Protein 6HQF (pdb70)

Structure (mmCIF, N/CA/C/O backbone):
data_6HQF
#
_entry.id   6HQF
#
_cell.length_a   118.878
_cell.length_b   160.951
_cell.length_c   141.580
_cell.angle_alpha   90.000
_cell.angle_beta   90.000
_cell.angle_gamma   90.000
#
_symmetry.space_group_name_H-M   'C 2 2 21'
#
loop_
_entity.id
_entity.type
_entity.pdbx_description
1 polymer 'Phenylalanine ammonia-lyase 1'
2 non-polymer '[(1R)-1-amino-2-phenylethyl]phosphonic acid'
3 water water
#
loop_
_atom_site.group_PDB
_atom_site.id
_atom_site.type_symbol
_atom_site.label_atom_id
_atom_site.label_alt_id
_atom_site.label_comp_id
_atom_site.label_asym_id
_atom_site.label_entity_id
_atom_site.label_seq_id
_atom_site.pdbx_PDB_ins_code
_atom_site.Cartn_x
_atom_site.Cartn_y
_atom_site.Cartn_z
_atom_site.occupancy
_atom_site.B_iso_or_equiv
_atom_site.auth_seq_id
_atom_site.auth_comp_id
_atom_site.auth_asym_id
_atom_site.auth_atom_id
_atom_site.pdbx_PDB_model_num
ATOM 1 N N . GLU A 1 25 ? 21.04500 52.76700 52.49300 1.000 68.64507 25 GLU A N 1
ATOM 2 C CA . GLU A 1 25 ? 21.69000 54.04100 52.17000 1.000 72.72188 25 GLU A CA 1
ATOM 3 C C . GLU A 1 25 ? 23.13700 53.82800 51.69700 1.000 64.15243 25 GLU A C 1
ATOM 4 O O . GLU A 1 25 ? 23.92800 53.16400 52.37200 1.000 67.78444 25 GLU A O 1
ATOM 10 N N . ASP A 1 26 ? 23.48100 54.41400 50.54600 1.000 42.07873 26 ASP A N 1
ATOM 11 C CA . ASP A 1 26 ? 24.69800 54.05300 49.81300 1.000 35.98589 26 ASP A CA 1
ATOM 12 C C . ASP A 1 26 ? 25.36700 55.30000 49.24300 1.000 33.26188 26 ASP A C 1
ATOM 13 O O . ASP A 1 26 ? 25.51600 55.44400 48.02600 1.000 31.97752 26 ASP A O 1
ATOM 18 N N . PRO A 1 27 ? 25.82900 56.21100 50.10900 1.000 30.00886 27 PRO A N 1
ATOM 19 C CA . PRO A 1 27 ? 26.27500 57.52800 49.62400 1.000 34.66205 27 PRO A CA 1
ATOM 20 C C . PRO A 1 27 ? 27.55300 57.51300 48.79800 1.000 34.48835 27 PRO A C 1
ATOM 21 O O . PRO A 1 27 ? 27.77500 58.46800 48.04900 1.000 31.35113 27 PRO A O 1
ATOM 25 N N . LEU A 1 28 ? 28.41100 56.49800 48.90500 1.000 32.74866 28 LEU A N 1
ATOM 26 C CA . LEU A 1 28 ? 29.65100 56.48800 48.13400 1.000 32.16175 28 LEU A CA 1
ATOM 27 C C . LEU A 1 28 ? 29.62200 55.44800 47.02400 1.000 30.39838 28 LEU A C 1
ATOM 28 O O . LEU A 1 28 ? 30.62900 55.26200 46.32800 1.000 29.94043 28 LEU A O 1
ATOM 33 N N . TYR A 1 29 ? 28.47900 54.77800 46.84500 1.000 32.59865 29 TYR A N 1
ATOM 34 C CA . TYR A 1 29 ? 28.19500 53.82800 45.77600 1.000 33.63298 29 TYR A CA 1
ATOM 35 C C . TYR A 1 29 ? 28.94700 52.50800 45.92600 1.000 32.32756 29 TYR A C 1
ATOM 36 O O . TYR A 1 29 ? 29.03200 51.74000 44.96500 1.000 31.55378 29 TYR A O 1
ATOM 45 N N . TRP A 1 30 ? 29.48100 52.21200 47.11600 1.000 30.18520 30 TRP A N 1
ATOM 46 C CA . TRP A 1 30 ? 30.06800 50.89200 47.35000 1.000 30.86159 30 TRP A CA 1
ATOM 47 C C . TRP A 1 30 ? 29.00900 49.80500 47.25800 1.000 36.00168 30 TRP A C 1
ATOM 48 O O . TRP A 1 30 ? 29.27800 48.69700 46.76900 1.000 29.96938 30 TRP A O 1
ATOM 59 N N . GLY A 1 31 ? 27.80700 50.09900 47.75500 1.000 29.95359 31 GLY A N 1
ATOM 60 C CA . GLY A 1 31 ? 26.76600 49.09100 47.80900 1.000 33.89354 31 GLY A CA 1
ATOM 61 C C . GLY A 1 31 ? 26.28500 48.66700 46.43800 1.000 36.39384 31 GLY A C 1
ATOM 62 O O . GLY A 1 31 ? 26.08200 47.47900 46.18500 1.000 31.70380 31 GLY A O 1
ATOM 63 N N . ILE A 1 32 ? 26.09200 49.62800 45.53200 1.000 38.01772 32 ILE A N 1
ATOM 64 C CA . ILE A 1 32 ? 25.61600 49.25100 44.20800 1.000 37.11498 32 ILE A CA 1
ATOM 65 C C . ILE A 1 32 ? 26.69800 48.48800 43.45500 1.000 37.53608 32 ILE A C 1
ATOM 66 O O . ILE A 1 32 ? 26.39000 47.55800 42.70100 1.000 39.19417 32 ILE A O 1
ATOM 71 N N . ALA A 1 33 ? 27.98000 48.83000 43.67200 1.000 34.42518 33 ALA A N 1
ATOM 72 C CA . ALA A 1 33 ? 29.06600 48.06100 43.07000 1.000 38.72043 33 ALA A CA 1
ATOM 73 C C . ALA A 1 33 ? 29.10300 46.64200 43.61600 1.000 40.15745 33 ALA A C 1
ATOM 74 O O . ALA A 1 33 ? 29.31300 45.68900 42.85800 1.000 39.84951 33 ALA A O 1
ATOM 76 N N . ALA A 1 34 ? 28.91100 46.48200 44.92900 1.000 37.15445 34 ALA A N 1
ATOM 77 C CA . ALA A 1 34 ? 28.93400 45.14500 45.51700 1.000 38.60726 34 ALA A CA 1
ATOM 78 C C . ALA A 1 34 ? 27.78500 44.29800 44.99200 1.000 37.44923 34 ALA A C 1
ATOM 79 O O . ALA A 1 34 ? 27.94200 43.09000 44.76800 1.000 40.27588 34 ALA A O 1
ATOM 81 N N . GLU A 1 35 ? 26.62400 44.92200 44.77300 1.000 42.34192 35 GLU A N 1
ATOM 82 C CA . GLU A 1 35 ? 25.47200 44.20300 44.24100 1.000 46.50558 35 GLU A CA 1
ATOM 83 C C . GLU A 1 35 ? 25.76900 43.59000 42.87900 1.000 43.41836 35 GLU A C 1
ATOM 84 O O . GLU A 1 35 ? 25.25200 42.51500 42.55700 1.000 43.09464 35 GLU A O 1
ATOM 90 N N . ALA A 1 36 ? 26.61600 44.24100 42.07700 1.000 42.26033 36 ALA A N 1
ATOM 91 C CA . ALA A 1 36 ? 26.94100 43.74200 40.74400 1.000 42.10242 36 ALA A CA 1
ATOM 92 C C . ALA A 1 36 ? 27.79600 42.47900 40.77200 1.000 40.86543 36 ALA A C 1
ATOM 93 O O . ALA A 1 36 ? 27.96200 41.84300 39.72600 1.000 42.19716 36 ALA A O 1
ATOM 95 N N . MET A 1 37 ? 28.33000 42.10600 41.93400 1.000 31.83803 37 MET A N 1
ATOM 96 C CA . MET A 1 37 ? 29.20800 40.96000 42.09700 1.000 37.14919 37 MET A CA 1
ATOM 97 C C . MET A 1 37 ? 28.50500 39.77400 42.74600 1.000 37.26236 37 MET A C 1
ATOM 98 O O . MET A 1 37 ? 29.17400 38.84900 43.20900 1.000 36.85705 37 MET A O 1
ATOM 103 N N . THR A 1 38 ? 27.17900 39.79400 42.81700 1.000 38.51778 38 THR A N 1
ATOM 104 C CA . THR A 1 38 ? 26.41800 38.66100 43.31200 1.000 37.26236 38 THR A CA 1
ATOM 105 C C . THR A 1 38 ? 26.06400 37.74300 42.14600 1.000 35.20685 38 THR A C 1
ATOM 106 O O . THR A 1 38 ? 26.17200 38.11400 40.97300 1.000 40.12323 38 THR A O 1
ATOM 110 N N . GLY A 1 39 ? 25.64000 36.53200 42.47700 1.000 35.23844 39 GLY A N 1
ATOM 111 C CA . GLY A 1 39 ? 25.42300 35.51800 41.46800 1.000 38.56515 39 GLY A CA 1
ATOM 112 C C . GLY A 1 39 ? 26.73400 34.95500 40.94100 1.000 35.62006 39 GLY A C 1
ATOM 113 O O . GLY A 1 39 ? 27.82200 35.49000 41.16400 1.000 40.52328 39 GLY A O 1
ATOM 114 N N . SER A 1 40 ? 26.61700 33.85300 40.20600 1.000 34.14094 40 SER A N 1
ATOM 115 C CA . SER A 1 40 ? 27.78900 33.11300 39.76500 1.000 35.32266 40 SER A CA 1
ATOM 116 C C . SER A 1 40 ? 28.50000 33.82500 38.62200 1.000 36.00168 40 SER A C 1
ATOM 117 O O . SER A 1 40 ? 27.91500 34.62300 37.88300 1.000 35.45425 40 SER A O 1
ATOM 120 N N . HIS A 1 41 ? 29.79000 33.51500 38.47700 1.000 30.30363 41 HIS A N 1
ATOM 121 C CA . HIS A 1 41 ? 30.52200 33.99000 37.31000 1.000 29.85884 41 HIS A CA 1
ATOM 122 C C . HIS A 1 41 ? 29.94700 33.39900 36.03000 1.000 29.34036 41 HIS A C 1
ATOM 123 O O . HIS A 1 41 ? 29.83700 34.08700 35.00800 1.000 27.61647 41 HIS A O 1
ATOM 130 N N . LEU A 1 42 ? 29.57500 32.12300 36.06600 1.000 28.84820 42 LEU A N 1
ATOM 131 C CA . LEU A 1 42 ? 29.03900 31.48300 34.86800 1.000 24.96352 42 LEU A CA 1
ATOM 132 C C . LEU A 1 42 ? 27.76000 32.16300 34.38500 1.000 28.86136 42 LEU A C 1
ATOM 133 O O . LEU A 1 42 ? 27.55300 32.31400 33.17300 1.000 32.24071 42 LEU A O 1
ATOM 138 N N . ASP A 1 43 ? 26.87600 32.56200 35.31000 1.000 28.78240 43 ASP A N 1
ATOM 139 C CA . ASP A 1 43 ? 25.64700 33.23600 34.88700 1.000 33.12502 43 ASP A CA 1
ATOM 140 C C . ASP A 1 43 ? 25.95300 34.57400 34.23600 1.000 31.52220 43 ASP A C 1
ATOM 141 O O . ASP A 1 43 ? 25.28100 34.97400 33.27500 1.000 32.36441 43 ASP A O 1
ATOM 146 N N . GLU A 1 44 ? 26.96200 35.27900 34.74500 1.000 30.54840 44 GLU A N 1
ATOM 147 C CA . GLU A 1 44 ? 27.40700 36.51900 34.11900 1.000 31.68011 44 GLU A CA 1
ATOM 148 C C . GLU A 1 44 ? 27.89100 36.27100 32.69800 1.000 35.33582 44 GLU A C 1
ATOM 149 O O . GLU A 1 44 ? 27.57900 37.04500 31.78600 1.000 35.08579 44 GLU A O 1
ATOM 155 N N . VAL A 1 45 ? 28.65700 35.19500 32.49200 1.000 32.74603 45 VAL A N 1
ATOM 156 C CA . VAL A 1 45 ? 29.15700 34.88600 31.15500 1.000 27.85071 45 VAL A CA 1
ATOM 157 C C . VAL A 1 45 ? 28.00300 34.51100 30.22200 1.000 29.59565 45 VAL A C 1
ATOM 158 O O . VAL A 1 45 ? 27.97100 34.93500 29.06100 1.000 30.69579 45 VAL A O 1
ATOM 162 N N . LYS A 1 46 ? 27.03100 33.72400 30.71100 1.000 29.35352 46 LYS A N 1
ATOM 163 C CA . LYS A 1 46 ? 25.84700 33.42500 29.90400 1.000 30.83001 46 LYS A CA 1
ATOM 164 C C . LYS A 1 46 ? 25.10400 34.70100 29.50400 1.000 29.82726 46 LYS A C 1
ATOM 165 O O . LYS A 1 46 ? 24.60800 34.81600 28.37700 1.000 32.82762 46 LYS A O 1
ATOM 171 N N . LYS A 1 47 ? 25.01000 35.66700 30.41800 1.000 28.80609 47 LYS A N 1
ATOM 172 C CA . LYS A 1 47 ? 24.36300 36.93600 30.09800 1.000 32.76445 47 LYS A CA 1
ATOM 173 C C . LYS A 1 47 ? 25.16400 37.71500 29.06800 1.000 34.81207 47 LYS A C 1
ATOM 174 O O . LYS A 1 47 ? 24.58800 38.29700 28.13800 1.000 33.46980 47 LYS A O 1
ATOM 177 N N . MET A 1 48 ? 26.49300 37.74800 29.23200 1.000 28.09021 48 MET A N 1
ATOM 178 C CA . MET A 1 48 ? 27.36700 38.42400 28.27700 1.000 30.43260 48 MET A CA 1
ATOM 179 C C . MET A 1 48 ? 27.18900 37.86800 26.87900 1.000 33.35400 48 MET A C 1
ATOM 180 O O . MET A 1 48 ? 27.17000 38.62100 25.89800 1.000 30.82738 48 MET A O 1
ATOM 185 N N . VAL A 1 49 ? 27.12000 36.54100 26.76800 1.000 32.66181 49 VAL A N 1
ATOM 186 C CA . VAL A 1 49 ? 26.98100 35.90100 25.46700 1.000 34.98577 49 VAL A CA 1
ATOM 187 C C . VAL A 1 49 ? 25.63700 36.24700 24.83400 1.000 32.03542 49 VAL A C 1
ATOM 188 O O . VAL A 1 49 ? 25.55800 36.55600 23.63700 1.000 30.96161 49 VAL A O 1
ATOM 192 N N . ALA A 1 50 ? 24.55700 36.21300 25.61600 1.000 27.38749 50 ALA A N 1
ATOM 193 C CA . ALA A 1 50 ? 23.25800 36.60400 25.07600 1.000 29.53249 50 ALA A CA 1
ATOM 194 C C . ALA A 1 50 ? 23.26700 38.06500 24.62900 1.000 31.96699 50 ALA A C 1
ATOM 195 O O . ALA A 1 50 ? 22.77000 38.39800 23.54200 1.000 32.29071 50 ALA A O 1
ATOM 197 N N . GLU A 1 51 ? 23.82600 38.95100 25.46200 1.000 30.44839 51 GLU A N 1
ATOM 198 C CA . GLU A 1 51 ? 23.93300 40.36900 25.11100 1.000 33.66983 51 GLU A CA 1
ATOM 199 C C . GLU A 1 51 ? 24.71000 40.56300 23.81400 1.000 34.55414 51 GLU A C 1
ATOM 200 O O . GLU A 1 51 ? 24.30500 41.34300 22.94400 1.000 33.48296 51 GLU A O 1
ATOM 206 N N . TYR A 1 52 ? 25.84600 39.87200 23.68200 1.000 28.57185 52 TYR A N 1
ATOM 207 C CA . TYR A 1 52 ? 26.67700 40.00400 22.48600 1.000 30.99845 52 TYR A CA 1
ATOM 208 C C . TYR A 1 52 ? 25.87800 39.71800 21.21900 1.000 32.19860 52 TYR A C 1
ATOM 209 O O . TYR A 1 52 ? 26.04300 40.40200 20.20300 1.000 31.01161 52 TYR A O 1
ATOM 218 N N . ARG A 1 53 ? 24.99700 38.72400 21.26300 1.000 29.22982 53 ARG A N 1
ATOM 219 C CA . ARG A 1 53 ? 24.28100 38.27900 20.07200 1.000 32.60654 53 ARG A CA 1
ATOM 220 C C . ARG A 1 53 ? 23.02200 39.09000 19.74600 1.000 34.81733 53 ARG A C 1
ATOM 221 O O . ARG A 1 53 ? 22.35100 38.78100 18.75700 1.000 33.98302 53 ARG A O 1
ATOM 229 N N . LYS A 1 54 ? 22.69400 40.13000 20.50600 1.000 34.81996 54 LYS A N 1
ATOM 230 C CA . LYS A 1 54 ? 21.51600 40.92100 20.18500 1.000 34.30148 54 LYS A CA 1
ATOM 231 C C . LYS A 1 54 ? 21.75400 41.74600 18.91800 1.000 36.85705 54 LYS A C 1
ATOM 232 O O . LYS A 1 54 ? 22.87700 42.17700 18.64800 1.000 37.48081 54 LYS A O 1
ATOM 238 N N . PRO A 1 55 ? 20.70600 41.97200 18.11500 1.000 38.55462 55 PRO A N 1
ATOM 239 C CA . PRO A 1 55 ? 20.90700 42.64300 16.82000 1.000 35.27265 55 PRO A CA 1
ATOM 240 C C . PRO A 1 55 ? 21.11500 44.14300 16.92400 1.000 35.25949 55 PRO A C 1
ATOM 241 O O . PRO A 1 55 ? 21.60100 44.75100 15.95900 1.000 38.68359 55 PRO A O 1
ATOM 245 N N . VAL A 1 56 ? 20.75500 44.76200 18.04200 1.000 27.72174 56 VAL A N 1
ATOM 246 C CA . VAL A 1 56 ? 20.79200 46.21200 18.17800 1.000 33.12502 56 VAL A CA 1
ATOM 247 C C . VAL A 1 56 ? 21.43100 46.57500 19.50900 1.000 34.68837 56 VAL A C 1
ATOM 248 O O . VAL A 1 56 ? 21.02800 46.05600 20.55600 1.000 35.31476 56 VAL A O 1
ATOM 252 N N . VAL A 1 57 ? 22.41500 47.47300 19.46600 1.000 31.12742 57 VAL A N 1
ATOM 253 C CA . VAL A 1 57 ? 22.99700 48.08500 20.65200 1.000 30.70368 57 VAL A CA 1
ATOM 254 C C . VAL A 1 57 ? 22.35700 49.46100 20.77600 1.000 36.29383 57 VAL A C 1
ATOM 255 O O . VAL A 1 57 ? 22.61700 50.34400 19.95000 1.000 36.59386 57 VAL A O 1
ATOM 259 N N . LYS A 1 58 ? 21.49400 49.63600 21.78500 1.000 31.07741 58 LYS A N 1
ATOM 260 C CA . LYS A 1 58 ? 20.84700 50.91800 22.04700 1.000 36.32541 58 LYS A CA 1
ATOM 261 C C . LYS A 1 58 ? 21.67700 51.68500 23.07500 1.000 32.81446 58 LYS A C 1
ATOM 262 O O . LYS A 1 58 ? 21.84000 51.23300 24.21400 1.000 38.40197 58 LYS A O 1
ATOM 268 N N . LEU A 1 59 ? 22.20000 52.83900 22.67800 1.000 33.15661 59 LEU A N 1
ATOM 269 C CA . LEU A 1 59 ? 23.04900 53.65400 23.54200 1.000 31.53273 59 LEU A CA 1
ATOM 270 C C . LEU A 1 59 ? 22.24400 54.79300 24.14700 1.000 34.86207 59 LEU A C 1
ATOM 271 O O . LEU A 1 59 ? 21.60000 55.55400 23.41800 1.000 30.79317 59 LEU A O 1
ATOM 276 N N . GLY A 1 60 ? 22.32000 54.93600 25.46800 1.000 34.84628 60 GLY A N 1
ATOM 277 C CA . GLY A 1 60 ? 21.69000 56.05500 26.14100 1.000 36.68071 60 GLY A CA 1
ATOM 278 C C . GLY A 1 60 ? 22.66000 56.79400 27.04300 1.000 36.24119 60 GLY A C 1
ATOM 279 O O . GLY A 1 60 ? 22.29700 57.79500 27.67200 1.000 40.17324 60 GLY A O 1
ATOM 280 N N . GLY A 1 61 ? 23.90700 56.31800 27.10300 1.000 33.89880 61 GLY A N 1
ATOM 281 C CA . GLY A 1 61 ? 24.94100 56.94500 27.89900 1.000 31.01161 61 GLY A CA 1
ATOM 282 C C . GLY A 1 61 ? 25.29400 56.20300 29.17100 1.000 39.48631 61 GLY A C 1
ATOM 283 O O . GLY A 1 61 ? 26.30600 56.53300 29.80300 1.000 44.20530 61 GLY A O 1
ATOM 284 N N . GLU A 1 62 ? 24.50900 55.20500 29.55900 1.000 37.19920 62 GLU A N 1
ATOM 285 C CA . GLU A 1 62 ? 24.70700 54.63000 30.88400 1.000 44.00528 62 GLU A CA 1
ATOM 286 C C . GLU A 1 62 ? 24.39000 53.14200 31.00100 1.000 41.64183 62 GLU A C 1
ATOM 287 O O . GLU A 1 62 ? 24.43700 52.62300 32.12300 1.000 39.43631 62 GLU A O 1
ATOM 293 N N . THR A 1 63 ? 24.09300 52.42700 29.91400 1.000 32.56706 63 THR A N 1
ATOM 294 C CA . THR A 1 63 ? 23.81400 50.99700 30.00600 1.000 35.70691 63 THR A CA 1
ATOM 295 C C . THR A 1 63 ? 24.73000 50.15700 29.11500 1.000 33.40137 63 THR A C 1
ATOM 296 O O . THR A 1 63 ? 24.38100 49.02300 28.77100 1.000 33.81721 63 THR A O 1
ATOM 300 N N . LEU A 1 64 ? 25.88400 50.68900 28.72600 1.000 28.46131 64 LEU A N 1
ATOM 301 C CA . LEU A 1 64 ? 26.79300 49.96000 27.85200 1.000 27.41645 64 LEU A CA 1
ATOM 302 C C . LEU A 1 64 ? 27.46600 48.82500 28.62100 1.000 34.05671 64 LEU A C 1
ATOM 303 O O . LEU A 1 64 ? 27.92900 49.01500 29.74900 1.000 35.59637 64 LEU A O 1
ATOM 308 N N . THR A 1 65 ? 27.51300 47.64200 28.02300 1.000 29.56407 65 THR A N 1
ATOM 309 C CA . THR A 1 65 ? 28.23300 46.51900 28.61300 1.000 30.34048 65 THR A CA 1
ATOM 310 C C . THR A 1 65 ? 29.44300 46.15300 27.75600 1.000 27.71911 65 THR A C 1
ATOM 311 O O . THR A 1 65 ? 29.52000 46.51500 26.57600 1.000 31.41166 65 THR A O 1
ATOM 315 N N . ILE A 1 66 ? 30.38500 45.40400 28.34600 1.000 28.09021 66 ILE A N 1
ATOM 316 C CA . ILE A 1 66 ? 31.56000 45.01500 27.56100 1.000 26.95586 66 ILE A CA 1
ATOM 317 C C . ILE A 1 66 ? 31.14700 44.12400 26.40300 1.000 26.51371 66 ILE A C 1
ATOM 318 O O . ILE A 1 66 ? 31.80800 44.10900 25.35700 1.000 30.63788 66 ILE A O 1
ATOM 323 N N . SER A 1 67 ? 30.04600 43.38700 26.55000 1.000 26.12682 67 SER A N 1
ATOM 324 C CA . SER A 1 67 ? 29.62100 42.51200 25.46000 1.000 29.64040 67 SER A CA 1
ATOM 325 C C . SER A 1 67 ? 29.05000 43.31200 24.29500 1.000 29.52196 67 SER A C 1
ATOM 326 O O . SER A 1 67 ? 29.20500 42.90800 23.13400 1.000 30.09835 67 SER A O 1
ATOM 329 N N . GLN A 1 68 ? 28.41600 44.45500 24.57100 1.000 24.80034 68 GLN A N 1
ATOM 330 C CA . GLN A 1 68 ? 27.99700 45.33100 23.48100 1.000 26.86375 68 GLN A CA 1
ATOM 331 C C . GLN A 1 68 ? 29.19900 45.95200 22.77600 1.000 29.19034 68 GLN A C 1
ATOM 332 O O . GLN A 1 68 ? 29.20000 46.07100 21.54600 1.000 26.87691 68 GLN A O 1
ATOM 338 N N . VAL A 1 69 ? 30.22400 46.37200 23.53300 1.000 26.65846 69 VAL A N 1
ATOM 339 C CA . VAL A 1 69 ? 31.45900 46.85900 22.91000 1.000 26.94270 69 VAL A CA 1
ATOM 340 C C . VAL A 1 69 ? 32.07600 45.77400 22.03000 1.000 29.10875 69 VAL A C 1
ATOM 341 O O . VAL A 1 69 ? 32.43900 46.01800 20.87200 1.000 29.69567 69 VAL A O 1
ATOM 345 N N . ALA A 1 70 ? 32.19800 44.55600 22.56900 1.000 27.80070 70 ALA A N 1
ATOM 346 C CA . ALA A 1 70 ? 32.76200 43.45300 21.79900 1.000 32.08016 70 ALA A CA 1
ATOM 347 C C . ALA A 1 70 ? 31.96700 43.20100 20.52200 1.000 30.76948 70 ALA A C 1
ATOM 348 O O . ALA A 1 70 ? 32.55100 43.02500 19.44800 1.000 33.36189 70 ALA A O 1
ATOM 350 N N . ALA A 1 71 ? 30.63300 43.19600 20.61700 1.000 25.97417 71 ALA A N 1
ATOM 351 C CA . ALA A 1 71 ? 29.80300 42.95900 19.43400 1.000 29.32194 71 ALA A CA 1
ATOM 352 C C . ALA A 1 71 ? 30.00700 44.04400 18.38100 1.000 34.15410 71 ALA A C 1
ATOM 353 O O . ALA A 1 71 ? 30.14100 43.74400 17.18900 1.000 31.91172 71 ALA A O 1
ATOM 355 N N . ILE A 1 72 ? 30.03400 45.31200 18.80300 1.000 31.17742 72 ILE A N 1
ATOM 356 C CA . ILE A 1 72 ? 30.20100 46.40400 17.84900 1.000 35.14106 72 ILE A CA 1
ATOM 357 C C . ILE A 1 72 ? 31.61800 46.39400 17.27800 1.000 32.92500 72 ILE A C 1
ATOM 358 O O . ILE A 1 72 ? 31.82800 46.65000 16.08400 1.000 29.15350 72 ILE A O 1
ATOM 363 N N . SER A 1 73 ? 32.60700 46.03000 18.10000 1.000 31.80381 73 SER A N 1
ATOM 364 C CA . SER A 1 73 ? 33.99700 46.06200 17.63400 1.000 34.13304 73 SER A CA 1
ATOM 365 C C . SER A 1 73 ? 34.23400 45.09000 16.48700 1.000 35.46741 73 SER A C 1
ATOM 366 O O . SER A 1 73 ? 35.11300 45.32500 15.65200 1.000 36.34646 73 SER A O 1
ATOM 369 N N . ALA A 1 74 ? 33.44700 44.01600 16.41600 1.000 29.25877 74 ALA A N 1
ATOM 370 C CA . ALA A 1 74 ? 33.58300 43.02700 15.35200 1.000 32.27492 74 ALA A CA 1
ATOM 371 C C . ALA A 1 74 ? 33.42900 43.65200 13.96500 1.000 36.50438 74 ALA A C 1
ATOM 372 O O . ALA A 1 74 ? 32.61100 44.55300 13.74300 1.000 35.74639 74 ALA A O 1
ATOM 374 N N . ARG A 1 75 ? 34.23300 43.16400 13.02700 1.000 39.80740 75 ARG A N 1
ATOM 375 C CA . ARG A 1 75 ? 34.08900 43.53300 11.62400 1.000 37.72558 75 ARG A CA 1
ATOM 376 C C . ARG A 1 75 ? 33.93200 42.24900 10.82800 1.000 38.12299 75 ARG A C 1
ATOM 377 O O . ARG A 1 75 ? 34.72700 41.94900 9.93100 1.000 45.80549 75 ARG A O 1
ATOM 385 N N . ASP A 1 76 ? 32.90700 41.47600 11.17900 1.000 36.34383 76 ASP A N 1
ATOM 386 C CA . ASP A 1 76 ? 32.72100 40.13100 10.64700 1.000 40.28641 76 ASP A CA 1
ATOM 387 C C . ASP A 1 76 ? 31.33900 39.94300 10.02900 1.000 45.59757 76 ASP A C 1
ATOM 388 O O . ASP A 1 76 ? 30.90600 38.80300 9.81900 1.000 41.25495 76 ASP A O 1
ATOM 393 N N . GLY A 1 77 ? 30.63300 41.03800 9.75100 1.000 41.00228 77 GLY A N 1
ATOM 394 C CA . GLY A 1 77 ? 29.35500 40.94700 9.06900 1.000 44.16845 77 GLY A CA 1
ATOM 395 C C . GLY A 1 77 ? 28.21700 40.39400 9.90100 1.000 45.66074 77 GLY A C 1
ATOM 396 O O . GLY A 1 77 ? 27.28200 39.80000 9.34400 1.000 37.91507 77 GLY A O 1
ATOM 397 N N . SER A 1 78 ? 28.26700 40.56700 11.22500 1.000 40.73120 78 SER A N 1
ATOM 398 C CA . SER A 1 78 ? 27.17100 40.09700 12.06800 1.000 41.39970 78 SER A CA 1
ATOM 399 C C . SER A 1 78 ? 25.87700 40.88000 11.84900 1.000 39.56264 78 SER A C 1
ATOM 400 O O . SER A 1 78 ? 24.79800 40.35100 12.12500 1.000 41.56814 78 SER A O 1
ATOM 403 N N . GLY A 1 79 ? 25.95700 42.12300 11.37900 1.000 34.67258 79 GLY A N 1
ATOM 404 C CA . GLY A 1 79 ? 24.78200 42.93300 11.16400 1.000 39.82056 79 GLY A CA 1
ATOM 405 C C . GLY A 1 79 ? 24.34400 43.75300 12.36000 1.000 44.78432 79 GLY A C 1
ATOM 406 O O . GLY A 1 79 ? 23.33400 44.46700 12.26300 1.000 44.76326 79 GLY A O 1
ATOM 407 N N . VAL A 1 80 ? 25.06200 43.67600 13.48400 1.000 35.41477 80 VAL A N 1
ATOM 408 C CA . VAL A 1 80 ? 24.66400 44.44600 14.65500 1.000 36.34120 80 VAL A CA 1
ATOM 409 C C . VAL A 1 80 ? 24.74400 45.93000 14.33000 1.000 33.81984 80 VAL A C 1
ATOM 410 O O . VAL A 1 80 ? 25.67400 46.39300 13.65400 1.000 34.18041 80 VAL A O 1
ATOM 414 N N . THR A 1 81 ? 23.75700 46.68800 14.79500 1.000 30.83791 81 THR A N 1
ATOM 415 C CA A THR A 1 81 ? 23.68900 48.12000 14.55000 0.300 34.33043 81 THR A CA 1
ATOM 416 C CA B THR A 1 81 ? 23.71700 48.12000 14.55200 0.700 35.07526 81 THR A CA 1
ATOM 417 C C . THR A 1 81 ? 23.63400 48.86800 15.87500 1.000 31.59063 81 THR A C 1
ATOM 418 O O . THR A 1 81 ? 23.25500 48.31500 16.91200 1.000 35.67796 81 THR A O 1
ATOM 425 N N . VAL A 1 82 ? 24.02200 50.13200 15.82800 1.000 31.25901 82 VAL A N 1
ATOM 426 C CA . VAL A 1 82 ? 23.96100 51.02600 16.97600 1.000 28.58237 82 VAL A CA 1
ATOM 427 C C . VAL A 1 82 ? 22.81600 51.98900 16.72600 1.000 30.30363 82 VAL A C 1
ATOM 428 O O . VAL A 1 82 ? 22.60100 52.41500 15.58500 1.000 27.85334 82 VAL A O 1
ATOM 432 N N . GLU A 1 83 ? 22.06100 52.31600 17.77300 1.000 29.61934 83 GLU A N 1
ATOM 433 C CA . GLU A 1 83 ? 21.14000 53.43400 17.66000 1.000 31.99331 83 GLU A CA 1
ATOM 434 C C . GLU A 1 83 ? 21.17600 54.24000 18.94500 1.000 36.24645 83 GLU A C 1
ATOM 435 O O . GLU A 1 83 ? 21.40500 53.70900 20.03400 1.000 38.52567 83 GLU A O 1
ATOM 441 N N . LEU A 1 84 ? 20.96600 55.53700 18.79600 1.000 32.89605 84 LEU A N 1
ATOM 442 C CA . LEU A 1 84 ? 21.08800 56.47700 19.89500 1.000 29.20350 84 LEU A CA 1
ATOM 443 C C . LEU A 1 84 ? 19.71700 56.74700 20.48000 1.000 28.64817 84 LEU A C 1
ATOM 444 O O . LEU A 1 84 ? 18.73400 56.89000 19.74600 1.000 33.76721 84 LEU A O 1
ATOM 449 N N . SER A 1 85 ? 19.66400 56.81300 21.80400 1.000 35.33845 85 SER A N 1
ATOM 450 C CA . SER A 1 85 ? 18.42000 57.08000 22.50600 1.000 34.87260 85 SER A CA 1
ATOM 451 C C . SER A 1 85 ? 17.98000 58.52400 22.28900 1.000 32.13280 85 SER A C 1
ATOM 452 O O . SER A 1 85 ? 18.73600 59.46100 22.57000 1.000 37.53082 85 SER A O 1
ATOM 455 N N . GLU A 1 86 ? 16.75200 58.70600 21.79900 1.000 32.44336 86 GLU A N 1
ATOM 456 C CA . GLU A 1 86 ? 16.19800 60.05400 21.66300 1.000 34.55414 86 GLU A CA 1
ATOM 457 C C . GLU A 1 86 ? 16.03600 60.74800 23.01100 1.000 35.69375 86 GLU A C 1
ATOM 458 O O . GLU A 1 86 ? 16.05800 61.98600 23.07100 1.000 35.29107 86 GLU A O 1
ATOM 464 N N . ALA A 1 87 ? 15.88200 59.98200 24.09100 1.000 35.96221 87 ALA A N 1
ATOM 465 C CA . ALA A 1 87 ? 15.80300 60.57400 25.41900 1.000 40.82858 87 ALA A CA 1
ATOM 466 C C . ALA A 1 87 ? 17.06600 61.34700 25.79300 1.000 41.91029 87 ALA A C 1
ATOM 467 O O . ALA A 1 87 ? 17.00900 62.21900 26.66600 1.000 41.26021 87 ALA A O 1
ATOM 469 N N . ALA A 1 88 ? 18.20500 61.04800 25.15800 1.000 38.62568 88 ALA A N 1
ATOM 470 C CA . ALA A 1 88 ? 19.45100 61.74500 25.46300 1.000 34.38307 88 ALA A CA 1
ATOM 471 C C . ALA A 1 88 ? 19.57300 63.09800 24.77400 1.000 36.55965 88 ALA A C 1
ATOM 472 O O . ALA A 1 88 ? 20.39700 63.91500 25.19900 1.000 33.58297 88 ALA A O 1
ATOM 474 N N . ARG A 1 89 ? 18.77500 63.36100 23.73900 1.000 33.91722 89 ARG A N 1
ATOM 475 C CA . ARG A 1 89 ? 19.05700 64.49000 22.85700 1.000 36.63071 89 ARG A CA 1
ATOM 476 C C . ARG A 1 89 ? 18.93300 65.83400 23.57500 1.000 37.21499 89 ARG A C 1
ATOM 477 O O . ARG A 1 89 ? 19.75400 66.73600 23.35600 1.000 33.73826 89 ARG A O 1
ATOM 485 N N . ALA A 1 90 ? 17.93800 65.98400 24.45300 1.000 34.91471 90 ALA A N 1
ATOM 486 C CA . ALA A 1 90 ? 17.70200 67.28300 25.08100 1.000 38.24406 90 ALA A CA 1
ATOM 487 C C . ALA A 1 90 ? 18.88800 67.70400 25.95200 1.000 31.95120 90 ALA A C 1
ATOM 488 O O . ALA A 1 90 ? 19.33600 68.85500 25.89100 1.000 33.85932 90 ALA A O 1
ATOM 490 N N . GLY A 1 91 ? 19.40700 66.78600 26.77200 1.000 32.60654 91 GLY A N 1
ATOM 491 C CA . GLY A 1 91 ? 20.57700 67.10400 27.58000 1.000 29.90359 91 GLY A CA 1
ATOM 492 C C . GLY A 1 91 ? 21.80400 67.41000 26.74100 1.000 33.73562 91 GLY A C 1
ATOM 493 O O . GLY A 1 91 ? 22.60600 68.28400 27.08200 1.000 30.51155 91 GLY A O 1
ATOM 494 N N . VAL A 1 92 ? 21.96600 66.70100 25.62600 1.000 29.28509 92 VAL A N 1
ATOM 495 C CA . VAL A 1 92 ? 23.09500 66.97000 24.74200 1.000 30.91686 92 VAL A CA 1
ATOM 496 C C . VAL A 1 92 ? 22.96700 68.36800 24.14500 1.000 30.10624 92 VAL A C 1
ATOM 497 O O . VAL A 1 92 ? 23.92700 69.14700 24.12700 1.000 32.86973 92 VAL A O 1
ATOM 501 N N . LYS A 1 93 ? 21.76800 68.71100 23.66600 1.000 27.57436 93 LYS A N 1
ATOM 502 C CA . LYS A 1 93 ? 21.54600 70.03800 23.09500 1.000 33.45664 93 LYS A CA 1
ATOM 503 C C . LYS A 1 93 ? 21.72600 71.13400 24.13900 1.000 28.11127 93 LYS A C 1
ATOM 504 O O . LYS A 1 93 ? 22.26900 72.20400 23.83700 1.000 36.54122 93 LYS A O 1
ATOM 510 N N . ALA A 1 94 ? 21.27000 70.89200 25.37100 1.000 29.86148 94 ALA A N 1
ATOM 511 C CA . ALA A 1 94 ? 21.35900 71.91500 26.40900 1.000 36.02800 94 ALA A CA 1
ATOM 512 C C . ALA A 1 94 ? 22.80800 72.34200 26.65700 1.000 33.90670 94 ALA A C 1
ATOM 513 O O . ALA A 1 94 ? 23.10800 73.54200 26.72800 1.000 32.44863 94 ALA A O 1
ATOM 515 N N . SER A 1 95 ? 23.72300 71.37300 26.80800 1.000 29.86674 95 SER A N 1
ATOM 516 C CA . SER A 1 95 ? 25.10800 71.74100 27.10100 1.000 31.64853 95 SER A CA 1
ATOM 517 C C . SER A 1 95 ? 25.80800 72.28600 25.86400 1.000 34.57257 95 SER A C 1
ATOM 518 O O . SER A 1 95 ? 26.67300 73.16000 25.97800 1.000 33.77773 95 SER A O 1
ATOM 521 N N . SER A 1 96 ? 25.41700 71.82300 24.67700 1.000 29.97728 96 SER A N 1
ATOM 522 C CA . SER A 1 96 ? 25.92000 72.43700 23.45700 1.000 33.94354 96 SER A CA 1
ATOM 523 C C . SER A 1 96 ? 25.43300 73.87900 23.32000 1.000 38.25985 96 SER A C 1
ATOM 524 O O . SER A 1 96 ? 26.20800 74.77000 22.94800 1.000 37.19657 96 SER A O 1
ATOM 527 N N . ASP A 1 97 ? 24.15800 74.13600 23.63400 1.000 33.56192 97 ASP A N 1
ATOM 528 C CA . ASP A 1 97 ? 23.65400 75.51200 23.61600 1.000 32.70129 97 ASP A CA 1
ATOM 529 C C . ASP A 1 97 ? 24.32800 76.37000 24.68000 1.000 34.80680 97 ASP A C 1
ATOM 530 O O . ASP A 1 97 ? 24.57700 77.56100 24.46500 1.000 31.99068 97 ASP A O 1
ATOM 535 N N . TRP A 1 98 ? 24.59400 75.79500 25.85400 1.000 33.05133 98 TRP A N 1
ATOM 536 C CA . TRP A 1 98 ? 25.24100 76.55700 26.91600 1.000 34.28306 98 TRP A CA 1
ATOM 537 C C . TRP A 1 98 ? 26.61400 77.05600 26.47100 1.000 34.59889 98 TRP A C 1
ATOM 538 O O . TRP A 1 98 ? 26.96400 78.22400 26.67900 1.000 35.99379 98 TRP A O 1
ATOM 549 N N . VAL A 1 99 ? 27.40300 76.18200 25.84400 1.000 34.56730 99 VAL A N 1
ATOM 550 C CA . VAL A 1 99 ? 28.73600 76.57800 25.39900 1.000 33.01712 99 VAL A CA 1
ATOM 551 C C . VAL A 1 99 ? 28.64100 77.70400 24.37400 1.000 39.10995 99 VAL A C 1
ATOM 552 O O . VAL A 1 99 ? 29.33400 78.72100 24.47800 1.000 37.71505 99 VAL A O 1
ATOM 556 N N . MET A 1 100 ? 27.76500 77.54900 23.37900 1.000 35.25949 100 MET A N 1
ATOM 557 C CA . MET A 1 100 ? 27.59600 78.60600 22.38600 1.000 39.66791 100 MET A CA 1
ATOM 558 C C . MET A 1 100 ? 27.12300 79.90400 23.02800 1.000 39.89689 100 MET A C 1
ATOM 559 O O . MET A 1 100 ? 27.60500 80.98500 22.67300 1.000 44.71326 100 MET A O 1
ATOM 564 N N . ASP A 1 101 ? 26.19700 79.82200 23.99100 1.000 36.33594 101 ASP A N 1
ATOM 565 C CA . ASP A 1 101 ? 25.69900 81.03800 24.63600 1.000 41.70500 101 ASP A CA 1
ATOM 566 C C . ASP A 1 101 ? 26.78700 81.73800 25.44400 1.000 46.61875 101 ASP A C 1
ATOM 567 O O . ASP A 1 101 ? 26.83000 82.97200 25.48700 1.000 49.09010 101 ASP A O 1
ATOM 572 N N . SER A 1 102 ? 27.66800 80.97600 26.09700 1.000 48.39264 102 SER A N 1
ATOM 573 C CA . SER A 1 102 ? 28.73400 81.59300 26.87800 1.000 48.03207 102 SER A CA 1
ATOM 574 C C . SER A 1 102 ? 29.80700 82.21000 25.99100 1.000 59.97298 102 SER A C 1
ATOM 575 O O . SER A 1 102 ? 30.59200 83.03700 26.46800 1.000 65.30257 102 SER A O 1
ATOM 578 N N . MET A 1 103 ? 29.86900 81.81300 24.71900 1.000 61.28103 103 MET A N 1
ATOM 579 C CA . MET A 1 103 ? 30.70200 82.52500 23.75500 1.000 64.44194 103 MET A CA 1
ATOM 580 C C . MET A 1 103 ? 30.10300 83.88400 23.42100 1.000 73.10613 103 MET A C 1
ATOM 581 O O . MET A 1 103 ? 30.81300 84.89700 23.39400 1.000 74.09309 103 MET A O 1
ATOM 586 N N . ASN A 1 104 ? 28.79100 83.91800 23.15500 1.000 77.92776 104 ASN A N 1
ATOM 587 C CA . ASN A 1 104 ? 28.12900 85.16400 22.77700 1.000 81.23079 104 ASN A CA 1
ATOM 588 C C . ASN A 1 104 ? 28.30300 86.23100 23.85200 1.000 84.68121 104 ASN A C 1
ATOM 589 O O . ASN A 1 104 ? 28.50800 87.41000 23.53900 1.000 89.47652 104 ASN A O 1
ATOM 591 N N . LYS A 1 105 ? 28.23700 85.83800 25.12400 1.000 80.73600 105 LYS A N 1
ATOM 592 C CA . LYS A 1 105 ? 28.49600 86.78600 26.19900 1.000 82.69413 105 LYS A CA 1
ATOM 593 C C . LYS A 1 105 ? 29.98200 87.06500 26.37200 1.000 86.14980 105 LYS A C 1
ATOM 594 O O . LYS A 1 105 ? 30.34300 88.04800 27.02900 1.000 87.25520 105 LYS A O 1
ATOM 600 N N . GLY A 1 106 ? 30.84600 86.23200 25.79400 1.000 88.08161 106 GLY A N 1
ATOM 601 C CA . GLY A 1 106 ? 32.27100 86.50000 25.76500 1.000 92.62426 106 GLY A CA 1
ATOM 602 C C . GLY A 1 106 ? 32.96800 86.34200 27.09900 1.000 97.73277 106 GLY A C 1
ATOM 603 O O . GLY A 1 106 ? 33.57800 87.29300 27.59900 1.000 98.19072 106 GLY A O 1
ATOM 604 N N . THR A 1 107 ? 32.89900 85.14700 27.67900 1.000 99.08820 107 THR A N 1
ATOM 605 C CA . THR A 1 107 ? 33.52700 84.86900 28.95800 1.000 102.48334 107 THR A CA 1
ATOM 606 C C . THR A 1 107 ? 34.87200 84.17000 28.74300 1.000 102.52808 107 THR A C 1
ATOM 607 O O . THR A 1 107 ? 35.36300 84.03900 27.61700 1.000 103.08341 107 THR A O 1
ATOM 611 N N . ASP A 1 108 ? 35.47800 83.71700 29.83800 1.000 99.56983 108 ASP A N 1
ATOM 612 C CA . ASP A 1 108 ? 36.77100 83.04300 29.81800 1.000 95.07456 108 ASP A CA 1
ATOM 613 C C . ASP A 1 108 ? 36.56600 81.60700 30.28600 1.000 84.17588 108 ASP A C 1
ATOM 614 O O . ASP A 1 108 ? 36.15600 81.38000 31.42900 1.000 84.15746 108 ASP A O 1
ATOM 619 N N . SER A 1 109 ? 36.83600 80.64400 29.40000 1.000 69.92944 109 SER A N 1
ATOM 620 C CA . SER A 1 109 ? 36.54000 79.23500 29.65400 1.000 62.52329 109 SER A CA 1
ATOM 621 C C . SER A 1 109 ? 37.69500 78.36500 29.18300 1.000 55.38032 109 SER A C 1
ATOM 622 O O . SER A 1 109 ? 38.16200 78.51800 28.05000 1.000 48.08471 109 SER A O 1
ATOM 625 N N . TYR A 1 110 ? 38.13100 77.43700 30.03700 1.000 50.82978 110 TYR A N 1
ATOM 626 C CA . TYR A 1 110 ? 39.24300 76.57200 29.66800 1.000 48.01628 110 TYR A CA 1
ATOM 627 C C . TYR A 1 110 ? 38.86600 75.69000 28.48300 1.000 47.56623 110 TYR A C 1
ATOM 628 O O . TYR A 1 110 ? 37.74300 75.18000 28.39900 1.000 47.52938 110 TYR A O 1
ATOM 637 N N . GLY A 1 111 ? 39.82400 75.50500 27.56800 1.000 56.61468 111 GLY A N 1
ATOM 638 C CA . GLY A 1 111 ? 39.60800 74.71500 26.37100 1.000 55.50666 111 GLY A CA 1
ATOM 639 C C . GLY A 1 111 ? 38.59700 75.29500 25.41000 1.000 57.33319 111 GLY A C 1
ATOM 640 O O . GLY A 1 111 ? 38.26900 74.64400 24.40800 1.000 50.68502 111 GLY A O 1
ATOM 641 N N . VAL A 1 112 ? 38.08800 76.49300 25.69400 1.000 59.04919 112 VAL A N 1
ATOM 642 C CA . VAL A 1 112 ? 37.09300 77.17100 24.87400 1.000 54.77236 112 VAL A CA 1
ATOM 643 C C . VAL A 1 112 ? 37.61800 78.51600 24.38000 1.000 46.86351 112 VAL A C 1
ATOM 644 O O . VAL A 1 112 ? 37.53700 78.82800 23.18700 1.000 40.13902 112 VAL A O 1
ATOM 648 N N . THR A 1 113 ? 38.16300 79.33100 25.29300 1.000 38.17826 113 THR A N 1
ATOM 649 C CA . THR A 1 113 ? 38.87400 80.55300 24.93800 1.000 46.15027 113 THR A CA 1
ATOM 650 C C . THR A 1 113 ? 40.29700 80.58900 25.49600 1.000 53.81435 113 THR A C 1
ATOM 651 O O . THR A 1 113 ? 40.95400 81.63500 25.41000 1.000 49.60068 113 THR A O 1
ATOM 655 N N . THR A 1 114 ? 40.79100 79.49200 26.07600 1.000 53.31955 114 THR A N 1
ATOM 656 C CA . THR A 1 114 ? 42.13400 79.44300 26.64800 1.000 54.68024 114 THR A CA 1
ATOM 657 C C . THR A 1 114 ? 42.90500 78.25400 26.08800 1.000 51.62198 114 THR A C 1
ATOM 658 O O . THR A 1 114 ? 42.32000 77.29000 25.58500 1.000 50.45605 114 THR A O 1
ATOM 662 N N . GLY A 1 115 ? 44.23400 78.32700 26.22100 1.000 49.02693 115 GLY A N 1
ATOM 663 C CA . GLY A 1 115 ? 45.14500 77.27800 25.78900 1.000 43.99475 115 GLY A CA 1
ATOM 664 C C . GLY A 1 115 ? 44.92100 75.94100 26.46300 1.000 42.64195 115 GLY A C 1
ATOM 665 O O . GLY A 1 115 ? 43.96000 75.78200 27.22000 1.000 49.55068 115 GLY A O 1
ATOM 666 N N . PHE A 1 116 ? 45.79300 74.96500 26.20600 1.000 34.74101 116 PHE A N 1
ATOM 667 C CA . PHE A 1 116 ? 45.57100 73.60200 26.66500 1.000 33.43822 116 PHE A CA 1
ATOM 668 C C . PHE A 1 116 ? 46.70400 73.14800 27.57100 1.000 35.35687 116 PHE A C 1
ATOM 669 O O . PHE A 1 116 ? 47.87000 73.48900 27.34400 1.000 32.57496 116 PHE A O 1
ATOM 677 N N . GLY A 1 117 ? 46.34200 72.39400 28.60800 1.000 37.84401 117 GLY A N 1
ATOM 678 C CA . GLY A 1 117 ? 47.33400 71.76100 29.46000 1.000 32.01700 117 GLY A CA 1
ATOM 679 C C . GLY A 1 117 ? 48.23400 72.76700 30.14100 1.000 34.28306 117 GLY A C 1
ATOM 680 O O . GLY A 1 117 ? 47.77800 73.73000 30.76900 1.000 35.52005 117 GLY A O 1
ATOM 681 N N . ALA A 1 118 ? 49.54500 72.53700 30.01400 1.000 40.45222 118 ALA A N 1
ATOM 682 C CA . ALA A 1 118 ? 50.54400 73.41900 30.60600 1.000 40.07586 118 ALA A CA 1
ATOM 683 C C . ALA A 1 118 ? 50.58200 74.80300 29.96200 1.000 34.86734 118 ALA A C 1
ATOM 684 O O . ALA A 1 118 ? 51.16000 75.71800 30.54800 1.000 34.50151 118 ALA A O 1
ATOM 686 N N . THR A 1 119 ? 50.00200 74.97600 28.77300 1.000 32.07490 119 THR A N 1
ATOM 687 C CA . THR A 1 119 ? 50.01500 76.24900 28.05800 1.000 40.80489 119 THR A CA 1
ATOM 688 C C . THR A 1 119 ? 48.66100 76.96600 28.14200 1.000 46.95563 119 THR A C 1
ATOM 689 O O . THR A 1 119 ? 48.30100 77.74600 27.25400 1.000 51.90886 119 THR A O 1
ATOM 693 N N . SER A 1 120 ? 47.89800 76.72400 29.20200 1.000 50.87189 120 SER A N 1
ATOM 694 C CA . SER A 1 120 ? 46.54100 77.25500 29.26900 1.000 60.05983 120 SER A CA 1
ATOM 695 C C . SER A 1 120 ? 46.48800 78.74800 29.59000 1.000 67.01593 120 SER A C 1
ATOM 696 O O . SER A 1 120 ? 45.38500 79.29200 29.73200 1.000 67.44756 120 SER A O 1
ATOM 699 N N . HIS A 1 121 ? 47.63400 79.43000 29.69900 1.000 65.23151 121 HIS A N 1
ATOM 700 C CA . HIS A 1 121 ? 47.62000 80.87000 29.94700 1.000 66.34480 121 HIS A CA 1
ATOM 701 C C . HIS A 1 121 ? 47.34100 81.68400 28.68600 1.000 60.84940 121 HIS A C 1
ATOM 702 O O . HIS A 1 121 ? 46.98600 82.86500 28.79200 1.000 59.07550 121 HIS A O 1
ATOM 709 N N . ARG A 1 122 ? 47.49300 81.08900 27.50500 1.000 46.31345 122 ARG A N 1
ATOM 710 C CA . ARG A 1 122 ? 47.20000 81.79800 26.26600 1.000 52.83791 122 ARG A CA 1
ATOM 711 C C . ARG A 1 122 ? 45.69600 82.02400 26.12100 1.000 59.93877 122 ARG A C 1
ATOM 712 O O . ARG A 1 122 ? 44.88400 81.15700 26.46300 1.000 55.33032 122 ARG A O 1
ATOM 720 N N . ARG A 1 123 ? 45.32800 83.19300 25.59200 1.000 56.70680 123 ARG A N 1
ATOM 721 C CA . ARG A 1 123 ? 43.93800 83.60700 25.44300 1.000 59.33343 123 ARG A CA 1
ATOM 722 C C . ARG A 1 123 ? 43.60400 83.84900 23.97700 1.000 59.89929 123 ARG A C 1
ATOM 723 O O . ARG A 1 123 ? 44.45400 84.28600 23.20000 1.000 51.44301 123 ARG A O 1
ATOM 731 N N . THR A 1 124 ? 42.35000 83.57600 23.60700 1.000 61.41789 124 THR A N 1
ATOM 732 C CA . THR A 1 124 ? 41.87800 83.85400 22.25400 1.000 57.54637 124 THR A CA 1
ATOM 733 C C . THR A 1 124 ? 40.35900 83.94200 22.24900 1.000 57.63059 124 THR A C 1
ATOM 734 O O . THR A 1 124 ? 39.68400 83.33600 23.08600 1.000 54.64339 124 THR A O 1
ATOM 738 N N . LYS A 1 125 ? 39.83000 84.70000 21.28900 1.000 52.95635 125 LYS A N 1
ATOM 739 C CA . LYS A 1 125 ? 38.39500 84.76400 21.05000 1.000 55.50929 125 LYS A CA 1
ATOM 740 C C . LYS A 1 125 ? 37.97400 84.05700 19.76800 1.000 55.27242 125 LYS A C 1
ATOM 741 O O . LYS A 1 125 ? 36.78500 84.07300 19.42800 1.000 57.52532 125 LYS A O 1
ATOM 744 N N . GLN A 1 126 ? 38.91100 83.43000 19.05000 1.000 45.22911 126 GLN A N 1
ATOM 745 C CA . GLN A 1 126 ? 38.58000 82.64100 17.86200 1.000 46.29766 126 GLN A CA 1
ATOM 746 C C . GLN A 1 126 ? 38.27800 81.21200 18.30900 1.000 46.29766 126 GLN A C 1
ATOM 747 O O . GLN A 1 126 ? 39.12900 80.32100 18.27200 1.000 39.69950 126 GLN A O 1
ATOM 753 N N . GLY A 1 127 ? 37.03100 81.00200 18.74100 1.000 45.97920 127 GLY A N 1
ATOM 754 C CA . GLY A 1 127 ? 36.66500 79.72600 19.34500 1.000 39.53632 127 GLY A CA 1
ATOM 755 C C . GLY A 1 127 ? 36.74500 78.56300 18.37000 1.000 39.63107 127 GLY A C 1
ATOM 756 O O . GLY A 1 127 ? 37.27800 77.50000 18.69700 1.000 36.00958 127 GLY A O 1
ATOM 757 N N . GLY A 1 128 ? 36.20600 78.74000 17.16400 1.000 40.68909 128 GLY A N 1
ATOM 758 C CA . GLY A 1 128 ? 36.31200 77.68400 16.16900 1.000 36.42279 128 GLY A CA 1
ATOM 759 C C . GLY A 1 128 ? 37.75100 77.42400 15.75700 1.000 34.75417 128 GLY A C 1
ATOM 760 O O . GLY A 1 128 ? 38.15600 76.27300 15.57800 1.000 35.25160 128 GLY A O 1
ATOM 761 N N . ALA A 1 129 ? 38.54800 78.49600 15.62100 1.000 30.11677 129 ALA A N 1
ATOM 762 C CA . ALA A 1 129 ? 39.94600 78.34500 15.22000 1.000 29.13770 129 ALA A CA 1
ATOM 763 C C . ALA A 1 129 ? 40.74300 77.57400 16.26900 1.000 29.69040 129 ALA A C 1
ATOM 764 O O . ALA A 1 129 ? 41.62800 76.77600 15.92900 1.000 30.00623 129 ALA A O 1
ATOM 766 N N . LEU A 1 130 ? 40.44400 77.80700 17.54900 1.000 31.65380 130 LEU A N 1
ATOM 767 C CA . LEU A 1 130 ? 41.10900 77.05900 18.61000 1.000 30.09835 130 LEU A CA 1
ATOM 768 C C . LEU A 1 130 ? 40.82300 75.56700 18.49600 1.000 29.44564 130 LEU A C 1
ATOM 769 O O . LEU A 1 130 ? 41.73400 74.74000 18.64600 1.000 30.06939 130 LEU A O 1
ATOM 774 N N . GLN A 1 131 ? 39.57100 75.18900 18.21800 1.000 28.09547 131 GLN A N 1
ATOM 775 C CA . GLN A 1 131 ? 39.28500 73.75700 18.14000 1.000 29.44300 131 GLN A CA 1
ATOM 776 C C . GLN A 1 131 ? 39.92200 73.13800 16.90200 1.000 31.79592 131 GLN A C 1
ATOM 777 O O . GLN A 1 131 ? 40.36600 71.98500 16.94300 1.000 28.78766 131 GLN A O 1
ATOM 783 N N . LYS A 1 132 ? 40.00200 73.89900 15.81000 1.000 27.73227 132 LYS A N 1
ATOM 784 C CA . LYS A 1 132 ? 40.72700 73.43100 14.63600 1.000 27.04008 132 LYS A CA 1
ATOM 785 C C . LYS A 1 132 ? 42.20100 73.21600 14.95900 1.000 26.32158 132 LYS A C 1
ATOM 786 O O . LYS A 1 132 ? 42.79100 72.19500 14.57600 1.000 29.50091 132 LYS A O 1
ATOM 792 N N . GLU A 1 133 ? 42.81000 74.16900 15.67500 1.000 27.71385 133 GLU A N 1
ATOM 793 C CA . GLU A 1 133 ? 44.20200 74.02000 16.07600 1.000 26.61372 133 GLU A CA 1
ATOM 794 C C . GLU A 1 133 ? 44.39800 72.79800 16.96400 1.000 31.01951 133 GLU A C 1
ATOM 795 O O . GLU A 1 133 ? 45.37900 72.06400 16.81100 1.000 26.46107 133 GLU A O 1
ATOM 801 N N . LEU A 1 134 ? 43.48400 72.57800 17.90900 1.000 25.78467 134 LEU A N 1
ATOM 802 C CA . LEU A 1 134 ? 43.59700 71.44500 18.82900 1.000 24.66085 134 LEU A CA 1
ATOM 803 C C . LEU A 1 134 ? 43.74500 70.12800 18.07800 1.000 30.95634 134 LEU A C 1
ATOM 804 O O . LEU A 1 134 ? 44.61000 69.30100 18.40100 1.000 28.99032 134 LEU A O 1
ATOM 809 N N . ILE A 1 135 ? 42.91400 69.92400 17.05600 1.000 25.35567 135 ILE A N 1
ATOM 810 C CA . ILE A 1 135 ? 42.95500 68.66200 16.33500 1.000 23.64231 135 ILE A CA 1
ATOM 811 C C . ILE A 1 135 ? 44.22800 68.57000 15.50800 1.000 28.14811 135 ILE A C 1
ATOM 812 O O . ILE A 1 135 ? 44.82000 67.48800 15.38600 1.000 26.55318 135 ILE A O 1
ATOM 817 N N . ARG A 1 136 ? 44.68700 69.70100 14.96000 1.000 23.20015 136 ARG A N 1
ATOM 818 C CA . ARG A 1 136 ? 45.92600 69.72100 14.18500 1.000 25.55306 136 ARG A CA 1
ATOM 819 C C . ARG A 1 136 ? 47.11800 69.26800 15.01700 1.000 23.48176 136 ARG A C 1
ATOM 820 O O . ARG A 1 136 ? 47.87800 68.39200 14.59200 1.000 26.06102 136 ARG A O 1
ATOM 828 N N . PHE A 1 137 ? 47.32400 69.87300 16.19700 1.000 29.41142 137 PHE A N 1
ATOM 829 C CA . PHE A 1 137 ? 48.54300 69.54000 16.92700 1.000 29.81673 137 PHE A CA 1
ATOM 830 C C . PHE A 1 137 ? 48.44600 68.19400 17.62300 1.000 23.61862 137 PHE A C 1
ATOM 831 O O . PHE A 1 137 ? 49.48300 67.58300 17.89800 1.000 23.72653 137 PHE A O 1
ATOM 839 N N . LEU A 1 138 ? 47.24500 67.70600 17.88500 1.000 21.97369 138 LEU A N 1
ATOM 840 C CA . LEU A 1 138 ? 47.13900 66.34800 18.41400 1.000 20.02872 138 LEU A CA 1
ATOM 841 C C . LEU A 1 138 ? 47.33600 65.27600 17.35100 1.000 24.41609 138 LEU A C 1
ATOM 842 O O . LEU A 1 138 ? 47.59500 64.11500 17.70000 1.000 24.17132 138 LEU A O 1
ATOM 847 N N . ASN A 1 139 ? 47.18700 65.61300 16.07200 1.000 24.18185 139 ASN A N 1
ATOM 848 C CA . ASN A 1 139 ? 47.52900 64.68500 15.00300 1.000 25.73730 139 ASN A CA 1
ATOM 849 C C . ASN A 1 139 ? 49.04700 64.53400 14.95700 1.000 25.53727 139 ASN A C 1
ATOM 850 O O . ASN A 1 139 ? 49.70500 64.99100 14.00900 1.000 25.95574 139 ASN A O 1
ATOM 855 N N . ALA A 1 140 ? 49.61100 63.90500 15.99400 1.000 24.37661 140 ALA A N 1
ATOM 856 C CA . ALA A 1 140 ? 51.05700 63.78800 16.17100 1.000 21.35519 140 ALA A CA 1
ATOM 857 C C . ALA A 1 140 ? 51.50700 62.33300 16.14000 1.000 24.99773 140 ALA A C 1
ATOM 858 O O . ALA A 1 140 ? 52.64400 62.04400 16.51600 1.000 27.89282 140 ALA A O 1
ATOM 860 N N . GLY A 1 141 ? 50.63300 61.41200 15.70100 1.000 27.39802 141 GLY A N 1
ATOM 861 C CA . GLY A 1 141 ? 50.99200 60.01300 15.61900 1.000 30.56945 141 GLY A CA 1
ATOM 862 C C . GLY A 1 141 ? 51.73400 59.68500 14.34600 1.000 31.63537 141 GLY A C 1
ATOM 863 O O . GLY A 1 141 ? 51.80400 60.48000 13.41000 1.000 28.91136 141 GLY A O 1
ATOM 864 N N . ILE A 1 142 ? 52.30400 58.48000 14.31800 1.000 23.68179 142 ILE A N 1
ATOM 865 C CA . ILE A 1 142 ? 53.11400 58.01500 13.19400 1.000 22.73957 142 ILE A CA 1
ATOM 866 C C . ILE A 1 142 ? 52.53500 56.68700 12.72500 1.000 30.43523 142 ILE A C 1
ATOM 867 O O . ILE A 1 142 ? 52.40200 55.75700 13.52600 1.000 26.08207 142 ILE A O 1
ATOM 872 N N . PHE A 1 143 ? 52.16400 56.60800 11.44300 1.000 28.43499 143 PHE A N 1
ATOM 873 C CA . PHE A 1 143 ? 51.65200 55.37200 10.83400 1.000 29.25877 143 PHE A CA 1
ATOM 874 C C . PHE A 1 143 ? 52.71500 54.61400 10.05500 1.000 31.34586 143 PHE A C 1
ATOM 875 O O . PHE A 1 143 ? 52.75400 53.37900 10.10700 1.000 30.35890 143 PHE A O 1
ATOM 883 N N . GLY A 1 144 ? 53.57300 55.32300 9.32900 1.000 30.17204 144 GLY A N 1
ATOM 884 C CA . GLY A 1 144 ? 54.51000 54.65100 8.45300 1.000 32.37757 144 GLY A CA 1
ATOM 885 C C . GLY A 1 144 ? 53.75200 53.93300 7.34700 1.000 33.85143 144 GLY A C 1
ATOM 886 O O . GLY A 1 144 ? 52.59600 54.24300 7.03700 1.000 35.41740 144 GLY A O 1
ATOM 887 N N . ASN A 1 145 ? 54.42500 52.95300 6.75400 1.000 36.84915 145 ASN A N 1
ATOM 888 C CA . ASN A 1 145 ? 53.83600 52.08500 5.74400 1.000 40.60487 145 ASN A CA 1
ATOM 889 C C . ASN A 1 145 ? 53.30000 50.80800 6.38300 1.000 39.79688 145 ASN A C 1
ATOM 890 O O . ASN A 1 145 ? 53.80600 50.34700 7.40700 1.000 39.62317 145 ASN A O 1
ATOM 895 N N . GLY A 1 146 ? 52.27000 50.23400 5.76000 1.000 40.53381 146 GLY A N 1
ATOM 896 C CA . GLY A 1 146 ? 51.68600 49.01700 6.28900 1.000 40.15481 146 GLY A CA 1
ATOM 897 C C . GLY A 1 146 ? 50.82500 49.29400 7.51000 1.000 34.65679 146 GLY A C 1
ATOM 898 O O . GLY A 1 146 ? 50.39900 50.42600 7.76500 1.000 37.32553 146 GLY A O 1
ATOM 899 N N . SER A 1 147 ? 50.58000 48.23900 8.28800 1.000 34.43571 147 SER A N 1
ATOM 900 C CA . SER A 1 147 ? 49.64800 48.32700 9.40300 1.000 37.25183 147 SER A CA 1
ATOM 901 C C . SER A 1 147 ? 50.28800 48.13000 10.77100 1.000 35.98326 147 SER A C 1
ATOM 902 O O . SER A 1 147 ? 49.57200 48.18800 11.77700 1.000 34.39097 147 SER A O 1
ATOM 905 N N . ASP A 1 148 ? 51.61000 47.93200 10.84800 1.000 34.50677 148 ASP A N 1
ATOM 906 C CA . ASP A 1 148 ? 52.24200 47.60200 12.12500 1.000 32.65918 148 ASP A CA 1
ATOM 907 C C . ASP A 1 148 ? 52.13800 48.72200 13.16100 1.000 34.45939 148 ASP A C 1
ATOM 908 O O . ASP A 1 148 ? 52.22200 48.44300 14.36300 1.000 37.14919 148 ASP A O 1
ATOM 913 N N . ASN A 1 149 ? 51.98300 49.97900 12.73400 1.000 29.67461 149 ASN A N 1
ATOM 914 C CA . ASN A 1 149 ? 51.87100 51.10300 13.65700 1.000 31.18795 149 ASN A CA 1
ATOM 915 C C . ASN A 1 149 ? 50.47400 51.70500 13.66800 1.000 32.82762 149 ASN A C 1
ATOM 916 O O . ASN A 1 149 ? 50.29400 52.84900 14.10200 1.000 27.27695 149 ASN A O 1
ATOM 921 N N . THR A 1 150 ? 49.48500 50.93800 13.23300 1.000 29.15876 150 THR A N 1
ATOM 922 C CA . THR A 1 150 ? 48.08800 51.35500 13.17900 1.000 25.57412 150 THR A CA 1
ATOM 923 C C . THR A 1 150 ? 47.27400 50.58500 14.21800 1.000 24.74244 150 THR A C 1
ATOM 924 O O . THR A 1 150 ? 47.42200 49.36400 14.36400 1.000 24.58979 150 THR A O 1
ATOM 928 N N . LEU A 1 151 ? 46.40900 51.30100 14.93200 1.000 25.89258 151 LEU A N 1
ATOM 929 C CA . LEU A 1 151 ? 45.47300 50.65700 15.85100 1.000 23.03697 151 LEU A CA 1
ATOM 930 C C . LEU A 1 151 ? 44.54500 49.70000 15.09800 1.000 27.20589 151 LEU A C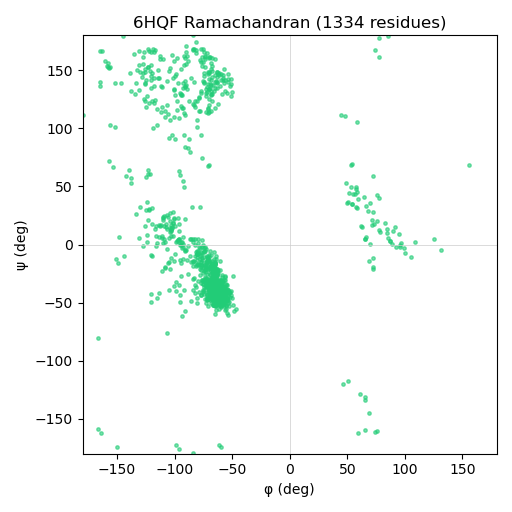 1
ATOM 931 O O . LEU A 1 151 ? 44.03600 50.04500 14.02200 1.000 26.00575 151 LEU A O 1
ATOM 936 N N . PRO A 1 152 ? 44.30000 48.49600 15.62300 1.000 29.29562 152 PRO A N 1
ATOM 937 C CA . PRO A 1 152 ? 43.41300 47.56300 14.91200 1.000 31.48009 152 PRO A CA 1
ATOM 938 C C . PRO A 1 152 ? 42.03300 48.17400 14.73300 1.000 28.49289 152 PRO A C 1
ATOM 939 O O . PRO A 1 152 ? 41.52200 48.87400 15.60700 1.000 27.71385 152 PRO A O 1
ATOM 943 N N . HIS A 1 153 ? 41.43400 47.92800 13.56800 1.000 28.72450 153 HIS A N 1
ATOM 944 C CA . HIS A 1 153 ? 40.18300 48.60800 13.26000 1.000 36.31225 153 HIS A CA 1
ATOM 945 C C . HIS A 1 153 ? 39.06800 48.23100 14.23400 1.000 30.41154 153 HIS A C 1
ATOM 946 O O . HIS A 1 153 ? 38.22300 49.07500 14.55800 1.000 30.96424 153 HIS A O 1
ATOM 953 N N . SER A 1 154 ? 39.06600 46.99800 14.74500 1.000 28.30866 154 SER A N 1
ATOM 954 C CA . SER A 1 154 ? 38.08500 46.64400 15.76500 1.000 29.23772 154 SER A CA 1
ATOM 955 C C . SER A 1 154 ? 38.23300 47.52000 17.00100 1.000 28.19812 154 SER A C 1
ATOM 956 O O . SER A 1 154 ? 37.23200 47.95600 17.58900 1.000 29.95096 154 SER A O 1
ATOM 959 N N . ALA A 1 155 ? 39.47600 47.79000 17.41400 1.000 28.28234 155 ALA A N 1
ATOM 960 C CA . ALA A 1 155 ? 39.67100 48.64600 18.58200 1.000 29.79041 155 ALA A CA 1
ATOM 961 C C . ALA A 1 155 ? 39.26300 50.09100 18.30200 1.000 25.86626 155 ALA A C 1
ATOM 962 O O . ALA A 1 155 ? 38.75600 50.77500 19.19800 1.000 27.38486 155 ALA A O 1
ATOM 964 N N . THR A 1 156 ? 39.45800 50.56900 17.07000 1.000 24.56610 156 THR A N 1
ATOM 965 C CA . THR A 1 156 ? 38.95600 51.89200 16.70700 1.000 24.57400 156 THR A CA 1
ATOM 966 C C . THR A 1 156 ? 37.43000 51.94600 16.79900 1.000 27.35065 156 THR A C 1
ATOM 967 O O . THR A 1 156 ? 36.86000 52.92800 17.30000 1.000 25.56622 156 THR A O 1
ATOM 971 N N . ARG A 1 157 ? 36.75300 50.88500 16.35300 1.000 29.51933 157 ARG A N 1
ATOM 972 C CA . ARG A 1 157 ? 35.29600 50.85200 16.45600 1.000 25.73466 157 ARG A CA 1
ATOM 973 C C . ARG A 1 157 ? 34.84600 50.83300 17.91000 1.000 29.72462 157 ARG A C 1
ATOM 974 O O . ARG A 1 157 ? 33.87700 51.50700 18.27300 1.000 27.47171 157 ARG A O 1
ATOM 982 N N . ALA A 1 158 ? 35.53900 50.06400 18.75500 1.000 29.50617 158 ALA A N 1
ATOM 983 C CA . ALA A 1 158 ? 35.25300 50.09200 20.18900 1.000 26.48475 158 ALA A CA 1
ATOM 984 C C . ALA A 1 158 ? 35.41000 51.49700 20.76100 1.000 32.65655 158 ALA A C 1
ATOM 985 O O . ALA A 1 158 ? 34.56500 51.96600 21.53300 1.000 28.79293 158 ALA A O 1
ATOM 987 N N . ALA A 1 159 ? 36.48800 52.18000 20.39400 1.000 26.78742 159 ALA A N 1
ATOM 988 C CA . ALA A 1 159 ? 36.72300 53.52700 20.89600 1.000 27.68753 159 ALA A CA 1
ATOM 989 C C . ALA A 1 159 ? 35.61000 54.47800 20.46700 1.000 31.41692 159 ALA A C 1
ATOM 990 O O . ALA A 1 159 ? 35.13800 55.29700 21.26400 1.000 27.08483 159 ALA A O 1
ATOM 992 N N . MET A 1 160 ? 35.18400 54.38300 19.20400 1.000 28.54290 160 MET A N 1
ATOM 993 C CA . MET A 1 160 ? 34.10600 55.23100 18.70700 1.000 28.92715 160 MET A CA 1
ATOM 994 C C . MET A 1 160 ? 32.81600 54.99700 19.47300 1.000 29.04822 160 MET A C 1
ATOM 995 O O . MET A 1 160 ? 32.10700 55.95300 19.80300 1.000 28.20865 160 MET A O 1
ATOM 1000 N N . LEU A 1 161 ? 32.48600 53.73100 19.75000 1.000 23.71074 161 LEU A N 1
ATOM 1001 C CA . LEU A 1 161 ? 31.26500 53.44800 20.49300 1.000 25.29777 161 LEU A CA 1
ATOM 1002 C C . LEU A 1 161 ? 31.34500 54.01300 21.90500 1.000 26.13998 161 LEU A C 1
ATOM 1003 O O . LEU A 1 161 ? 30.39900 54.64200 22.38700 1.000 27.02429 161 LEU A O 1
ATOM 1008 N N . VAL A 1 162 ? 32.46300 53.78100 22.59400 1.000 25.56886 162 VAL A N 1
ATOM 1009 C CA . VAL A 1 162 ? 32.57500 54.27000 23.96500 1.000 26.45580 162 VAL A CA 1
ATOM 1010 C C . VAL A 1 162 ? 32.52600 55.79900 23.99600 1.000 29.49301 162 VAL A C 1
ATOM 1011 O O . VAL A 1 162 ? 31.91200 56.38600 24.89200 1.000 27.86650 162 VAL A O 1
ATOM 1015 N N . ARG A 1 163 ? 33.10400 56.47000 22.99100 1.000 27.94019 163 ARG A N 1
ATOM 1016 C CA . ARG A 1 163 ? 33.10000 57.93400 23.04000 1.000 29.05875 163 ARG A CA 1
ATOM 1017 C C . ARG A 1 163 ? 31.69000 58.48500 22.88500 1.000 26.39264 163 ARG A C 1
ATOM 1018 O O . ARG A 1 163 ? 31.30300 59.41400 23.60100 1.000 28.53500 163 ARG A O 1
ATOM 1026 N N . ILE A 1 164 ? 30.90200 57.91500 21.96800 1.000 28.19549 164 ILE A N 1
ATOM 1027 C CA . ILE A 1 164 ? 29.48700 58.29200 21.85500 1.000 23.28437 164 ILE A CA 1
ATOM 1028 C C . ILE A 1 164 ? 28.78300 58.12700 23.19400 1.000 27.93756 164 ILE A C 1
ATOM 1029 O O . ILE A 1 164 ? 28.02300 58.99600 23.63900 1.000 25.76888 164 ILE A O 1
ATOM 1034 N N . ASN A 1 165 ? 29.00000 56.98700 23.84700 1.000 28.56921 165 ASN A N 1
ATOM 1035 C CA . ASN A 1 165 ? 28.27600 56.72100 25.08400 1.000 27.60594 165 ASN A CA 1
ATOM 1036 C C . ASN A 1 165 ? 28.59300 57.77300 26.14600 1.000 30.21152 165 ASN A C 1
ATOM 1037 O O . ASN A 1 165 ? 27.69700 58.22600 26.87100 1.000 35.79903 165 ASN A O 1
ATOM 1042 N N . THR A 1 166 ? 29.85200 58.19800 26.22700 1.000 26.75058 166 THR A N 1
ATOM 1043 C CA . THR A 1 166 ? 30.22100 59.28200 27.14100 1.000 30.85370 166 THR A CA 1
ATOM 1044 C C . THR A 1 166 ? 29.51100 60.58200 26.78400 1.000 33.74352 166 THR A C 1
ATOM 1045 O O . THR A 1 166 ? 28.87000 61.21500 27.63400 1.000 31.09320 166 THR A O 1
ATOM 1049 N N . LEU A 1 167 ? 29.60800 60.99100 25.52200 1.000 26.03207 167 LEU A N 1
ATOM 1050 C CA . LEU A 1 167 ? 29.05700 62.26700 25.09800 1.000 27.26906 167 LEU A CA 1
ATOM 1051 C C . LEU A 1 167 ? 27.53300 62.31800 25.16800 1.000 27.58752 167 LEU A C 1
ATOM 1052 O O . LEU A 1 167 ? 26.97100 63.41400 25.26500 1.000 30.88528 167 LEU A O 1
ATOM 1057 N N . LEU A 1 168 ? 26.85100 61.16800 25.13500 1.000 31.95120 168 LEU A N 1
ATOM 1058 C CA . LEU A 1 168 ? 25.39300 61.15200 25.22000 1.000 34.08830 168 LEU A CA 1
ATOM 1059 C C . LEU A 1 168 ? 24.86400 61.61400 26.56600 1.000 27.33749 168 LEU A C 1
ATOM 1060 O O . LEU A 1 168 ? 23.68500 61.97500 26.65800 1.000 31.76170 168 LEU A O 1
ATOM 1065 N N . GLN A 1 169 ? 25.68100 61.57400 27.62000 1.000 28.92978 169 GLN A N 1
ATOM 1066 C CA . GLN A 1 169 ? 25.16700 61.95800 28.92700 1.000 29.20613 169 GLN A CA 1
ATOM 1067 C C . GLN A 1 169 ? 24.90700 63.45700 29.04400 1.000 34.08830 169 GLN A C 1
ATOM 1068 O O . GLN A 1 169 ? 24.25000 63.88000 30.00300 1.000 30.88791 169 GLN A O 1
ATOM 1074 N N . GLY A 1 170 ? 25.38600 64.26100 28.09500 1.000 29.96412 170 GLY A N 1
ATOM 1075 C CA . GLY A 1 170 ? 24.99500 65.65200 28.00100 1.000 32.22755 170 GLY A CA 1
ATOM 1076 C C . GLY A 1 170 ? 25.84600 66.63100 28.77500 1.000 32.71708 170 GLY A C 1
ATOM 1077 O O . GLY A 1 170 ? 25.44200 67.78900 28.92100 1.000 31.49325 170 GLY A O 1
ATOM 1078 N N . TYR A 1 171 ? 27.00300 66.21300 29.27800 1.000 30.52998 171 TYR A N 1
ATOM 1079 C CA . TYR A 1 171 ? 27.86700 67.08400 30.06600 1.000 27.39802 171 TYR A CA 1
ATOM 1080 C C . TYR A 1 171 ? 29.04200 67.63200 29.27100 1.000 29.65092 171 TYR A C 1
ATOM 1081 O O . TYR A 1 171 ? 29.91400 68.29500 29.84500 1.000 33.31978 171 TYR A O 1
ATOM 1090 N N . SER A 1 172 ? 29.07700 67.39300 27.96000 1.000 28.53763 172 SER A N 1
ATOM 1091 C CA . SER A 1 172 ? 30.27600 67.64600 27.18600 1.000 26.03470 172 SER A CA 1
ATOM 1092 C C . SER A 1 172 ? 30.20600 68.83900 26.25300 1.000 30.60104 172 SER A C 1
ATOM 1093 O O . SER A 1 172 ? 31.25600 69.30900 25.81500 1.000 31.49588 172 SER A O 1
ATOM 1096 N N . GLY A 1 173 ? 29.02100 69.31700 25.91000 1.000 28.27181 173 GLY A N 1
ATOM 1097 C CA . GLY A 1 173 ? 28.91700 70.50100 25.07500 1.000 27.54804 173 GLY A CA 1
ATOM 1098 C C . GLY A 1 173 ? 29.22100 70.25800 23.61200 1.000 37.30710 173 GLY A C 1
ATOM 1099 O O . GLY A 1 173 ? 29.93400 71.05300 22.98900 1.000 39.91005 173 GLY A O 1
ATOM 1100 N N . ILE A 1 174 ? 28.71700 69.16100 23.04700 1.000 35.19896 174 ILE A N 1
ATOM 1101 C CA . ILE A 1 174 ? 28.94300 68.81000 21.64900 1.000 32.88815 174 ILE A CA 1
ATOM 1102 C C . ILE A 1 174 ? 27.58800 68.60700 20.97900 1.000 27.61384 174 ILE A C 1
ATOM 1103 O O . ILE A 1 174 ? 26.61200 68.21300 21.62600 1.000 32.46705 174 ILE A O 1
ATOM 1108 N N . ARG A 1 175 ? 27.53300 68.86800 19.67200 1.000 28.77450 175 ARG A N 1
ATOM 1109 C CA . ARG A 1 175 ? 26.28300 68.71900 18.93300 1.000 30.19836 175 ARG A CA 1
ATOM 1110 C C . ARG A 1 175 ? 25.90900 67.24800 18.76600 1.000 30.37469 175 ARG A C 1
ATOM 1111 O O . ARG A 1 175 ? 26.75500 66.41000 18.44500 1.000 30.04571 175 ARG A O 1
ATOM 1119 N N . PHE A 1 176 ? 24.61300 66.95600 18.93700 1.000 32.46968 176 PHE A N 1
ATOM 1120 C CA . PHE A 1 176 ? 24.09900 65.59500 18.76100 1.000 34.87787 176 PHE A CA 1
ATOM 1121 C C . PHE A 1 176 ? 24.36400 65.07200 17.35200 1.000 31.72749 176 PHE A C 1
ATOM 1122 O O . PHE A 1 176 ? 24.55300 63.86500 17.16200 1.000 28.90347 176 PHE A O 1
ATOM 1130 N N . GLU A 1 177 ? 24.36500 65.96600 16.35700 1.000 31.84066 177 GLU A N 1
ATOM 1131 C CA . GLU A 1 177 ? 24.63700 65.57400 14.97200 1.000 31.99857 177 GLU A CA 1
ATOM 1132 C C . GLU A 1 177 ? 26.01200 64.92600 14.80200 1.000 31.34586 177 GLU A C 1
ATOM 1133 O O . GLU A 1 177 ? 26.18300 64.05800 13.93300 1.000 32.37230 177 GLU A O 1
ATOM 1139 N N . ILE A 1 178 ? 27.00700 65.33500 15.59500 1.000 29.52986 178 ILE A N 1
ATOM 1140 C CA . ILE A 1 178 ? 28.32000 64.70500 15.50400 1.000 30.35364 178 ILE A CA 1
ATOM 1141 C C . ILE A 1 178 ? 28.24900 63.26700 16.00100 1.000 32.80393 178 ILE A C 1
ATOM 1142 O O . ILE A 1 178 ? 28.83200 62.36100 15.39400 1.000 29.16665 178 ILE A O 1
ATOM 1147 N N . LEU A 1 179 ? 27.50100 63.02600 17.08200 1.000 29.26667 179 LEU A N 1
ATOM 1148 C CA . LEU A 1 179 ? 27.30800 61.65400 17.55300 1.000 31.71433 179 LEU A CA 1
ATOM 1149 C C . LEU A 1 179 ? 26.57600 60.81600 16.51200 1.000 32.61180 179 LEU A C 1
ATOM 1150 O O . LEU A 1 179 ? 26.87700 59.63100 16.33800 1.000 28.84030 179 LEU A O 1
ATOM 1155 N N . GLU A 1 180 ? 25.60900 61.41700 15.81500 1.000 29.30615 180 GLU A N 1
ATOM 1156 C CA . GLU A 1 180 ? 24.90400 60.72000 14.74200 1.000 30.32732 180 GLU A CA 1
ATOM 1157 C C . GLU A 1 180 ? 25.86100 60.36100 13.61400 1.000 32.98553 180 GLU A C 1
ATOM 1158 O O . GLU A 1 180 ? 25.75800 59.28200 13.02400 1.000 33.81984 180 GLU A O 1
ATOM 1164 N N . ALA A 1 181 ? 26.81800 61.24300 13.31800 1.000 31.61695 181 ALA A N 1
ATOM 1165 C CA . ALA A 1 181 ? 27.80200 60.94000 12.28200 1.000 29.35089 181 ALA A CA 1
ATOM 1166 C C . ALA A 1 181 ? 28.70300 59.77800 12.68500 1.000 31.20901 181 ALA A C 1
ATOM 1167 O O . ALA A 1 181 ? 28.96000 58.87900 11.87900 1.000 29.45616 181 ALA A O 1
ATOM 1169 N N . ILE A 1 182 ? 29.17800 59.76000 13.93100 1.000 25.81099 182 ILE A N 1
ATOM 1170 C CA . ILE A 1 182 ? 30.01600 58.64600 14.36300 1.000 26.93744 182 ILE A CA 1
ATOM 1171 C C . ILE A 1 182 ? 29.22900 57.34700 14.31100 1.000 25.37936 182 ILE A C 1
ATOM 1172 O O . ILE A 1 182 ? 29.76700 56.29100 13.95000 1.000 28.90610 182 ILE A O 1
ATOM 1177 N N . THR A 1 183 ? 27.93400 57.40800 14.65000 1.000 24.52926 183 THR A N 1
ATOM 1178 C CA . THR A 1 183 ? 27.08800 56.22000 14.59500 1.000 31.68538 183 THR A CA 1
ATOM 1179 C C . THR A 1 183 ? 26.98300 55.68000 13.16900 1.000 31.34586 183 THR A C 1
ATOM 1180 O O . THR A 1 183 ? 26.96900 54.45800 12.95600 1.000 28.78240 183 THR A O 1
ATOM 1184 N N . LYS A 1 184 ? 26.90900 56.56500 12.17800 1.000 27.19800 184 LYS A N 1
ATOM 1185 C CA . LYS A 1 184 ? 26.84700 56.08200 10.79900 1.000 28.26918 184 LYS A CA 1
ATOM 1186 C C . LYS A 1 184 ? 28.15200 55.40600 10.40700 1.000 29.10086 184 LYS A C 1
ATOM 1187 O O . LYS A 1 184 ? 28.13900 54.37100 9.72800 1.000 31.34586 184 LYS A O 1
ATOM 1193 N N . PHE A 1 185 ? 29.28400 55.97500 10.82900 1.000 28.00599 185 PHE A N 1
ATOM 1194 C CA . PHE A 1 185 ? 30.57500 55.34000 10.58100 1.000 30.01412 185 PHE A CA 1
ATOM 1195 C C . PHE A 1 185 ? 30.60900 53.93900 11.16600 1.000 30.52998 185 PHE A C 1
ATOM 1196 O O . PHE A 1 185 ? 31.13800 53.00900 10.54500 1.000 26.40053 185 PHE A O 1
ATOM 1204 N N . LEU A 1 186 ? 30.04600 53.76500 12.36000 1.000 24.96615 186 LEU A N 1
ATOM 1205 C CA . LEU A 1 186 ? 29.98800 52.42700 12.94300 1.000 30.56945 186 LEU A CA 1
ATOM 1206 C C . LEU A 1 186 ? 29.07800 51.51700 12.13400 1.000 31.47219 186 LEU A C 1
ATOM 1207 O O . LEU A 1 186 ? 29.48100 50.42300 11.72400 1.000 30.50892 186 LEU A O 1
ATOM 1212 N N . ASN A 1 187 ? 27.84700 51.96300 11.86900 1.000 28.53237 187 ASN A N 1
ATOM 1213 C CA . ASN A 1 187 ? 26.87500 51.07300 11.24700 1.000 28.33234 187 ASN A CA 1
ATOM 1214 C C . ASN A 1 187 ? 27.25000 50.71500 9.81900 1.000 34.59889 187 ASN A C 1
ATOM 1215 O O . ASN A 1 187 ? 26.87100 49.64200 9.34300 1.000 32.29335 187 ASN A O 1
ATOM 1220 N N . GLN A 1 188 ? 27.97900 51.57900 9.11400 1.000 28.81135 188 GLN A N 1
ATOM 1221 C CA A GLN A 1 188 ? 28.42100 51.28900 7.75800 0.380 32.39862 188 GLN A CA 1
ATOM 1222 C CA B GLN A 1 188 ? 28.41300 51.26800 7.75800 0.620 32.89605 188 GLN A CA 1
ATOM 1223 C C . GLN A 1 188 ? 29.83200 50.71600 7.69500 1.000 30.80106 188 GLN A C 1
ATOM 1224 O O . GLN A 1 188 ? 30.35500 50.51900 6.59400 1.000 31.81171 188 GLN A O 1
ATOM 1235 N N . ASN A 1 189 ? 30.46000 50.44800 8.84500 1.000 30.42733 189 ASN A N 1
ATOM 1236 C CA . ASN A 1 189 ? 31.80500 49.86900 8.90400 1.000 27.49803 189 ASN A CA 1
ATOM 1237 C C . ASN A 1 189 ? 32.79200 50.68600 8.06600 1.000 30.10887 189 ASN A C 1
ATOM 1238 O O . ASN A 1 189 ? 33.52600 50.16500 7.22000 1.000 30.78264 189 ASN A O 1
ATOM 1243 N N . ILE A 1 190 ? 32.77300 51.99300 8.29300 1.000 26.57161 190 ILE A N 1
ATOM 1244 C CA . ILE A 1 190 ? 33.75600 52.92400 7.75500 1.000 29.25877 190 ILE A CA 1
ATOM 1245 C C . ILE A 1 190 ? 34.55500 53.41400 8.95200 1.000 28.81135 190 ILE A C 1
ATOM 1246 O O . ILE A 1 190 ? 34.00300 54.08100 9.83500 1.000 29.89043 190 ILE A O 1
ATOM 1251 N N . THR A 1 191 ? 35.84000 53.06600 9.00100 1.000 27.60331 191 THR A N 1
ATOM 1252 C CA . THR A 1 191 ? 36.64700 53.21300 10.20900 1.000 28.00599 191 THR A CA 1
ATOM 1253 C C . THR A 1 191 ? 37.80200 54.17100 9.96800 1.000 26.41896 191 THR A C 1
ATOM 1254 O O . THR A 1 191 ? 38.62700 53.92000 9.07600 1.000 27.11378 191 THR A O 1
ATOM 1258 N N . PRO A 1 192 ? 37.92800 55.25500 10.72900 1.000 27.70859 192 PRO A N 1
ATOM 1259 C CA . PRO A 1 192 ? 39.11800 56.10100 10.60100 1.000 24.79508 192 PRO A CA 1
ATOM 1260 C C . PRO A 1 192 ? 40.36400 55.34000 11.02400 1.000 28.83767 192 PRO A C 1
ATOM 1261 O O . PRO A 1 192 ? 40.32500 54.47900 11.90700 1.000 27.25327 192 PRO A O 1
ATOM 1265 N N . CYS A 1 193 ? 41.47600 55.64300 10.35600 1.000 28.02441 193 CYS A N 1
ATOM 1266 C CA . CYS A 1 193 ? 42.76300 55.06300 10.73100 1.000 29.26667 193 CYS A CA 1
ATOM 1267 C C . CYS A 1 193 ? 43.35100 55.85500 11.88600 1.000 26.54529 193 CYS A C 1
ATOM 1268 O O . CYS A 1 193 ? 43.50800 57.07700 11.79400 1.000 25.37409 193 CYS A O 1
ATOM 1271 N N . LEU A 1 194 ? 43.64800 55.16500 12.96800 1.000 26.71373 194 LEU A N 1
ATOM 1272 C CA . LEU A 1 194 ? 44.23600 55.69700 14.17900 1.000 23.05276 194 LEU A CA 1
ATOM 1273 C C . LEU A 1 194 ? 45.63700 55.12300 14.38300 1.000 24.59242 194 LEU A C 1
ATOM 1274 O O . LEU A 1 194 ? 45.86900 53.94300 14.07600 1.000 24.45293 194 LEU A O 1
ATOM 1279 N N . PRO A 1 195 ? 46.57200 55.91800 14.90000 1.000 26.40053 195 PRO A N 1
ATOM 1280 C CA . PRO A 1 195 ? 47.90100 55.38700 15.21200 1.000 26.75847 195 PRO A CA 1
ATOM 1281 C C . PRO A 1 195 ? 47.81400 54.45600 16.40400 1.000 26.55582 195 PRO A C 1
ATOM 1282 O O . PRO A 1 195 ? 46.98100 54.63300 17.29600 1.000 28.77187 195 PRO A O 1
ATOM 1286 N N . LEU A 1 196 ? 48.67800 53.43900 16.39600 1.000 24.76350 196 LEU A N 1
ATOM 1287 C CA . LEU A 1 196 ? 48.71000 52.47000 17.49200 1.000 26.96376 196 LEU A CA 1
ATOM 1288 C C . LEU A 1 196 ? 49.20700 53.09700 18.78900 1.000 24.96615 196 LEU A C 1
ATOM 1289 O O . LEU A 1 196 ? 48.67700 52.80100 19.86600 1.000 26.83743 196 LEU A O 1
ATOM 1294 N N . ARG A 1 197 ? 50.24300 53.92900 18.71100 1.000 23.55019 197 ARG A N 1
ATOM 1295 C CA . ARG A 1 197 ? 50.88000 54.50100 19.88700 1.000 22.91591 197 ARG A CA 1
ATOM 1296 C C . ARG A 1 197 ? 50.73400 56.01100 19.86600 1.000 28.47183 197 ARG A C 1
ATOM 1297 O O . ARG A 1 197 ? 50.32600 56.61100 18.86700 1.000 26.14787 197 ARG A O 1
ATOM 1305 N N . GLY A 1 198 ? 51.03900 56.62400 21.00300 1.000 25.47148 198 GLY A N 1
ATOM 1306 C CA . GLY A 1 198 ? 50.93500 58.06500 21.09500 1.000 25.42936 198 GLY A CA 1
ATOM 1307 C C . GLY A 1 198 ? 50.18500 58.54900 22.31900 1.000 21.22623 198 GLY A C 1
ATOM 1308 O O . GLY A 1 198 ? 50.12600 59.75800 22.55900 1.000 24.08183 198 GLY A O 1
ATOM 1309 N N . THR A 1 199 ? 49.62800 57.63200 23.12000 1.000 23.44755 199 THR A N 1
ATOM 1310 C CA . THR A 1 199 ? 48.75300 58.01600 24.22100 1.000 25.88995 199 THR A CA 1
ATOM 1311 C C . THR A 1 199 ? 49.23200 57.43400 25.54600 1.000 24.85561 199 THR A C 1
ATOM 1312 O O . THR A 1 199 ? 49.67000 56.28400 25.62400 1.000 24.13184 199 THR A O 1
ATOM 1316 N N . ILE A 1 200 ? 49.16700 58.26200 26.58800 1.000 21.54469 200 ILE A N 1
ATOM 1317 C CA . ILE A 1 200 ? 49.36900 57.82100 27.96100 1.000 22.85537 200 ILE A CA 1
ATOM 1318 C C . ILE A 1 200 ? 48.04100 57.71100 28.71700 1.000 25.82415 200 ILE A C 1
ATOM 1319 O O . ILE A 1 200 ? 48.03800 57.54500 29.95100 1.000 25.84257 200 ILE A O 1
ATOM 1324 N N . THR A 1 201 ? 46.91400 57.79400 28.00000 1.000 24.23185 201 THR A N 1
ATOM 1325 C CA . THR A 1 201 ? 45.55500 57.67300 28.55900 1.000 24.11342 201 THR A CA 1
ATOM 1326 C C . THR A 1 201 ? 45.38900 58.47700 29.85600 1.000 26.43738 201 THR A C 1
ATOM 1327 O O . THR A 1 201 ? 44.88900 58.04900 30.89700 1.000 26.92165 201 THR A O 1
ATOM 1344 N N . ASP A 1 203 ? 43.13500 59.75800 25.95100 1.000 23.22121 205 ASP A N 1
ATOM 1345 C CA . ASP A 1 203 ? 43.61100 59.22900 24.68100 1.000 26.71636 205 ASP A CA 1
ATOM 1346 C C . ASP A 1 203 ? 43.61600 60.31700 23.58000 1.000 24.54505 205 ASP A C 1
ATOM 1347 O O . ASP A 1 203 ? 43.09900 60.11500 22.47600 1.000 25.41884 205 ASP A O 1
ATOM 1352 N N . LEU A 1 204 ? 44.26300 61.44300 23.88900 1.000 25.04774 206 LEU A N 1
ATOM 1353 C CA . LEU A 1 204 ? 44.22100 62.63700 23.03900 1.000 23.86865 206 LEU A CA 1
ATOM 1354 C C . LEU A 1 204 ? 44.63900 62.35500 21.60200 1.000 25.98733 206 LEU A C 1
ATOM 1355 O O . LEU A 1 204 ? 43.89500 62.64800 20.66000 1.000 25.44252 206 LEU A O 1
ATOM 1360 N N . VAL A 1 205 ? 45.86800 61.85100 21.41100 1.000 23.11856 207 VAL A N 1
ATOM 1361 C CA . VAL A 1 205 ? 46.41500 61.73500 20.05500 1.000 24.06341 207 VAL A CA 1
ATOM 1362 C C . VAL A 1 205 ? 45.55300 60.81000 19.19400 1.000 29.77989 207 VAL A C 1
ATOM 1363 O O . VAL A 1 205 ? 45.06900 61.25900 18.14200 1.000 25.25566 207 VAL A O 1
ATOM 1367 N N . PRO A 1 206 ? 45.28100 59.55700 19.58700 1.000 26.97429 208 PRO A N 1
ATOM 1368 C CA . PRO A 1 206 ? 44.43500 58.72100 18.71100 1.000 26.90059 208 PRO A CA 1
ATOM 1369 C C . PRO A 1 206 ? 43.01400 59.25100 18.54000 1.000 28.63764 208 PRO A C 1
ATOM 1370 O O . PRO A 1 206 ? 42.49300 59.20700 17.42200 1.000 24.66348 208 PRO A O 1
ATOM 1374 N N . LEU A 1 207 ? 42.36700 59.77900 19.59100 1.000 22.95802 209 LEU A N 1
ATOM 1375 C CA . LEU A 1 207 ? 41.00200 60.26300 19.39600 1.000 22.49743 209 LEU A CA 1
ATOM 1376 C C . LEU A 1 207 ? 40.96200 61.44400 18.42800 1.000 26.23472 209 LEU A C 1
ATOM 1377 O O . LEU A 1 207 ? 39.94200 61.66000 17.76600 1.000 24.16079 209 LEU A O 1
ATOM 1382 N N . SER A 1 208 ? 42.06000 62.20400 18.31600 1.000 26.13471 210 SER A N 1
ATOM 1383 C CA . SER A 1 208 ? 42.09700 63.32400 17.37700 1.000 27.67437 210 SER A CA 1
ATOM 1384 C C . SER A 1 208 ? 42.05600 62.86400 15.93000 1.000 25.57675 210 SER A C 1
ATOM 1385 O O . SER A 1 208 ? 41.77300 63.67500 15.04900 1.000 23.72916 210 SER A O 1
ATOM 1388 N N . TYR A 1 209 ? 42.30700 61.58400 15.65900 1.000 22.30531 211 TYR A N 1
ATOM 1389 C CA . TYR A 1 209 ? 42.14400 61.11100 14.28700 1.000 25.45832 211 TYR A CA 1
ATOM 1390 C C . TYR A 1 209 ? 40.70400 60.74900 13.96700 1.000 28.39288 211 TYR A C 1
ATOM 1391 O O . TYR A 1 209 ? 40.34900 60.69800 12.78500 1.000 28.22180 211 TYR A O 1
ATOM 1400 N N . ILE A 1 210 ? 39.86100 60.52300 14.98200 1.000 27.45856 212 ILE A N 1
ATOM 1401 C CA . ILE A 1 210 ? 38.41900 60.47200 14.74000 1.000 24.02130 212 ILE A CA 1
ATOM 1402 C C . ILE A 1 210 ? 37.89600 61.87600 14.45500 1.000 24.90562 212 ILE A C 1
ATOM 1403 O O . ILE A 1 210 ? 37.15900 62.10200 13.48500 1.000 27.29275 212 ILE A O 1
ATOM 1408 N N . ALA A 1 211 ? 38.29300 62.84500 15.28800 1.000 25.09511 213 ALA A N 1
ATOM 1409 C CA . ALA A 1 211 ? 37.93300 64.23900 15.05000 1.000 26.05312 213 ALA A CA 1
ATOM 1410 C C . ALA A 1 211 ? 38.42000 64.71000 13.68400 1.000 25.62939 213 ALA A C 1
ATOM 1411 O O . ALA A 1 211 ? 37.71300 65.44300 12.98400 1.000 29.62460 213 ALA A O 1
ATOM 1413 N N . GLY A 1 212 ? 39.61800 64.28300 13.28400 1.000 25.51885 214 GLY A N 1
ATOM 1414 C CA . GLY A 1 212 ? 40.15300 64.71100 12.00300 1.000 24.16606 214 GLY A CA 1
ATOM 1415 C C . GLY A 1 212 ? 39.33900 64.19700 10.83300 1.000 27.53225 214 GLY A C 1
ATOM 1416 O O . GLY A 1 212 ? 39.17300 64.89800 9.82500 1.000 28.97979 214 GLY A O 1
ATOM 1417 N N . LEU A 1 213 ? 38.82500 62.96500 10.94100 1.000 25.87415 215 LEU A N 1
ATOM 1418 C CA . LEU A 1 213 ? 37.93100 62.47100 9.89600 1.000 26.87164 215 LEU A CA 1
ATOM 1419 C C . LEU A 1 213 ? 36.64900 63.29200 9.85600 1.000 28.49815 215 LEU A C 1
ATOM 1420 O O . LEU A 1 213 ? 36.20100 63.70400 8.78000 1.000 30.13519 215 LEU A O 1
ATOM 1425 N N . LEU A 1 214 ? 36.07800 63.58800 11.02700 1.000 31.09583 216 LEU A N 1
ATOM 1426 C CA . LEU A 1 214 ? 34.83500 64.35000 11.06700 1.000 30.57998 216 LEU A CA 1
ATOM 1427 C C . LEU A 1 214 ? 35.00600 65.74700 10.48600 1.000 28.80872 216 LEU A C 1
ATOM 1428 O O . LEU A 1 214 ? 34.05600 66.29900 9.92800 1.000 31.82224 216 LEU A O 1
ATOM 1433 N N . THR A 1 215 ? 36.19400 66.33900 10.60300 1.000 26.26104 217 THR A N 1
ATOM 1434 C CA . THR A 1 215 ? 36.41900 67.68300 10.07600 1.000 29.13507 217 THR A CA 1
ATOM 1435 C C . THR A 1 215 ? 37.07500 67.67000 8.70300 1.000 25.80573 217 THR A C 1
ATOM 1436 O O . THR A 1 215 ? 37.38000 68.73700 8.16300 1.000 29.21140 217 THR A O 1
ATOM 1440 N N . GLY A 1 216 ? 37.30000 66.49100 8.13400 1.000 26.50055 218 GLY A N 1
ATOM 1441 C CA . GLY A 1 216 ? 37.92800 66.38700 6.82600 1.000 30.57209 218 GLY A CA 1
ATOM 1442 C C . GLY A 1 216 ? 39.35700 66.88200 6.75100 1.000 35.19106 218 GLY A C 1
ATOM 1443 O O . GLY A 1 216 ? 39.72200 67.54400 5.77100 1.000 30.24836 218 GLY A O 1
ATOM 1444 N N . ARG A 1 217 ? 40.17600 66.58800 7.76100 1.000 28.01915 219 ARG A N 1
ATOM 1445 C CA . ARG A 1 217 ? 41.57400 67.00600 7.72100 1.000 30.28784 219 ARG A CA 1
ATOM 1446 C C . ARG A 1 217 ? 42.26400 66.39200 6.50200 1.000 28.79556 219 ARG A C 1
ATOM 1447 O O . ARG A 1 217 ? 41.94200 65.26700 6.10200 1.000 32.29335 219 ARG A O 1
ATOM 1455 N N . PRO A 1 218 ? 43.22400 67.10400 5.89900 1.000 31.25375 220 PRO A N 1
ATOM 1456 C CA . PRO A 1 218 ? 43.81900 66.61600 4.64200 1.000 32.73814 220 PRO A CA 1
ATOM 1457 C C . PRO A 1 218 ? 44.57700 65.30500 4.78600 1.000 31.90646 220 PRO A C 1
ATOM 1458 O O . PRO A 1 218 ? 44.70000 64.56700 3.80000 1.000 33.84090 220 PRO A O 1
ATOM 1462 N N . ASN A 1 219 ? 45.09700 64.99600 5.97200 1.000 30.61157 221 ASN A N 1
ATOM 1463 C CA . ASN A 1 219 ? 45.81300 63.74500 6.21000 1.000 29.69567 221 ASN A CA 1
ATOM 1464 C C . ASN A 1 219 ? 44.90400 62.62900 6.69600 1.000 30.64052 221 ASN A C 1
ATOM 1465 O O . ASN A 1 219 ? 45.36700 61.49000 6.84500 1.000 28.94821 221 ASN A O 1
ATOM 1470 N N . SER A 1 220 ? 43.62900 62.92300 6.95100 1.000 28.75345 222 SER A N 1
ATOM 1471 C CA . SER A 1 220 ? 42.72900 61.91800 7.49400 1.000 27.27169 222 SER A CA 1
ATOM 1472 C C . SER A 1 220 ? 42.48600 60.79900 6.48700 1.000 28.57448 222 SER A C 1
ATOM 1473 O O . SER A 1 220 ? 42.29500 61.03600 5.29200 1.000 26.86112 222 SER A O 1
ATOM 1476 N N . LYS A 1 221 ? 42.50600 59.56100 6.97500 1.000 30.02992 223 LYS A N 1
ATOM 1477 C CA . LYS A 1 221 ? 42.20700 58.39600 6.15700 1.000 28.34814 223 LYS A CA 1
ATOM 1478 C C . LYS A 1 221 ? 41.22800 57.50800 6.90600 1.000 31.11689 223 LYS A C 1
ATOM 1479 O O . LYS A 1 221 ? 41.22000 57.48100 8.13900 1.000 29.98254 223 LYS A O 1
ATOM 1485 N N . ALA A 1 222 ? 40.39600 56.79000 6.14900 1.000 27.84281 224 ALA A N 1
ATOM 1486 C CA . ALA A 1 222 ? 39.53800 55.74100 6.68300 1.000 30.14835 224 ALA A CA 1
ATOM 1487 C C . ALA A 1 222 ? 39.68400 54.48000 5.83900 1.000 28.79556 224 ALA A C 1
ATOM 1488 O O . ALA A 1 222 ? 40.23000 54.49000 4.73000 1.000 33.18819 224 ALA A O 1
ATOM 1490 N N . VAL A 1 223 ? 39.17500 53.38600 6.38600 1.000 30.17993 225 VAL A N 1
ATOM 1491 C CA . VAL A 1 223 ? 39.20200 52.08200 5.74300 1.000 32.73550 225 VAL A CA 1
ATOM 1492 C C . VAL A 1 223 ? 37.76500 51.60900 5.57000 1.000 30.50103 225 VAL A C 1
ATOM 1493 O O . VAL A 1 223 ? 36.95500 51.72500 6.49900 1.000 29.42721 225 VAL A O 1
ATOM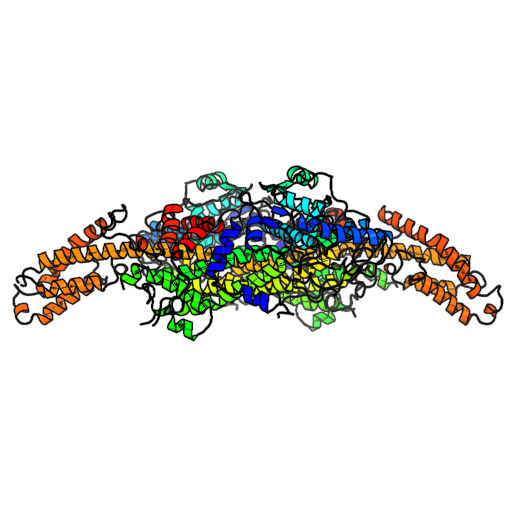 1497 N N . GLY A 1 224 ? 37.44400 51.09500 4.37800 1.000 29.08507 226 GLY A N 1
ATOM 1498 C CA . GLY A 1 224 ? 36.13600 50.53300 4.12400 1.000 27.97967 226 GLY A CA 1
ATOM 1499 C C . GLY A 1 224 ? 36.04200 49.08800 4.58700 1.000 31.53536 226 GLY A C 1
ATOM 1500 O O . GLY A 1 224 ? 36.99500 48.50200 5.11500 1.000 37.36237 226 GLY A O 1
ATOM 1501 N N . PRO A 1 225 ? 34.86800 48.48900 4.38000 1.000 35.07263 227 PRO A N 1
ATOM 1502 C CA . PRO A 1 225 ? 34.62500 47.13600 4.92200 1.000 34.52782 227 PRO A CA 1
ATOM 1503 C C . PRO A 1 225 ? 35.53700 46.06600 4.36400 1.000 42.97094 227 PRO A C 1
ATOM 1504 O O . PRO A 1 225 ? 35.74300 45.04500 5.03300 1.000 43.80525 227 PRO A O 1
ATOM 1508 N N . THR A 1 226 ? 36.08500 46.24900 3.16500 1.000 43.58680 228 THR A N 1
ATOM 1509 C CA . THR A 1 226 ? 36.99500 45.27700 2.57900 1.000 40.84963 228 THR A CA 1
ATOM 1510 C C . THR A 1 226 ? 38.44100 45.75400 2.58800 1.000 43.75525 228 THR A C 1
ATOM 1511 O O . THR A 1 226 ? 39.28000 45.15800 1.90900 1.000 41.88660 228 THR A O 1
ATOM 1515 N N . GLY A 1 227 ? 38.75400 46.81300 3.33800 1.000 38.19668 229 GLY A N 1
ATOM 1516 C CA . GLY A 1 227 ? 40.11900 47.27200 3.51600 1.000 33.07502 229 GLY A CA 1
ATOM 1517 C C . GLY A 1 227 ? 40.56500 48.40000 2.60800 1.000 34.16462 229 GLY A C 1
ATOM 1518 O O . GLY A 1 227 ? 41.72500 48.81900 2.69600 1.000 36.75177 229 GLY A O 1
ATOM 1519 N N . VAL A 1 228 ? 39.69000 48.90600 1.73900 1.000 32.53285 230 VAL A N 1
ATOM 1520 C CA . VAL A 1 228 ? 40.08200 49.96700 0.82200 1.000 33.65140 230 VAL A CA 1
ATOM 1521 C C . VAL A 1 228 ? 40.32900 51.25100 1.60600 1.000 31.15900 230 VAL A C 1
ATOM 1522 O O . VAL A 1 228 ? 39.54200 51.62500 2.48500 1.000 33.76457 230 VAL A O 1
ATOM 1526 N N . ILE A 1 229 ? 41.43500 51.92300 1.29800 1.000 30.81422 231 ILE A N 1
ATOM 1527 C CA . ILE A 1 229 ? 41.77300 53.19200 1.93700 1.000 33.82511 231 ILE A CA 1
ATOM 1528 C C . ILE A 1 229 ? 40.91600 54.28600 1.31700 1.000 31.96962 231 ILE A C 1
ATOM 1529 O O . ILE A 1 229 ? 40.82900 54.39600 0.09000 1.000 35.66217 231 ILE A O 1
ATOM 1534 N N . LEU A 1 230 ? 40.27100 55.09400 2.15800 1.000 30.25100 232 LEU A N 1
ATOM 1535 C CA . LEU A 1 230 ? 39.34000 56.11100 1.69200 1.000 30.98003 232 LEU A CA 1
ATOM 1536 C C . LEU A 1 230 ? 39.78600 57.49900 2.13200 1.000 33.92512 232 LEU A C 1
ATOM 1537 O O . LEU A 1 230 ? 40.32800 57.67500 3.22800 1.000 32.59601 232 LEU A O 1
ATOM 1542 N N . SER A 1 231 ? 39.53200 58.49100 1.27600 1.000 35.02788 233 SER A N 1
ATOM 1543 C CA . SER A 1 231 ? 39.63300 59.88300 1.69300 1.000 28.83767 233 SER A CA 1
ATOM 1544 C C . SER A 1 231 ? 38.45100 60.24300 2.59100 1.000 28.77977 233 SER A C 1
ATOM 1545 O O . SER A 1 231 ? 37.42900 59.54500 2.59300 1.000 27.99809 233 SER A O 1
ATOM 1548 N N . PRO A 1 232 ? 38.56200 61.33100 3.36700 1.000 27.61647 234 PRO A N 1
ATOM 1549 C CA . PRO A 1 232 ? 37.41100 61.74400 4.19000 1.000 28.74818 234 PRO A CA 1
ATOM 1550 C C . PRO A 1 232 ? 36.15200 61.98500 3.38000 1.000 29.43511 234 PRO A C 1
ATOM 1551 O O . PRO A 1 232 ? 35.05300 61.66100 3.84900 1.000 30.91950 234 PRO A O 1
ATOM 1555 N N . GLU A 1 233 ? 36.27300 62.53600 2.16700 1.000 29.47459 235 GLU A N 1
ATOM 1556 C CA . GLU A 1 233 ? 35.08900 62.72800 1.34000 1.000 35.14106 235 GLU A CA 1
ATOM 1557 C C . GLU A 1 233 ? 34.47100 61.38600 0.96700 1.000 39.28892 235 GLU A C 1
ATOM 1558 O O . GLU A 1 233 ? 33.25200 61.20100 1.06500 1.000 34.91208 235 GLU A O 1
ATOM 1564 N N . GLU A 1 234 ? 35.30500 60.43500 0.53500 1.000 33.55929 236 GLU A N 1
ATOM 1565 C CA . GLU A 1 234 ? 34.80800 59.10700 0.19600 1.000 34.55941 236 GLU A CA 1
ATOM 1566 C C . GLU A 1 234 ? 34.16800 58.44400 1.40300 1.000 29.12191 236 GLU A C 1
ATOM 1567 O O . GLU A 1 234 ? 33.16600 57.73200 1.27400 1.000 33.06186 236 GLU A O 1
ATOM 1573 N N . ALA A 1 235 ? 34.74100 58.66500 2.58300 1.000 27.88492 237 ALA A N 1
ATOM 1574 C CA . ALA A 1 235 ? 34.24200 58.00900 3.78400 1.000 26.62424 237 ALA A CA 1
ATOM 1575 C C . ALA A 1 235 ? 32.87500 58.54800 4.17500 1.000 31.02740 237 ALA A C 1
ATOM 1576 O O . ALA A 1 235 ? 31.98800 57.77400 4.53800 1.000 29.46932 237 ALA A O 1
ATOM 1578 N N . PHE A 1 236 ? 32.69700 59.87600 4.12200 1.000 25.22671 238 PHE A N 1
ATOM 1579 C CA . PHE A 1 236 ? 31.38700 60.47500 4.37400 1.000 30.46155 238 PHE A CA 1
ATOM 1580 C C . PHE A 1 236 ? 30.34200 59.92600 3.41400 1.000 34.32517 238 PHE A C 1
ATOM 1581 O O . PHE A 1 236 ? 29.21300 59.61600 3.81600 1.000 27.52172 238 PHE A O 1
ATOM 1589 N N . LYS A 1 237 ? 30.69000 59.80700 2.13500 1.000 27.00061 239 LYS A N 1
ATOM 1590 C CA . LYS A 1 237 ? 29.70600 59.34200 1.16300 1.000 31.71170 239 LYS A CA 1
ATOM 1591 C C . LYS A 1 237 ? 29.30400 57.89800 1.44300 1.000 29.04822 239 LYS A C 1
ATOM 1592 O O . LYS A 1 237 ? 28.11600 57.56600 1.45200 1.000 31.12478 239 LYS A O 1
ATOM 1598 N N . LEU A 1 238 ? 30.28100 57.02800 1.69900 1.000 33.02764 240 LEU A N 1
ATOM 1599 C CA . LEU A 1 238 ? 29.96500 55.62100 1.92600 1.000 33.26451 240 LEU A CA 1
ATOM 1600 C C . LEU A 1 238 ? 29.20900 55.41000 3.22800 1.000 35.11210 240 LEU A C 1
ATOM 1601 O O . LEU A 1 238 ? 28.37100 54.50800 3.31300 1.000 33.19082 240 LEU A O 1
ATOM 1606 N N . ALA A 1 239 ? 29.47700 56.23100 4.24000 1.000 33.45664 241 ALA A N 1
ATOM 1607 C CA . ALA A 1 239 ? 28.84000 56.07100 5.54000 1.000 33.70930 241 ALA A CA 1
ATOM 1608 C C . ALA A 1 239 ? 27.44400 56.66100 5.59600 1.000 32.80130 241 ALA A C 1
ATOM 1609 O O . ALA A 1 239 ? 26.71700 56.39200 6.55500 1.000 32.76445 241 ALA A O 1
ATOM 1611 N N . GLY A 1 240 ? 27.05200 57.46100 4.61200 1.000 31.57221 242 GLY A N 1
ATOM 1612 C CA . GLY A 1 240 ? 25.76000 58.09900 4.68100 1.000 32.21439 242 GLY A CA 1
ATOM 1613 C C . GLY A 1 240 ? 25.72800 59.36300 5.50200 1.000 36.62808 242 GLY A C 1
ATOM 1614 O O . GLY A 1 240 ? 24.64700 59.78400 5.92000 1.000 36.55438 242 GLY A O 1
ATOM 1615 N N . VAL A 1 241 ? 26.87700 59.97400 5.76600 1.000 33.10397 243 VAL A N 1
ATOM 1616 C CA . VAL A 1 241 ? 26.89700 61.26700 6.44000 1.000 41.48655 243 VAL A CA 1
ATOM 1617 C C . VAL A 1 241 ? 26.68100 62.34500 5.38800 1.000 52.15889 243 VAL A C 1
ATOM 1618 O O . VAL A 1 241 ? 27.46200 62.46600 4.43700 1.000 58.09907 243 VAL A O 1
ATOM 1622 N N . GLU A 1 242 ? 25.61700 63.11900 5.54500 1.000 56.19358 244 GLU A N 1
ATOM 1623 C CA . GLU A 1 242 ? 25.37300 64.26800 4.68800 1.000 70.33475 244 GLU A CA 1
ATOM 1624 C C . GLU A 1 242 ? 25.56700 65.55600 5.47400 1.000 69.44780 244 GLU A C 1
ATOM 1625 O O . GLU A 1 242 ? 25.50400 65.57700 6.70600 1.000 67.42651 244 GLU A O 1
ATOM 1631 N N . GLY A 1 243 ? 25.79700 66.63900 4.73900 1.000 74.45893 245 GLY A N 1
ATOM 1632 C CA . GLY A 1 243 ? 25.99400 67.94500 5.32900 1.000 77.30927 245 GLY A CA 1
ATOM 1633 C C . GLY A 1 243 ? 27.41300 68.45800 5.26000 1.000 71.41383 245 GLY A C 1
ATOM 1634 O O . GLY A 1 243 ? 27.68300 69.55100 5.77700 1.000 73.61935 245 GLY A O 1
ATOM 1635 N N . GLY A 1 244 ? 28.32600 67.71300 4.63800 1.000 57.30161 246 GLY A N 1
ATOM 1636 C CA . GLY A 1 244 ? 29.71100 68.12300 4.55100 1.000 44.79748 246 GLY A CA 1
ATOM 1637 C C . GLY A 1 244 ? 30.46200 67.89000 5.84600 1.000 38.17300 246 GLY A C 1
ATOM 1638 O O . GLY A 1 244 ? 29.92000 67.44700 6.86600 1.000 37.15709 246 GLY A O 1
ATOM 1639 N N . PHE A 1 245 ? 31.75600 68.20000 5.79600 1.000 36.14644 247 PHE A N 1
ATOM 1640 C CA . PHE A 1 245 ? 32.58800 68.06500 6.98100 1.000 31.96436 247 PHE A CA 1
ATOM 1641 C C . PHE A 1 245 ? 32.07800 68.97400 8.08400 1.000 35.67533 247 PHE A C 1
ATOM 1642 O O . PHE A 1 245 ? 31.50500 70.03600 7.83500 1.000 30.95898 247 PHE A O 1
ATOM 1650 N N . PHE A 1 246 ? 32.24900 68.52100 9.31300 1.000 31.32744 248 PHE A N 1
ATOM 1651 C CA . PHE A 1 246 ? 31.91400 69.36600 10.44000 1.000 32.76445 248 PHE A CA 1
ATOM 1652 C C . PHE A 1 246 ? 32.96300 70.45000 10.62700 1.000 33.62245 248 PHE A C 1
ATOM 1653 O O . PHE A 1 246 ? 34.15600 70.24200 10.39000 1.000 39.46789 248 PHE A O 1
ATOM 1661 N N . GLU A 1 247 ? 32.49700 71.61500 11.04300 1.000 31.46167 249 GLU A N 1
ATOM 1662 C CA . GLU A 1 247 ? 33.34000 72.70600 11.50300 1.000 29.44564 249 GLU A CA 1
ATOM 1663 C C . GLU A 1 247 ? 33.12700 72.79100 13.01100 1.000 35.52531 249 GLU A C 1
ATOM 1664 O O . GLU A 1 247 ? 32.04100 73.16900 13.46000 1.000 36.02537 249 GLU A O 1
ATOM 1670 N N . LEU A 1 248 ? 34.14700 72.41900 13.79100 1.000 32.36967 250 LEU A N 1
ATOM 1671 C CA . LEU A 1 248 ? 33.94800 72.23800 15.22700 1.000 29.45880 250 LEU A CA 1
ATOM 1672 C C . LEU A 1 248 ? 33.60500 73.55900 15.89900 1.000 36.10959 250 LEU A C 1
ATOM 1673 O O . LEU A 1 248 ? 34.27100 74.57500 15.67700 1.000 36.54386 250 LEU A O 1
ATOM 1678 N N . GLN A 1 249 ? 32.56300 73.53700 16.72000 1.000 30.38522 251 GLN A N 1
ATOM 1679 C CA . GLN A 1 249 ? 32.19900 74.68000 17.54400 1.000 32.29335 251 GLN A CA 1
ATOM 1680 C C . GLN A 1 249 ? 33.03900 74.64400 18.81300 1.000 30.55103 251 GLN A C 1
ATOM 1681 O O . GLN A 1 249 ? 33.72300 73.65400 19.08500 1.000 32.06700 251 GLN A O 1
ATOM 1687 N N . PRO A 1 250 ? 33.05800 75.72600 19.58600 1.000 28.11653 252 PRO A N 1
ATOM 1688 C CA . PRO A 1 250 ? 33.90200 75.74700 20.78700 1.000 31.17742 252 PRO A CA 1
ATOM 1689 C C . PRO A 1 250 ? 33.61700 74.55300 21.68800 1.000 38.13615 252 PRO A C 1
ATOM 1690 O O . PRO A 1 250 ? 32.47900 74.09700 21.80600 1.000 40.40748 252 PRO A O 1
ATOM 1694 N N . LYS A 1 251 ? 34.68600 74.03100 22.29100 1.000 35.96221 253 LYS A N 1
ATOM 1695 C CA . LYS A 1 251 ? 34.70800 72.81400 23.11200 1.000 34.95945 253 LYS A CA 1
ATOM 1696 C C . LYS A 1 251 ? 34.47700 71.49400 22.37000 1.000 38.47567 253 LYS A C 1
ATOM 1697 O O . LYS A 1 251 ? 34.76600 70.43300 22.92700 1.000 32.40125 253 LYS A O 1
ATOM 1703 N N . GLU A 1 252 ? 33.98800 71.50900 21.12900 1.000 31.78802 254 GLU A N 1
ATOM 1704 C CA . GLU A 1 252 ? 33.63100 70.23400 20.50200 1.000 30.91160 254 GLU A CA 1
ATOM 1705 C C . GLU A 1 252 ? 34.86000 69.37600 20.21300 1.000 33.76457 254 GLU A C 1
ATOM 1706 O O . GLU A 1 252 ? 34.79800 68.13900 20.30000 1.000 28.89294 254 GLU A O 1
ATOM 1712 N N . GLY A 1 253 ? 35.98300 70.00300 19.85700 1.000 30.07203 255 GLY A N 1
ATOM 1713 C CA . GLY A 1 253 ? 37.19500 69.22900 19.64900 1.000 27.91651 255 GLY A CA 1
ATOM 1714 C C . GLY A 1 253 ? 37.69200 68.61200 20.94000 1.000 27.56646 255 GLY A C 1
ATOM 1715 O O . GLY A 1 253 ? 38.06300 67.43500 20.98000 1.000 29.55354 255 GLY A O 1
ATOM 1716 N N . LEU A 1 254 ? 37.69200 69.39600 22.01500 1.000 25.39515 256 LEU A N 1
ATOM 1717 C CA . LEU A 1 254 ? 38.07100 68.87000 23.32100 1.000 29.01137 256 LEU A CA 1
ATOM 1718 C C . LEU A 1 254 ? 37.11700 67.77000 23.76900 1.000 28.46657 256 LEU A C 1
ATOM 1719 O O . LEU A 1 254 ? 37.54800 66.75000 24.31800 1.000 29.72198 256 LEU A O 1
ATOM 1724 N N . ALA A 1 255 ? 35.81800 67.94500 23.53100 1.000 27.16905 257 ALA A N 1
ATOM 1725 C CA . ALA A 1 255 ? 34.86900 66.89700 23.88900 1.000 24.75297 257 ALA A CA 1
ATOM 1726 C C . ALA A 1 255 ? 35.14100 65.60100 23.13100 1.000 29.76673 257 ALA A C 1
ATOM 1727 O O . ALA A 1 255 ? 34.94100 64.50800 23.68200 1.000 30.20362 257 ALA A O 1
ATOM 1729 N N . LEU A 1 256 ? 35.61900 65.68500 21.88500 1.000 25.41621 258 LEU A N 1
ATOM 1730 C CA . LEU A 1 256 ? 35.88900 64.45600 21.13200 1.000 24.46872 258 LEU A CA 1
ATOM 1731 C C . LEU A 1 256 ? 37.12700 63.72300 21.65900 1.000 29.31667 258 LEU A C 1
ATOM 1732 O O . LEU A 1 256 ? 37.16700 62.48300 21.66600 1.000 31.84329 258 LEU A O 1
ATOM 1737 N N . VAL A 1 257 ? 38.15100 64.45600 22.08900 1.000 26.02680 259 VAL A N 1
ATOM 1738 C CA . VAL A 1 257 ? 39.45400 63.85200 22.33700 1.000 28.91399 259 VAL A CA 1
ATOM 1739 C C . VAL A 1 257 ? 39.78700 63.67500 23.81900 1.000 26.69267 259 VAL A C 1
ATOM 1740 O O . VAL A 1 257 ? 40.72300 62.92600 24.12700 1.000 23.55019 259 VAL A O 1
ATOM 1744 N N . ASN A 1 258 ? 39.07900 64.33200 24.73800 1.000 26.71636 260 ASN A N 1
ATOM 1745 C CA . ASN A 1 258 ? 39.53700 64.39800 26.13400 1.000 31.05899 260 ASN A CA 1
ATOM 1746 C C . ASN A 1 258 ? 38.95000 63.27800 27.00400 1.000 30.83001 260 ASN A C 1
ATOM 1747 O O . ASN A 1 258 ? 38.37700 63.54600 28.06000 1.000 30.54577 260 ASN A O 1
ATOM 1752 N N . GLY A 1 259 ? 39.10600 62.01400 26.60600 1.000 25.99785 261 GLY A N 1
ATOM 1753 C CA . GLY A 1 259 ? 38.51000 60.92400 27.35200 1.000 26.65846 261 GLY A CA 1
ATOM 1754 C C . GLY A 1 259 ? 39.33600 59.65300 27.23700 1.000 24.81877 261 GLY A C 1
ATOM 1755 O O . GLY A 1 259 ? 40.42000 59.64600 26.65100 1.000 29.97728 261 GLY A O 1
ATOM 1756 N N . THR A 1 260 ? 38.80400 58.55700 27.79300 1.000 23.86865 262 THR A N 1
ATOM 1757 C CA . THR A 1 260 ? 39.54900 57.30600 27.91100 1.000 26.81901 262 THR A CA 1
ATOM 1758 C C . THR A 1 260 ? 39.02600 56.21200 26.98300 1.000 27.65858 262 THR A C 1
ATOM 1759 O O . THR A 1 260 ? 39.27500 55.03200 27.23100 1.000 26.58477 262 THR A O 1
ATOM 1763 N N . ALA A 1 261 ? 38.35700 56.58400 25.89400 1.000 27.00061 263 ALA A N 1
ATOM 1764 C CA . ALA A 1 261 ? 37.58700 55.62100 25.11300 1.000 27.24800 263 ALA A CA 1
ATOM 1765 C C . ALA A 1 261 ? 38.45900 54.58500 24.40700 1.000 25.44516 263 ALA A C 1
ATOM 1766 O O . ALA A 1 261 ? 38.00300 53.45600 24.18000 1.000 26.75847 263 ALA A O 1
ATOM 1768 N N . VAL A 1 262 ? 39.69000 54.93400 24.01500 1.000 25.86100 264 VAL A N 1
ATOM 1769 C CA . VAL A 1 262 ? 40.49500 53.94700 23.30000 1.000 24.19237 264 VAL A CA 1
ATOM 1770 C C . VAL A 1 262 ? 40.95800 52.85400 24.25500 1.000 29.79831 264 VAL A C 1
ATOM 1771 O O . VAL A 1 262 ? 40.82000 51.66100 23.96800 1.000 24.44767 264 VAL A O 1
ATOM 1775 N N . GLY A 1 263 ? 41.48000 53.23700 25.42000 1.000 31.41692 265 GLY A N 1
ATOM 1776 C CA . GLY A 1 263 ? 41.91200 52.23000 26.37600 1.000 25.43200 265 GLY A CA 1
ATOM 1777 C C . GLY A 1 263 ? 40.77100 51.39100 26.91600 1.000 28.75345 265 GLY A C 1
ATOM 1778 O O . GLY A 1 263 ? 40.89300 50.16500 27.03900 1.000 24.92667 265 GLY A O 1
ATOM 1779 N N . SER A 1 264 ? 39.64200 52.03000 27.24000 1.000 29.11402 266 SER A N 1
ATOM 1780 C CA . SER A 1 264 ? 38.52300 51.29900 27.82400 1.000 24.55558 266 SER A CA 1
ATOM 1781 C C . SER A 1 264 ? 37.79100 50.46900 26.77700 1.000 25.28198 266 SER A C 1
ATOM 1782 O O . SER A 1 264 ? 37.30100 49.37600 27.08300 1.000 26.26894 266 SER A O 1
ATOM 1785 N N . GLY A 1 265 ? 37.71700 50.96100 25.54300 1.000 27.68490 267 GLY A N 1
ATOM 1786 C CA . GLY A 1 265 ? 37.13800 50.15900 24.48000 1.000 26.13734 267 GLY A CA 1
ATOM 1787 C C . GLY A 1 265 ? 37.92100 48.88200 24.24500 1.000 25.63202 267 GLY A C 1
ATOM 1788 O O . GLY A 1 265 ? 37.34000 47.80100 24.11100 1.000 28.19285 267 GLY A O 1
ATOM 1789 N N . MET A 1 266 ? 39.25300 48.98000 24.22300 1.000 22.66851 268 MET A N 1
ATOM 1790 C CA . MET A 1 266 ? 40.05200 47.77700 24.03000 1.000 27.44013 268 MET A CA 1
ATOM 1791 C C . MET A 1 266 ? 39.97800 46.88200 25.24800 1.000 29.07980 268 MET A C 1
ATOM 1792 O O . MET A 1 266 ? 39.91700 45.65900 25.11100 1.000 24.64506 268 MET A O 1
ATOM 1797 N N . ALA A 1 267 ? 39.98900 47.46500 26.45000 1.000 22.61850 269 ALA A N 1
ATOM 1798 C CA . ALA A 1 267 ? 39.87000 46.63700 27.65200 1.000 26.28999 269 ALA A CA 1
ATOM 1799 C C . ALA A 1 267 ? 38.57100 45.83000 27.64900 1.000 23.53440 269 ALA A C 1
ATOM 1800 O O . ALA A 1 267 ? 38.54100 44.69100 28.13500 1.000 25.92153 269 ALA A O 1
ATOM 1802 N N . SER A 1 268 ? 37.49500 46.40300 27.09900 1.000 23.67126 270 SER A N 1
ATOM 1803 C CA . SER A 1 268 ? 36.20000 45.72600 27.00800 1.000 25.75572 270 SER A CA 1
ATOM 1804 C C . SER A 1 268 ? 36.28100 44.49500 26.11300 1.000 30.73263 270 SER A C 1
ATOM 1805 O O . SER A 1 268 ? 35.75300 43.42500 26.45200 1.000 27.05061 270 SER A O 1
ATOM 1808 N N . MET A 1 269 ? 36.89400 44.65200 24.93400 1.000 25.77941 271 MET A N 1
ATOM 1809 C CA . MET A 1 269 ? 37.09900 43.53100 24.01900 1.000 27.48487 271 MET A CA 1
ATOM 1810 C C . MET A 1 269 ? 37.92500 42.43600 24.67200 1.000 27.27432 271 MET A C 1
ATOM 1811 O O . MET A 1 269 ? 37.62100 41.24700 24.53400 1.000 29.94306 271 MET A O 1
ATOM 1816 N N . VAL A 1 270 ? 38.98500 42.82900 25.37700 1.000 27.05061 272 VAL A N 1
ATOM 1817 C CA . VAL A 1 270 ? 39.86600 41.88100 26.05100 1.000 26.86112 272 VAL A CA 1
ATOM 1818 C C . VAL A 1 270 ? 39.10200 41.10300 27.11800 1.000 29.10349 272 VAL A C 1
ATOM 1819 O O . VAL A 1 270 ? 39.20100 39.87400 27.20500 1.000 23.59757 272 VAL A O 1
ATOM 1823 N N . LEU A 1 271 ? 38.34200 41.81500 27.95600 1.000 24.59769 273 LEU A N 1
ATOM 1824 C CA . LEU A 1 271 ? 37.64200 41.17000 29.06200 1.000 29.16139 273 LEU A CA 1
ATOM 1825 C C . LEU A 1 271 ? 36.50000 40.28400 28.57200 1.000 28.45868 273 LEU A C 1
ATOM 1826 O O . LEU A 1 271 ? 36.20100 39.26700 29.20500 1.000 26.47686 273 LEU A O 1
ATOM 1831 N N . PHE A 1 272 ? 35.86100 40.63000 27.45100 1.000 25.65308 274 PHE A N 1
ATOM 1832 C CA . PHE A 1 272 ? 34.85800 39.72300 26.89900 1.000 26.22946 274 PHE A CA 1
ATOM 1833 C C . PHE A 1 272 ? 35.47100 38.35200 26.64400 1.000 27.40329 274 PHE A C 1
ATOM 1834 O O . PHE A 1 272 ? 34.95300 37.32800 27.11500 1.000 28.70081 274 PHE A O 1
ATOM 1842 N N . GLU A 1 273 ? 36.62200 38.31600 25.95700 1.000 26.06365 275 GLU A N 1
ATOM 1843 C CA . GLU A 1 273 ? 37.26000 37.03900 25.67800 1.000 28.62185 275 GLU A CA 1
ATOM 1844 C C . GLU A 1 273 ? 37.82800 36.41200 26.94800 1.000 31.52220 275 GLU A C 1
ATOM 1845 O O . GLU A 1 273 ? 37.76800 35.18800 27.11500 1.000 26.59529 275 GLU A O 1
ATOM 1851 N N . ALA A 1 274 ? 38.36900 37.23300 27.85900 1.000 26.60319 276 ALA A N 1
ATOM 1852 C CA . ALA A 1 274 ? 38.99400 36.68700 29.06100 1.000 25.53990 276 ALA A CA 1
ATOM 1853 C C . ALA A 1 274 ? 37.97800 35.98100 29.94500 1.000 27.02166 276 ALA A C 1
ATOM 1854 O O . ALA A 1 274 ? 38.28700 34.93200 30.52700 1.000 24.72665 276 ALA A O 1
ATOM 1856 N N . ASN A 1 275 ? 36.77000 36.54700 30.06800 1.000 27.14799 277 ASN A N 1
ATOM 1857 C CA . ASN A 1 275 ? 35.71500 35.88600 30.83500 1.000 25.98733 277 ASN A CA 1
ATOM 1858 C C . ASN A 1 275 ? 35.37400 34.51800 30.25200 1.000 31.94594 277 ASN A C 1
ATOM 1859 O O . ASN A 1 275 ? 35.21400 33.54100 30.99200 1.000 25.92679 277 ASN A O 1
ATOM 1864 N N . ILE A 1 276 ? 35.25500 34.43100 28.92600 1.000 27.24800 278 ILE A N 1
ATOM 1865 C CA . ILE A 1 276 ? 34.94300 33.15800 28.27800 1.000 29.35615 278 ILE A CA 1
ATOM 1866 C C . ILE A 1 276 ? 36.07600 32.16000 28.47500 1.000 29.37984 278 ILE A C 1
ATOM 1867 O O . ILE A 1 276 ? 35.84100 30.97700 28.76100 1.000 27.17694 278 ILE A O 1
ATOM 1872 N N . LEU A 1 277 ? 37.32000 32.61200 28.28300 1.000 25.45042 279 LEU A N 1
ATOM 1873 C CA . LEU A 1 277 ? 38.47400 31.72500 28.39700 1.000 29.38773 279 LEU A CA 1
ATOM 1874 C C . LEU A 1 277 ? 38.63500 31.19600 29.81700 1.000 25.82415 279 LEU A C 1
ATOM 1875 O O . LEU A 1 277 ? 39.10800 30.07400 30.00800 1.000 26.34263 279 LEU A O 1
ATOM 1880 N N . ALA A 1 278 ? 38.21800 31.96400 30.82100 1.000 27.56646 280 ALA A N 1
ATOM 1881 C CA . ALA A 1 278 ? 38.29100 31.44300 32.17900 1.000 25.86100 280 ALA A CA 1
ATOM 1882 C C . ALA A 1 278 ? 37.31800 30.27700 32.37500 1.000 27.84544 280 ALA A C 1
ATOM 1883 O O . ALA A 1 278 ? 37.66000 29.28100 33.02900 1.000 27.16115 280 ALA A O 1
ATOM 1885 N N . VAL A 1 279 ? 36.11400 30.36200 31.78800 1.000 25.25829 281 VAL A N 1
ATOM 1886 C CA . VAL A 1 279 ? 35.18100 29.23100 31.84500 1.000 25.68992 281 VAL A CA 1
ATOM 1887 C C . VAL A 1 279 ? 35.73100 28.04800 31.05900 1.000 24.81350 281 VAL A C 1
ATOM 1888 O O . VAL A 1 279 ? 35.63200 26.89200 31.49100 1.000 24.04236 281 VAL A O 1
ATOM 1892 N N . LEU A 1 280 ? 36.33400 28.31400 29.89800 1.000 26.49002 282 LEU A N 1
ATOM 1893 C CA . LEU A 1 280 ? 36.98100 27.24200 29.14300 1.000 26.21104 282 LEU A CA 1
ATOM 1894 C C . LEU A 1 280 ? 38.07200 26.57000 29.96700 1.000 25.47148 282 LEU A C 1
ATOM 1895 O O . LEU A 1 280 ? 38.19400 25.34000 29.96800 1.000 27.90071 282 LEU A O 1
ATOM 1900 N N . ALA A 1 281 ? 38.86400 27.35900 30.69700 1.000 23.08698 283 ALA A N 1
ATOM 1901 C CA . ALA A 1 281 ? 39.91900 26.77400 31.51400 1.000 24.37398 283 ALA A CA 1
ATOM 1902 C C . ALA A 1 281 ? 39.34200 25.91400 32.63300 1.000 24.87667 283 ALA A C 1
ATOM 1903 O O . ALA A 1 281 ? 39.92600 24.88200 32.98400 1.000 30.71158 283 ALA A O 1
ATOM 1905 N N . GLU A 1 282 ? 38.20000 26.30300 33.18700 1.000 24.02920 284 GLU A N 1
ATOM 1906 C CA . GLU A 1 282 ? 37.56900 25.48800 34.22200 1.000 26.05312 284 GLU A CA 1
ATOM 1907 C C . GLU A 1 282 ? 37.08100 24.16500 33.64400 1.000 28.96137 284 GLU A C 1
ATOM 1908 O O . GLU A 1 282 ? 37.30600 23.10100 34.23200 1.000 26.56371 284 GLU A O 1
ATOM 1914 N N . VAL A 1 283 ? 36.44500 24.20700 32.47500 1.000 25.59254 285 VAL A N 1
ATOM 1915 C CA . VAL A 1 283 ? 35.90300 22.98500 31.89200 1.000 25.93732 285 VAL A CA 1
ATOM 1916 C C . VAL A 1 283 ? 37.02700 22.08300 31.39100 1.000 29.39037 285 VAL A C 1
ATOM 1917 O O . VAL A 1 283 ? 36.98500 20.85900 31.57000 1.000 26.81111 285 VAL A O 1
ATOM 1921 N N . MET A 1 284 ? 38.05700 22.65800 30.77500 1.000 27.19800 286 MET A N 1
ATOM 1922 C CA . MET A 1 284 ? 39.16400 21.81700 30.32600 1.000 28.38235 286 MET A CA 1
ATOM 1923 C C . MET A 1 284 ? 39.90300 21.17700 31.49600 1.000 28.95874 286 MET A C 1
ATOM 1924 O O . MET A 1 284 ? 40.40000 20.05900 31.35400 1.000 27.22168 286 MET A O 1
ATOM 1929 N N . SER A 1 285 ? 39.96200 21.84500 32.66300 1.000 26.56634 287 SER A N 1
ATOM 1930 C CA . SER A 1 285 ? 40.53300 21.20000 33.85000 1.000 24.79771 287 SER A CA 1
ATOM 1931 C C . SER A 1 285 ? 39.76100 19.93500 34.20800 1.000 26.09260 287 SER A C 1
ATOM 1932 O O . SER A 1 285 ? 40.35300 18.95200 34.66200 1.000 28.38761 287 SER A O 1
ATOM 1935 N N . ALA A 1 286 ? 38.43300 19.94400 34.01600 1.000 27.32959 288 ALA A N 1
ATOM 1936 C CA . ALA A 1 286 ? 37.64000 18.75500 34.31500 1.000 24.66612 288 ALA A CA 1
ATOM 1937 C C . ALA A 1 286 ? 37.82700 17.67200 33.26100 1.000 24.04762 288 ALA A C 1
ATOM 1938 O O . ALA A 1 286 ? 37.89500 16.48300 33.59900 1.000 24.57400 288 ALA A O 1
ATOM 1940 N N . ILE A 1 287 ? 37.85200 18.05200 31.98100 1.000 25.60307 289 ILE A N 1
ATOM 1941 C CA . ILE A 1 287 ? 38.07600 17.06500 30.92400 1.000 26.22683 289 ILE A CA 1
ATOM 1942 C C . ILE A 1 287 ? 39.45600 16.45200 31.07400 1.000 24.39503 289 ILE A C 1
ATOM 1943 O O . ILE A 1 287 ? 39.64700 15.24900 30.85000 1.000 27.14799 289 ILE A O 1
ATOM 1948 N N . PHE A 1 288 ? 40.44300 17.28800 31.42000 1.000 24.03709 290 PHE A N 1
ATOM 1949 C CA . PHE A 1 288 ? 41.77300 16.82800 31.80500 1.000 25.90837 290 PHE A CA 1
ATOM 1950 C C . PHE A 1 288 ? 41.68900 15.77900 32.90900 1.000 26.72952 290 PHE A C 1
ATOM 1951 O O . PHE A 1 288 ? 42.25000 14.68700 32.79000 1.000 29.12191 290 PHE A O 1
ATOM 1959 N N . ALA A 1 289 ? 40.99500 16.10100 34.00000 1.000 26.55055 291 ALA A N 1
ATOM 1960 C CA . ALA A 1 289 ? 40.79000 15.11600 35.05700 1.000 26.38211 291 ALA A CA 1
ATOM 1961 C C . ALA A 1 289 ? 40.18100 13.82400 34.52100 1.000 29.08243 291 ALA A C 1
ATOM 1962 O O . ALA A 1 289 ? 40.62300 12.73200 34.89300 1.000 33.61719 291 ALA A O 1
ATOM 1964 N N . GLU A 1 290 ? 39.16700 13.92600 33.65000 1.000 31.53010 292 GLU A N 1
ATOM 1965 C CA . GLU A 1 290 ? 38.53100 12.73500 33.07700 1.000 37.05444 292 GLU A CA 1
ATOM 1966 C C . GLU A 1 290 ? 39.54700 11.83300 32.38500 1.000 30.25363 292 GLU A C 1
ATOM 1967 O O . GLU A 1 290 ? 39.63900 10.63700 32.67900 1.000 28.35077 292 GLU A O 1
ATOM 1973 N N . VAL A 1 291 ? 40.28600 12.38000 31.41300 1.000 32.25387 293 VAL A N 1
ATOM 1974 C CA . VAL A 1 291 ? 41.14200 11.52100 30.60800 1.000 29.50354 293 VAL A CA 1
ATOM 1975 C C . VAL A 1 291 ? 42.38400 11.08600 31.37500 1.000 29.00348 293 VAL A C 1
ATOM 1976 O O . VAL A 1 291 ? 42.98500 10.06400 31.03400 1.000 30.93529 293 VAL A O 1
ATOM 1980 N N . MET A 1 292 ? 42.79200 11.84000 32.39600 1.000 29.65092 294 MET A N 1
ATOM 1981 C CA . MET A 1 292 ? 43.90400 11.44300 33.25100 1.000 23.30016 294 MET A CA 1
ATOM 1982 C C . MET A 1 292 ? 43.51600 10.36400 34.25400 1.000 27.01113 294 MET A C 1
ATOM 1983 O O . MET A 1 292 ? 44.39600 9.82000 34.93800 1.000 32.56706 294 MET A O 1
ATOM 1988 N N . GLN A 1 293 ? 42.22100 10.05700 34.36200 1.000 30.44312 295 GLN A N 1
ATOM 1989 C CA . GLN A 1 293 ? 41.68700 9.19800 35.42000 1.000 30.10624 295 GLN A CA 1
ATOM 1990 C C . GLN A 1 293 ? 42.07000 9.72300 36.80400 1.000 32.52495 295 GLN A C 1
ATOM 1991 O O . GLN A 1 293 ? 42.45200 8.96600 37.69600 1.000 37.86770 295 GLN A O 1
ATOM 1997 N N . GLY A 1 294 ? 41.95600 11.03500 36.98100 1.000 35.66217 296 GLY A N 1
ATOM 1998 C CA . GLY A 1 294 ? 42.17600 11.62700 38.28300 1.000 37.77295 296 GLY A CA 1
ATOM 1999 C C . GLY A 1 294 ? 41.07900 11.27200 39.27000 1.000 37.05444 296 GLY A C 1
ATOM 2000 O O . GLY A 1 294 ? 39.97400 10.85300 38.90600 1.000 36.31488 296 GLY A O 1
ATOM 2001 N N . LYS A 1 295 ? 41.39800 11.44300 40.55100 1.000 32.35651 297 LYS A N 1
ATOM 2002 C CA . LYS A 1 295 ? 40.43100 11.19300 41.61500 1.000 37.76769 297 LYS A CA 1
ATOM 2003 C C . LYS A 1 295 ? 39.46800 12.36900 41.71300 1.000 38.14142 297 LYS A C 1
ATOM 2004 O O . LYS A 1 295 ? 39.89600 13.47400 42.06200 1.000 35.75955 297 LYS A O 1
ATOM 2010 N N . PRO A 1 296 ? 38.17400 12.18300 41.43000 1.000 41.61025 298 PRO A N 1
ATOM 2011 C CA . PRO A 1 296 ? 37.25900 13.33600 41.40000 1.000 35.08315 298 PRO A CA 1
ATOM 2012 C C . PRO A 1 296 ? 37.05700 14.00200 42.75000 1.000 37.45975 298 PRO A C 1
ATOM 2013 O O . PRO A 1 296 ? 36.51000 15.10800 42.78100 1.000 33.03817 298 PRO A O 1
ATOM 2017 N N . GLU A 1 297 ? 37.49100 13.38300 43.85800 1.000 29.44827 299 GLU A N 1
ATOM 2018 C CA . GLU A 1 297 ? 37.27300 13.98600 45.16800 1.000 28.28760 299 GLU A CA 1
ATOM 2019 C C . GLU A 1 297 ? 37.94500 15.35400 45.32000 1.000 31.15374 299 GLU A C 1
ATOM 2020 O O . GLU A 1 297 ? 37.62400 16.07500 46.27300 1.000 28.07705 299 GLU A O 1
ATOM 2026 N N . PHE A 1 298 ? 38.86500 15.73900 44.42600 1.000 28.76661 300 PHE A N 1
ATOM 2027 C CA . PHE A 1 298 ? 39.44900 17.07300 44.55900 1.000 26.37685 300 PHE A CA 1
ATOM 2028 C C . PHE A 1 298 ? 38.42300 18.18200 44.36100 1.000 26.74005 300 PHE A C 1
ATOM 2029 O O . PHE A 1 298 ? 38.68300 19.32600 44.75500 1.000 31.42482 300 PHE A O 1
ATOM 2037 N N . THR A 1 299 ? 37.25800 17.87500 43.79100 1.000 26.30052 301 THR A N 1
ATOM 2038 C CA . THR A 1 299 ? 36.18600 18.84600 43.62900 1.000 27.93756 301 THR A CA 1
ATOM 2039 C C . THR A 1 299 ? 35.17800 18.80600 44.77800 1.000 31.74591 301 THR A C 1
ATOM 2040 O O . THR A 1 299 ? 34.19500 19.54900 44.73900 1.000 30.31942 301 THR A O 1
ATOM 2044 N N . ASP A 1 300 ? 35.39400 17.96400 45.78800 1.000 27.27695 302 ASP A N 1
ATOM 2045 C CA . ASP A 1 300 ? 34.41400 17.80500 46.86700 1.000 27.03745 302 ASP A CA 1
ATOM 2046 C C . ASP A 1 300 ? 34.12000 19.15600 47.51900 1.000 29.66935 302 ASP A C 1
ATOM 2047 O O . ASP A 1 300 ? 35.03800 19.90900 47.85200 1.000 31.39587 302 ASP A O 1
ATOM 2052 N N . HIS A 1 301 ? 32.83300 19.46700 47.69400 1.000 27.14799 303 HIS A N 1
ATOM 2053 C CA . HIS A 1 301 ? 32.47800 20.82800 48.09700 1.000 25.61360 303 HIS A CA 1
ATOM 2054 C C . HIS A 1 301 ? 32.97500 21.16300 49.50200 1.000 25.45042 303 HIS A C 1
ATOM 2055 O O . HIS A 1 301 ? 33.26500 22.33200 49.77600 1.000 30.00623 303 HIS A O 1
ATOM 2062 N N . LEU A 1 302 ? 33.10600 20.16900 50.39500 1.000 27.64805 304 LEU A N 1
ATOM 2063 C CA . LEU A 1 302 ? 33.59000 20.47700 51.74100 1.000 32.03016 304 LEU A CA 1
ATOM 2064 C C . LEU A 1 302 ? 34.93600 21.19700 51.68700 1.000 31.79855 304 LEU A C 1
ATOM 2065 O O . LEU A 1 302 ? 35.14300 22.20600 52.36700 1.000 28.62975 304 LEU A O 1
ATOM 2070 N N . THR A 1 303 ? 35.86000 20.68900 50.86800 1.000 31.33007 305 THR A N 1
ATOM 2071 C CA . THR A 1 303 ? 37.18200 21.28900 50.74800 1.000 28.62712 305 THR A CA 1
ATOM 2072 C C . THR A 1 303 ? 37.08600 22.76200 50.40500 1.000 26.14787 305 THR A C 1
ATOM 2073 O O . THR A 1 303 ? 37.77000 23.60300 51.00100 1.000 26.77163 305 THR A O 1
ATOM 2077 N N . HIS A 1 304 ? 36.24500 23.08800 49.42100 1.000 25.46095 306 HIS A N 1
ATOM 2078 C CA . HIS A 1 304 ? 36.19700 24.44900 48.91500 1.000 27.77965 306 HIS A CA 1
ATOM 2079 C C . HIS A 1 304 ? 35.32600 25.33700 49.77900 1.000 28.47183 306 HIS A C 1
ATOM 2080 O O . HIS A 1 304 ? 35.66500 26.51200 49.97500 1.000 28.95347 306 HIS A O 1
ATOM 2087 N N . LYS A 1 305 ? 34.24600 24.78000 50.33800 1.000 27.36118 307 LYS A N 1
ATOM 2088 C CA . LYS A 1 305 ? 33.42300 25.51400 51.29400 1.000 28.50868 307 LYS A CA 1
ATOM 2089 C C . LYS A 1 305 ? 34.27400 26.05900 52.43200 1.000 26.66109 307 LYS A C 1
ATOM 2090 O O . LYS A 1 305 ? 34.10200 27.21100 52.85600 1.000 28.91136 307 LYS A O 1
ATOM 2096 N N . LEU A 1 306 ? 35.21700 25.24800 52.92000 1.000 28.76398 308 LEU A N 1
ATOM 2097 C CA . LEU A 1 306 ? 36.03000 25.59500 54.07900 1.000 27.42960 308 LEU A CA 1
ATOM 2098 C C . LEU A 1 306 ? 37.10200 26.64000 53.78200 1.000 31.99068 308 LEU A C 1
ATOM 2099 O O . LEU A 1 306 ? 37.76700 27.08200 54.72300 1.000 29.61145 308 LEU A O 1
ATOM 2104 N N . LYS A 1 307 ? 37.29300 27.04700 52.52000 1.000 27.29275 309 LYS A N 1
ATOM 2105 C CA . LYS A 1 307 ? 38.18400 28.16800 52.21200 1.000 29.72988 309 LYS A CA 1
ATOM 2106 C C . LYS A 1 307 ? 37.44700 29.48300 51.95800 1.000 28.59027 309 LYS A C 1
ATOM 2107 O O . LYS A 1 307 ? 38.09700 30.52900 51.91600 1.000 32.51179 309 LYS A O 1
ATOM 2113 N N . HIS A 1 308 ? 36.12400 29.45200 51.75100 1.000 29.01137 310 HIS A N 1
ATOM 2114 C CA . HIS A 1 308 ? 35.26600 30.63200 51.58800 1.000 27.69806 310 HIS A CA 1
ATOM 2115 C C . HIS A 1 308 ? 35.43100 31.36100 50.25100 1.000 26.26104 310 HIS A C 1
ATOM 2116 O O . HIS A 1 308 ? 34.53100 32.10900 49.85800 1.000 32.11701 310 HIS A O 1
ATOM 2123 N N . HIS A 1 309 ? 36.55000 31.18100 49.55500 1.000 23.27121 311 HIS A N 1
ATOM 2124 C CA . HIS A 1 309 ? 36.76900 31.91200 48.29600 1.000 26.84269 311 HIS A CA 1
ATOM 2125 C C . HIS A 1 309 ? 35.71400 31.52900 47.26300 1.000 29.18245 311 HIS A C 1
ATOM 2126 O O . HIS A 1 309 ? 35.62300 30.34400 46.89600 1.000 25.87942 311 HIS A O 1
ATOM 2133 N N . PRO A 1 310 ? 34.91900 32.48000 46.75300 1.000 27.11641 312 PRO A N 1
ATOM 2134 C CA . PRO A 1 310 ? 33.82200 32.09600 45.84400 1.000 25.68729 312 PRO A CA 1
ATOM 2135 C C . PRO A 1 310 ? 34.29300 31.63500 44.47700 1.000 28.20075 312 PRO A C 1
ATOM 2136 O O . PRO A 1 310 ? 33.64000 30.76700 43.87900 1.000 27.57699 312 PRO A O 1
ATOM 2140 N N . GLY A 1 311 ? 35.39100 32.18700 43.95900 1.000 27.22168 313 GLY A N 1
ATOM 2141 C CA . GLY A 1 311 ? 35.89200 31.72500 42.67800 1.000 27.62963 313 GLY A CA 1
ATOM 2142 C C . GLY A 1 311 ? 36.31600 30.27300 42.74200 1.000 28.11390 313 GLY A C 1
ATOM 2143 O O . GLY A 1 311 ? 36.04000 29.49100 41.83100 1.000 24.74507 313 GLY A O 1
ATOM 2144 N N . GLN A 1 312 ? 36.96400 29.89000 43.84000 1.000 23.22647 314 GLN A N 1
ATOM 2145 C CA . GLN A 1 312 ? 37.39600 28.50900 44.01800 1.000 26.88217 314 GLN A CA 1
ATOM 2146 C C . GLN A 1 312 ? 36.19500 27.59100 44.19000 1.000 27.49540 314 GLN A C 1
ATOM 2147 O O . GLN A 1 312 ? 36.15300 26.49800 43.61800 1.000 24.45556 314 GLN A O 1
ATOM 2153 N N . ILE A 1 313 ? 35.22000 28.01400 45.00100 1.000 22.18161 315 ILE A N 1
ATOM 2154 C CA . ILE A 1 313 ? 34.00900 27.22600 45.18500 1.000 25.62149 315 ILE A CA 1
ATOM 2155 C C . ILE A 1 313 ? 33.29200 27.02200 43.85300 1.000 26.03733 315 ILE A C 1
ATOM 2156 O O . ILE A 1 313 ? 32.85800 25.90900 43.52700 1.000 27.20326 315 ILE A O 1
ATOM 2161 N N . GLU A 1 314 ? 33.20000 28.07700 43.04200 1.000 26.60056 316 GLU A N 1
ATOM 2162 C CA . GLU A 1 314 ? 32.50900 27.94500 41.76900 1.000 25.96101 316 GLU A CA 1
ATOM 2163 C C . GLU A 1 314 ? 33.28100 27.03600 40.82800 1.000 26.40843 316 GLU A C 1
ATOM 2164 O O . GLU A 1 314 ? 32.68900 26.16700 40.17100 1.000 28.38498 316 GLU A O 1
ATOM 2170 N N . ALA A 1 315 ? 34.60300 27.21600 40.76500 1.000 26.78479 317 ALA A N 1
ATOM 2171 C CA . ALA A 1 315 ? 35.42600 26.42700 39.84900 1.000 29.17192 317 ALA A CA 1
ATOM 2172 C C . ALA A 1 315 ? 35.35500 24.95700 40.20500 1.000 27.71385 317 ALA A C 1
ATOM 2173 O O . ALA A 1 315 ? 35.24800 24.10100 39.31900 1.000 25.12406 317 ALA A O 1
ATOM 2175 N N . ALA A 1 316 ? 35.39400 24.65100 41.50400 1.000 22.90801 318 ALA A N 1
ATOM 2176 C CA . ALA A 1 316 ? 35.21700 23.26900 41.94500 1.000 29.63776 318 ALA A CA 1
ATOM 2177 C C . ALA A 1 316 ? 33.85800 22.71400 41.53500 1.000 34.50151 318 ALA A C 1
ATOM 2178 O O . ALA A 1 316 ? 33.75800 21.56000 41.09000 1.000 27.55594 318 ALA A O 1
ATOM 2180 N N . ALA A 1 317 ? 32.79000 23.50600 41.71000 1.000 26.29263 319 ALA A N 1
ATOM 2181 C CA . ALA A 1 317 ? 31.44000 23.01600 41.43700 1.000 28.02704 319 ALA A CA 1
ATOM 2182 C C . ALA A 1 317 ? 31.22700 22.78300 39.95100 1.000 27.16642 319 ALA A C 1
ATOM 2183 O O . ALA A 1 317 ? 30.50100 21.86800 39.55500 1.000 29.75620 319 ALA A O 1
ATOM 2185 N N . ILE A 1 318 ? 31.83800 23.61300 39.11600 1.000 27.80597 320 ILE A N 1
ATOM 2186 C CA . ILE A 1 318 ? 31.75800 23.40600 37.67500 1.000 27.39276 320 ILE A CA 1
ATOM 2187 C C . ILE A 1 318 ? 32.48100 22.12100 37.28100 1.000 27.64279 320 ILE A C 1
ATOM 2188 O O . ILE A 1 318 ? 31.95600 21.30200 36.51800 1.000 26.77953 320 ILE A O 1
ATOM 2193 N N . MET A 1 319 ? 33.70000 21.93000 37.78700 1.000 29.85358 321 MET A N 1
ATOM 2194 C CA . MET A 1 319 ? 34.43400 20.70300 37.48300 1.000 23.33701 321 MET A CA 1
ATOM 2195 C C . MET A 1 319 ? 33.70600 19.49800 38.04200 1.000 27.93230 321 MET A C 1
ATOM 2196 O O . MET A 1 319 ? 33.62500 18.44600 37.39200 1.000 26.65056 321 MET A O 1
ATOM 2201 N N . GLU A 1 320 ? 33.16400 19.63300 39.25100 1.000 23.44492 322 GLU A N 1
ATOM 2202 C CA . GLU A 1 320 ? 32.40100 18.53900 39.83100 1.000 27.69016 322 GLU A CA 1
ATOM 2203 C C . GLU A 1 320 ? 31.20400 18.19100 38.95700 1.000 29.22192 322 GLU A C 1
ATOM 2204 O O . GLU A 1 320 ? 30.86700 17.01300 38.79400 1.000 28.82977 322 GLU A O 1
ATOM 2210 N N . HIS A 1 321 ? 30.58000 19.20400 38.34900 1.000 29.67987 323 HIS A N 1
ATOM 2211 C CA . HIS A 1 321 ? 29.43500 18.95100 37.48800 1.000 28.06652 323 HIS A CA 1
ATOM 2212 C C . HIS A 1 321 ? 29.84100 18.14500 36.26400 1.000 31.50115 323 HIS A C 1
ATOM 2213 O O . HIS A 1 321 ? 29.14600 17.20000 35.87600 1.000 31.30639 323 HIS A O 1
ATOM 2220 N N . ILE A 1 322 ? 30.94700 18.52900 35.61900 1.000 27.01377 324 ILE A N 1
ATOM 2221 C CA . ILE A 1 322 ? 31.44600 17.75600 34.48200 1.000 30.50103 324 ILE A CA 1
ATOM 2222 C C . ILE A 1 322 ? 31.75000 16.32600 34.91200 1.000 36.67019 324 ILE A C 1
ATOM 2223 O O . ILE A 1 322 ? 31.36400 15.35500 34.24600 1.000 35.63585 324 ILE A O 1
ATOM 2228 N N . LEU A 1 323 ? 32.43700 16.17600 36.04500 1.000 30.22468 325 LEU A N 1
ATOM 2229 C CA . LEU A 1 323 ? 32.89300 14.85500 36.46600 1.000 31.39324 325 LEU A CA 1
ATOM 2230 C C . LEU A 1 323 ? 31.74400 13.98200 36.94300 1.000 33.43296 325 LEU A C 1
ATOM 2231 O O . LEU A 1 323 ? 31.79300 12.75700 36.78300 1.000 32.41968 325 LEU A O 1
ATOM 2236 N N . ASP A 1 324 ? 30.70300 14.58100 37.52200 1.000 31.81960 326 ASP A N 1
ATOM 2237 C CA . ASP A 1 324 ? 29.56400 13.79400 37.98400 1.000 32.68023 326 ASP A CA 1
ATOM 2238 C C . ASP A 1 324 ? 28.78500 13.18400 36.82800 1.000 37.82822 326 ASP A C 1
ATOM 2239 O O . ASP A 1 324 ? 28.09900 12.17600 37.02400 1.000 38.19405 326 ASP A O 1
ATOM 2244 N N . GLY A 1 325 ? 28.88200 13.76300 35.63300 1.000 35.73850 327 GLY A N 1
ATOM 2245 C CA . GLY A 1 325 ? 28.21800 13.20600 34.47300 1.000 40.91280 327 GLY A CA 1
ATOM 2246 C C . GLY A 1 325 ? 29.18900 12.54300 33.51800 1.000 43.63681 327 GLY A C 1
ATOM 2247 O O . GLY A 1 325 ? 28.91300 12.42100 32.32000 1.000 41.60499 327 GLY A O 1
ATOM 2248 N N . SER A 1 326 ? 30.32800 12.09700 34.04400 1.000 33.99881 328 SER A N 1
ATOM 2249 C CA . SER A 1 326 ? 31.38600 11.50600 33.23700 1.000 38.89414 328 SER A CA 1
ATOM 2250 C C . SER A 1 326 ? 31.27100 9.99100 33.21500 1.000 36.49385 328 SER A C 1
ATOM 2251 O O . SER A 1 326 ? 31.19000 9.35600 34.27000 1.000 40.15218 328 SER A O 1
ATOM 2254 N N . ALA A 1 327 ? 31.31300 9.41200 32.01500 1.000 39.12838 329 ALA A N 1
ATOM 2255 C CA . ALA A 1 327 ? 31.40400 7.96200 31.88800 1.000 41.36022 329 ALA A CA 1
ATOM 2256 C C . ALA A 1 327 ? 32.80600 7.41900 32.17500 1.000 44.37111 329 ALA A C 1
ATOM 2257 O O . ALA A 1 327 ? 32.96200 6.20100 32.30400 1.000 51.86938 329 ALA A O 1
ATOM 2259 N N . TYR A 1 328 ? 33.82400 8.28000 32.27800 1.000 46.95300 330 TYR A N 1
ATOM 2260 C CA . TYR A 1 328 ? 35.15500 7.83300 32.69500 1.000 45.46598 330 TYR A CA 1
ATOM 2261 C C . TYR A 1 328 ? 35.27200 7.72600 34.21200 1.000 55.40928 330 TYR A C 1
ATOM 2262 O O . TYR A 1 328 ? 35.90100 6.79400 34.72000 1.000 64.41035 330 TYR A O 1
ATOM 2271 N N . VAL A 1 329 ? 34.72100 8.69500 34.94800 1.000 58.62019 331 VAL A N 1
ATOM 2272 C CA . VAL A 1 329 ? 34.71200 8.60200 36.40600 1.000 70.76375 331 VAL A CA 1
ATOM 2273 C C . VAL A 1 329 ? 33.88500 7.40100 36.85300 1.000 82.41778 331 VAL A C 1
ATOM 2274 O O . VAL A 1 329 ? 34.22200 6.72300 37.83300 1.000 83.21524 331 VAL A O 1
ATOM 2278 N N . LYS A 1 330 ? 32.79700 7.11100 36.13200 1.000 87.49470 332 LYS A N 1
ATOM 2279 C CA . LYS A 1 330 ? 32.01000 5.91400 36.40800 1.000 88.98435 332 LYS A CA 1
ATOM 2280 C C . LYS A 1 330 ? 32.81200 4.64000 36.18000 1.000 87.04202 332 LYS A C 1
ATOM 2281 O O . LYS A 1 330 ? 32.45800 3.59000 36.72900 1.000 87.93160 332 LYS A O 1
ATOM 2284 N N . ALA A 1 331 ? 33.88100 4.71000 35.38800 1.000 84.51276 333 ALA A N 1
ATOM 2285 C CA . ALA A 1 331 ? 34.78000 3.58800 35.15900 1.000 86.39983 333 ALA A CA 1
ATOM 2286 C C . ALA A 1 331 ? 35.87200 3.47600 36.22000 1.000 91.30042 333 ALA A C 1
ATOM 2287 O O . ALA A 1 331 ? 36.76000 2.62600 36.09000 1.000 94.60608 333 ALA A O 1
ATOM 2289 N N . ALA A 1 332 ? 35.82900 4.30800 37.25700 1.000 91.41886 334 ALA A N 1
ATOM 2290 C CA . ALA A 1 332 ? 36.82000 4.25000 38.32800 1.000 91.00302 334 ALA A CA 1
ATOM 2291 C C . ALA A 1 332 ? 36.30800 3.42800 39.50400 1.000 95.93255 334 ALA A C 1
ATOM 2292 O O . ALA A 1 332 ? 37.09000 2.94700 40.32300 1.000 100.51468 334 ALA A O 1
ATOM 2294 N N . LYS A 1 345 ? 48.98400 7.85400 44.97900 1.000 63.00755 347 LYS A N 1
ATOM 2295 C CA . LYS A 1 345 ? 47.99600 8.00600 46.04700 1.000 65.79736 347 LYS A CA 1
ATOM 2296 C C . LYS A 1 345 ? 47.11500 9.24700 45.84100 1.000 69.21619 347 LYS A C 1
ATOM 2297 O O . LYS A 1 345 ? 45.89600 9.18900 46.03200 1.000 74.44577 347 LYS A O 1
ATOM 2299 N N . GLN A 1 346 ? 47.73700 10.36600 45.46500 1.000 54.03279 348 GLN A N 1
ATOM 2300 C CA . GLN A 1 346 ? 47.03100 11.59600 45.12900 1.000 37.97034 348 GLN A CA 1
ATOM 2301 C C . GLN A 1 346 ? 47.48900 12.08700 43.76200 1.000 35.27265 348 GLN A C 1
ATOM 2302 O O . GLN A 1 346 ? 48.61100 11.80800 43.32100 1.000 37.47555 348 GLN A O 1
ATOM 2308 N N . ASP A 1 347 ? 46.62300 12.85600 43.11000 1.000 35.10947 349 ASP A N 1
ATOM 2309 C CA . ASP A 1 347 ? 46.99600 13.46400 41.84400 1.000 30.89581 349 ASP A CA 1
ATOM 2310 C C . ASP A 1 347 ? 47.96600 14.62400 42.07800 1.000 31.15900 349 ASP A C 1
ATOM 2311 O O . ASP A 1 347 ? 48.05600 15.19300 43.17600 1.000 27.94019 349 ASP A O 1
ATOM 2316 N N . ARG A 1 348 ? 48.69000 14.97500 41.02200 1.000 26.97692 350 ARG A N 1
ATOM 2317 C CA . ARG A 1 348 ? 49.64600 16.07000 41.09800 1.000 25.28987 350 ARG A CA 1
ATOM 2318 C C . ARG A 1 348 ? 48.90700 17.41100 41.10000 1.000 27.22695 350 ARG A C 1
ATOM 2319 O O . ARG A 1 348 ? 47.70000 17.48700 40.84600 1.000 25.90574 350 ARG A O 1
ATOM 2327 N N . TYR A 1 349 ? 49.64300 18.48500 41.41600 1.000 26.75584 351 TYR A N 1
ATOM 2328 C CA . TYR A 1 349 ? 48.99600 19.75100 41.75400 1.000 27.27695 351 TYR A CA 1
ATOM 2329 C C . TYR A 1 349 ? 48.21900 20.36700 40.59800 1.000 27.67174 351 TYR A C 1
ATOM 2330 O O . TYR A 1 349 ? 47.20300 21.02500 40.83400 1.000 28.32445 351 TYR A O 1
ATOM 2339 N N . ALA A 1 350 ? 48.68400 20.22300 39.35700 1.000 27.78491 352 ALA A N 1
ATOM 2340 C CA . ALA A 1 350 ? 47.95600 20.88000 38.27800 1.000 26.43475 352 ALA A CA 1
ATOM 2341 C C . ALA A 1 350 ? 46.55900 20.29700 38.11800 1.000 25.88205 352 ALA A C 1
ATOM 2342 O O . ALA A 1 350 ? 45.68500 20.95500 37.54900 1.000 24.33713 352 ALA A O 1
ATOM 2344 N N . LEU A 1 351 ? 46.33100 19.07600 38.59900 1.000 24.46083 353 LEU A N 1
ATOM 2345 C CA . LEU A 1 351 ? 44.97600 18.53900 38.61900 1.000 25.65308 353 LEU A CA 1
ATOM 2346 C C . LEU A 1 351 ? 44.30400 18.89300 39.94600 1.000 26.92691 353 LEU A C 1
ATOM 2347 O O . LEU A 1 351 ? 43.27700 19.58000 39.97400 1.000 31.97225 353 LEU A O 1
ATOM 2352 N N . ARG A 1 352 ? 44.92100 18.47900 41.05700 1.000 26.22946 354 ARG A N 1
ATOM 2353 C CA . ARG A 1 352 ? 44.24200 18.49800 42.34500 1.000 26.63214 354 ARG A CA 1
ATOM 2354 C C . ARG A 1 352 ? 44.09200 19.90800 42.90000 1.000 30.05097 354 ARG A C 1
ATOM 2355 O O . ARG A 1 352 ? 43.14200 20.15800 43.64300 1.000 28.96400 354 ARG A O 1
ATOM 2363 N N . THR A 1 353 ? 44.98600 20.84700 42.56400 1.000 28.18496 355 THR A N 1
ATOM 2364 C CA . THR A 1 353 ? 44.81700 22.20800 43.07700 1.000 28.48236 355 THR A CA 1
ATOM 2365 C C . THR A 1 353 ? 44.25300 23.15600 42.03000 1.000 27.95072 355 THR A C 1
ATOM 2366 O O . THR A 1 353 ? 44.24800 24.37100 42.25900 1.000 24.65296 355 THR A O 1
ATOM 2370 N N . SER A 1 354 ? 43.72100 22.62900 40.92200 1.000 23.26068 356 SER A N 1
ATOM 2371 C CA . SER A 1 354 ? 43.19000 23.51200 39.88500 1.000 23.41860 356 SER A CA 1
ATOM 2372 C C . SER A 1 354 ? 42.05300 24.41600 40.35900 1.000 25.09775 356 SER A C 1
ATOM 2373 O O . SER A 1 354 ? 42.00700 25.57100 39.90400 1.000 23.77127 356 SER A O 1
ATOM 2376 N N . PRO A 1 355 ? 41.13000 24.00900 41.24100 1.000 25.13459 357 PRO A N 1
ATOM 2377 C CA . PRO A 1 355 ? 40.14400 25.00000 41.69900 1.000 31.39324 357 PRO A CA 1
ATOM 2378 C C . PRO A 1 355 ? 40.76100 26.08900 42.55300 1.000 26.66636 357 PRO A C 1
ATOM 2379 O O . PRO A 1 355 ? 40.36200 27.25200 42.43300 1.000 24.67401 357 PRO A O 1
ATOM 2383 N N . GLN A 1 356 ? 41.69600 25.73800 43.44100 1.000 24.59769 358 GLN A N 1
ATOM 2384 C CA . GLN A 1 356 ? 42.39400 26.75100 44.22900 1.000 24.60032 358 GLN A CA 1
ATOM 2385 C C . GLN A 1 356 ? 43.17500 27.70100 43.33300 1.000 26.43212 358 GLN A C 1
ATOM 2386 O O . GLN A 1 356 ? 43.29700 28.89400 43.62900 1.000 25.20829 358 GLN A O 1
ATOM 2392 N N . TRP A 1 357 ? 43.72800 27.18000 42.24200 1.000 23.15278 359 TRP A N 1
ATOM 2393 C CA . TRP A 1 357 ? 44.56000 27.98800 41.36300 1.000 27.09272 359 TRP A CA 1
ATOM 2394 C C . TRP A 1 357 ? 43.71300 28.95000 40.54300 1.000 25.98469 359 TRP A C 1
ATOM 2395 O O . TRP A 1 357 ? 44.03800 30.13700 40.43300 1.000 24.53978 359 TRP A O 1
ATOM 2406 N N . LEU A 1 358 ? 42.62800 28.44900 39.94600 1.000 21.30782 360 LEU A N 1
ATOM 2407 C CA . LEU A 1 358 ? 41.81900 29.26900 39.05000 1.000 25.83468 360 LEU A CA 1
ATOM 2408 C C . LEU A 1 358 ? 40.92800 30.25100 39.78800 1.000 27.73490 360 LEU A C 1
ATOM 2409 O O . LEU A 1 358 ? 40.62500 31.31900 39.24000 1.000 26.02154 360 LEU A O 1
ATOM 2414 N N . GLY A 1 359 ? 40.47800 29.90400 41.00000 1.000 23.20278 361 GLY A N 1
ATOM 2415 C CA . GLY A 1 359 ? 39.52800 30.71300 41.73600 1.000 25.37146 361 GLY A CA 1
ATOM 2416 C C . GLY A 1 359 ? 39.85000 32.19800 41.81400 1.000 26.60582 361 GLY A C 1
ATOM 2417 O O . GLY A 1 359 ? 39.03500 33.05100 41.43800 1.000 24.80034 361 GLY A O 1
ATOM 2418 N N . PRO A 1 360 ? 41.03000 32.54500 42.34000 1.000 29.71935 362 PRO A N 1
ATOM 2419 C CA . PRO A 1 360 ? 41.37500 33.97400 42.44400 1.000 26.27947 362 PRO A CA 1
ATOM 2420 C C . PRO A 1 360 ? 41.55000 34.64000 41.08700 1.000 27.22958 362 PRO A C 1
ATOM 2421 O O . PRO A 1 360 ? 41.33500 35.85600 40.97500 1.000 26.30052 362 PRO A O 1
ATOM 2425 N N . GLN A 1 361 ? 41.93700 33.88500 40.05500 1.000 22.32373 363 GLN A N 1
ATOM 2426 C CA . GLN A 1 361 ? 42.02400 34.46800 38.71600 1.000 26.82953 363 GLN A CA 1
ATOM 2427 C C . GLN A 1 361 ? 40.64700 34.88100 38.21000 1.000 27.12957 363 GLN A C 1
ATOM 2428 O O . GLN A 1 361 ? 40.49000 35.94800 37.60300 1.000 29.21666 363 GLN A O 1
ATOM 2434 N N . ILE A 1 362 ? 39.64200 34.03400 38.43600 1.000 25.29514 364 ILE A N 1
ATOM 2435 C CA . ILE A 1 362 ? 38.27500 34.34900 38.04800 1.000 26.11103 364 ILE A CA 1
ATOM 2436 C C . ILE A 1 362 ? 37.78200 35.58100 38.79900 1.000 27.30854 364 ILE A C 1
ATOM 2437 O O . ILE A 1 362 ? 37.15100 36.47500 38.21800 1.000 27.05588 364 ILE A O 1
ATOM 2442 N N . GLU A 1 363 ? 38.09300 35.66600 40.09500 1.000 23.06856 365 GLU A N 1
ATOM 2443 C CA . GLU A 1 363 ? 37.67700 36.83100 40.87100 1.000 27.15589 365 GLU A CA 1
ATOM 2444 C C . GLU A 1 363 ? 38.30000 38.11300 40.32600 1.000 25.05037 365 GLU A C 1
ATOM 2445 O O . GLU A 1 363 ? 37.61700 39.15000 40.22700 1.000 24.11868 365 GLU A O 1
ATOM 2451 N N . VAL A 1 364 ? 39.58700 38.06400 39.94400 1.000 21.33940 366 VAL A N 1
ATOM 2452 C CA . VAL A 1 364 ? 40.23800 39.25700 39.42000 1.000 25.38462 366 VAL A CA 1
ATOM 2453 C C . VAL A 1 364 ? 39.62200 39.64400 38.08800 1.000 27.12430 366 VAL A C 1
ATOM 2454 O O . VAL A 1 364 ? 39.36400 40.82100 37.82300 1.000 25.17144 366 VAL A O 1
ATOM 2458 N N . ILE A 1 365 ? 39.38600 38.65900 37.22300 1.000 22.40005 367 ILE A N 1
ATOM 2459 C CA . ILE A 1 365 ? 38.79400 38.96600 35.92600 1.000 22.86327 367 ILE A CA 1
ATOM 2460 C C . ILE A 1 365 ? 37.39400 39.53200 36.11700 1.000 29.19824 367 ILE A C 1
ATOM 2461 O O . ILE A 1 365 ? 36.99200 40.48600 35.44200 1.000 26.25315 367 ILE A O 1
ATOM 2466 N N . ARG A 1 366 ? 36.65300 38.99900 37.08400 1.000 24.27396 368 ARG A N 1
ATOM 2467 C CA . ARG A 1 366 ? 35.30200 39.48700 37.31200 1.000 28.22180 368 ARG A CA 1
ATOM 2468 C C . ARG A 1 366 ? 35.31600 40.90600 37.87900 1.000 27.12430 368 ARG A C 1
ATOM 2469 O O . ARG A 1 366 ? 34.59100 41.79100 37.40200 1.000 27.15062 368 ARG A O 1
ATOM 2477 N N . SER A 1 367 ? 36.14600 41.14300 38.89400 1.000 26.70320 369 SER A N 1
ATOM 2478 C CA . SER A 1 367 ? 36.25900 42.48200 39.46200 1.000 30.00886 369 SER A CA 1
ATOM 2479 C C . SER A 1 367 ? 36.73800 43.48600 38.41600 1.000 28.60869 369 SER A C 1
ATOM 2480 O O . SER A 1 367 ? 36.25000 44.62500 38.35900 1.000 30.31416 369 SER A O 1
ATOM 2483 N N . SER A 1 368 ? 37.68200 43.07300 37.57000 1.000 22.93170 370 SER A N 1
ATOM 2484 C CA . SER A 1 368 ? 38.20300 43.95700 36.53400 1.000 28.18233 370 SER A CA 1
ATOM 2485 C C . SER A 1 368 ? 37.12000 44.31900 35.52600 1.000 32.13280 370 SER A C 1
ATOM 2486 O O . SER A 1 368 ? 37.08200 45.45200 35.01800 1.000 25.34251 370 SER A O 1
ATOM 2489 N N . THR A 1 369 ? 36.23600 43.35700 35.21900 1.000 24.83982 371 THR A N 1
ATOM 2490 C CA . THR A 1 369 ? 35.13300 43.60400 34.29800 1.000 26.38737 371 THR A CA 1
ATOM 2491 C C . THR A 1 369 ? 34.21900 44.70900 34.82200 1.000 23.46071 371 THR A C 1
ATOM 2492 O O . THR A 1 369 ? 33.84900 45.62300 34.07700 1.000 28.49552 371 THR A O 1
ATOM 2496 N N . LYS A 1 370 ? 33.87200 44.66100 36.11100 1.000 28.21654 372 LYS A N 1
ATOM 2497 C CA . LYS A 1 370 ? 33.00700 45.69500 36.67300 1.000 22.89485 372 LYS A CA 1
ATOM 2498 C C . LYS A 1 370 ? 33.68400 47.06100 36.64700 1.000 25.45042 372 LYS A C 1
ATOM 2499 O O . LYS A 1 370 ? 33.00700 48.08100 36.45100 1.000 27.69543 372 LYS A O 1
ATOM 2505 N N . MET A 1 371 ? 35.00100 47.10300 36.85100 1.000 27.55067 373 MET A N 1
ATOM 2506 C CA . MET A 1 371 ? 35.72200 48.37400 36.78200 1.000 24.73191 373 MET A CA 1
ATOM 2507 C C . MET A 1 371 ? 35.62200 48.97300 35.38500 1.000 27.30064 373 MET A C 1
ATOM 2508 O O . MET A 1 371 ? 35.31900 50.16400 35.21200 1.000 25.17670 373 MET A O 1
ATOM 2513 N N . ILE A 1 372 ? 35.84100 48.14700 34.36800 1.000 24.39240 374 ILE A N 1
ATOM 2514 C CA . ILE A 1 372 ? 35.78700 48.64400 32.99800 1.000 26.19788 374 ILE A CA 1
ATOM 2515 C C . ILE A 1 372 ? 34.35400 48.99700 32.60500 1.000 27.06904 374 ILE A C 1
ATOM 2516 O O . ILE A 1 372 ? 34.11600 49.98700 31.90000 1.000 25.60833 374 ILE A O 1
ATOM 2521 N N . GLU A 1 373 ? 33.37100 48.21800 33.06300 1.000 25.83204 375 GLU A N 1
ATOM 2522 C CA . GLU A 1 373 ? 31.99500 48.55900 32.72400 1.000 22.02896 375 GLU A CA 1
ATOM 2523 C C . GLU A 1 373 ? 31.59900 49.91800 33.30400 1.000 24.98984 375 GLU A C 1
ATOM 2524 O O . GLU A 1 373 ? 30.87000 50.67900 32.65900 1.000 27.85334 375 GLU A O 1
ATOM 2530 N N . ARG A 1 374 ? 32.11000 50.26700 34.48800 1.000 26.46370 376 ARG A N 1
ATOM 2531 C CA . ARG A 1 374 ? 31.88300 51.61100 35.00800 1.000 25.11354 376 ARG A CA 1
ATOM 2532 C C . ARG A 1 374 ? 32.58000 52.65200 34.14100 1.000 28.66923 376 ARG A C 1
ATOM 2533 O O . ARG A 1 374 ? 31.99400 53.69500 33.82300 1.000 26.08997 376 ARG A O 1
ATOM 2541 N N . GLU A 1 375 ? 33.81100 52.36200 33.71200 1.000 26.68478 377 GLU A N 1
ATOM 2542 C CA . GLU A 1 375 ? 34.58300 53.33400 32.94300 1.000 27.24800 377 GLU A CA 1
ATOM 2543 C C . GLU A 1 375 ? 33.92800 53.64100 31.59800 1.000 25.89784 377 GLU A C 1
ATOM 2544 O O . GLU A 1 375 ? 33.89400 54.80500 31.17000 1.000 26.75584 377 GLU A O 1
ATOM 2550 N N . ILE A 1 376 ? 33.40300 52.62100 30.91100 1.000 24.55031 378 ILE A N 1
ATOM 2551 C CA . ILE A 1 376 ? 32.78700 52.87800 29.60800 1.000 27.41381 378 ILE A CA 1
ATOM 2552 C C . ILE A 1 376 ? 31.42800 53.55500 29.72800 1.000 26.22946 378 ILE A C 1
ATOM 2553 O O . ILE A 1 376 ? 30.88200 53.99800 28.72000 1.000 27.15852 378 ILE A O 1
ATOM 2558 N N . ASN A 1 377 ? 30.86000 53.64000 30.93100 1.000 23.41860 379 ASN A N 1
ATOM 2559 C CA . ASN A 1 377 ? 29.64900 54.41700 31.18500 1.000 25.16881 379 ASN A CA 1
ATOM 2560 C C . ASN A 1 377 ? 29.91100 55.67200 32.00700 1.000 28.25076 379 ASN A C 1
ATOM 2561 O O . ASN A 1 377 ? 28.96800 56.25300 32.56300 1.000 28.19812 379 ASN A O 1
ATOM 2566 N N . SER A 1 378 ? 31.16000 56.08900 32.11700 1.000 25.66097 380 SER A N 1
ATOM 2567 C CA . SER A 1 378 ? 31.49900 57.27500 32.88400 1.000 27.42697 380 SER A CA 1
ATOM 2568 C C . SER A 1 378 ? 31.51100 58.51200 31.98200 1.000 29.08507 380 SER A C 1
ATOM 2569 O O . SER A 1 378 ? 31.59800 58.42300 30.75700 1.000 31.34586 380 SER A O 1
ATOM 2572 N N . VAL A 1 379 ? 31.43500 59.68300 32.60200 1.000 27.30591 381 VAL A N 1
ATOM 2573 C CA . VAL A 1 379 ? 31.64100 60.94500 31.86600 1.000 29.82200 381 VAL A CA 1
ATOM 2574 C C . VAL A 1 379 ? 33.13300 61.24700 31.97300 1.000 27.17957 381 VAL A C 1
ATOM 2575 O O . VAL A 1 379 ? 33.60000 61.99100 32.83600 1.000 33.59613 381 VAL A O 1
ATOM 2579 N N . ASN A 1 380 ? 33.90900 60.63400 31.08600 1.000 31.56957 382 ASN A N 1
ATOM 2580 C CA . ASN A 1 380 ? 35.35100 60.88100 31.08300 1.000 30.33785 382 ASN A CA 1
ATOM 2581 C C . ASN A 1 380 ? 35.57800 62.03100 30.11400 1.000 34.85681 382 ASN A C 1
ATOM 2582 O O . ASN A 1 380 ? 35.67900 61.85100 28.89900 1.000 39.92584 382 ASN A O 1
ATOM 2587 N N . ASP A 1 381 ? 35.61100 63.23800 30.66900 1.000 30.25100 383 ASP A N 1
ATOM 2588 C CA . ASP A 1 381 ? 35.74800 64.45800 29.89400 1.000 27.36644 383 ASP A CA 1
ATOM 2589 C C . ASP A 1 381 ? 36.12300 65.56300 30.87300 1.000 31.38008 383 ASP A C 1
ATOM 2590 O O . ASP A 1 381 ? 36.01400 65.40000 32.09100 1.000 31.05899 383 ASP A O 1
ATOM 2595 N N . ASN A 1 382 ? 36.56400 66.69700 30.32400 1.000 24.79771 384 ASN A N 1
ATOM 2596 C CA . ASN A 1 382 ? 36.88500 67.85000 31.15300 1.000 23.73442 384 ASN A CA 1
ATOM 2597 C C . ASN A 1 382 ? 36.97600 69.05400 30.23900 1.000 30.95108 384 ASN A C 1
ATOM 2598 O O . ASN A 1 382 ? 37.45500 68.91200 29.10600 1.000 29.66408 384 ASN A O 1
ATOM 2603 N N . PRO A 1 383 ? 36.47600 70.22100 30.65100 1.000 26.78479 385 PRO A N 1
ATOM 2604 C CA . PRO A 1 383 ? 35.60900 70.36100 31.83000 1.000 29.02980 385 PRO A CA 1
ATOM 2605 C C . PRO A 1 383 ? 34.21100 69.79300 31.57800 1.000 32.15649 385 PRO A C 1
ATOM 2606 O O . PRO A 1 383 ? 33.84500 69.55200 30.42300 1.000 32.32230 385 PRO A O 1
ATOM 2610 N N . LEU A 1 384 ? 33.44700 69.57100 32.64500 1.000 28.32445 386 LEU A N 1
ATOM 2611 C CA . LEU A 1 384 ? 32.05900 69.14100 32.52700 1.000 30.10624 386 LEU A CA 1
ATOM 2612 C C . LEU A 1 384 ? 31.13900 70.35500 32.53400 1.000 34.02776 386 LEU A C 1
ATOM 2613 O O . LEU A 1 384 ? 31.29300 71.25000 33.36600 1.000 30.04834 386 LEU A O 1
ATOM 2618 N N . ILE A 1 385 ? 30.17200 70.36800 31.61900 1.000 30.86423 387 ILE A N 1
ATOM 2619 C CA . ILE A 1 385 ? 29.18800 71.44400 31.53400 1.000 31.57221 387 ILE A CA 1
ATOM 2620 C C . ILE A 1 385 ? 27.99200 71.04700 32.39300 1.000 33.55402 387 ILE A C 1
ATOM 2621 O O . ILE A 1 385 ? 27.25200 70.12600 32.04700 1.000 36.62808 387 ILE A O 1
ATOM 2626 N N . ASP A 1 386 ? 27.78900 71.75700 33.50100 1.000 28.84030 388 ASP A N 1
ATOM 2627 C CA . ASP A 1 386 ? 26.65000 71.53100 34.39300 1.000 33.06186 388 ASP A CA 1
ATOM 2628 C C . ASP A 1 386 ? 25.64600 72.66100 34.15800 1.000 35.36213 388 ASP A C 1
ATOM 2629 O O . ASP A 1 386 ? 25.71700 73.72400 34.77600 1.000 34.01724 388 ASP A O 1
ATOM 2634 N N . VAL A 1 387 ? 24.69800 72.43600 33.24200 1.000 34.16462 389 VAL A N 1
ATOM 2635 C CA . VAL A 1 387 ? 23.72500 73.48400 32.93800 1.000 33.16713 389 VAL A CA 1
ATOM 2636 C C . VAL A 1 387 ? 22.83900 73.76200 34.14500 1.000 31.98278 389 VAL A C 1
ATOM 2637 O O . VAL A 1 387 ? 22.31800 74.86800 34.29500 1.000 36.41752 389 VAL A O 1
ATOM 2641 N N . SER A 1 388 ? 22.66800 72.77900 35.03000 1.000 38.58357 390 SER A N 1
ATOM 2642 C CA . SER A 1 388 ? 21.86600 73.00900 36.23100 1.000 36.88863 390 SER A CA 1
ATOM 2643 C C . SER A 1 388 ? 22.48200 74.08400 37.11900 1.000 37.05444 390 SER A C 1
ATOM 2644 O O . SER A 1 388 ? 21.76600 74.92900 37.66300 1.000 38.95204 390 SER A O 1
ATOM 2647 N N . ARG A 1 389 ? 23.80500 74.06800 37.29200 1.000 36.45963 391 ARG A N 1
ATOM 2648 C CA . ARG A 1 389 ? 24.47000 75.09000 38.09100 1.000 35.13579 391 ARG A CA 1
ATOM 2649 C C . ARG A 1 389 ? 25.05100 76.22200 37.25200 1.000 41.64710 391 ARG A C 1
ATOM 2650 O O . ARG A 1 389 ? 25.71500 77.10800 37.80500 1.000 43.59996 391 ARG A O 1
ATOM 2658 N N . ASN A 1 390 ? 24.83200 76.20700 35.93600 1.000 34.13304 392 ASN A N 1
ATOM 2659 C CA . ASN A 1 390 ? 25.26600 77.28600 35.05100 1.000 28.16390 392 ASN A CA 1
ATOM 2660 C C . ASN A 1 390 ? 26.77900 77.49600 35.11900 1.000 38.05983 392 ASN A C 1
ATOM 2661 O O . ASN A 1 390 ? 27.26200 78.62500 35.20300 1.000 41.04439 392 ASN A O 1
ATOM 2666 N N . LYS A 1 391 ? 27.54400 76.40600 35.07600 1.000 33.78563 393 LYS A N 1
ATOM 2667 C CA . LYS A 1 391 ? 28.99300 76.54600 35.15000 1.000 35.77534 393 LYS A CA 1
ATOM 2668 C C . LYS A 1 391 ? 29.66300 75.28900 34.61400 1.000 31.77749 393 LYS A C 1
ATOM 2669 O O . LYS A 1 391 ? 29.07100 74.20800 34.58500 1.000 35.15421 393 LYS A O 1
ATOM 2675 N N . ALA A 1 392 ? 30.91300 75.45000 34.19600 1.000 31.17479 394 ALA A N 1
ATOM 2676 C CA . ALA A 1 392 ? 31.76500 74.31900 33.86000 1.000 32.02752 394 ALA A CA 1
ATOM 2677 C C . ALA A 1 392 ? 32.52500 73.87600 35.10000 1.000 33.50139 394 ALA A C 1
ATOM 2678 O O . ALA A 1 392 ? 33.01700 74.70600 35.86400 1.000 31.90119 394 ALA A O 1
ATOM 2680 N N . ILE A 1 393 ? 32.60800 72.56400 35.29900 1.000 30.43523 395 ILE A N 1
ATOM 2681 C CA . ILE A 1 393 ? 33.26800 71.96400 36.45600 1.000 29.97201 395 ILE A CA 1
ATOM 2682 C C . ILE A 1 393 ? 34.58500 71.35500 35.98100 1.000 28.87715 395 ILE A C 1
ATOM 2683 O O . ILE A 1 393 ? 34.59100 70.43700 35.14900 1.000 29.15876 395 ILE A O 1
ATOM 2688 N N . HIS A 1 394 ? 35.69700 71.82600 36.53700 1.000 25.87679 396 HIS A N 1
ATOM 2689 C CA . HIS A 1 394 ? 37.01600 71.32100 36.15600 1.000 24.55294 396 HIS A CA 1
ATOM 2690 C C . HIS A 1 394 ? 37.42500 70.15200 37.04000 1.000 29.47722 396 HIS A C 1
ATOM 2691 O O . HIS A 1 394 ? 37.24100 70.19000 38.25800 1.000 32.05648 396 HIS A O 1
ATOM 2698 N N . GLY A 1 395 ? 37.95200 69.10100 36.41700 1.000 25.67939 397 GLY A N 1
ATOM 2699 C CA . GLY A 1 395 ? 38.28700 67.89600 37.14200 1.000 27.37170 397 GLY A CA 1
ATOM 2700 C C . GLY A 1 395 ? 39.20000 66.97900 36.36700 1.000 27.78228 397 GLY A C 1
ATOM 2701 O O . GLY A 1 395 ? 39.85500 67.38400 35.40300 1.000 27.24274 397 GLY A O 1
ATOM 2702 N N . GLY A 1 396 ? 39.24700 65.71700 36.79300 1.000 26.86112 398 GLY A N 1
ATOM 2703 C CA . GLY A 1 396 ? 40.23500 64.81200 36.22800 1.000 26.73742 398 GLY A CA 1
ATOM 2704 C C . GLY A 1 396 ? 39.70000 63.52300 35.63000 1.000 28.32971 398 GLY A C 1
ATOM 2705 O O . GLY A 1 396 ? 40.41800 62.52000 35.60300 1.000 25.85836 398 GLY A O 1
ATOM 2706 N N . ASN A 1 397 ? 38.46900 63.53600 35.11100 1.000 28.00599 399 ASN A N 1
ATOM 2707 C CA . ASN A 1 397 ? 37.82500 62.27900 34.73100 1.000 24.02656 399 ASN A CA 1
ATOM 2708 C C . ASN A 1 397 ? 38.42800 61.63800 33.48300 1.000 26.58477 399 ASN A C 1
ATOM 2709 O O . ASN A 1 397 ? 38.08900 60.48700 33.18600 1.000 29.99307 399 ASN A O 1
ATOM 2714 N N . PHE A 1 398 ? 39.30600 62.34000 32.76000 1.000 26.06102 400 PHE A N 1
ATOM 2715 C CA . PHE A 1 398 ? 40.09400 61.72700 31.68300 1.000 24.55294 400 PHE A CA 1
ATOM 2716 C C . PHE A 1 398 ? 41.20900 60.82600 32.19900 1.000 26.13208 400 PHE A C 1
ATOM 2717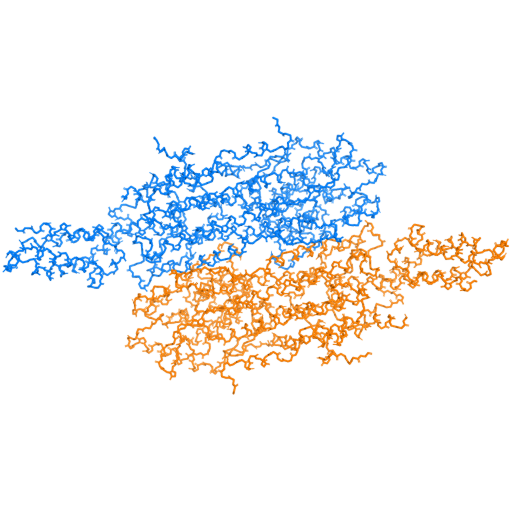 O O . PHE A 1 398 ? 41.91400 60.22500 31.38700 1.000 26.96639 400 PHE A O 1
ATOM 2725 N N . GLN A 1 399 ? 41.43900 60.76300 33.51200 1.000 25.31093 401 GLN A N 1
ATOM 2726 C CA . GLN A 1 399 ? 42.57100 60.01100 34.05000 1.000 23.56072 401 GLN A CA 1
ATOM 2727 C C . GLN A 1 399 ? 42.19000 58.53000 34.09700 1.000 26.77163 401 GLN A C 1
ATOM 2728 O O . GLN A 1 399 ? 41.39400 58.11700 34.94600 1.000 32.11174 401 GLN A O 1
ATOM 2734 N N . GLY A 1 400 ? 42.76000 57.72700 33.18900 1.000 22.64482 402 GLY A N 1
ATOM 2735 C CA . GLY A 1 400 ? 42.24900 56.38300 32.94600 1.000 23.16067 402 GLY A CA 1
ATOM 2736 C C . GLY A 1 400 ? 42.76200 55.31100 33.88000 1.000 30.89844 402 GLY A C 1
ATOM 2737 O O . GLY A 1 400 ? 42.93800 54.16300 33.48300 1.000 25.12406 402 GLY A O 1
ATOM 2738 N N . THR A 1 401 ? 43.03600 55.67400 35.12500 1.000 25.07143 403 THR A N 1
ATOM 2739 C CA . THR A 1 401 ? 43.57100 54.70600 36.07900 1.000 19.48655 403 THR A CA 1
ATOM 2740 C C . THR A 1 401 ? 42.77000 53.41200 36.20300 1.000 26.55845 403 THR A C 1
ATOM 2741 O O . THR A 1 401 ? 43.39900 52.34600 36.31500 1.000 27.85334 403 THR A O 1
ATOM 2745 N N . PRO A 1 402 ? 41.42700 53.41100 36.20700 1.000 25.47937 404 PRO A N 1
ATOM 2746 C CA . PRO A 1 402 ? 40.71700 52.11900 36.26600 1.000 28.96137 404 PRO A CA 1
ATOM 2747 C C . PRO A 1 402 ? 41.09900 51.18200 35.13900 1.000 24.93983 404 PRO A C 1
ATOM 2748 O O . PRO A 1 402 ? 41.09000 49.96000 35.32500 1.000 27.75070 404 PRO A O 1
ATOM 2752 N N . ILE A 1 403 ? 41.45100 51.72900 33.97500 1.000 22.47901 405 ILE A N 1
ATOM 2753 C CA . ILE A 1 403 ? 41.85900 50.90100 32.84100 1.000 24.70559 405 ILE A CA 1
ATOM 2754 C C . ILE A 1 403 ? 43.22900 50.27600 33.09500 1.000 24.23185 405 ILE A C 1
ATOM 2755 O O . ILE A 1 403 ? 43.41600 49.06200 32.93900 1.000 26.27157 405 ILE A O 1
ATOM 2760 N N . GLY A 1 404 ? 44.22100 51.10700 33.43200 1.000 21.01568 406 GLY A N 1
ATOM 2761 C CA . GLY A 1 404 ? 45.56500 50.58800 33.66400 1.000 21.89736 406 GLY A CA 1
ATOM 2762 C C . GLY A 1 404 ? 45.58800 49.53100 34.75400 1.000 25.19513 406 GLY A C 1
ATOM 2763 O O . GLY A 1 404 ? 46.18200 48.46100 34.59400 1.000 25.14775 406 GLY A O 1
ATOM 2764 N N . VAL A 1 405 ? 44.93000 49.81600 35.87500 1.000 26.04786 407 VAL A N 1
ATOM 2765 C CA . VAL A 1 405 ? 44.91100 48.86600 36.99200 1.000 21.40783 407 VAL A CA 1
ATOM 2766 C C . VAL A 1 405 ? 44.22200 47.56400 36.59000 1.000 27.88229 407 VAL A C 1
ATOM 2767 O O . VAL A 1 405 ? 44.75800 46.46300 36.79400 1.000 24.77139 407 VAL A O 1
ATOM 2771 N N . SER A 1 406 ? 43.01400 47.66400 36.02900 1.000 25.22671 408 SER A N 1
ATOM 2772 C CA . SER A 1 406 ? 42.27500 46.44800 35.70500 1.000 25.12933 408 SER A CA 1
ATOM 2773 C C . SER A 1 406 ? 43.00800 45.64000 34.65000 1.000 26.50318 408 SER A C 1
ATOM 2774 O O . SER A 1 406 ? 43.02100 44.40800 34.71100 1.000 24.95562 408 SER A O 1
ATOM 2777 N N . MET A 1 407 ? 43.67000 46.31400 33.69500 1.000 22.91064 409 MET A N 1
ATOM 2778 C CA . MET A 1 407 ? 44.36300 45.56100 32.66000 1.000 22.80010 409 MET A CA 1
ATOM 2779 C C . MET A 1 407 ? 45.66900 44.94500 33.17500 1.000 24.88193 409 MET A C 1
ATOM 2780 O O . MET A 1 407 ? 46.02200 43.83300 32.76700 1.000 24.95299 409 MET A O 1
ATOM 2785 N N . ASP A 1 408 ? 46.37400 45.60900 34.09700 1.000 23.15804 410 ASP A N 1
ATOM 2786 C CA . ASP A 1 408 ? 47.55300 44.99500 34.70000 1.000 23.08435 410 ASP A CA 1
ATOM 2787 C C . ASP A 1 408 ? 47.16100 43.78100 35.53900 1.000 24.27133 410 ASP A C 1
ATOM 2788 O O . ASP A 1 408 ? 47.79300 42.72100 35.45300 1.000 24.31607 410 ASP A O 1
ATOM 2793 N N . ASN A 1 409 ? 46.14000 43.93300 36.38600 1.000 23.55546 411 ASN A N 1
ATOM 2794 C CA . ASN A 1 409 ? 45.69900 42.82300 37.22600 1.000 25.28461 411 ASN A CA 1
ATOM 2795 C C . ASN A 1 409 ? 45.18300 41.66100 36.37800 1.000 25.54517 411 ASN A C 1
ATOM 2796 O O . ASN A 1 409 ? 45.49900 40.49600 36.65000 1.000 25.74782 411 ASN A O 1
ATOM 2801 N N . THR A 1 410 ? 44.39800 41.95900 35.34300 1.000 24.27923 412 THR A N 1
ATOM 2802 C CA . THR A 1 410 ? 43.87500 40.90400 34.47500 1.000 25.95311 412 THR A CA 1
ATOM 2803 C C . THR A 1 410 ? 44.99000 40.20400 33.70600 1.000 27.55330 412 THR A C 1
ATOM 2804 O O . THR A 1 410 ? 44.94300 38.98000 33.50100 1.000 27.70859 412 THR A O 1
ATOM 2808 N N . ARG A 1 411 ? 46.00000 40.95400 33.25400 1.000 23.67126 413 ARG A N 1
ATOM 2809 C CA . ARG A 1 411 ? 47.10000 40.31300 32.53500 1.000 24.56610 413 ARG A CA 1
ATOM 2810 C C . ARG A 1 411 ? 47.82800 39.30600 33.42200 1.000 23.60020 413 ARG A C 1
ATOM 2811 O O . ARG A 1 411 ? 48.18500 38.21100 32.97500 1.000 24.50820 413 ARG A O 1
ATOM 2819 N N . LEU A 1 412 ? 48.03200 39.64400 34.69600 1.000 22.81326 414 LEU A N 1
ATOM 2820 C CA . LEU A 1 412 ? 48.65400 38.69000 35.60700 1.000 24.03183 414 LEU A CA 1
ATOM 2821 C C . LEU A 1 412 ? 47.75600 37.47800 35.80100 1.000 25.05300 414 LEU A C 1
ATOM 2822 O O . LEU A 1 412 ? 48.23200 36.34200 35.89900 1.000 27.93756 414 LEU A O 1
ATOM 2827 N N . ALA A 1 413 ? 46.44500 37.69700 35.83400 1.000 23.62389 415 ALA A N 1
ATOM 2828 C CA . ALA A 1 413 ? 45.51700 36.58300 35.98500 1.000 26.41633 415 ALA A CA 1
ATOM 2829 C C . ALA A 1 413 ? 45.54000 35.67900 34.75600 1.000 27.10062 415 ALA A C 1
ATOM 2830 O O . ALA A 1 413 ? 45.49600 34.45000 34.88000 1.000 24.48715 415 ALA A O 1
ATOM 2832 N N . ILE A 1 414 ? 45.63000 36.26700 33.56200 1.000 22.28688 416 ILE A N 1
ATOM 2833 C CA . ILE A 1 414 ? 45.71900 35.46800 32.34000 1.000 25.98206 416 ILE A CA 1
ATOM 2834 C C . ILE A 1 414 ? 46.98500 34.61200 32.33800 1.000 26.21893 416 ILE A C 1
ATOM 2835 O O . ILE A 1 414 ? 46.95400 33.42700 31.97900 1.000 27.86913 416 ILE A O 1
ATOM 2840 N N . ALA A 1 415 ? 48.11700 35.19300 32.73700 1.000 22.72115 417 ALA A N 1
ATOM 2841 C CA . ALA A 1 415 ? 49.36600 34.42900 32.81100 1.000 25.29777 417 ALA A CA 1
ATOM 2842 C C . ALA A 1 415 ? 49.24900 33.23300 33.75400 1.000 22.76326 417 ALA A C 1
ATOM 2843 O O . ALA A 1 415 ? 49.86600 32.18200 33.52100 1.000 23.94761 417 ALA A O 1
ATOM 2845 N N . ALA A 1 416 ? 48.51400 33.39200 34.85700 1.000 23.78443 418 ALA A N 1
ATOM 2846 C CA . ALA A 1 416 ? 48.32700 32.29400 35.80300 1.000 19.74184 418 ALA A CA 1
ATOM 2847 C C . ALA A 1 416 ? 47.46000 31.19000 35.21600 1.000 23.76074 418 ALA A C 1
ATOM 2848 O O . ALA A 1 416 ? 47.71100 30.00500 35.45500 1.000 26.47159 418 ALA A O 1
ATOM 2850 N N . ILE A 1 417 ? 46.41000 31.55300 34.48100 1.000 22.47901 419 ILE A N 1
ATOM 2851 C CA . ILE A 1 417 ? 45.58800 30.54100 33.82400 1.000 20.88935 419 ILE A CA 1
ATOM 2852 C C . ILE A 1 417 ? 46.42600 29.80500 32.79200 1.000 26.25315 419 ILE A C 1
ATOM 2853 O O . ILE A 1 417 ? 46.37100 28.57400 32.67700 1.000 23.62915 419 ILE A O 1
ATOM 2858 N N . GLY A 1 418 ? 47.23600 30.55400 32.04800 1.000 22.65535 420 GLY A N 1
ATOM 2859 C CA . GLY A 1 418 ? 48.18500 29.94300 31.12600 1.000 24.11342 420 GLY A CA 1
ATOM 2860 C C . GLY A 1 418 ? 49.16000 28.99200 31.79500 1.000 25.02405 420 GLY A C 1
ATOM 2861 O O . GLY A 1 418 ? 49.44400 27.91800 31.26400 1.000 25.11354 420 GLY A O 1
ATOM 2862 N N . LYS A 1 419 ? 49.71000 29.38000 32.95100 1.000 22.03685 421 LYS A N 1
ATOM 2863 C CA . LYS A 1 419 ? 50.70000 28.52800 33.61300 1.000 25.02668 421 LYS A CA 1
ATOM 2864 C C . LYS A 1 419 ? 50.07300 27.20400 34.04200 1.000 26.82427 421 LYS A C 1
ATOM 2865 O O . LYS A 1 419 ? 50.66900 26.12900 33.85600 1.000 25.42410 421 LYS A O 1
ATOM 2871 N N . LEU A 1 420 ? 48.85200 27.25500 34.57500 1.000 24.10552 422 LEU A N 1
ATOM 2872 C CA . LEU A 1 420 ? 48.13900 26.02000 34.90900 1.000 24.95036 422 LEU A CA 1
ATOM 2873 C C . LEU A 1 420 ? 47.88800 25.16900 33.67100 1.000 24.34502 422 LEU A C 1
ATOM 2874 O O . LEU A 1 420 ? 48.02800 23.94300 33.71300 1.000 23.24226 422 LEU A O 1
ATOM 2879 N N . MET A 1 421 ? 47.49300 25.79500 32.56600 1.000 26.86638 423 MET A N 1
ATOM 2880 C CA . MET A 1 421 ? 47.25200 25.03500 31.34800 1.000 25.90837 423 MET A CA 1
ATOM 2881 C C . MET A 1 421 ? 48.52900 24.36000 30.86300 1.000 27.80070 423 MET A C 1
ATOM 2882 O O . MET A 1 421 ? 48.49700 23.21100 30.40400 1.000 26.94270 423 MET A O 1
ATOM 2887 N N . PHE A 1 422 ? 49.66200 25.06200 30.95800 1.000 22.87643 424 PHE A N 1
ATOM 2888 C CA . PHE A 1 422 ? 50.94400 24.46800 30.59100 1.000 26.35579 424 PHE A CA 1
ATOM 2889 C C . PHE A 1 422 ? 51.27100 23.28200 31.48900 1.000 27.33222 424 PHE A C 1
ATOM 2890 O O . PHE A 1 422 ? 51.65400 22.21100 31.00500 1.000 23.16067 424 PHE A O 1
ATOM 2898 N N . ALA A 1 423 ? 51.08600 23.44100 32.79900 1.000 21.58943 425 ALA A N 1
ATOM 2899 C CA . ALA A 1 423 ? 51.35600 22.33400 33.71200 1.000 23.36333 425 ALA A CA 1
ATOM 2900 C C . ALA A 1 423 ? 50.43900 21.13900 33.44700 1.000 26.55845 425 ALA A C 1
ATOM 2901 O O . ALA A 1 423 ? 50.89900 19.99200 33.45800 1.000 29.58776 425 ALA A O 1
ATOM 2903 N N . GLN A 1 424 ? 49.13800 21.37900 33.22200 1.000 22.68956 426 GLN A N 1
ATOM 2904 C CA . GLN A 1 424 ? 48.23300 20.26800 32.89200 1.000 27.95862 426 GLN A CA 1
ATOM 2905 C C . GLN A 1 424 ? 48.65200 19.58500 31.59200 1.000 26.03207 426 GLN A C 1
ATOM 2906 O O . GLN A 1 424 ? 48.73700 18.35400 31.52000 1.000 22.90538 426 GLN A O 1
ATOM 2912 N N . PHE A 1 425 ? 48.90100 20.37200 30.54300 1.000 26.39790 427 PHE A N 1
ATOM 2913 C CA . PHE A 1 425 ? 49.33800 19.78600 29.27700 1.000 23.91603 427 PHE A CA 1
ATOM 2914 C C . PHE A 1 425 ? 50.61500 18.96900 29.46400 1.000 27.82176 427 PHE A C 1
ATOM 2915 O O . PHE A 1 425 ? 50.74900 17.87100 28.90500 1.000 24.47925 427 PHE A O 1
ATOM 2923 N N . SER A 1 426 ? 51.56200 19.48900 30.26200 1.000 23.36859 428 SER A N 1
ATOM 2924 C CA . SER A 1 426 ? 52.80500 18.77200 30.52300 1.000 28.67186 428 SER A CA 1
ATOM 2925 C C . SER A 1 426 ? 52.55600 17.41800 31.17700 1.000 27.20326 428 SER A C 1
ATOM 2926 O O . SER A 1 426 ? 53.23100 16.43700 30.84700 1.000 28.15864 428 SER A O 1
ATOM 2929 N N . GLU A 1 427 ? 51.65200 17.35600 32.16200 1.000 24.44767 429 GLU A N 1
ATOM 2930 C CA . GLU A 1 427 ? 51.31200 16.06000 32.75900 1.000 24.60558 429 GLU A CA 1
ATOM 2931 C C . GLU A 1 427 ? 50.64600 15.14100 31.73700 1.000 29.14034 429 GLU A C 1
ATOM 2932 O O . GLU A 1 427 ? 50.88900 13.92500 31.72100 1.000 26.14787 429 GLU A O 1
ATOM 2938 N N . LEU A 1 428 ? 49.79200 15.70600 30.88000 1.000 24.72402 430 LEU A N 1
ATOM 2939 C CA . LEU A 1 428 ? 48.99400 14.89100 29.97400 1.000 27.12957 430 LEU A CA 1
ATOM 2940 C C . LEU A 1 428 ? 49.86500 14.12200 28.98400 1.000 29.01664 430 LEU A C 1
ATOM 2941 O O . LEU A 1 428 ? 49.55900 12.97400 28.65000 1.000 28.79819 430 LEU A O 1
ATOM 2946 N N . VAL A 1 429 ? 50.93900 14.74200 28.48000 1.000 27.25853 431 VAL A N 1
ATOM 2947 C CA . VAL A 1 429 ? 51.75300 14.09300 27.45300 1.000 25.71887 431 VAL A CA 1
ATOM 2948 C C . VAL A 1 429 ? 52.89100 13.27800 28.04000 1.000 30.22204 431 VAL A C 1
ATOM 2949 O O . VAL A 1 429 ? 53.61600 12.60800 27.28600 1.000 29.91674 431 VAL A O 1
ATOM 2953 N N . ASN A 1 430 ? 53.07800 13.31300 29.35700 1.000 27.76649 432 ASN A N 1
ATOM 2954 C CA . ASN A 1 430 ? 54.18000 12.60400 29.99200 1.000 27.32170 432 ASN A CA 1
ATOM 2955 C C . ASN A 1 430 ? 53.69800 11.23300 30.46800 1.000 26.15577 432 ASN A C 1
ATOM 2956 O O . ASN A 1 430 ? 52.80700 11.14400 31.31800 1.000 25.93732 432 ASN A O 1
ATOM 2961 N N . ASP A 1 431 ? 54.30200 10.16100 29.93800 1.000 26.27947 433 ASP A N 1
ATOM 2962 C CA . ASP A 1 431 ? 53.84700 8.83000 30.33100 1.000 28.67712 433 ASP A CA 1
ATOM 2963 C C . ASP A 1 431 ? 54.17000 8.49400 31.78200 1.000 32.13543 433 ASP A C 1
ATOM 2964 O O . ASP A 1 431 ? 53.57800 7.55700 32.32300 1.000 34.69627 433 ASP A O 1
ATOM 2969 N N . PHE A 1 432 ? 55.09200 9.21800 32.42900 1.000 27.61121 434 PHE A N 1
ATOM 2970 C CA . PHE A 1 432 ? 55.26900 9.01100 33.86700 1.000 27.75070 434 PHE A CA 1
ATOM 2971 C C . PHE A 1 432 ? 54.03300 9.42300 34.66100 1.000 32.33019 434 PHE A C 1
ATOM 2972 O O . PHE A 1 432 ? 53.80300 8.89500 35.75300 1.000 32.88552 434 PHE A O 1
ATOM 2980 N N . TYR A 1 433 ? 53.23700 10.36800 34.15200 1.000 28.39025 435 TYR A N 1
ATOM 2981 C CA . TYR A 1 433 ? 52.18700 10.97700 34.95700 1.000 31.82487 435 TYR A CA 1
ATOM 2982 C C . TYR A 1 433 ? 50.77600 10.80700 34.41600 1.000 31.94594 435 TYR A C 1
ATOM 2983 O O . TYR A 1 433 ? 49.82300 11.15300 35.12200 1.000 36.75967 435 TYR A O 1
ATOM 2992 N N . ASN A 1 434 ? 50.59400 10.29500 33.20300 1.000 28.42972 436 ASN A N 1
ATOM 2993 C CA . ASN A 1 434 ? 49.28000 10.34700 32.58200 1.000 20.95778 436 ASN A CA 1
ATOM 2994 C C . ASN A 1 434 ? 48.52200 9.02100 32.67600 1.000 25.38725 436 ASN A C 1
ATOM 2995 O O . ASN A 1 434 ? 47.61300 8.78000 31.87400 1.000 29.99307 436 ASN A O 1
ATOM 3000 N N . ASN A 1 435 ? 48.86500 8.16700 33.64300 1.000 28.84293 437 ASN A N 1
ATOM 3001 C CA . ASN A 1 435 ? 48.08000 6.96800 33.96500 1.000 28.66396 437 ASN A CA 1
ATOM 3002 C C . ASN A 1 435 ? 47.73600 6.13300 32.72500 1.000 30.17993 437 ASN A C 1
ATOM 3003 O O . ASN A 1 435 ? 46.57800 5.77500 32.48100 1.000 28.35866 437 ASN A O 1
ATOM 3008 N N . GLY A 1 436 ? 48.76700 5.79500 31.95200 1.000 30.99319 438 GLY A N 1
ATOM 3009 C CA . GLY A 1 436 ? 48.65400 4.80200 30.89900 1.000 29.67198 438 GLY A CA 1
ATOM 3010 C C . GLY A 1 436 ? 48.48200 5.33500 29.49400 1.000 35.48583 438 GLY A C 1
ATOM 3011 O O . GLY A 1 436 ? 48.42200 4.53200 28.55300 1.000 35.37266 438 GLY A O 1
ATOM 3012 N N . LEU A 1 437 ? 48.37800 6.64800 29.31100 1.000 28.37445 439 LEU A N 1
ATOM 3013 C CA . LEU A 1 437 ? 48.32900 7.18500 27.95900 1.000 24.13974 439 LEU A CA 1
ATOM 3014 C C . LEU A 1 437 ? 49.72300 7.10900 27.32700 1.000 29.08770 439 LEU A C 1
ATOM 3015 O O . LEU A 1 437 ? 50.73700 7.13100 28.03000 1.000 28.74029 439 LEU A O 1
ATOM 3020 N N . PRO A 1 438 ? 49.80900 7.01900 26.00000 1.000 30.00623 440 PRO A N 1
ATOM 3021 C CA . PRO A 1 438 ? 51.13100 6.95500 25.36600 1.000 30.48523 440 PRO A CA 1
ATOM 3022 C C . PRO A 1 438 ? 51.91500 8.23000 25.61800 1.000 29.14297 440 PRO A C 1
ATOM 3023 O O . PRO A 1 438 ? 51.35000 9.32300 25.66300 1.000 30.24310 440 PRO A O 1
ATOM 3027 N N . SER A 1 439 ? 53.23000 8.08500 25.78400 1.000 25.54780 441 SER A N 1
ATOM 3028 C CA . SER A 1 439 ? 54.09700 9.25200 25.76800 1.000 27.66384 441 SER A CA 1
ATOM 3029 C C . SER A 1 439 ? 53.80800 10.08200 24.51900 1.000 31.31954 441 SER A C 1
ATOM 3030 O O . SER A 1 439 ? 53.55200 9.53800 23.44300 1.000 25.34251 441 SER A O 1
ATOM 3033 N N . ASN A 1 440 ? 53.76700 11.40800 24.67900 1.000 27.39802 442 ASN A N 1
ATOM 3034 C CA . ASN A 1 440 ? 53.47300 12.36300 23.60900 1.000 26.89533 442 ASN A CA 1
ATOM 3035 C C . ASN A 1 440 ? 52.05100 12.24600 23.04800 1.000 29.10086 442 ASN A C 1
ATOM 3036 O O . ASN A 1 440 ? 51.72900 12.94000 22.05300 1.000 27.85860 442 ASN A O 1
ATOM 3041 N N . LEU A 1 441 ? 51.19100 11.39100 23.61700 1.000 25.54254 443 LEU A N 1
ATOM 3042 C CA . LEU A 1 441 ? 49.87100 11.10300 23.03000 1.000 26.06892 443 LEU A CA 1
ATOM 3043 C C . LEU A 1 441 ? 49.99700 10.66200 21.57400 1.000 26.65583 443 LEU A C 1
ATOM 3044 O O . LEU A 1 441 ? 49.13900 10.95900 20.74000 1.000 25.93995 443 LEU A O 1
ATOM 3049 N N . SER A 1 442 ? 51.07100 9.93700 21.28500 1.000 29.94043 444 SER A N 1
ATOM 3050 C CA . SER A 1 442 ? 51.29100 9.34600 19.97200 1.000 30.57209 444 SER A CA 1
ATOM 3051 C C . SER A 1 442 ? 50.13600 8.42200 19.57700 1.000 36.92811 444 SER A C 1
ATOM 3052 O O . SER A 1 442 ? 49.62900 7.65100 20.39300 1.000 34.78049 444 SER A O 1
ATOM 3055 N N . GLY A 1 443 ? 49.73100 8.48700 18.30400 1.000 32.54338 445 GLY A N 1
ATOM 3056 C CA . GLY A 1 443 ? 48.52400 7.80900 17.87400 1.000 33.71720 445 GLY A CA 1
ATOM 3057 C C . GLY A 1 443 ? 48.66800 6.60600 16.95300 1.000 38.75201 445 GLY A C 1
ATOM 3058 O O . GLY A 1 443 ? 47.76400 5.76500 16.89000 1.000 38.68359 445 GLY A O 1
ATOM 3059 N N . GLY A 1 444 ? 49.78100 6.51000 16.22200 1.000 32.87763 446 GLY A N 1
ATOM 3060 C CA . GLY A 1 444 ? 49.93100 5.45900 15.23300 1.000 30.89581 446 GLY A CA 1
ATOM 3061 C C . GLY A 1 444 ? 50.35400 4.12100 15.81100 1.000 35.89115 446 GLY A C 1
ATOM 3062 O O . GLY A 1 444 ? 50.65900 3.98500 16.99900 1.000 37.84664 446 GLY A O 1
ATOM 3063 N N . ARG A 1 445 ? 50.38300 3.11800 14.92600 1.000 33.93302 447 ARG A N 1
ATOM 3064 C CA . ARG A 1 445 ? 50.78100 1.76500 15.31200 1.000 32.26703 447 ARG A CA 1
ATOM 3065 C C . ARG A 1 445 ? 52.24400 1.68500 15.70900 1.000 36.92548 447 ARG A C 1
ATOM 3066 O O . ARG A 1 445 ? 52.62000 0.81100 16.49400 1.000 36.87284 447 ARG A O 1
ATOM 3074 N N . ASN A 1 446 ? 53.09200 2.53800 15.14100 1.000 33.28294 448 ASN A N 1
ATOM 3075 C CA . ASN A 1 446 ? 54.53700 2.43700 15.34600 1.000 34.31201 448 ASN A CA 1
ATOM 3076 C C . ASN A 1 446 ? 55.02100 3.67100 16.08600 1.000 34.94366 448 ASN A C 1
ATOM 3077 O O . ASN A 1 446 ? 55.17300 4.74300 15.47500 1.000 34.61468 448 ASN A O 1
ATOM 3082 N N . PRO A 1 447 ? 55.28400 3.57200 17.39100 1.000 36.60702 449 PRO A N 1
ATOM 3083 C CA . PRO A 1 447 ? 55.73200 4.75800 18.14000 1.000 33.60929 449 PRO A CA 1
ATOM 3084 C C . PRO A 1 447 ? 57.08300 5.28300 17.68400 1.000 30.07203 449 PRO A C 1
ATOM 3085 O O . PRO A 1 447 ? 57.37600 6.45800 17.91400 1.000 35.06736 449 PRO A O 1
ATOM 3089 N N . SER A 1 448 ? 57.92200 4.44800 17.05800 1.000 27.91914 450 SER A N 1
ATOM 3090 C CA . SER A 1 448 ? 59.19900 4.94300 16.54800 1.000 33.27241 450 SER A CA 1
ATOM 3091 C C . SER A 1 448 ? 59.01600 5.94100 15.41800 1.000 32.90395 450 SER A C 1
ATOM 3092 O O . SER A 1 448 ? 59.95000 6.68800 15.10800 1.000 33.71194 450 SER A O 1
ATOM 3095 N N . LEU A 1 449 ? 57.84100 5.96900 14.79600 1.000 29.13507 451 LEU A N 1
ATOM 3096 C CA . LEU A 1 449 ? 57.55000 6.90100 13.71500 1.000 31.21690 451 LEU A CA 1
ATOM 3097 C C . LEU A 1 449 ? 56.33900 7.76800 14.04700 1.000 30.84054 451 LEU A C 1
ATOM 3098 O O . LEU A 1 449 ? 55.61200 8.20500 13.15000 1.000 29.12718 451 LEU A O 1
ATOM 3103 N N . ASP A 1 450 ? 56.11300 8.03300 15.33900 1.000 32.69866 452 ASP A N 1
ATOM 3104 C CA . ASP A 1 450 ? 55.01300 8.91000 15.75100 1.000 28.13232 452 ASP A CA 1
ATOM 3105 C C . ASP A 1 450 ? 55.40400 9.56600 17.07400 1.000 26.57161 452 ASP A C 1
ATOM 3106 O O . ASP A 1 450 ? 55.25500 8.95300 18.13100 1.000 26.79795 452 ASP A O 1
ATOM 3111 N N . TYR A 1 451 ? 55.84900 10.81900 17.02000 1.000 27.30591 453 TYR A N 1
ATOM 3112 C CA . TYR A 1 451 ? 56.17400 11.54200 18.24400 1.000 25.19776 453 TYR A CA 1
ATOM 3113 C C . TYR A 1 451 ? 55.06000 12.49600 18.66600 1.000 28.52184 453 TYR A C 1
ATOM 3114 O O . TYR A 1 451 ? 55.30600 13.42700 19.44000 1.000 26.46107 453 TYR A O 1
ATOM 3123 N N . GLY A 1 452 ? 53.83300 12.24400 18.20100 1.000 24.67138 454 GLY A N 1
ATOM 3124 C CA . GLY A 1 452 ? 52.62100 12.84900 18.72000 1.000 25.06090 454 GLY A CA 1
ATOM 3125 C C . GLY A 1 452 ? 52.69800 14.35000 18.92800 1.000 23.10803 454 GLY A C 1
ATOM 3126 O O . GLY A 1 452 ? 52.93400 15.11000 17.98600 1.000 26.47423 454 GLY A O 1
ATOM 3127 N N . PHE A 1 453 ? 52.50200 14.77400 20.17100 1.000 24.69770 455 PHE A N 1
ATOM 3128 C CA . PHE A 1 453 ? 52.41300 16.17900 20.53200 1.000 29.74304 455 PHE A CA 1
ATOM 3129 C C . PHE A 1 453 ? 53.73800 16.74800 21.04200 1.000 26.55845 455 PHE A C 1
ATOM 3130 O O . PHE A 1 453 ? 53.74500 17.81400 21.66000 1.000 24.78981 455 PHE A O 1
ATOM 3138 N N . LYS A 1 454 ? 54.86500 16.08300 20.77200 1.000 28.22180 456 LYS A N 1
ATOM 3139 C CA . LYS A 1 454 ? 56.14700 16.57600 21.28100 1.000 28.36393 456 LYS A CA 1
ATOM 3140 C C . LYS A 1 454 ? 56.46000 17.98400 20.76300 1.000 25.31356 456 LYS A C 1
ATOM 3141 O O . LYS A 1 454 ? 56.93400 18.84800 21.51700 1.000 25.22145 456 LYS A O 1
ATOM 3147 N N . GLY A 1 455 ? 56.20200 18.24300 19.48100 1.000 23.81601 457 GLY A N 1
ATOM 3148 C CA . GLY A 1 455 ? 56.39200 19.59300 18.97000 1.000 25.15828 457 GLY A CA 1
ATOM 3149 C C . GLY A 1 455 ? 55.42800 20.58400 19.59800 1.000 25.67150 457 GLY A C 1
ATOM 3150 O O . GLY A 1 455 ? 55.79600 21.72700 19.88600 1.000 25.08459 457 GLY A O 1
ATOM 3151 N N . ALA A 1 456 ? 54.17700 20.16800 19.80300 1.000 25.36620 458 ALA A N 1
ATOM 3152 C CA . ALA A 1 456 ? 53.19600 21.04900 20.43200 1.000 24.38450 458 ALA A CA 1
ATOM 3153 C C . ALA A 1 456 ? 53.58300 21.35300 21.86900 1.000 24.43451 458 ALA A C 1
ATOM 3154 O O . ALA A 1 456 ? 53.31500 22.45100 22.36700 1.000 26.37685 458 ALA A O 1
ATOM 3156 N N . GLU A 1 457 ? 54.20800 20.38500 22.54600 1.000 23.37122 459 GLU A N 1
ATOM 3157 C CA . GLU A 1 457 ? 54.58500 20.57000 23.94200 1.000 26.17945 459 GLU A CA 1
ATOM 3158 C C . GLU A 1 457 ? 55.67800 21.62000 24.06700 1.000 23.68968 459 GLU A C 1
ATOM 3159 O O . GLU A 1 457 ? 55.66200 22.44500 24.98800 1.000 24.52662 459 GLU A O 1
ATOM 3165 N N . ILE A 1 458 ? 56.65100 21.57300 23.15900 1.000 25.48727 460 ILE A N 1
ATOM 3166 C CA . ILE A 1 458 ? 57.67200 22.60700 23.07600 1.000 24.94510 460 ILE A CA 1
ATOM 3167 C C . ILE A 1 458 ? 57.02000 23.95600 22.79300 1.000 23.68179 460 ILE A C 1
ATOM 3168 O O . ILE A 1 458 ? 57.34600 24.96500 23.42500 1.000 24.66085 460 ILE A O 1
ATOM 3173 N N . ALA A 1 459 ? 56.06200 23.98900 21.86000 1.000 27.11904 461 ALA A N 1
ATOM 3174 C CA . ALA A 1 459 ? 55.36900 25.24300 21.57600 1.000 27.65858 461 ALA A CA 1
ATOM 3175 C C . ALA A 1 459 ? 54.63600 25.75400 22.81200 1.000 24.70033 461 ALA A C 1
ATOM 3176 O O . ALA A 1 459 ? 54.64700 26.95400 23.09400 1.000 26.21893 461 ALA A O 1
ATOM 3178 N N . MET A 1 460 ? 54.02600 24.84800 23.58200 1.000 26.30052 462 MET A N 1
ATOM 3179 C CA . MET A 1 460 ? 53.31300 25.27100 24.78000 1.000 22.96591 462 MET A CA 1
ATOM 3180 C C . MET A 1 460 ? 54.25300 25.92400 25.79000 1.000 23.77917 462 MET A C 1
ATOM 3181 O O . MET A 1 460 ? 53.86500 26.88800 26.46400 1.000 24.77139 462 MET A O 1
ATOM 3186 N N . ALA A 1 461 ? 55.48300 25.40500 25.93300 1.000 24.67401 463 ALA A N 1
ATOM 3187 C CA . ALA A 1 461 ? 56.44700 26.07700 26.80200 1.000 21.39993 463 ALA A CA 1
ATOM 3188 C C . ALA A 1 461 ? 56.74900 27.48400 26.29600 1.000 22.51059 463 ALA A C 1
ATOM 3189 O O . ALA A 1 461 ? 56.84500 28.42100 27.09100 1.000 24.28186 463 ALA A O 1
ATOM 3191 N N . SER A 1 462 ? 56.88500 27.65000 24.97500 1.000 24.05815 464 SER A N 1
ATOM 3192 C CA . SER A 1 462 ? 57.16900 28.97900 24.42500 1.000 20.42877 464 SER A CA 1
ATOM 3193 C C . SER A 1 462 ? 55.99700 29.93000 24.64600 1.000 25.82415 464 SER A C 1
ATOM 3194 O O . SER A 1 462 ? 56.19400 31.13100 24.86700 1.000 26.18998 464 SER A O 1
ATOM 3197 N N . TYR A 1 463 ? 54.76400 29.42300 24.55900 1.000 23.28700 465 TYR A N 1
ATOM 3198 C CA . TYR A 1 463 ? 53.60800 30.27100 24.83200 1.000 27.13220 465 TYR A CA 1
ATOM 3199 C C . TYR A 1 463 ? 53.59300 30.68100 26.29300 1.000 27.68490 465 TYR A C 1
ATOM 3200 O O . TYR A 1 463 ? 53.40600 31.85800 26.62300 1.000 25.34514 465 TYR A O 1
ATOM 3209 N N . CYS A 1 464 ? 53.78500 29.70800 27.18000 1.000 24.96878 466 CYS A N 1
ATOM 3210 C CA . CYS A 1 464 ? 53.76400 29.98900 28.61100 1.000 27.19537 466 CYS A CA 1
ATOM 3211 C C . CYS A 1 464 ? 54.85200 30.98900 29.00100 1.000 21.65786 466 CYS A C 1
ATOM 3212 O O . CYS A 1 464 ? 54.58800 31.94600 29.74000 1.000 28.80609 466 CYS A O 1
ATOM 3215 N N . SER A 1 465 ? 56.08700 30.78300 28.51400 1.000 21.92368 467 SER A N 1
ATOM 3216 C CA . SER A 1 465 ? 57.18000 31.70800 28.80400 1.000 25.19776 467 SER A CA 1
ATOM 3217 C C . SER A 1 465 ? 56.83300 33.12400 28.37700 1.000 27.37433 467 SER A C 1
ATOM 3218 O O . SER A 1 465 ? 57.01700 34.07100 29.14300 1.000 22.57113 467 SER A O 1
ATOM 3221 N N . GLU A 1 466 ? 56.33600 33.30200 27.15000 1.000 25.24776 468 GLU A N 1
ATOM 3222 C CA . GLU A 1 466 ? 56.03200 34.67400 26.73100 1.000 26.28999 468 GLU A CA 1
ATOM 3223 C C . GLU A 1 466 ? 54.89100 35.27300 27.55100 1.000 25.31093 468 GLU A C 1
ATOM 3224 O O . GLU A 1 466 ? 54.88900 36.47900 27.82700 1.000 23.57914 468 GLU A O 1
ATOM 3230 N N . LEU A 1 467 ? 53.94500 34.44800 27.98200 1.000 22.73694 469 LEU A N 1
ATOM 3231 C CA . LEU A 1 467 ? 52.84900 34.90400 28.82500 1.000 23.51598 469 LEU A CA 1
ATOM 3232 C C . LEU A 1 467 ? 53.34800 35.38900 30.18200 1.000 23.21068 469 LEU A C 1
ATOM 3233 O O . LEU A 1 467 ? 52.85200 36.39500 30.69700 1.000 24.99247 469 LEU A O 1
ATOM 3238 N N . GLN A 1 468 ? 54.31300 34.67900 30.78600 1.000 23.46334 470 GLN A N 1
ATOM 3239 C CA . GLN A 1 468 ? 54.86600 35.12300 32.06400 1.000 23.03697 470 GLN A CA 1
ATOM 3240 C C . GLN A 1 468 ? 55.62100 36.44400 31.90400 1.000 24.97405 470 GLN A C 1
ATOM 3241 O O . GLN A 1 468 ? 55.59100 37.30300 32.79600 1.000 25.29514 470 GLN A O 1
ATOM 3247 N N . PHE A 1 469 ? 56.29800 36.63000 30.76900 1.000 21.76314 471 PHE A N 1
ATOM 3248 C CA . PHE A 1 469 ? 56.90300 37.92800 30.46600 1.000 26.29789 471 PHE A CA 1
ATOM 3249 C C . PHE A 1 469 ? 55.83800 39.01600 30.39000 1.000 25.79257 471 PHE A C 1
ATOM 3250 O O . PHE A 1 469 ? 56.00100 40.11400 30.94700 1.000 25.48990 471 PHE A O 1
ATOM 3258 N N . LEU A 1 470 ? 54.74400 38.73500 29.67600 1.000 21.60522 472 LEU A N 1
ATOM 3259 C CA . LEU A 1 470 ? 53.69800 39.73000 29.49900 1.000 24.91088 472 LEU A CA 1
ATOM 3260 C C . LEU A 1 470 ? 53.01200 40.08000 30.81000 1.000 26.16103 472 LEU A C 1
ATOM 3261 O O . LEU A 1 470 ? 52.44300 41.16300 30.91000 1.000 27.63752 472 LEU A O 1
ATOM 3266 N N . ALA A 1 471 ? 53.10600 39.21300 31.82300 1.000 25.59517 473 ALA A N 1
ATOM 3267 C CA . ALA A 1 471 ? 52.45400 39.45800 33.11000 1.000 22.78168 473 ALA A CA 1
ATOM 3268 C C . ALA A 1 471 ? 53.00800 40.67000 33.85100 1.000 28.66923 473 ALA A C 1
ATOM 3269 O O . ALA A 1 471 ? 52.37900 41.12400 34.81000 1.000 30.54050 473 ALA A O 1
ATOM 3271 N N . ASN A 1 472 ? 54.17000 41.18800 33.47100 1.000 23.63441 474 ASN A N 1
ATOM 3272 C CA . ASN A 1 472 ? 54.68100 42.37300 34.15400 1.000 22.36321 474 ASN A CA 1
ATOM 3273 C C . ASN A 1 472 ? 53.73900 43.55800 33.93400 1.000 22.53954 474 ASN A C 1
ATOM 3274 O O . ASN A 1 472 ? 53.10900 43.67700 32.87900 1.000 24.96089 474 ASN A O 1
ATOM 3279 N N . PRO A 1 473 ? 53.64200 44.45900 34.90300 1.000 24.35818 475 PRO A N 1
ATOM 3280 C CA . PRO A 1 473 ? 52.71800 45.58600 34.77900 1.000 21.41573 475 PRO A CA 1
ATOM 3281 C C . PRO A 1 473 ? 53.27400 46.67200 33.87400 1.000 22.87380 475 PRO A C 1
ATOM 3282 O O . PRO A 1 473 ? 54.48800 46.80300 33.68000 1.000 23.16330 475 PRO A O 1
ATOM 3286 N N . VAL A 1 474 ? 52.35000 47.48700 33.35800 1.000 24.47662 476 VAL A N 1
ATOM 3287 C CA . VAL A 1 474 ? 52.67600 48.65700 32.54500 1.000 23.70811 476 VAL A CA 1
ATOM 3288 C C . VAL A 1 474 ? 52.61600 49.90000 33.42500 1.000 24.89772 476 VAL A C 1
ATOM 3289 O O . VAL A 1 474 ? 53.39300 50.84600 33.23200 1.000 23.83707 476 VAL A O 1
ATOM 3293 N N . THR A 1 475 ? 51.72500 49.89200 34.42600 1.000 23.59757 477 THR A N 1
ATOM 3294 C CA . THR A 1 475 ? 51.38500 51.13400 35.11900 1.000 27.02956 477 THR A CA 1
ATOM 3295 C C . THR A 1 475 ? 52.42900 51.57700 36.13300 1.000 25.92416 477 THR A C 1
ATOM 3296 O O . THR A 1 475 ? 52.28500 52.66600 36.70700 1.000 27.35328 477 THR A O 1
ATOM 3300 N N . ASN A 1 476 ? 53.49000 50.80300 36.35600 1.000 24.38450 478 ASN A N 1
ATOM 3301 C CA . ASN A 1 476 ? 54.61000 51.29600 37.14300 1.000 25.93995 478 ASN A CA 1
ATOM 3302 C C . ASN A 1 476 ? 55.68000 51.95800 36.28100 1.000 25.88731 478 ASN A C 1
ATOM 3303 O O . ASN A 1 476 ? 56.83100 52.05200 36.71000 1.000 28.31655 478 ASN A O 1
ATOM 3308 N N . HIS A 1 477 ? 55.33200 52.40800 35.07400 1.000 24.12395 479 HIS A N 1
ATOM 3309 C CA . HIS A 1 477 ? 56.29600 53.05000 34.18400 1.000 24.14500 479 HIS A CA 1
ATOM 3310 C C . HIS A 1 477 ? 55.85900 54.45600 33.78800 1.000 25.55833 479 HIS A C 1
ATOM 3311 O O . HIS A 1 477 ? 56.18500 54.94500 32.69500 1.000 24.56347 479 HIS A O 1
ATOM 3318 N N . VAL A 1 478 ? 55.13300 55.11600 34.68700 1.000 23.98445 480 VAL A N 1
ATOM 3319 C CA . VAL A 1 478 ? 54.58700 56.44000 34.42800 1.000 27.29275 480 VAL A CA 1
ATOM 3320 C C . VAL A 1 478 ? 55.71600 57.46100 34.34300 1.000 28.38761 480 VAL A C 1
ATOM 3321 O O . VAL A 1 478 ? 56.56800 57.55500 35.23800 1.000 28.92715 480 VAL A O 1
ATOM 3325 N N . GLN A 1 479 ? 55.72100 58.24400 33.27100 1.000 25.33198 481 GLN A N 1
ATOM 3326 C CA . GLN A 1 479 ? 56.61400 59.39200 33.13000 1.000 28.78240 481 GLN A CA 1
ATOM 3327 C C . GLN A 1 479 ? 55.86200 60.67900 33.47400 1.000 24.03183 481 GLN A C 1
ATOM 3328 O O . GLN A 1 479 ? 54.67200 60.81000 33.18800 1.000 28.99032 481 GLN A O 1
ATOM 3334 N N . SER A 1 480 ? 56.56700 61.64100 34.07900 1.000 24.72928 482 SER A N 1
ATOM 3335 C CA . SER A 1 480 ? 56.01500 62.98700 34.25500 1.000 29.78515 482 SER A CA 1
ATOM 3336 C C . SER A 1 480 ? 55.96600 63.65900 32.88700 1.000 26.45054 482 SER A C 1
ATOM 3337 O O . SER A 1 480 ? 57.01200 63.90600 32.28300 1.000 30.23520 482 SER A O 1
ATOM 3340 N N . ALA A 1 481 ? 54.76600 63.92100 32.37600 1.000 26.85322 483 ALA A N 1
ATOM 3341 C CA . ALA A 1 481 ? 54.59400 64.25600 30.96900 1.000 22.01053 483 ALA A CA 1
ATOM 3342 C C . ALA A 1 481 ? 54.02600 65.65800 30.78700 1.000 27.36907 483 ALA A C 1
ATOM 3343 O O . ALA A 1 481 ? 53.52900 66.29300 31.72700 1.000 26.90849 483 ALA A O 1
ATOM 3345 N N . GLU A 1 482 ? 54.12400 66.12200 29.54100 1.000 22.65535 484 GLU A N 1
ATOM 3346 C CA . GLU A 1 482 ? 53.52700 67.36900 29.05600 1.000 27.30064 484 GLU A CA 1
ATOM 3347 C C . GLU A 1 482 ? 53.93600 68.56500 29.91600 1.000 29.10612 484 GLU A C 1
ATOM 3348 O O . GLU A 1 482 ? 53.12500 69.16800 30.61700 1.000 27.55857 484 GLU A O 1
ATOM 3354 N N . GLN A 1 483 ? 55.22300 68.91300 29.80400 1.000 27.69806 485 GLN A N 1
ATOM 3355 C CA . GLN A 1 483 ? 55.81100 69.99000 30.60100 1.000 28.78766 485 GLN A CA 1
ATOM 3356 C C . GLN A 1 483 ? 55.46500 69.81400 32.07800 1.000 26.42685 485 GLN A C 1
ATOM 3357 O O . GLN A 1 483 ? 55.22900 70.78100 32.80900 1.000 25.20829 485 GLN A O 1
ATOM 3363 N N . HIS A 1 484 ? 55.41600 68.54600 32.49800 1.000 23.10540 486 HIS A N 1
ATOM 3364 C CA . HIS A 1 484 ? 55.14300 68.12100 33.87500 1.000 28.67186 486 HIS A CA 1
ATOM 3365 C C . HIS A 1 484 ? 53.76100 68.54500 34.37200 1.000 30.40628 486 HIS A C 1
ATOM 3366 O O . HIS A 1 484 ? 53.50100 68.51500 35.58300 1.000 28.35340 486 HIS A O 1
ATOM 3373 N N . ASN A 1 485 ? 52.86400 68.93900 33.45700 1.000 25.47148 487 ASN A N 1
ATOM 3374 C CA . ASN A 1 485 ? 51.45300 69.09000 33.80100 1.000 25.35304 487 ASN A CA 1
ATOM 3375 C C . ASN A 1 485 ? 50.83600 67.73400 34.12400 1.000 28.15074 487 ASN A C 1
ATOM 3376 O O . ASN A 1 485 ? 50.09700 67.58700 35.10700 1.000 29.66935 487 ASN A O 1
ATOM 3381 N N . GLN A 1 486 ? 51.15300 66.72700 33.31700 1.000 21.96842 488 GLN A N 1
ATOM 3382 C CA . GLN A 1 486 ? 50.59700 65.38600 33.46400 1.000 25.46358 488 GLN A CA 1
ATOM 3383 C C . GLN A 1 486 ? 51.56600 64.51300 34.25000 1.000 25.43726 488 GLN A C 1
ATOM 3384 O O . GLN A 1 486 ? 52.13100 63.53700 33.74100 1.000 26.71110 488 GLN A O 1
ATOM 3390 N N . ASP A 1 487 ? 51.78900 64.90000 35.51100 1.000 24.16342 489 ASP A N 1
ATOM 3391 C CA . ASP A 1 487 ? 52.84900 64.23600 36.26000 1.000 22.49480 489 ASP A CA 1
ATOM 3392 C C . ASP A 1 487 ? 52.42100 62.89400 36.83600 1.000 26.22420 489 ASP A C 1
ATOM 3393 O O . ASP A 1 487 ? 53.29200 62.14900 37.31800 1.000 30.94845 489 ASP A O 1
ATOM 3398 N N . VAL A 1 488 ? 51.13100 62.54500 36.76300 1.000 26.25052 490 VAL A N 1
ATOM 3399 C CA . VAL A 1 488 ? 50.69000 61.15100 36.79200 1.000 20.81039 490 VAL A CA 1
ATOM 3400 C C . VAL A 1 488 ? 49.78200 60.94300 35.58200 1.000 24.06868 490 VAL A C 1
ATOM 3401 O O . VAL A 1 488 ? 49.09000 61.86800 35.14400 1.000 26.49265 490 VAL A O 1
ATOM 3405 N N . ASN A 1 489 ? 49.81100 59.72900 35.02300 1.000 24.15290 491 ASN A N 1
ATOM 3406 C CA . ASN A 1 489 ? 48.99500 59.37000 33.86600 1.000 22.97118 491 ASN A CA 1
ATOM 3407 C C . ASN A 1 489 ? 48.84600 57.85500 33.87000 1.000 26.20314 491 ASN A C 1
ATOM 3408 O O . ASN A 1 489 ? 49.70900 57.14300 34.38700 1.000 27.88492 491 ASN A O 1
ATOM 3413 N N . SER A 1 490 ? 47.73300 57.36600 33.31400 1.000 24.03972 492 SER A N 1
ATOM 3414 C CA . SER A 1 490 ? 47.31800 55.99000 33.61600 1.000 21.68681 492 SER A CA 1
ATOM 3415 C C . SER A 1 490 ? 48.00600 54.92900 32.77200 1.000 24.86351 492 SER A C 1
ATOM 3416 O O . SER A 1 490 ? 48.08200 53.77400 33.20400 1.000 27.16115 492 SER A O 1
ATOM 3419 N N . LEU A 1 491 ? 48.41500 55.25600 31.54700 1.000 25.40041 493 LEU A N 1
ATOM 3420 C CA . LEU A 1 491 ? 48.94100 54.26700 30.60200 1.000 22.45006 493 LEU A CA 1
ATOM 3421 C C . LEU A 1 491 ? 47.93500 53.15100 30.29800 1.000 27.32433 493 LEU A C 1
ATOM 3422 O O . LEU A 1 491 ? 48.32200 52.01700 29.98000 1.000 25.63992 493 LEU A O 1
ATOM 3427 N N . GLY A 1 492 ? 46.64200 53.48600 30.33500 1.000 22.12371 494 GLY A N 1
ATOM 3428 C CA . GLY A 1 492 ? 45.60200 52.47800 30.20300 1.000 25.13722 494 GLY A CA 1
ATOM 3429 C C . GLY A 1 492 ? 45.61800 51.75400 28.86700 1.000 22.10002 494 GLY A C 1
ATOM 3430 O O . GLY A 1 492 ? 45.55200 50.53300 28.82400 1.000 23.94234 494 GLY A O 1
ATOM 3431 N N . LEU A 1 493 ? 45.69200 52.49500 27.75500 1.000 22.47375 495 LEU A N 1
ATOM 3432 C CA . LEU A 1 493 ? 45.68400 51.81200 26.46000 1.000 21.66576 495 LEU A CA 1
ATOM 3433 C C . LEU A 1 493 ? 46.90700 50.91000 26.28900 1.000 24.94246 495 LEU A C 1
ATOM 3434 O O . LEU A 1 493 ? 46.78200 49.77100 25.80600 1.000 21.46836 495 LEU A O 1
ATOM 3439 N N . ILE A 1 494 ? 48.10400 51.39000 26.66000 1.000 20.91040 496 ILE A N 1
ATOM 3440 C CA . ILE A 1 494 ? 49.27300 50.51500 26.54100 1.000 22.91327 496 ILE A CA 1
ATOM 3441 C C . ILE A 1 494 ? 49.03800 49.21800 27.31400 1.000 22.86590 496 ILE A C 1
ATOM 3442 O O . ILE A 1 494 ? 49.35600 48.12800 26.83400 1.000 24.19501 496 ILE A O 1
ATOM 3447 N N . SER A 1 495 ? 48.44700 49.30800 28.50600 1.000 21.84999 497 SER A N 1
ATOM 3448 C CA . SER A 1 495 ? 48.19400 48.08900 29.27600 1.000 21.54469 497 SER A CA 1
ATOM 3449 C C . SER A 1 495 ? 47.13700 47.20600 28.60500 1.000 22.41848 497 SER A C 1
ATOM 3450 O O . S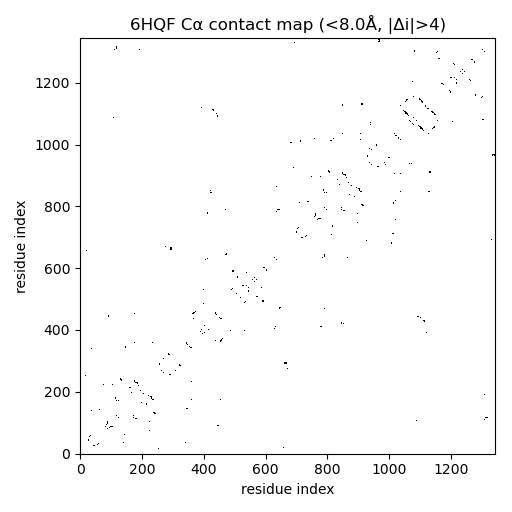ER A 1 495 ? 47.30900 45.97900 28.52700 1.000 24.16869 497 SER A O 1
ATOM 3453 N N . SER A 1 496 ? 46.05200 47.80300 28.08700 1.000 21.78156 498 SER A N 1
ATOM 3454 C CA . SER A 1 496 ? 45.05100 47.02000 27.35300 1.000 23.91866 498 SER A CA 1
ATOM 3455 C C . SER A 1 496 ? 45.67400 46.26900 26.19000 1.000 25.05564 498 SER A C 1
ATOM 3456 O O . SER A 1 496 ? 45.30700 45.11900 25.91500 1.000 23.50282 498 SER A O 1
ATOM 3459 N N . ARG A 1 497 ? 46.59300 46.92000 25.47100 1.000 23.00802 499 ARG A N 1
ATOM 3460 C CA . ARG A 1 497 ? 47.26500 46.26900 24.34700 1.000 26.85322 499 ARG A CA 1
ATOM 3461 C C . ARG A 1 497 ? 48.07500 45.06700 24.81600 1.000 24.73981 499 ARG A C 1
ATOM 3462 O O . ARG A 1 497 ? 48.08200 44.01200 24.16700 1.000 23.44755 499 ARG A O 1
ATOM 3470 N N . LYS A 1 498 ? 48.77900 45.20200 25.93900 1.000 19.74974 500 LYS A N 1
ATOM 3471 C CA . LYS A 1 498 ? 49.56300 44.05300 26.40000 1.000 20.10767 500 LYS A CA 1
ATOM 3472 C C . LYS A 1 498 ? 48.65100 42.92900 26.88600 1.000 23.30806 500 LYS A C 1
ATOM 3473 O O . LYS A 1 498 ? 48.96300 41.74300 26.70300 1.000 26.62688 500 LYS A O 1
ATOM 3479 N N . THR A 1 499 ? 47.51300 43.27300 27.50200 1.000 26.01628 501 THR A N 1
ATOM 3480 C CA . THR A 1 499 ? 46.59000 42.22600 27.92100 1.000 23.15541 501 THR A CA 1
ATOM 3481 C C . THR A 1 499 ? 45.90600 41.58300 26.72000 1.000 23.28174 501 THR A C 1
ATOM 3482 O O . THR A 1 499 ? 45.62300 40.38100 26.73700 1.000 25.11617 501 THR A O 1
ATOM 3486 N N . SER A 1 500 ? 45.66700 42.35500 25.66300 1.000 24.89772 502 SER A N 1
ATOM 3487 C CA . SER A 1 500 ? 45.15400 41.77400 24.43000 1.000 23.25279 502 SER A CA 1
ATOM 3488 C C . SER A 1 500 ? 46.13700 40.75500 23.85700 1.000 24.01341 502 SER A C 1
ATOM 3489 O O . SER A 1 500 ? 45.72800 39.69100 23.36700 1.000 26.66636 502 SER A O 1
ATOM 3492 N N . GLU A 1 501 ? 47.43600 41.06000 23.91400 1.000 21.81051 503 GLU A N 1
ATOM 3493 C CA . GLU A 1 501 ? 48.42900 40.11400 23.42300 1.000 23.79759 503 GLU A CA 1
ATOM 3494 C C . GLU A 1 501 ? 48.44500 38.85500 24.27500 1.000 24.16869 503 GLU A C 1
ATOM 3495 O O . GLU A 1 501 ? 48.55800 37.74400 23.74500 1.000 27.88755 503 GLU A O 1
ATOM 3501 N N . ALA A 1 502 ? 48.30200 39.00900 25.59900 1.000 20.21295 504 ALA A N 1
ATOM 3502 C CA . ALA A 1 502 ? 48.27200 37.84400 26.47900 1.000 26.82427 504 ALA A CA 1
ATOM 3503 C C . ALA A 1 502 ? 47.06600 36.95300 26.19400 1.000 24.50031 504 ALA A C 1
ATOM 3504 O O . ALA A 1 502 ? 47.17300 35.71500 26.23400 1.000 26.80321 504 ALA A O 1
ATOM 3506 N N . VAL A 1 503 ? 45.90900 37.55900 25.92400 1.000 22.85537 505 VAL A N 1
ATOM 3507 C CA . VAL A 1 503 ? 44.71500 36.77600 25.61700 1.000 25.00037 505 VAL A CA 1
ATOM 3508 C C . VAL A 1 503 ? 44.92700 35.97400 24.34100 1.000 23.96866 505 VAL A C 1
ATOM 3509 O O . VAL A 1 503 ? 44.55000 34.79700 24.26300 1.000 26.26104 505 VAL A O 1
ATOM 3513 N N . GLU A 1 504 ? 45.56100 36.58600 23.33300 1.000 22.48427 506 GLU A N 1
ATOM 3514 C CA . GLU A 1 504 ? 45.82100 35.86600 22.08400 1.000 24.46872 506 GLU A CA 1
ATOM 3515 C C . GLU A 1 504 ? 46.67900 34.63100 22.33700 1.000 25.95838 506 GLU A C 1
ATOM 3516 O O . GLU A 1 504 ? 46.40100 33.54700 21.80800 1.000 25.22408 506 GLU A O 1
ATOM 3522 N N . ILE A 1 505 ? 47.72700 34.77500 23.15200 1.000 25.32409 507 ILE A N 1
ATOM 3523 C CA . ILE A 1 505 ? 48.57200 33.62700 23.48400 1.000 22.50533 507 ILE A CA 1
ATOM 3524 C C . ILE A 1 505 ? 47.77300 32.58900 24.26000 1.000 24.40556 507 ILE A C 1
ATOM 3525 O O . ILE A 1 505 ? 47.93600 31.37600 24.05500 1.000 24.64506 507 ILE A O 1
ATOM 3530 N N . LEU A 1 506 ? 46.91200 33.03700 25.17800 1.000 22.56586 508 LEU A N 1
ATOM 3531 C CA . LEU A 1 506 ? 46.09800 32.07600 25.91600 1.000 24.96352 508 LEU A CA 1
ATOM 3532 C C . LEU A 1 506 ? 45.17400 31.30400 24.98000 1.000 26.38211 508 LEU A C 1
ATOM 3533 O O . LEU A 1 506 ? 44.88900 30.12800 25.22300 1.000 29.35352 508 LEU A O 1
ATOM 3538 N N . LYS A 1 507 ? 44.71300 31.93500 23.89600 1.000 22.48691 509 LYS A N 1
ATOM 3539 C CA . LYS A 1 507 ? 43.95800 31.21100 22.87600 1.000 22.78168 509 LYS A CA 1
ATOM 3540 C C . LYS A 1 507 ? 44.82700 30.20900 22.12300 1.000 24.51347 509 LYS A C 1
ATOM 3541 O O . LYS A 1 507 ? 44.33600 29.14400 21.73200 1.000 26.19788 509 LYS A O 1
ATOM 3547 N N . LEU A 1 508 ? 46.10300 30.54400 21.85700 1.000 25.91363 510 LEU A N 1
ATOM 3548 C CA . LEU A 1 508 ? 46.99800 29.55100 21.25800 1.000 29.36931 510 LEU A CA 1
ATOM 3549 C C . LEU A 1 508 ? 47.16300 28.34500 22.17100 1.000 28.76134 510 LEU A C 1
ATOM 3550 O O . LEU A 1 508 ? 47.11700 27.19600 21.71600 1.000 24.64769 510 LEU A O 1
ATOM 3555 N N . MET A 1 509 ? 47.34300 28.59600 23.46900 1.000 27.26906 511 MET A N 1
ATOM 3556 C CA . MET A 1 509 ? 47.48400 27.51000 24.43400 1.000 31.04846 511 MET A CA 1
ATOM 3557 C C . MET A 1 509 ? 46.20200 26.69900 24.57300 1.000 28.94031 511 MET A C 1
ATOM 3558 O O . MET A 1 509 ? 46.25900 25.46800 24.68900 1.000 25.60044 511 MET A O 1
ATOM 3563 N N . SER A 1 510 ? 45.04300 27.37200 24.59900 1.000 24.21869 512 SER A N 1
ATOM 3564 C CA . SER A 1 510 ? 43.77200 26.67200 24.77500 1.000 26.37158 512 SER A CA 1
ATOM 3565 C C . SER A 1 510 ? 43.47100 25.79800 23.56700 1.000 26.10313 512 SER A C 1
ATOM 3566 O O . SER A 1 510 ? 42.99600 24.66600 23.71400 1.000 26.00838 512 SER A O 1
ATOM 3569 N N . THR A 1 511 ? 43.74800 26.31900 22.37000 1.000 23.89497 513 THR A N 1
ATOM 3570 C CA . THR A 1 511 ? 43.60300 25.54400 21.13800 1.000 24.10815 513 THR A CA 1
ATOM 3571 C C . THR A 1 511 ? 44.43600 24.26800 21.18900 1.000 30.85107 513 THR A C 1
ATOM 3572 O O . THR A 1 511 ? 43.92500 23.16900 20.94600 1.000 26.59266 513 THR A O 1
ATOM 3576 N N . THR A 1 512 ? 45.72800 24.40100 21.51700 1.000 25.74782 514 THR A N 1
ATOM 3577 C CA . THR A 1 512 ? 46.62400 23.24900 21.54600 1.000 24.12131 514 THR A CA 1
ATOM 3578 C C . THR A 1 512 ? 46.20700 22.25000 22.61700 1.000 26.33737 514 THR A C 1
ATOM 3579 O O . THR A 1 512 ? 46.19100 21.03200 22.37700 1.000 27.02429 514 THR A O 1
ATOM 3583 N N . PHE A 1 513 ? 45.86300 22.74500 23.80500 1.000 26.51371 515 PHE A N 1
ATOM 3584 C CA . PHE A 1 513 ? 45.41000 21.86500 24.87700 1.000 25.02932 515 PHE A CA 1
ATOM 3585 C C . PHE A 1 513 ? 44.12800 21.13300 24.48200 1.000 31.38797 515 PHE A C 1
ATOM 3586 O O . PHE A 1 513 ? 44.01200 19.91300 24.66300 1.000 26.80058 515 PHE A O 1
ATOM 3594 N N . LEU A 1 514 ? 43.15600 21.85600 23.92400 1.000 27.28222 516 LEU A N 1
ATOM 3595 C CA . LEU A 1 514 ? 41.88400 21.22300 23.57800 1.000 31.90909 516 LEU A CA 1
ATOM 3596 C C . LEU A 1 514 ? 42.07400 20.09500 22.56800 1.000 27.42697 516 LEU A C 1
ATOM 3597 O O . LEU A 1 514 ? 41.49500 19.00800 22.71500 1.000 25.50832 516 LEU A O 1
ATOM 3602 N N . VAL A 1 515 ? 42.89800 20.32000 21.54400 1.000 26.88217 517 VAL A N 1
ATOM 3603 C CA . VAL A 1 515 ? 43.14700 19.26200 20.56600 1.000 26.71373 517 VAL A CA 1
ATOM 3604 C C . VAL A 1 515 ? 43.86200 18.08300 21.22600 1.000 29.66935 517 VAL A C 1
ATOM 3605 O O . VAL A 1 515 ? 43.61100 16.91500 20.89400 1.000 30.27731 517 VAL A O 1
ATOM 3609 N N . GLY A 1 516 ? 44.73800 18.36700 22.19600 1.000 24.49241 518 GLY A N 1
ATOM 3610 C CA . GLY A 1 516 ? 45.37700 17.29500 22.94700 1.000 27.25853 518 GLY A CA 1
ATOM 3611 C C . GLY A 1 516 ? 44.39600 16.48500 23.77600 1.000 25.01879 518 GLY A C 1
ATOM 3612 O O . GLY A 1 516 ? 44.51000 15.25900 23.87100 1.000 26.93744 518 GLY A O 1
ATOM 3613 N N . LEU A 1 517 ? 43.43200 17.16100 24.41000 1.000 25.89784 519 LEU A N 1
ATOM 3614 C CA . LEU A 1 517 ? 42.41500 16.45400 25.17900 1.000 29.35615 519 LEU A CA 1
ATOM 3615 C C . LEU A 1 517 ? 41.58600 15.55100 24.28100 1.000 31.97752 519 LEU A C 1
ATOM 3616 O O . LEU A 1 517 ? 41.24800 14.42700 24.66400 1.000 27.35854 519 LEU A O 1
ATOM 3621 N N . CYS A 1 518 ? 41.25700 16.01200 23.07300 1.000 26.26104 520 CYS A N 1
ATOM 3622 C CA . CYS A 1 518 ? 40.48600 15.15200 22.18300 1.000 28.43762 520 CYS A CA 1
ATOM 3623 C C . CYS A 1 518 ? 41.31800 13.97300 21.69400 1.000 29.88253 520 CYS A C 1
ATOM 3624 O O . CYS A 1 518 ? 40.78500 12.87400 21.49300 1.000 29.80357 520 CYS A O 1
ATOM 3627 N N . GLN A 1 519 ? 42.61600 14.18600 21.47800 1.000 22.53428 521 GLN A N 1
ATOM 3628 C CA . GLN A 1 519 ? 43.50400 13.06800 21.17200 1.000 26.25052 521 GLN A CA 1
ATOM 3629 C C . GLN A 1 519 ? 43.51200 12.05800 22.31100 1.000 25.15828 521 GLN A C 1
ATOM 3630 O O . GLN A 1 519 ? 43.46900 10.84800 22.07800 1.000 25.80309 521 GLN A O 1
ATOM 3636 N N . ALA A 1 520 ? 43.58000 12.54400 23.55300 1.000 25.76362 522 ALA A N 1
ATOM 3637 C CA . ALA A 1 520 ? 43.60700 11.64500 24.69900 1.000 29.94306 522 ALA A CA 1
ATOM 3638 C C . ALA A 1 520 ? 42.30400 10.85800 24.81300 1.000 27.41645 522 ALA A C 1
ATOM 3639 O O . ALA A 1 520 ? 42.31800 9.65600 25.11200 1.000 28.16917 522 ALA A O 1
ATOM 3641 N N . ILE A 1 521 ? 41.17000 11.52700 24.59700 1.000 24.41609 523 ILE A N 1
ATOM 3642 C CA . ILE A 1 521 ? 39.87300 10.84700 24.57500 1.000 24.95562 523 ILE A CA 1
ATOM 3643 C C . ILE A 1 521 ? 39.90500 9.67000 23.60400 1.000 28.94031 523 ILE A C 1
ATOM 3644 O O . ILE A 1 521 ? 39.51700 8.54400 23.94800 1.000 27.74017 523 ILE A O 1
ATOM 3649 N N . ASP A 1 522 ? 40.37900 9.91300 22.37700 1.000 26.86638 524 ASP A N 1
ATOM 3650 C CA . ASP A 1 522 ? 40.42200 8.84900 21.37300 1.000 26.48475 524 ASP A CA 1
ATOM 3651 C C . ASP A 1 522 ? 41.40900 7.75400 21.75100 1.000 27.18221 524 ASP A C 1
ATOM 3652 O O . ASP A 1 522 ? 41.18200 6.58000 21.43300 1.000 30.86949 524 ASP A O 1
ATOM 3657 N N . LEU A 1 523 ? 42.49800 8.10800 22.44100 1.000 27.22432 525 LEU A N 1
ATOM 3658 C CA . LEU A 1 523 ? 43.43200 7.08800 22.91100 1.000 23.69231 525 LEU A CA 1
ATOM 3659 C C . LEU A 1 523 ? 42.83600 6.24300 24.03500 1.000 26.47159 525 LEU A C 1
ATOM 3660 O O . LEU A 1 523 ? 43.13800 5.04800 24.12500 1.000 27.69016 525 LEU A O 1
ATOM 3665 N N . ARG A 1 524 ? 41.99100 6.82400 24.89600 1.000 24.55031 526 ARG A N 1
ATOM 3666 C CA . ARG A 1 524 ? 41.30200 5.99000 25.88800 1.000 29.13244 526 ARG A CA 1
ATOM 3667 C C . ARG A 1 524 ? 40.32700 5.02200 25.21700 1.000 29.17718 526 ARG A C 1
ATOM 3668 O O . ARG A 1 524 ? 40.15900 3.88500 25.67200 1.000 29.51670 526 ARG A O 1
ATOM 3676 N N . HIS A 1 525 ? 39.72700 5.42900 24.11000 1.000 31.69327 527 HIS A N 1
ATOM 3677 C CA . HIS A 1 525 ? 38.79600 4.57000 23.33400 1.000 29.17455 527 HIS A CA 1
ATOM 3678 C C . HIS A 1 525 ? 39.60600 3.43700 22.71300 1.000 29.68251 527 HIS A C 1
ATOM 3679 O O . HIS A 1 525 ? 39.20400 2.32300 22.83600 1.000 31.40903 527 HIS A O 1
ATOM 3686 N N . LEU A 1 526 ? 40.70100 3.76700 22.04800 1.000 25.42936 528 LEU A N 1
ATOM 3687 C CA . LEU A 1 526 ? 41.59600 2.74000 21.52500 1.000 26.97692 528 LEU A CA 1
ATOM 3688 C C . LEU A 1 526 ? 42.03300 1.78300 22.62700 1.000 31.27217 528 LEU A C 1
ATOM 3689 O O . LEU A 1 526 ? 42.02100 0.56000 22.44600 1.000 28.11916 528 LEU A O 1
ATOM 3694 N N . GLU A 1 527 ? 42.40600 2.33300 23.78400 1.000 29.76673 529 GLU A N 1
ATOM 3695 C CA . GLU A 1 527 ? 42.92900 1.53200 24.88400 1.000 34.00934 529 GLU A CA 1
ATOM 3696 C C . GLU A 1 527 ? 41.92100 0.48400 25.33900 1.000 32.23018 529 GLU A C 1
ATOM 3697 O O . GLU A 1 527 ? 42.26000 -0.69400 25.50000 1.000 30.16941 529 GLU A O 1
ATOM 3703 N N . GLU A 1 528 ? 40.67200 0.89600 25.56300 1.000 32.28545 530 GLU A N 1
ATOM 3704 C CA . GLU A 1 528 ? 39.67600 -0.04100 26.06800 1.000 35.04368 530 GLU A CA 1
ATOM 3705 C C . GLU A 1 528 ? 39.39300 -1.14800 25.05400 1.000 32.03805 530 GLU A C 1
ATOM 3706 O O . GLU A 1 528 ? 39.21500 -2.31800 25.42400 1.000 30.43786 530 GLU A O 1
ATOM 3712 N N . ASN A 1 529 ? 39.37000 -0.80400 23.76600 1.000 27.02692 531 ASN A N 1
ATOM 3713 C CA . ASN A 1 529 ? 39.08800 -1.81200 22.75000 1.000 30.66947 531 ASN A CA 1
ATOM 3714 C C . ASN A 1 529 ? 40.24900 -2.78700 22.58000 1.000 34.59625 531 ASN A C 1
ATOM 3715 O O . ASN A 1 529 ? 40.03600 -3.99800 22.43600 1.000 33.02501 531 ASN A O 1
ATOM 3720 N N . LEU A 1 530 ? 41.48200 -2.28500 22.56700 1.000 33.65404 532 LEU A N 1
ATOM 3721 C CA . LEU A 1 530 ? 42.60900 -3.19300 22.39400 1.000 34.14094 532 LEU A CA 1
ATOM 3722 C C . LEU A 1 530 ? 42.79600 -4.06500 23.62800 1.000 33.40927 532 LEU A C 1
ATOM 3723 O O . LEU A 1 530 ? 43.13100 -5.24600 23.50800 1.000 29.78778 532 LEU A O 1
ATOM 3728 N N . LYS A 1 531 ? 42.54200 -3.52000 24.82200 1.000 29.48775 533 LYS A N 1
ATOM 3729 C CA . LYS A 1 531 ? 42.60800 -4.35500 26.01900 1.000 29.29299 533 LYS A CA 1
ATOM 3730 C C . LYS A 1 531 ? 41.59100 -5.49100 25.96300 1.000 32.84604 533 LYS A C 1
ATOM 3731 O O . LYS A 1 531 ? 41.89900 -6.63100 26.33900 1.000 34.24621 533 LYS A O 1
ATOM 3737 N N . SER A 1 532 ? 40.36700 -5.20300 25.50500 1.000 31.10110 534 SER A N 1
ATOM 3738 C CA . SER A 1 532 ? 39.35500 -6.25000 25.40400 1.000 31.39061 534 SER A CA 1
ATOM 3739 C C . SER A 1 532 ? 39.78800 -7.35100 24.45300 1.000 29.44564 534 SER A C 1
ATOM 3740 O O . SER A 1 532 ? 39.53800 -8.53300 24.70900 1.000 28.35340 534 SER A O 1
ATOM 3743 N N . THR A 1 533 ? 40.42900 -6.98300 23.34300 1.000 31.94594 535 THR A N 1
ATOM 3744 C CA . THR A 1 533 ? 40.90300 -7.98400 22.39300 1.000 32.25913 535 THR A CA 1
ATOM 3745 C C . THR A 1 533 ? 42.01900 -8.84100 22.98000 1.000 34.41202 535 THR A C 1
ATOM 3746 O O . THR A 1 533 ? 42.04500 -10.06300 22.76900 1.000 28.87188 535 THR A O 1
ATOM 3750 N N . VAL A 1 534 ? 42.96400 -8.21700 23.69100 1.000 31.30375 536 VAL A N 1
ATOM 3751 C CA . VAL A 1 534 ? 44.04800 -8.97700 24.31900 1.000 30.74053 536 VAL A CA 1
ATOM 3752 C C . VAL A 1 534 ? 43.48500 -9.98600 25.31000 1.000 28.34814 536 VAL A C 1
ATOM 3753 O O . VAL A 1 534 ? 43.87800 -11.16100 25.31500 1.000 28.08231 536 VAL A O 1
ATOM 3757 N N . LYS A 1 535 ? 42.56300 -9.53800 26.16800 1.000 28.04547 537 LYS A N 1
ATOM 3758 C CA . LYS A 1 535 ? 41.89900 -10.43300 27.11600 1.000 29.32194 537 LYS A CA 1
ATOM 3759 C C . LYS A 1 535 ? 41.25700 -11.62000 26.41500 1.000 34.20147 537 LYS A C 1
ATOM 3760 O O . LYS A 1 535 ? 41.41700 -12.76800 26.84000 1.000 31.58273 537 LYS A O 1
ATOM 3766 N N . ASN A 1 536 ? 40.51900 -11.35900 25.33600 1.000 30.89844 538 ASN A N 1
ATOM 3767 C CA . ASN A 1 536 ? 39.82400 -12.44700 24.66000 1.000 33.19609 538 ASN A CA 1
ATOM 3768 C C . ASN A 1 536 ? 40.80200 -13.42100 24.03000 1.000 30.19046 538 ASN A C 1
ATOM 3769 O O . ASN A 1 536 ? 40.58000 -14.64000 24.06100 1.000 30.89055 538 ASN A O 1
ATOM 3774 N N . THR A 1 537 ? 41.89600 -12.90600 23.46800 1.000 35.10684 539 THR A N 1
ATOM 3775 C CA . THR A 1 537 ? 42.87800 -13.78800 22.85700 1.000 37.25183 539 THR A CA 1
ATOM 3776 C C . THR A 1 537 ? 43.60800 -14.60400 23.91000 1.000 34.15410 539 THR A C 1
ATOM 3777 O O . THR A 1 537 ? 43.78400 -15.81500 23.75200 1.000 34.95156 539 THR A O 1
ATOM 3781 N N . VAL A 1 538 ? 44.03300 -13.96400 24.99600 1.000 29.11928 540 VAL A N 1
ATOM 3782 C CA . VAL A 1 538 ? 44.70300 -14.71700 26.05000 1.000 34.69100 540 VAL A CA 1
ATOM 3783 C C . VAL A 1 538 ? 43.77100 -15.78500 26.59300 1.000 37.59661 540 VAL A C 1
ATOM 3784 O O . VAL A 1 538 ? 44.18200 -16.92300 26.84700 1.000 43.57365 540 VAL A O 1
ATOM 3788 N N . SER A 1 539 ? 42.48400 -15.45800 26.71800 1.000 37.34132 541 SER A N 1
ATOM 3789 C CA . SER A 1 539 ? 41.53600 -16.43100 27.24500 1.000 43.97369 541 SER A CA 1
ATOM 3790 C C . SER A 1 539 ? 41.36700 -17.61900 26.30000 1.000 40.97860 541 SER A C 1
ATOM 3791 O O . SER A 1 539 ? 41.32600 -18.77500 26.74100 1.000 39.03100 541 SER A O 1
ATOM 3794 N N . SER A 1 540 ? 41.26400 -17.36200 24.99500 1.000 43.17097 542 SER A N 1
ATOM 3795 C CA . SER A 1 540 ? 41.06400 -18.47500 24.07200 1.000 38.76254 542 SER A CA 1
ATOM 3796 C C . SER A 1 540 ? 42.30700 -19.36100 24.00100 1.000 39.23102 542 SER A C 1
ATOM 3797 O O . SER A 1 540 ? 42.19600 -20.59200 23.98400 1.000 42.00240 542 SER A O 1
ATOM 3800 N N . VAL A 1 541 ? 43.49600 -18.76100 23.97900 1.000 36.93074 543 VAL A N 1
ATOM 3801 C CA . VAL A 1 541 ? 44.72500 -19.55300 23.96400 1.000 37.22815 543 VAL A CA 1
ATOM 3802 C C . VAL A 1 541 ? 44.84900 -20.36400 25.25100 1.000 42.37877 543 VAL A C 1
ATOM 3803 O O . VAL A 1 541 ? 45.11500 -21.57700 25.22400 1.000 40.32326 543 VAL A O 1
ATOM 3807 N N . ALA A 1 542 ? 44.62600 -19.70900 26.39500 1.000 38.41513 544 ALA A N 1
ATOM 3808 C CA . ALA A 1 542 ? 44.71100 -20.37900 27.69100 1.000 43.46311 544 ALA A CA 1
ATOM 3809 C C . ALA A 1 542 ? 43.78900 -21.58700 27.74900 1.000 54.83552 544 ALA A C 1
ATOM 3810 O O . ALA A 1 542 ? 44.19900 -22.67200 28.18300 1.000 57.12001 544 ALA A O 1
ATOM 3812 N N . LYS A 1 543 ? 42.53600 -21.42100 27.32100 1.000 56.00935 545 LYS A N 1
ATOM 3813 C CA . LYS A 1 543 ? 41.64000 -22.56800 27.22600 1.000 57.70692 545 LYS A CA 1
ATOM 3814 C C . LYS A 1 543 ? 42.27800 -23.67100 26.39800 1.000 59.42291 545 LYS A C 1
ATOM 3815 O O . LYS A 1 543 ? 42.55300 -24.75700 26.90300 1.000 65.69998 545 LYS A O 1
ATOM 3821 N N . ARG A 1 544 ? 42.58300 -23.37600 25.13600 1.000 55.53824 546 ARG A N 1
ATOM 3822 C CA . ARG A 1 544 ? 43.03500 -24.40100 24.19900 1.000 53.68538 546 ARG A CA 1
ATOM 3823 C C . ARG A 1 544 ? 44.31000 -25.10400 24.67000 1.000 55.53561 546 ARG A C 1
ATOM 3824 O O . ARG A 1 544 ? 44.44300 -26.32200 24.51500 1.000 60.33355 546 ARG A O 1
ATOM 3832 N N . VAL A 1 545 ? 45.24900 -24.36800 25.25700 1.000 49.34539 547 VAL A N 1
ATOM 3833 C CA . VAL A 1 545 ? 46.56100 -24.93300 25.57500 1.000 47.46885 547 VAL A CA 1
ATOM 3834 C C . VAL A 1 545 ? 46.60400 -25.50500 26.98400 1.000 48.82691 547 VAL A C 1
ATOM 3835 O O . VAL A 1 545 ? 47.20700 -26.55400 27.21600 1.000 49.15326 547 VAL A O 1
ATOM 3839 N N . LEU A 1 546 ? 45.97800 -24.84100 27.94700 1.000 47.21882 548 LEU A N 1
ATOM 3840 C CA . LEU A 1 546 ? 46.04200 -25.28700 29.32900 1.000 50.06127 548 LEU A CA 1
ATOM 3841 C C . LEU A 1 546 ? 44.88300 -26.19300 29.72200 1.000 58.80442 548 LEU A C 1
ATOM 3842 O O . LEU A 1 546 ? 44.86900 -26.68000 30.85800 1.000 59.10445 548 LEU A O 1
ATOM 3847 N N . THR A 1 547 ? 43.91200 -26.43900 28.83100 1.000 65.54470 549 THR A N 1
ATOM 3848 C CA . THR A 1 547 ? 42.81000 -27.34700 29.16700 1.000 75.90647 549 THR A CA 1
ATOM 3849 C C . THR A 1 547 ? 43.37000 -28.77100 29.07600 1.000 81.60978 549 THR A C 1
ATOM 3850 O O . THR A 1 547 ? 43.11600 -29.55900 28.16100 1.000 79.25687 549 THR A O 1
ATOM 3854 N N . MET A 1 548 ? 44.16200 -29.10400 30.09100 1.000 86.97359 550 MET A N 1
ATOM 3855 C CA . MET A 1 548 ? 44.74200 -30.42300 30.28100 1.000 89.13700 550 MET A CA 1
ATOM 3856 C C . MET A 1 548 ? 45.27800 -30.47800 31.70400 1.000 83.02574 550 MET A C 1
ATOM 3857 O O . MET A 1 548 ? 44.61700 -30.99400 32.61000 1.000 85.76818 550 MET A O 1
ATOM 3859 N N . GLY A 1 549 ? 46.45700 -29.91200 31.91600 1.000 73.87991 551 GLY A N 1
ATOM 3860 C CA . GLY A 1 549 ? 47.01900 -29.80600 33.24400 1.000 67.71601 551 GLY A CA 1
ATOM 3861 C C . GLY A 1 549 ? 48.35700 -29.11200 33.16900 1.000 62.69436 551 GLY A C 1
ATOM 3862 O O . GLY A 1 549 ? 49.08300 -29.32500 32.20400 1.000 62.08376 551 GLY A O 1
ATOM 3863 N N . HIS A 1 555 ? 41.14900 -31.68300 34.10500 1.000 77.82775 557 HIS A N 1
ATOM 3864 C CA . HIS A 1 555 ? 41.52500 -31.28500 32.75200 1.000 80.21225 557 HIS A CA 1
ATOM 3865 C C . HIS A 1 555 ? 41.49000 -29.77200 32.38500 1.000 86.48932 557 HIS A C 1
ATOM 3866 O O . HIS A 1 555 ? 41.88500 -29.43700 31.28400 1.000 88.20531 557 HIS A O 1
ATOM 3873 N N . PRO A 1 556 ? 40.99700 -28.85100 33.25900 1.000 86.94727 558 PRO A N 1
ATOM 3874 C CA . PRO A 1 556 ? 41.06900 -27.42500 32.89400 1.000 79.09369 558 PRO A CA 1
ATOM 3875 C C . PRO A 1 556 ? 41.76900 -26.53400 33.91300 1.000 67.52915 558 PRO A C 1
ATOM 3876 O O . PRO A 1 556 ? 41.29200 -26.40500 35.04500 1.000 64.29455 558 PRO A O 1
ATOM 3880 N N . SER A 1 557 ? 42.87100 -25.88800 33.52400 1.000 65.89211 559 SER A N 1
ATOM 3881 C CA . SER A 1 557 ? 43.63400 -25.02700 34.43300 1.000 67.37650 559 SER A CA 1
ATOM 3882 C C . SER A 1 557 ? 42.89400 -23.70200 34.59300 1.000 70.86639 559 SER A C 1
ATOM 3883 O O . SER A 1 557 ? 43.05800 -22.76900 33.80800 1.000 70.42950 559 SER A O 1
ATOM 3886 N N . ARG A 1 558 ? 42.07400 -23.60800 35.64300 1.000 75.06426 560 ARG A N 1
ATOM 3887 C CA . ARG A 1 558 ? 41.11300 -22.51300 35.73700 1.000 71.85335 560 ARG A CA 1
ATOM 3888 C C . ARG A 1 558 ? 41.61500 -21.33600 36.56800 1.000 57.91747 560 ARG A C 1
ATOM 3889 O O . ARG A 1 558 ? 41.40600 -20.17500 36.18500 1.000 42.89462 560 ARG A O 1
ATOM 3897 N N . PHE A 1 559 ? 42.24700 -21.59900 37.71600 1.000 55.37506 561 PHE A N 1
ATOM 3898 C CA . PHE A 1 559 ? 42.88900 -20.50900 38.44100 1.000 53.04583 561 PHE A CA 1
ATOM 3899 C C . PHE A 1 559 ? 43.96900 -19.86400 37.58600 1.000 53.23796 561 PHE A C 1
ATOM 3900 O O . PHE A 1 559 ? 44.22200 -18.65100 37.70200 1.000 41.39180 561 PHE A O 1
ATOM 3908 N N . CYS A 1 560 ? 44.58600 -20.66000 36.70500 1.000 51.36669 562 CYS A N 1
ATOM 3909 C CA . CYS A 1 560 ? 45.59000 -20.14600 35.78300 1.000 53.91699 562 CYS A CA 1
ATOM 3910 C C . CYS A 1 560 ? 44.98400 -19.14600 34.81300 1.000 45.46598 562 CYS A C 1
ATOM 3911 O O . CYS A 1 560 ? 45.49300 -18.02900 34.66000 1.000 44.71326 562 CYS A O 1
ATOM 3914 N N . GLU A 1 561 ? 43.89200 -19.53000 34.14400 1.000 39.60475 563 GLU A N 1
ATOM 3915 C CA . GLU A 1 561 ? 43.28500 -18.62200 33.17400 1.000 41.94187 563 GLU A CA 1
ATOM 3916 C C . GLU A 1 561 ? 42.87500 -17.30300 33.82500 1.000 36.79652 563 GLU A C 1
ATOM 3917 O O . GLU A 1 561 ? 43.12300 -16.22600 33.27300 1.000 34.60941 563 GLU A O 1
ATOM 3923 N N . LYS A 1 562 ? 42.26400 -17.35700 35.00800 1.000 38.16510 564 LYS A N 1
ATOM 3924 C CA . LYS A 1 562 ? 41.79900 -16.11300 35.62100 1.000 36.96233 564 LYS A CA 1
ATOM 3925 C C . LYS A 1 562 ? 42.96600 -15.21500 36.02400 1.000 38.85729 564 LYS A C 1
ATOM 3926 O O . LYS A 1 562 ? 42.86200 -13.98500 35.93900 1.000 38.04930 564 LYS A O 1
ATOM 3932 N N . ASP A 1 563 ? 44.08100 -15.80500 36.47200 1.000 36.37541 565 ASP A N 1
ATOM 3933 C CA . ASP A 1 563 ? 45.26400 -15.00700 36.80300 1.000 36.62544 565 ASP A CA 1
ATOM 3934 C C . ASP A 1 563 ? 45.89900 -14.40200 35.56100 1.000 31.60905 565 ASP A C 1
ATOM 3935 O O . ASP A 1 563 ? 46.39100 -13.26700 35.59900 1.000 35.73323 565 ASP A O 1
ATOM 3940 N N . LEU A 1 564 ? 45.93200 -15.15000 34.46000 1.000 31.81171 566 LEU A N 1
ATOM 3941 C CA . LEU A 1 564 ? 46.44700 -14.57700 33.22100 1.000 33.08291 566 LEU A CA 1
ATOM 3942 C C . LEU A 1 564 ? 45.59400 -13.39600 32.78200 1.000 37.14656 566 LEU A C 1
ATOM 3943 O O . LEU A 1 564 ? 46.11800 -12.38200 32.30700 1.000 35.55689 566 LEU A O 1
ATOM 3948 N N . LEU A 1 565 ? 44.27400 -13.50900 32.94400 1.000 37.95455 567 LEU A N 1
ATOM 3949 C CA . LEU A 1 565 ? 43.39300 -12.40000 32.61000 1.000 34.29622 567 LEU A CA 1
ATOM 3950 C C . LEU A 1 565 ? 43.63600 -11.21200 33.53100 1.000 36.64913 567 LEU A C 1
ATOM 3951 O O . LEU A 1 565 ? 43.54000 -10.05400 33.10100 1.000 36.03853 567 LEU A O 1
ATOM 3956 N N . ARG A 1 566 ? 43.96600 -11.47200 34.80400 1.000 33.91722 568 ARG A N 1
ATOM 3957 C CA . ARG A 1 566 ? 44.28300 -10.36900 35.70700 1.000 31.45377 568 ARG A CA 1
ATOM 3958 C C . ARG A 1 566 ? 45.55800 -9.63300 35.28900 1.000 34.87260 568 ARG A C 1
ATOM 3959 O O . ARG A 1 566 ? 45.66500 -8.42000 35.50800 1.000 36.22803 568 ARG A O 1
ATOM 3967 N N . VAL A 1 567 ? 46.53000 -10.32900 34.69200 1.000 33.97249 569 VAL A N 1
ATOM 3968 C CA . VAL A 1 567 ? 47.70700 -9.64400 34.14800 1.000 32.26176 569 VAL A CA 1
ATOM 3969 C C . VAL A 1 567 ? 47.28500 -8.63000 33.09800 1.000 29.17981 569 VAL A C 1
ATOM 3970 O O . VAL A 1 567 ? 47.73800 -7.47600 33.10000 1.000 33.66193 569 VAL A O 1
ATOM 3974 N N . VAL A 1 568 ? 46.41700 -9.05200 32.17500 1.000 29.96938 570 VAL A N 1
ATOM 3975 C CA . VAL A 1 568 ? 45.95800 -8.15200 31.11900 1.000 34.45150 570 VAL A CA 1
ATOM 3976 C C . VAL A 1 568 ? 45.19300 -6.97700 31.71300 1.000 38.44408 570 VAL A C 1
ATOM 3977 O O . VAL A 1 568 ? 45.37900 -5.82800 31.29800 1.000 38.25459 570 VAL A O 1
ATOM 3981 N N . ASP A 1 569 ? 44.33100 -7.23800 32.70400 1.000 37.28605 571 ASP A N 1
ATOM 3982 C CA . ASP A 1 569 ? 43.58500 -6.15100 33.33200 1.000 42.21559 571 ASP A CA 1
ATOM 3983 C C . ASP A 1 569 ? 44.52000 -5.13300 33.96700 1.000 42.21559 571 ASP A C 1
ATOM 3984 O O . ASP A 1 569 ? 44.25100 -3.92500 33.94000 1.000 39.55211 571 ASP A O 1
ATOM 3989 N N . ARG A 1 570 ? 45.63300 -5.60600 34.52700 1.000 36.24119 572 ARG A N 1
ATOM 3990 C CA . ARG A 1 570 ? 46.50300 -4.76600 35.34100 1.000 40.87595 572 ARG A CA 1
ATOM 3991 C C . ARG A 1 570 ? 47.48800 -3.95800 34.50600 1.000 43.99475 572 ARG A C 1
ATOM 3992 O O . ARG A 1 570 ? 47.86400 -2.85100 34.90200 1.000 48.99535 572 ARG A O 1
ATOM 4000 N N . GLU A 1 571 ? 47.89500 -4.47700 33.35300 1.000 35.75165 573 GLU A N 1
ATOM 4001 C CA . GLU A 1 571 ? 49.00500 -3.91100 32.59700 1.000 34.84628 573 GLU A CA 1
ATOM 4002 C C . GLU A 1 571 ? 48.53200 -2.78200 31.68500 1.000 33.51191 573 GLU A C 1
ATOM 4003 O O . GLU A 1 571 ? 47.45000 -2.85700 31.09800 1.000 35.10947 573 GLU A O 1
ATOM 4009 N N . TYR A 1 572 ? 49.36500 -1.74900 31.54500 1.000 30.76685 574 TYR A N 1
ATOM 4010 C CA . TYR A 1 572 ? 49.07700 -0.64400 30.63100 1.000 33.45927 574 TYR A CA 1
ATOM 4011 C C . TYR A 1 572 ? 49.21500 -1.10800 29.18500 1.000 32.24334 574 TYR A C 1
ATOM 4012 O O . TYR A 1 572 ? 50.31100 -1.47800 28.74900 1.000 34.53835 574 TYR A O 1
ATOM 4021 N N . ILE A 1 573 ? 48.10300 -1.06100 28.44800 1.000 30.09308 575 ILE A N 1
ATOM 4022 C CA . ILE A 1 573 ? 48.06900 -1.50700 27.05400 1.000 34.14357 575 ILE A CA 1
ATOM 4023 C C . ILE A 1 573 ? 49.16100 -0.82800 26.23800 1.000 33.15134 575 ILE A C 1
ATOM 4024 O O . ILE A 1 573 ? 49.85700 -1.46900 25.44100 1.000 31.40640 575 ILE A O 1
ATOM 4029 N N . PHE A 1 574 ? 49.37000 0.46600 26.45800 1.000 31.88014 576 PHE A N 1
ATOM 4030 C CA . PHE A 1 574 ? 50.29100 1.20200 25.60600 1.000 30.56156 576 PHE A CA 1
ATOM 4031 C C . PHE A 1 574 ? 51.74800 0.96500 25.96600 1.000 34.12251 576 PHE A C 1
ATOM 4032 O O . PHE A 1 574 ? 52.63400 1.48000 25.27800 1.000 36.21224 576 PHE A O 1
ATOM 4040 N N . ALA A 1 575 ? 52.01400 0.17800 27.00700 1.000 32.16701 577 ALA A N 1
ATOM 4041 C CA . ALA A 1 575 ? 53.36300 -0.29000 27.28200 1.000 34.57257 577 ALA A CA 1
ATOM 4042 C C . ALA A 1 575 ? 53.77800 -1.48100 26.42500 1.000 35.04631 577 ALA A C 1
ATOM 4043 O O . ALA A 1 575 ? 54.95000 -1.87200 26.48000 1.000 39.83109 577 ALA A O 1
ATOM 4045 N N . TYR A 1 576 ? 52.87400 -2.08000 25.64800 1.000 32.02489 578 TYR A N 1
ATOM 4046 C CA . TYR A 1 576 ? 53.28600 -3.25600 24.88600 1.000 28.38498 578 TYR A CA 1
ATOM 4047 C C . TYR A 1 576 ? 52.57200 -3.44900 23.55200 1.000 30.28258 578 TYR A C 1
ATOM 4048 O O . TYR A 1 576 ? 53.05100 -4.22200 22.71800 1.000 32.53022 578 TYR A O 1
ATOM 4057 N N . ILE A 1 577 ? 51.44000 -2.77100 23.33000 1.000 31.38271 579 ILE A N 1
ATOM 4058 C CA . ILE A 1 577 ? 50.56100 -3.11700 22.21500 1.000 31.09583 579 ILE A CA 1
ATOM 4059 C C . ILE A 1 577 ? 51.15600 -2.84100 20.84000 1.000 37.43080 579 ILE A C 1
ATOM 4060 O O . ILE A 1 577 ? 50.62400 -3.34300 19.84400 1.000 41.16546 579 ILE A O 1
ATOM 4065 N N . ASP A 1 578 ? 52.24100 -2.07100 20.74200 1.000 33.16713 580 ASP A N 1
ATOM 4066 C CA . ASP A 1 578 ? 52.89500 -1.91700 19.44600 1.000 40.97333 580 ASP A CA 1
ATOM 4067 C C . ASP A 1 578 ? 53.67900 -3.16100 19.03700 1.000 42.79724 580 ASP A C 1
ATOM 4068 O O . ASP A 1 578 ? 54.00400 -3.31900 17.85700 1.000 39.96795 580 ASP A O 1
ATOM 4073 N N . ASP A 1 579 ? 53.99300 -4.04900 19.97900 1.000 38.65200 581 ASP A N 1
ATOM 4074 C CA . ASP A 1 579 ? 54.68900 -5.30200 19.67600 1.000 36.90179 581 ASP A CA 1
ATOM 4075 C C . ASP A 1 579 ? 54.31000 -6.30100 20.75800 1.000 36.69914 581 ASP A C 1
ATOM 4076 O O . ASP A 1 579 ? 55.13900 -6.70600 21.57600 1.000 39.47842 581 ASP A O 1
ATOM 4081 N N . PRO A 1 580 ? 53.03600 -6.70200 20.80300 1.000 37.30974 582 PRO A N 1
ATOM 4082 C CA . PRO A 1 580 ? 52.49800 -7.32500 22.03000 1.000 38.53357 582 PRO A CA 1
ATOM 4083 C C . PRO A 1 580 ? 53.15200 -8.64100 22.40900 1.000 38.31775 582 PRO A C 1
ATOM 4084 O O . PRO A 1 580 ? 53.15000 -8.99700 23.59300 1.000 37.43607 582 PRO A O 1
ATOM 4088 N N . CYS A 1 581 ? 53.72600 -9.37400 21.46200 1.000 35.76218 583 CYS A N 1
ATOM 4089 C CA . CYS A 1 581 ? 54.33700 -10.65800 21.77800 1.000 41.37338 583 CYS A CA 1
ATOM 4090 C C . CYS A 1 581 ? 55.85400 -10.57900 21.91700 1.000 41.01018 583 CYS A C 1
ATOM 4091 O O . CYS A 1 581 ? 56.52300 -11.61800 21.91000 1.000 39.31787 583 CYS A O 1
ATOM 4094 N N . SER A 1 582 ? 56.40900 -9.38000 22.07100 1.000 36.50174 584 SER A N 1
ATOM 4095 C CA . SER A 1 582 ? 57.84700 -9.25200 22.27700 1.000 37.87559 584 SER A CA 1
ATOM 4096 C C . SER A 1 582 ? 58.23600 -9.79100 23.64600 1.000 36.20960 584 SER A C 1
ATOM 4097 O O . SER A 1 582 ? 57.55100 -9.54400 24.64300 1.000 37.16761 584 SER A O 1
ATOM 4100 N N . ALA A 1 583 ? 59.35400 -10.51700 23.69400 1.000 41.71816 585 ALA A N 1
ATOM 4101 C CA . ALA A 1 583 ? 59.80400 -11.11100 24.94800 1.000 47.21619 585 ALA A CA 1
ATOM 4102 C C . ALA A 1 583 ? 60.30300 -10.06700 25.94000 1.000 50.97453 585 ALA A C 1
ATOM 4103 O O . ALA A 1 583 ? 60.35500 -10.34800 27.14400 1.000 47.10302 585 ALA A O 1
ATOM 4105 N N . THR A 1 584 ? 60.66200 -8.87500 25.47000 1.000 46.66875 586 THR A N 1
ATOM 4106 C CA . THR A 1 584 ? 61.15000 -7.81600 26.33900 1.000 49.31907 586 THR A CA 1
ATOM 4107 C C . THR A 1 584 ? 60.07200 -6.81300 26.72700 1.000 44.54481 586 THR A C 1
ATOM 4108 O O . THR A 1 584 ? 60.38300 -5.82200 27.39700 1.000 46.03447 586 THR A O 1
ATOM 4112 N N . TYR A 1 585 ? 58.82100 -7.03400 26.32200 1.000 39.78372 587 TYR A N 1
ATOM 4113 C CA . TYR A 1 585 ? 57.72400 -6.17900 26.73700 1.000 37.86243 587 TYR A CA 1
ATOM 4114 C C . TYR A 1 585 ? 56.98200 -6.81100 27.90600 1.000 41.63131 587 TYR A C 1
ATOM 4115 O O . TYR A 1 585 ? 57.09200 -8.01800 28.14600 1.000 42.40772 587 TYR A O 1
ATOM 4124 N N . PRO A 1 586 ? 56.21600 -6.01900 28.66400 1.000 40.19429 588 PRO A N 1
ATOM 4125 C CA . PRO A 1 586 ? 55.63800 -6.54900 29.91300 1.000 38.54146 588 PRO A CA 1
ATOM 4126 C C . PRO A 1 586 ? 54.54500 -7.60600 29.74800 1.000 36.44648 588 PRO A C 1
ATOM 4127 O O . PRO A 1 586 ? 54.36700 -8.40800 30.67300 1.000 41.50761 588 PRO A O 1
ATOM 4131 N N . LEU A 1 587 ? 53.80100 -7.65500 28.63700 1.000 34.75417 589 LEU A N 1
ATOM 4132 C CA . LEU A 1 587 ? 52.71500 -8.63400 28.55400 1.000 32.25124 589 LEU A CA 1
ATOM 4133 C C . LEU A 1 587 ? 53.26000 -10.05500 28.59900 1.000 33.35926 589 LEU A C 1
ATOM 4134 O O . LEU A 1 587 ? 52.87000 -10.85600 29.45400 1.000 32.82499 589 LEU A O 1
ATOM 4139 N N . MET A 1 588 ? 54.16700 -10.39200 27.67500 1.000 31.24585 590 MET A N 1
ATOM 4140 C CA . MET A 1 588 ? 54.71100 -11.74600 27.66600 1.000 33.99881 590 MET A CA 1
ATOM 4141 C C . MET A 1 588 ? 55.49400 -12.04200 28.93800 1.000 38.98625 590 MET A C 1
ATOM 4142 O O . MET A 1 588 ? 55.46800 -13.17600 29.42900 1.000 31.09057 590 MET A O 1
ATOM 4147 N N . GLN A 1 589 ? 56.17700 -11.03800 29.49600 1.000 32.46705 591 GLN A N 1
ATOM 4148 C CA . GLN A 1 589 ? 56.96400 -11.27600 30.70300 1.000 35.08052 591 GLN A CA 1
ATOM 4149 C C . GLN A 1 589 ? 56.06700 -11.60900 31.88400 1.000 35.38845 591 GLN A C 1
ATOM 4150 O O . GLN A 1 589 ? 56.32600 -12.56700 32.62300 1.000 39.98637 591 GLN A O 1
ATOM 4156 N N . LYS A 1 590 ? 54.99500 -10.83900 32.07100 1.000 28.28497 592 LYS A N 1
ATOM 4157 C CA . LYS A 1 590 ? 54.11700 -11.08100 33.21400 1.000 28.18759 592 LYS A CA 1
ATOM 4158 C C . LYS A 1 590 ? 53.22600 -12.30100 33.00100 1.000 29.83779 592 LYS A C 1
ATOM 4159 O O . LYS A 1 590 ? 52.90700 -13.00400 33.96700 1.000 31.91435 592 LYS A O 1
ATOM 4165 N N . LEU A 1 591 ? 52.84000 -12.60100 31.75800 1.000 27.56383 593 LEU A N 1
ATOM 4166 C CA . LEU A 1 591 ? 52.10400 -13.84100 31.52400 1.000 32.99869 593 LEU A CA 1
ATOM 4167 C C . LEU A 1 591 ? 52.95200 -15.04300 31.91100 1.000 34.24358 593 LEU A C 1
ATOM 4168 O O . LEU A 1 591 ? 52.47200 -15.95900 32.59200 1.000 31.83540 593 LEU A O 1
ATOM 4173 N N . ARG A 1 592 ? 54.22300 -15.05500 31.48600 1.000 30.49050 594 ARG A N 1
ATOM 4174 C CA . ARG A 1 592 ? 55.10200 -16.16500 31.84600 1.000 31.71959 594 ARG A CA 1
ATOM 4175 C C . ARG A 1 592 ? 55.31500 -16.21700 33.34800 1.000 36.18592 594 ARG A C 1
ATOM 4176 O O . ARG A 1 592 ? 55.30400 -17.29400 33.94800 1.000 35.46215 594 ARG A O 1
ATOM 4184 N N . GLN A 1 593 ? 55.52700 -15.06100 33.97300 1.000 32.87236 595 GLN A N 1
ATOM 4185 C CA . GLN A 1 593 ? 55.68000 -15.04000 35.42200 1.000 36.38594 595 GLN A CA 1
ATOM 4186 C C . GLN A 1 593 ? 54.47700 -15.67600 36.11500 1.000 33.21451 595 GLN A C 1
ATOM 4187 O O . GLN A 1 593 ? 54.63000 -16.36900 37.12800 1.000 33.50402 595 GLN A O 1
ATOM 4193 N N . THR A 1 594 ? 53.27400 -15.46600 35.57200 1.000 34.60941 596 THR A N 1
ATOM 4194 C CA . THR A 1 594 ? 52.06700 -16.03600 36.17400 1.000 35.53847 596 THR A CA 1
ATOM 4195 C C . THR A 1 594 ? 52.04400 -17.55500 36.04400 1.000 30.65631 596 THR A C 1
ATOM 4196 O O . THR A 1 594 ? 51.73800 -18.26600 37.01000 1.000 36.05695 596 THR A O 1
ATOM 4200 N N . LEU A 1 595 ? 52.35500 -18.07000 34.85200 1.000 34.05145 597 LEU A N 1
ATOM 4201 C CA . LEU A 1 595 ? 52.44700 -19.51600 34.65800 1.000 36.16223 597 LEU A CA 1
ATOM 4202 C C . LEU A 1 595 ? 53.50700 -20.13600 35.56500 1.000 38.36513 597 LEU A C 1
ATOM 4203 O O . LEU A 1 595 ? 53.30700 -21.23100 36.11100 1.000 35.25686 597 LEU A O 1
ATOM 4208 N N . VAL A 1 596 ? 54.63900 -19.44900 35.74100 1.000 30.66157 598 VAL A N 1
ATOM 4209 C CA . VAL A 1 596 ? 55.68800 -19.96500 36.61300 1.000 36.34646 598 VAL A CA 1
ATOM 4210 C C . VAL A 1 596 ? 55.21400 -19.97600 38.05900 1.000 37.82559 598 VAL A C 1
ATOM 4211 O O . VAL A 1 596 ? 55.45900 -20.93700 38.80000 1.000 32.54864 598 VAL A O 1
ATOM 4215 N N . GLU A 1 597 ? 54.51900 -18.91300 38.48000 1.000 36.24382 599 GLU A N 1
ATOM 4216 C CA . GLU A 1 597 ? 54.00000 -18.86700 39.84300 1.000 40.62329 599 GLU A CA 1
ATOM 4217 C C . GLU A 1 597 ? 53.02100 -20.00700 40.09500 1.000 39.76266 599 GLU A C 1
ATOM 4218 O O . GLU A 1 597 ? 53.08500 -20.67500 41.13600 1.000 38.79939 599 GLU A O 1
ATOM 4224 N N . HIS A 1 598 ? 52.12200 -20.26700 39.14100 1.000 29.78778 600 HIS A N 1
ATOM 4225 C CA . HIS A 1 598 ? 51.21100 -21.39100 39.30800 1.000 37.62293 600 HIS A CA 1
ATOM 4226 C C . HIS A 1 598 ? 51.93900 -22.72800 39.27900 1.000 41.88660 600 HIS A C 1
ATOM 4227 O O . HIS A 1 598 ? 51.55500 -23.65000 40.00600 1.000 38.79413 600 HIS A O 1
ATOM 4234 N N . ALA A 1 599 ? 52.99600 -22.85700 38.47300 1.000 42.83671 601 ALA A N 1
ATOM 4235 C CA . ALA A 1 599 ? 53.73300 -24.11800 38.44900 1.000 39.50737 601 ALA A CA 1
ATOM 4236 C C . ALA A 1 599 ? 54.39700 -24.39000 39.79100 1.000 40.94701 601 ALA A C 1
ATOM 4237 O O . ALA A 1 599 ? 54.37600 -25.52400 40.28100 1.000 42.06031 601 ALA A O 1
ATOM 4239 N N . LEU A 1 600 ? 54.98300 -23.35500 40.40700 1.000 37.69399 602 LEU A N 1
ATOM 4240 C CA . LEU A 1 600 ? 55.62400 -23.52200 41.70600 1.000 39.19417 602 LEU A CA 1
ATOM 4241 C C . LEU A 1 600 ? 54.62800 -23.83600 42.81300 1.000 40.70751 602 LEU A C 1
ATOM 4242 O O . LEU A 1 600 ? 55.02200 -24.41300 43.83000 1.000 46.10816 602 LEU A O 1
ATOM 4247 N N . LYS A 1 601 ? 53.35800 -23.47300 42.65100 1.000 36.93338 603 LYS A N 1
ATOM 4248 C CA . LYS A 1 601 ? 52.32400 -23.85400 43.61100 1.000 41.14177 603 LYS A CA 1
ATOM 4249 C C . LYS A 1 601 ? 51.60900 -25.14700 43.23400 1.000 45.74233 603 LYS A C 1
ATOM 4250 O O . LYS A 1 601 ? 50.70100 -25.57100 43.95500 1.000 47.16881 603 LYS A O 1
ATOM 4256 N N . ASN A 1 602 ? 51.99400 -25.77900 42.12900 1.000 40.58118 604 ASN A N 1
ATOM 4257 C CA . ASN A 1 602 ? 51.26900 -26.93100 41.61600 1.000 41.89186 604 ASN A CA 1
ATOM 4258 C C . ASN A 1 602 ? 51.62700 -28.21800 42.34400 1.000 54.00121 604 ASN A C 1
ATOM 4259 O O . ASN A 1 602 ? 50.98400 -29.24800 42.10400 1.000 55.38559 604 ASN A O 1
ATOM 4264 N N . GLY A 1 603 ? 52.63700 -28.18500 43.20800 1.000 52.84055 605 GLY A N 1
ATOM 4265 C CA . GLY A 1 603 ? 52.87700 -29.30000 44.10100 1.000 51.99571 605 GLY A CA 1
ATOM 4266 C C . GLY A 1 603 ? 53.27700 -30.55200 43.35300 1.000 51.58250 605 GLY A C 1
ATOM 4267 O O . GLY A 1 603 ? 54.11700 -30.52500 42.44800 1.000 47.19776 605 GLY A O 1
ATOM 4268 N N . ASP A 1 604 ? 52.64900 -31.66900 43.72900 1.000 55.93565 606 ASP A N 1
ATOM 4269 C CA . ASP A 1 604 ? 53.06300 -32.96900 43.21700 1.000 63.02598 606 ASP A CA 1
ATOM 4270 C C . ASP A 1 604 ? 52.68900 -33.15200 41.75100 1.000 57.73850 606 ASP A C 1
ATOM 4271 O O . ASP A 1 604 ? 53.39400 -33.85400 41.01800 1.000 54.85658 606 ASP A O 1
ATOM 4276 N N . ASN A 1 605 ? 51.59400 -32.52900 41.30600 1.000 54.63813 607 ASN A N 1
ATOM 4277 C CA . ASN A 1 605 ? 51.20400 -32.62200 39.90300 1.000 56.26201 607 ASN A CA 1
ATOM 4278 C C . ASN A 1 605 ? 52.24200 -32.01300 38.97500 1.000 49.32960 607 ASN A C 1
ATOM 4279 O O . ASN A 1 605 ? 52.30400 -32.38700 37.79800 1.000 44.36585 607 ASN A O 1
ATOM 4284 N N . GLU A 1 606 ? 53.06700 -31.09200 39.47500 1.000 43.91316 608 GLU A N 1
ATOM 4285 C CA . GLU A 1 606 ? 54.08000 -30.48500 38.62200 1.000 47.94785 608 GLU A CA 1
ATOM 4286 C C . GLU A 1 606 ? 55.18200 -31.47000 38.24900 1.000 54.56970 608 GLU A C 1
ATOM 4287 O O . GLU A 1 606 ? 55.86700 -31.26900 37.23700 1.000 50.91400 608 GLU A O 1
ATOM 4293 N N . ARG A 1 607 ? 55.33800 -32.54400 39.01900 1.000 53.80645 609 ARG A N 1
ATOM 4294 C CA . ARG A 1 607 ? 56.36300 -33.54700 38.78500 1.000 57.07263 609 ARG A CA 1
ATOM 4295 C C . ARG A 1 607 ? 55.93200 -34.62900 37.79800 1.000 59.01234 609 ARG A C 1
ATOM 4296 O O . ARG A 1 607 ? 56.67500 -35.59700 37.59800 1.000 58.25172 609 ARG A O 1
ATOM 4298 N N . ASN A 1 608 ? 54.75400 -34.50200 37.19000 1.000 55.47770 610 ASN A N 1
ATOM 4299 C CA . ASN A 1 608 ? 54.29200 -35.41000 36.14300 1.000 52.11941 610 ASN A CA 1
ATOM 4300 C C . ASN A 1 608 ? 54.13900 -34.58700 34.87800 1.000 49.30065 610 ASN A C 1
ATOM 4301 O O . ASN A 1 608 ? 53.41300 -33.58600 34.87500 1.000 51.45354 610 ASN A O 1
ATOM 4306 N N . LEU A 1 609 ? 54.81100 -35.01000 33.80600 1.000 45.10278 611 LEU A N 1
ATOM 4307 C CA . LEU A 1 609 ? 54.85700 -34.19300 32.59600 1.000 52.60368 611 LEU A CA 1
ATOM 4308 C C . LEU A 1 609 ? 53.46300 -33.91900 32.03200 1.000 58.53333 611 LEU A C 1
ATOM 4309 O O . LEU A 1 609 ? 53.24400 -32.87500 31.40700 1.000 57.74640 611 LEU A O 1
ATOM 4314 N N . SER A 1 610 ? 52.50700 -34.82400 32.26400 1.000 55.35137 612 SER A N 1
ATOM 4315 C CA . SER A 1 610 ? 51.15800 -34.65700 31.72800 1.000 52.00624 612 SER A CA 1
ATOM 4316 C C . SER A 1 610 ? 50.39100 -33.53600 32.42300 1.000 49.05851 612 SER A C 1
ATOM 4317 O O . SER A 1 610 ? 49.51400 -32.90900 31.81500 1.000 47.42411 612 SER A O 1
ATOM 4320 N N . THR A 1 611 ? 50.68600 -33.27700 33.69300 1.000 48.49792 613 THR A N 1
ATOM 4321 C CA . THR A 1 611 ? 49.99900 -32.23700 34.44800 1.000 49.05851 613 THR A CA 1
ATOM 4322 C C . THR A 1 611 ? 50.92500 -31.08100 34.82100 1.000 46.35819 613 THR A C 1
ATOM 4323 O O . THR A 1 611 ? 50.60100 -30.28900 35.71200 1.000 46.48978 613 THR A O 1
ATOM 4327 N N . SER A 1 612 ? 52.07600 -30.97100 34.16400 1.000 42.09189 614 SER A N 1
ATOM 4328 C CA . SER A 1 612 ? 53.01700 -29.90500 34.46700 1.000 42.70249 614 SER A CA 1
ATOM 4329 C C . SER A 1 612 ? 52.55500 -28.60500 33.82300 1.000 45.21332 614 SER A C 1
ATOM 4330 O O . SER A 1 612 ? 52.30900 -28.55100 32.61600 1.000 46.61348 614 SER A O 1
ATOM 4333 N N . ILE A 1 613 ? 52.43400 -27.55500 34.63000 1.000 42.81566 615 ILE A N 1
ATOM 4334 C CA . ILE A 1 613 ? 52.16000 -26.24400 34.05900 1.000 39.60475 615 ILE A CA 1
ATOM 4335 C C . ILE A 1 613 ? 53.40800 -25.68100 33.38700 1.000 43.82894 615 ILE A C 1
ATOM 4336 O O . ILE A 1 613 ? 53.32300 -25.03900 32.33500 1.000 42.06294 615 ILE A O 1
ATOM 4341 N N . PHE A 1 614 ? 54.58700 -25.93400 33.96500 1.000 40.23114 616 PHE A N 1
ATOM 4342 C CA . PHE A 1 614 ? 55.82000 -25.42700 33.37200 1.000 40.44959 616 PHE A CA 1
ATOM 4343 C C . PHE A 1 614 ? 56.02500 -25.97200 31.96400 1.000 41.90502 616 PHE A C 1
ATOM 4344 O O . PHE A 1 614 ? 56.48000 -25.24700 31.07100 1.000 43.46837 616 PHE A O 1
ATOM 4352 N N . GLN A 1 615 ? 55.68800 -27.24300 31.74100 1.000 33.29083 617 GLN A N 1
ATOM 4353 C CA . GLN A 1 615 ? 55.82000 -27.82500 30.40800 1.000 42.00240 617 GLN A CA 1
ATOM 4354 C C . GLN A 1 615 ? 54.81800 -27.26200 29.40000 1.000 41.55498 617 GLN A C 1
ATOM 4355 O O . GLN A 1 615 ? 54.90000 -27.60900 28.21700 1.000 46.71876 617 GLN A O 1
ATOM 4361 N N . LYS A 1 616 ? 53.88100 -26.41900 29.82900 1.000 41.90766 618 LYS A N 1
ATOM 4362 C CA . LYS A 1 616 ? 52.92900 -25.78600 28.92500 1.000 41.16283 618 LYS A CA 1
ATOM 4363 C C . LYS A 1 616 ? 53.36700 -24.39900 28.46700 1.000 39.56527 618 LYS A C 1
ATOM 4364 O O . LYS A 1 616 ? 52.78000 -23.86700 27.51700 1.000 40.18903 618 LYS A O 1
ATOM 4370 N N . ILE A 1 617 ? 54.37600 -23.80700 29.11600 1.000 38.30986 619 ILE A N 1
ATOM 4371 C CA . ILE A 1 617 ? 54.73000 -22.40800 28.85400 1.000 39.31261 619 ILE A CA 1
ATOM 4372 C C . ILE A 1 617 ? 55.12300 -22.21000 27.39500 1.000 41.28653 619 ILE A C 1
ATOM 4373 O O . ILE A 1 617 ? 54.60400 -21.32100 26.71100 1.000 41.91555 619 ILE A O 1
ATOM 4378 N N . ALA A 1 618 ? 56.05600 -23.02900 26.89800 1.000 41.27600 620 ALA A N 1
ATOM 4379 C CA . ALA A 1 618 ? 56.52700 -22.84400 25.52900 1.000 40.84963 620 ALA A CA 1
ATOM 4380 C C . ALA A 1 618 ? 55.37900 -22.98500 24.53900 1.000 43.81052 620 ALA A C 1
ATOM 4381 O O . ALA A 1 618 ? 55.29000 -22.22600 23.56700 1.000 43.01305 620 ALA A O 1
ATOM 4383 N N . THR A 1 619 ? 54.47400 -23.93300 24.79100 1.000 41.68658 621 THR A N 1
ATOM 4384 C CA . THR A 1 619 ? 53.30600 -24.11500 23.93800 1.000 37.40185 621 THR A CA 1
ATOM 4385 C C . THR A 1 619 ? 52.36400 -22.91900 24.03200 1.000 38.95467 621 THR A C 1
ATOM 4386 O O . THR A 1 619 ? 51.87700 -22.42100 23.01000 1.000 41.02860 621 THR A O 1
ATOM 4390 N N . PHE A 1 620 ? 52.09000 -22.44800 25.25200 1.000 34.20936 622 PHE A N 1
ATOM 4391 C CA . PHE A 1 620 ? 51.24300 -21.26900 25.41200 1.000 34.94630 622 PHE A CA 1
ATOM 4392 C C . PHE A 1 620 ? 51.82100 -20.07400 24.66400 1.000 34.09356 622 PHE A C 1
ATOM 4393 O O . PHE A 1 620 ? 51.09400 -19.35000 23.97100 1.000 37.65188 622 PHE A O 1
ATOM 4401 N N . GLU A 1 621 ? 53.12800 -19.85400 24.78800 1.000 33.93038 623 GLU A N 1
ATOM 4402 C CA . GLU A 1 621 ? 53.72900 -18.67000 24.18700 1.000 37.76769 623 GLU A CA 1
ATOM 4403 C C . GLU A 1 621 ? 53.71600 -18.75400 22.66500 1.000 38.95993 623 GLU A C 1
ATOM 4404 O O . GLU A 1 621 ? 53.51700 -17.73700 21.99000 1.000 35.58058 623 GLU A O 1
ATOM 4410 N N . ASP A 1 622 ? 53.89300 -19.96100 22.10900 1.000 34.77785 624 ASP A N 1
ATOM 4411 C CA . ASP A 1 622 ? 53.86200 -20.13000 20.65300 1.000 38.13352 624 ASP A CA 1
ATOM 4412 C C . ASP A 1 622 ? 52.47300 -19.86300 20.08800 1.000 41.45234 624 ASP A C 1
ATOM 4413 O O . ASP A 1 622 ? 52.33800 -19.20400 19.04900 1.000 38.56515 624 ASP A O 1
ATOM 4418 N N . GLU A 1 623 ? 51.42900 -20.38500 20.74700 1.000 36.34910 625 GLU A N 1
ATOM 4419 C CA . GLU A 1 623 ? 50.06500 -20.17400 20.27000 1.000 40.15481 625 GLU A CA 1
ATOM 4420 C C . GLU A 1 623 ? 49.67900 -18.70800 20.35000 1.000 36.25961 625 GLU A C 1
ATOM 4421 O O . GLU A 1 623 ? 49.01300 -18.18500 19.45100 1.000 40.63908 625 GLU A O 1
ATOM 4427 N N . LEU A 1 624 ? 50.08900 -18.03200 21.42100 1.000 30.34311 626 LEU A N 1
ATOM 4428 C CA . LEU A 1 624 ? 49.77300 -16.61600 21.57100 1.000 33.40401 626 LEU A CA 1
ATOM 4429 C C . LEU A 1 624 ? 50.49400 -15.77400 20.52400 1.000 37.33606 626 LEU A C 1
ATOM 4430 O O . LEU A 1 624 ? 49.90200 -14.86300 19.93900 1.000 33.78826 626 LEU A O 1
ATOM 4435 N N . LYS A 1 625 ? 51.76700 -16.07900 20.25600 1.000 38.68359 627 LYS A N 1
ATOM 4436 C CA . LYS A 1 625 ? 52.50300 -15.34600 19.23200 1.000 36.38857 627 LYS A CA 1
ATOM 4437 C C . LYS A 1 625 ? 51.89200 -15.54600 17.85200 1.000 36.00168 627 LYS A C 1
ATOM 4438 O O . LYS A 1 625 ? 51.95300 -14.64500 17.00700 1.000 40.62856 627 LYS A O 1
ATOM 4444 N N . ALA A 1 626 ? 51.30100 -16.71300 17.60300 1.000 35.33845 628 ALA A N 1
ATOM 4445 C CA . ALA A 1 626 ? 50.71200 -16.96300 16.29700 1.000 39.99427 628 ALA A CA 1
ATOM 4446 C C . ALA A 1 626 ? 49.39400 -16.22800 16.10600 1.000 39.66002 628 ALA A C 1
ATOM 4447 O O . ALA A 1 626 ? 48.96100 -16.03800 14.96400 1.000 38.92572 628 ALA A O 1
ATOM 4449 N N . LEU A 1 627 ? 48.74700 -15.80700 17.18200 1.000 35.05947 629 LEU A N 1
ATOM 4450 C CA . LEU A 1 627 ? 47.36300 -15.35700 17.08400 1.000 35.18053 629 LEU A CA 1
ATOM 4451 C C . LEU A 1 627 ? 47.15200 -13.92000 17.52600 1.000 38.02298 629 LEU A C 1
ATOM 4452 O O . LEU A 1 627 ? 46.42200 -13.18300 16.85900 1.000 39.12838 629 LEU A O 1
ATOM 4457 N N . LEU A 1 628 ? 47.77500 -13.49700 18.62500 1.000 33.80142 630 LEU A N 1
ATOM 4458 C CA . LEU A 1 628 ? 47.50600 -12.16200 19.15400 1.000 31.84856 630 LEU A CA 1
ATOM 4459 C C . LEU A 1 628 ? 47.82400 -11.03200 18.17800 1.000 39.44683 630 LEU A C 1
ATOM 4460 O O . LEU A 1 628 ? 47.01600 -10.09100 18.09800 1.000 34.38044 630 LEU A O 1
ATOM 4465 N N . PRO A 1 629 ? 48.92800 -11.04600 17.41900 1.000 34.49098 631 PRO A N 1
ATOM 4466 C CA . PRO A 1 629 ? 49.17300 -9.91600 16.50400 1.000 36.11749 631 PRO A CA 1
ATOM 4467 C C . PRO A 1 629 ? 48.03800 -9.64400 15.52700 1.000 34.93840 631 PRO A C 1
ATOM 4468 O O . PRO A 1 629 ? 47.56600 -8.50200 15.44700 1.000 33.16450 631 PRO A O 1
ATOM 4472 N N . LYS A 1 630 ? 47.58600 -10.65300 14.77200 1.000 31.75118 632 LYS A N 1
ATOM 4473 C CA . LYS A 1 630 ? 46.52500 -10.39200 13.80100 1.000 36.15697 632 LYS A CA 1
ATOM 4474 C C . LYS A 1 630 ? 45.20400 -10.01900 14.47900 1.000 38.09930 632 LYS A C 1
ATOM 4475 O O . LYS A 1 630 ? 44.43000 -9.22300 13.92600 1.000 35.30423 632 LYS A O 1
ATOM 4481 N N . GLU A 1 631 ? 44.93500 -10.56500 15.67100 1.000 31.57484 633 GLU A N 1
ATOM 4482 C CA . GLU A 1 631 ? 43.71200 -10.20300 16.37900 1.000 30.65631 633 GLU A CA 1
ATOM 4483 C C . GLU A 1 631 ? 43.72700 -8.73600 16.78600 1.000 29.84305 633 GLU A C 1
ATOM 4484 O O . GLU A 1 631 ? 42.71600 -8.03600 16.65000 1.000 33.87511 633 GLU A O 1
ATOM 4490 N N . VAL A 1 632 ? 44.85700 -8.26400 17.32000 1.000 33.72510 634 VAL A N 1
ATOM 4491 C CA . VAL A 1 632 ? 44.98800 -6.84800 17.66200 1.000 29.45880 634 VAL A CA 1
ATOM 4492 C C . VAL A 1 632 ? 44.82200 -5.98200 16.41800 1.000 34.36201 634 VAL A C 1
ATOM 4493 O O . VAL A 1 632 ? 44.14400 -4.95000 16.45200 1.000 32.55127 634 VAL A O 1
ATOM 4497 N N . GLU A 1 633 ? 45.40700 -6.39900 15.29500 1.000 33.82248 635 GLU A N 1
ATOM 4498 C CA . GLU A 1 633 ? 45.27700 -5.61100 14.06900 1.000 37.38869 635 GLU A CA 1
ATOM 4499 C C . GLU A 1 633 ? 43.83000 -5.55500 13.58400 1.000 38.08615 635 GLU A C 1
ATOM 4500 O O . GLU A 1 633 ? 43.34500 -4.48500 13.19900 1.000 36.83336 635 GLU A O 1
ATOM 4506 N N . SER A 1 634 ? 43.12000 -6.68900 13.59300 1.000 33.99355 636 SER A N 1
ATOM 4507 C CA . SER A 1 634 ? 41.72600 -6.67700 13.15300 1.000 32.65128 636 SER A CA 1
ATOM 4508 C C . SER A 1 634 ? 40.88900 -5.75600 14.02400 1.000 33.76984 636 SER A C 1
ATOM 4509 O O . SER A 1 634 ? 40.03400 -5.01800 13.52000 1.000 37.58082 636 SER A O 1
ATOM 4512 N N . ALA A 1 635 ? 41.12700 -5.78000 15.33600 1.000 31.77486 637 ALA A N 1
ATOM 4513 C CA . ALA A 1 635 ? 40.36900 -4.93000 16.24000 1.000 38.42303 637 ALA A CA 1
ATOM 4514 C C . ALA A 1 635 ? 40.63400 -3.46000 15.95400 1.000 38.02035 637 ALA A C 1
ATOM 4515 O O . ALA A 1 635 ? 39.70200 -2.64700 15.90900 1.000 39.13101 637 ALA A O 1
ATOM 4517 N N . ARG A 1 636 ? 41.90200 -3.10300 15.74500 1.000 41.95766 638 ARG A N 1
ATOM 4518 C CA A ARG A 1 636 ? 42.23400 -1.71300 15.46300 0.520 39.32577 638 ARG A CA 1
ATOM 4519 C CA B ARG A 1 636 ? 42.24200 -1.71600 15.46200 0.480 39.41262 638 ARG A CA 1
ATOM 4520 C C . ARG A 1 636 ? 41.65400 -1.27000 14.12900 1.000 43.05253 638 ARG A C 1
ATOM 4521 O O . ARG A 1 636 ? 41.15200 -0.14400 14.00800 1.000 44.49744 638 ARG A O 1
ATOM 4536 N N . ALA A 1 637 ? 41.71200 -2.13600 13.11600 1.000 36.88600 639 ALA A N 1
ATOM 4537 C CA . ALA A 1 637 ? 41.11100 -1.79100 11.83400 1.000 38.51514 639 ALA A CA 1
ATOM 4538 C C . ALA A 1 637 ? 39.60600 -1.58700 11.97600 1.000 34.08567 639 ALA A C 1
ATOM 4539 O O . ALA A 1 637 ? 39.04000 -0.64900 11.40500 1.000 40.89174 639 ALA A O 1
ATOM 4541 N N . ALA A 1 638 ? 38.94400 -2.44500 12.75500 1.000 37.44396 640 ALA A N 1
ATOM 4542 C CA . ALA A 1 638 ? 37.50600 -2.30000 12.95500 1.000 41.93134 640 ALA A CA 1
ATOM 4543 C C . ALA A 1 638 ? 37.18100 -0.98300 13.64500 1.000 42.09978 640 ALA A C 1
ATOM 4544 O O . ALA A 1 638 ? 36.23800 -0.28400 13.25400 1.000 43.57891 640 ALA A O 1
ATOM 4546 N N . LEU A 1 639 ? 37.95100 -0.63400 14.68100 1.000 41.63394 641 LEU A N 1
ATOM 4547 C CA . LEU A 1 639 ? 37.76600 0.64900 15.35300 1.000 38.78623 641 LEU A CA 1
ATOM 4548 C C . LEU A 1 639 ? 38.00100 1.80100 14.39300 1.000 38.59410 641 LEU A C 1
ATOM 4549 O O . LEU A 1 639 ? 37.23300 2.77100 14.37500 1.000 41.68658 641 LEU A O 1
ATOM 4554 N N . GLU A 1 640 ? 39.05100 1.71000 13.57400 1.000 40.64435 642 GLU A N 1
ATOM 4555 C CA . GLU A 1 640 ? 39.31900 2.77000 12.60800 1.000 38.43882 642 GLU A CA 1
ATOM 4556 C C . GLU A 1 640 ? 38.20700 2.90600 11.57100 1.000 47.36094 642 GLU A C 1
ATOM 4557 O O . GLU A 1 640 ? 38.05500 3.97800 10.97800 1.000 52.16678 642 GLU A O 1
ATOM 4563 N N . SER A 1 641 ? 37.42300 1.85900 11.33800 1.000 47.09775 643 SER A N 1
ATOM 4564 C CA A SER A 1 641 ? 36.34200 1.92100 10.36500 0.410 49.11905 643 SER A CA 1
ATOM 4565 C CA B SER A 1 641 ? 36.33800 1.90100 10.36900 0.590 49.19274 643 SER A CA 1
ATOM 4566 C C . SER A 1 641 ? 35.01700 2.34900 10.98300 1.000 51.98518 643 SER A C 1
ATOM 4567 O O . SER A 1 641 ? 33.98300 2.29000 10.30700 1.000 51.71936 643 SER A O 1
ATOM 4572 N N . GLY A 1 642 ? 35.02500 2.78400 12.24200 1.000 45.61073 644 GLY A N 1
ATOM 4573 C CA . GLY A 1 642 ? 33.80900 3.19800 12.90500 1.000 44.55271 644 GLY A CA 1
ATOM 4574 C C . GLY A 1 642 ? 32.99800 2.08900 13.53000 1.000 51.17192 644 GLY A C 1
ATOM 4575 O O . GLY A 1 642 ? 31.86800 2.34000 13.96000 1.000 56.58836 644 GLY A O 1
ATOM 4576 N N . ASN A 1 643 ? 33.53000 0.87100 13.60900 1.000 46.74245 645 ASN A N 1
ATOM 4577 C CA . ASN A 1 643 ? 32.82200 -0.26600 14.20000 1.000 49.29802 645 ASN A CA 1
ATOM 4578 C C . ASN A 1 643 ? 33.62200 -0.88500 15.34500 1.000 42.69986 645 ASN A C 1
ATOM 4579 O O . ASN A 1 643 ? 34.04100 -2.04400 15.26700 1.000 43.28677 645 ASN A O 1
ATOM 4584 N N . PRO A 1 644 ? 33.84700 -0.14900 16.42600 1.000 39.61791 646 PRO A N 1
ATOM 4585 C CA . PRO A 1 644 ? 34.58000 -0.72300 17.55400 1.000 38.77833 646 PRO A CA 1
ATOM 4586 C C . PRO A 1 644 ? 33.69800 -1.67200 18.34500 1.000 42.57616 646 PRO A C 1
ATOM 4587 O O . PRO A 1 644 ? 32.47200 -1.55200 18.36100 1.000 44.67641 646 PRO A O 1
ATOM 4591 N N . ALA A 1 645 ? 34.33900 -2.63400 19.01100 1.000 39.18628 647 ALA A N 1
ATOM 4592 C CA . ALA A 1 645 ? 33.58100 -3.53500 19.87000 1.000 40.37326 647 ALA A CA 1
ATOM 4593 C C . ALA A 1 645 ? 32.94800 -2.78200 21.03500 1.000 39.66528 647 ALA A C 1
ATOM 4594 O O . ALA A 1 645 ? 31.82700 -3.09600 21.44800 1.000 40.90490 647 ALA A O 1
ATOM 4596 N N . ILE A 1 646 ? 33.63200 -1.77200 21.55100 1.000 39.20733 648 ILE A N 1
ATOM 4597 C CA . ILE A 1 646 ? 33.17100 -0.98100 22.68200 1.000 35.71481 648 ILE A CA 1
ATOM 4598 C C . ILE A 1 646 ? 33.05300 0.46600 22.21500 1.000 34.51466 648 ILE A C 1
ATOM 4599 O O . ILE A 1 646 ? 34.03300 1.04000 21.73300 1.000 35.53584 648 ILE A O 1
ATOM 4604 N N . PRO A 1 647 ? 31.88900 1.09900 22.34400 1.000 34.74364 649 PRO A N 1
ATOM 4605 C CA . PRO A 1 647 ? 31.74900 2.48600 21.89000 1.000 36.52280 649 PRO A CA 1
ATOM 4606 C C . PRO A 1 647 ? 32.62500 3.43700 22.69000 1.000 37.38080 649 PRO A C 1
ATOM 4607 O O . PRO A 1 647 ? 33.05600 3.14700 23.80700 1.000 36.53596 649 PRO A O 1
ATOM 4611 N N . ASN A 1 648 ? 32.87900 4.60100 22.09000 1.000 32.30651 650 ASN A N 1
ATOM 4612 C CA . ASN A 1 648 ? 33.65300 5.65000 22.73700 1.000 33.84353 650 ASN A CA 1
ATOM 4613 C C . ASN A 1 648 ? 32.83100 6.24800 23.87500 1.000 35.42004 650 ASN A C 1
ATOM 4614 O O . ASN A 1 648 ? 31.72800 6.75600 23.65000 1.000 36.64124 650 ASN A O 1
ATOM 4619 N N . ARG A 1 649 ? 33.35900 6.16900 25.10200 1.000 33.66719 651 ARG A N 1
ATOM 4620 C CA . ARG A 1 649 ? 32.59000 6.57400 26.27700 1.000 34.73048 651 ARG A CA 1
ATOM 4621 C C . ARG A 1 649 ? 32.32100 8.07200 26.30700 1.000 34.30674 651 ARG A C 1
ATOM 4622 O O . ARG A 1 649 ? 31.39300 8.50900 27.00200 1.000 35.05947 651 ARG A O 1
ATOM 4630 N N . ILE A 1 650 ? 33.09700 8.86300 25.56500 1.000 30.59577 652 ILE A N 1
ATOM 4631 C CA . ILE A 1 650 ? 32.86300 10.30300 25.53600 1.000 28.19549 652 ILE A CA 1
ATOM 4632 C C . ILE A 1 650 ? 31.43100 10.60800 25.10800 1.000 33.21188 652 ILE A C 1
ATOM 4633 O O . ILE A 1 650 ? 30.85400 11.62500 25.51500 1.000 27.02692 652 ILE A O 1
ATOM 4638 N N . GLU A 1 651 ? 30.81000 9.70700 24.33300 1.000 31.06688 653 GLU A N 1
ATOM 4639 C CA . GLU A 1 651 ? 29.45500 9.94700 23.85600 1.000 32.28282 653 GLU A CA 1
ATOM 4640 C C . GLU A 1 651 ? 28.45300 10.06300 25.00000 1.000 39.30734 653 GLU A C 1
ATOM 4641 O O . GLU A 1 651 ? 27.39600 10.67700 24.82700 1.000 39.59685 653 GLU A O 1
ATOM 4647 N N . GLU A 1 652 ? 28.78300 9.52300 26.17300 1.000 38.40724 654 GLU A N 1
ATOM 4648 C CA . GLU A 1 652 ? 27.92100 9.56300 27.34500 1.000 41.21547 654 GLU A CA 1
ATOM 4649 C C . GLU A 1 652 ? 28.42400 10.53100 28.41600 1.000 40.05743 654 GLU A C 1
ATOM 4650 O O . GLU A 1 652 ? 28.00500 10.43800 29.57100 1.000 47.51622 654 GLU A O 1
ATOM 4653 N N . CYS A 1 653 ? 29.31600 11.45000 28.07100 1.000 32.99606 655 CYS A N 1
ATOM 4654 C CA . CYS A 1 653 ? 29.82600 12.40900 29.03900 1.000 29.09823 655 CYS A CA 1
ATOM 4655 C C . CYS A 1 653 ? 29.18200 13.76900 28.82800 1.000 31.39850 655 CYS A C 1
ATOM 4656 O O . CYS A 1 653 ? 28.81600 14.12700 27.71100 1.000 33.24609 655 CYS A O 1
ATOM 4659 N N . ARG A 1 654 ? 29.07600 14.54100 29.91400 1.000 33.40927 656 ARG A N 1
ATOM 4660 C CA . ARG A 1 654 ? 28.63300 15.92600 29.78000 1.000 33.87511 656 ARG A CA 1
ATOM 4661 C C . ARG A 1 654 ? 29.61200 16.76400 28.97600 1.000 33.50928 656 ARG A C 1
ATOM 4662 O O . ARG A 1 654 ? 29.21900 17.79200 28.41400 1.000 35.01472 656 ARG A O 1
ATOM 4670 N N . SER A 1 655 ? 30.87000 16.34800 28.89200 1.000 28.41920 657 SER A N 1
ATOM 4671 C CA . SER A 1 655 ? 31.85300 17.09600 28.12200 1.000 28.63764 657 SER A CA 1
ATOM 4672 C C . SER A 1 655 ? 31.79600 16.78300 26.63500 1.000 31.56957 657 SER A C 1
ATOM 4673 O O . SER A 1 655 ? 32.57100 17.36800 25.86600 1.000 34.52519 657 SER A O 1
ATOM 4676 N N . TYR A 1 656 ? 30.89700 15.88800 26.22000 1.000 28.79819 658 TYR A N 1
ATOM 4677 C CA . TYR A 1 656 ? 30.80400 15.51100 24.81300 1.000 31.44851 658 TYR A CA 1
ATOM 4678 C C . TYR A 1 656 ? 30.62000 16.68700 23.85700 1.000 33.79089 658 TYR A C 1
ATOM 4679 O O . TYR A 1 656 ? 31.21300 16.64000 22.76600 1.000 32.13543 658 TYR A O 1
ATOM 4688 N N . PRO A 1 657 ? 29.84600 17.74600 24.16600 1.000 33.65404 659 PRO A N 1
ATOM 4689 C CA . PRO A 1 657 ? 29.68100 18.82000 23.16900 1.000 34.62257 659 PRO A CA 1
ATOM 4690 C C . PRO A 1 657 ? 30.98700 19.42300 22.68500 1.000 35.49373 659 PRO A C 1
ATOM 4691 O O . PRO A 1 657 ? 31.08300 19.79500 21.50900 1.000 32.44863 659 PRO A O 1
ATOM 4695 N N . LEU A 1 658 ? 31.99700 19.52900 23.54500 1.000 25.82152 660 LEU A N 1
ATOM 4696 C CA . LEU A 1 658 ? 33.27200 20.09200 23.11500 1.000 29.17455 660 LEU A CA 1
ATOM 4697 C C . LEU A 1 658 ? 34.01200 19.13000 22.20000 1.000 28.81135 660 LEU A C 1
ATOM 4698 O O . LEU A 1 658 ? 34.53500 19.52800 21.15200 1.000 28.64291 660 LEU A O 1
ATOM 4703 N N . TYR A 1 659 ? 34.05300 17.85000 22.57300 1.000 27.35328 661 TYR A N 1
ATOM 4704 C CA . TYR A 1 659 ? 34.68600 16.85100 21.71800 1.000 30.16414 661 TYR A CA 1
ATOM 4705 C C . TYR A 1 659 ? 33.96800 16.75200 20.38300 1.000 32.23018 661 TYR A C 1
ATOM 4706 O O . TYR A 1 659 ? 34.60200 16.72400 19.32200 1.000 31.63537 661 TYR A O 1
ATOM 4715 N N . LYS A 1 660 ? 32.63500 16.69900 20.42200 1.000 28.33761 662 LYS A N 1
ATOM 4716 C CA . LYS A 1 660 ? 31.85500 16.57900 19.19600 1.000 32.68550 662 LYS A CA 1
ATOM 4717 C C . LYS A 1 660 ? 32.09500 17.76600 18.27400 1.000 29.32720 662 LYS A C 1
ATOM 4718 O O . LYS A 1 660 ? 32.21100 17.60200 17.05400 1.000 32.15386 662 LYS A O 1
ATOM 4724 N N . PHE A 1 661 ? 32.16700 18.97000 18.83700 1.000 27.04008 663 PHE A N 1
ATOM 4725 C CA . PHE A 1 661 ? 32.40300 20.15000 18.01400 1.000 34.15673 663 PHE A CA 1
ATOM 4726 C C . PHE A 1 661 ? 33.78400 20.10700 17.37400 1.000 31.22216 663 PHE A C 1
ATOM 4727 O O . PHE A 1 661 ? 33.92900 20.38200 16.17700 1.000 33.56981 663 PHE A O 1
ATOM 4735 N N . VAL A 1 662 ? 34.81300 19.78300 18.16200 1.000 27.99283 664 VAL A N 1
ATOM 4736 C CA . VAL A 1 662 ? 36.16900 19.72400 17.61700 1.000 29.04822 664 VAL A CA 1
ATOM 4737 C C . VAL A 1 662 ? 36.27400 18.62300 16.56800 1.000 34.31464 664 VAL A C 1
ATOM 4738 O O . VAL A 1 662 ? 36.86100 18.81400 15.49600 1.000 29.41142 664 VAL A O 1
ATOM 4742 N N . ARG A 1 663 ? 35.68900 17.46100 16.84700 1.000 31.59063 665 ARG A N 1
ATOM 4743 C CA . ARG A 1 663 ? 35.90800 16.27400 16.03100 1.000 39.39420 665 ARG A CA 1
ATOM 4744 C C . ARG A 1 663 ? 34.96400 16.23000 14.83100 1.000 42.66564 665 ARG A C 1
ATOM 4745 O O . ARG A 1 663 ? 35.40700 16.04600 13.69400 1.000 44.27636 665 ARG A O 1
ATOM 4753 N N . LYS A 1 664 ? 33.67200 16.45100 15.05000 1.000 36.72546 666 LYS A N 1
ATOM 4754 C CA . LYS A 1 664 ? 32.70100 16.27900 13.97900 1.000 41.44971 666 LYS A CA 1
ATOM 4755 C C . LYS A 1 664 ? 32.38700 17.58800 13.25800 1.000 42.75776 666 LYS A C 1
ATOM 4756 O O . LYS A 1 664 ? 32.42900 17.64300 12.02800 1.000 42.52089 666 LYS A O 1
ATOM 4762 N N . GLU A 1 665 ? 32.08600 18.65300 13.99700 1.000 38.28354 667 GLU A N 1
ATOM 4763 C CA . GLU A 1 665 ? 31.75700 19.91800 13.34500 1.000 37.34132 667 GLU A CA 1
ATOM 4764 C C . GLU A 1 665 ? 32.97500 20.51800 12.63500 1.000 40.77594 667 GLU A C 1
ATOM 4765 O O . GLU A 1 665 ? 32.88700 20.92800 11.47100 1.000 41.36022 667 GLU A O 1
ATOM 4768 N N . LEU A 1 666 ? 34.12700 20.56700 13.30800 1.000 38.15721 668 LEU A N 1
ATOM 4769 C CA . LEU A 1 666 ? 35.31000 21.18300 12.70900 1.000 35.55953 668 LEU A CA 1
ATOM 4770 C C . LEU A 1 666 ? 36.11000 20.23100 11.83800 1.000 32.89342 668 LEU A C 1
ATOM 4771 O O . LEU A 1 666 ? 36.97000 20.69000 11.08400 1.000 36.90179 668 LEU A O 1
ATOM 4776 N N . GLY A 1 667 ? 35.87600 18.92500 11.93600 1.000 33.89880 669 GLY A N 1
ATOM 4777 C CA . GLY A 1 667 ? 36.66900 18.00300 11.14800 1.000 33.96460 669 GLY A CA 1
ATOM 4778 C C . GLY A 1 667 ? 38.10000 17.86800 11.60700 1.000 35.44899 669 GLY A C 1
ATOM 4779 O O . GLY A 1 667 ? 38.95800 17.47600 10.81300 1.000 35.67796 669 GLY A O 1
ATOM 4780 N N . THR A 1 668 ? 38.39000 18.22600 12.85900 1.000 31.85119 670 THR A N 1
ATOM 4781 C CA . THR A 1 668 ? 39.70000 17.95400 13.44000 1.000 35.22528 670 THR A CA 1
ATOM 4782 C C . THR A 1 668 ? 39.88800 16.45200 13.54500 1.000 42.21822 670 THR A C 1
ATOM 4783 O O . THR A 1 668 ? 38.97900 15.73600 13.96600 1.000 45.87129 670 THR A O 1
ATOM 4787 N N . GLU A 1 669 ? 41.05000 15.96100 13.14300 1.000 38.45198 671 GLU A N 1
ATOM 4788 C CA . GLU A 1 669 ? 41.22600 14.52500 13.04400 1.000 40.34168 671 GLU A CA 1
ATOM 4789 C C . GLU A 1 669 ? 42.24600 14.02100 14.04900 1.000 35.90957 671 GLU A C 1
ATOM 4790 O O . GLU A 1 669 ? 43.16700 14.73600 14.44000 1.000 35.80692 671 GLU A O 1
ATOM 4796 N N . TYR A 1 670 ? 42.03300 12.77800 14.47400 1.000 32.53022 672 TYR A N 1
ATOM 4797 C CA . TYR A 1 670 ? 43.01000 12.03000 15.25200 1.000 37.51766 672 TYR A CA 1
ATOM 4798 C C . TYR A 1 670 ? 44.37400 12.05300 14.57600 1.000 30.75632 672 TYR A C 1
ATOM 4799 O O . TYR A 1 670 ? 44.50000 11.73200 13.38900 1.000 30.89318 672 TYR A O 1
ATOM 4808 N N . LEU A 1 671 ? 45.39700 12.44700 15.33400 1.000 28.15338 673 LEU A N 1
ATOM 4809 C CA . LEU A 1 671 ? 46.73800 12.63200 14.78900 1.000 27.87439 673 LEU A CA 1
ATOM 4810 C C . LEU A 1 671 ? 47.54100 11.33500 14.86100 1.000 31.43008 673 LEU A C 1
ATOM 4811 O O . LEU A 1 671 ? 47.58100 10.67200 15.90500 1.000 32.39073 673 LEU A O 1
ATOM 4816 N N . THR A 1 672 ? 48.20700 10.98900 13.75900 1.000 30.69579 674 THR A N 1
ATOM 4817 C CA . THR A 1 672 ? 48.94000 9.73200 13.71200 1.000 31.50115 674 THR A CA 1
ATOM 4818 C C . THR A 1 672 ? 50.11300 9.84500 12.74300 1.000 35.95694 674 THR A C 1
ATOM 4819 O O . THR A 1 672 ? 49.98400 10.42300 11.66200 1.000 34.55941 674 THR A O 1
ATOM 4823 N N . GLY A 1 673 ? 51.25100 9.27800 13.14100 1.000 32.29598 675 GLY A N 1
ATOM 4824 C CA . GLY A 1 673 ? 52.41900 9.23200 12.27500 1.000 30.28258 675 GLY A CA 1
ATOM 4825 C C . GLY A 1 673 ? 52.22200 8.41700 11.01200 1.000 36.34646 675 GLY A C 1
ATOM 4826 O O . GLY A 1 673 ? 53.06400 8.49400 10.11100 1.000 35.33318 675 GLY A O 1
ATOM 4827 N N . GLU A 1 674 ? 51.13800 7.64200 10.93000 1.000 28.14022 676 GLU A N 1
ATOM 4828 C CA . GLU A 1 674 ? 50.82500 6.84200 9.74900 1.000 30.17467 676 GLU A CA 1
ATOM 4829 C C . GLU A 1 674 ? 50.18500 7.65900 8.62900 1.000 30.78001 676 GLU A C 1
ATOM 4830 O O . GLU A 1 674 ? 50.00200 7.14000 7.52100 1.000 35.45162 676 GLU A O 1
ATOM 4836 N N . LYS A 1 675 ? 49.84700 8.91400 8.88800 1.000 32.80920 677 LYS A N 1
ATOM 4837 C CA . LYS A 1 675 ? 49.31500 9.83600 7.89500 1.000 34.73574 677 LYS A CA 1
ATOM 4838 C C . LYS A 1 675 ? 50.21300 11.06500 7.84800 1.000 31.84592 677 LYS A C 1
ATOM 4839 O O . LYS A 1 675 ? 51.03500 11.28400 8.74000 1.000 34.02513 677 LYS A O 1
ATOM 4845 N N . VAL A 1 676 ? 50.02000 11.90600 6.82300 1.000 30.62209 678 VAL A N 1
ATOM 4846 C CA . VAL A 1 676 ? 50.90800 13.05500 6.63200 1.000 32.05911 678 VAL A CA 1
ATOM 4847 C C . VAL A 1 676 ? 50.48300 14.29600 7.41000 1.000 31.15637 678 VAL A C 1
ATOM 4848 O O . VAL A 1 676 ? 51.26900 15.25600 7.49400 1.000 32.42494 678 VAL A O 1
ATOM 4852 N N . THR A 1 677 ? 49.28500 14.30400 8.00100 1.000 27.81912 679 THR A N 1
ATOM 4853 C CA . THR A 1 677 ? 48.76600 15.52000 8.61500 1.000 27.87176 679 THR A CA 1
ATOM 4854 C C . THR A 1 677 ? 49.54300 15.88000 9.88200 1.000 27.29801 679 THR A C 1
ATOM 4855 O O . THR A 1 677 ? 49.77300 15.03100 10.75300 1.000 28.69028 679 THR A O 1
ATOM 4859 N N . SER A 1 678 ? 49.91700 17.16700 9.99800 1.000 27.87703 680 SER A N 1
ATOM 4860 C CA . SER A 1 678 ? 50.66500 17.72100 11.11500 1.000 31.06688 680 SER A CA 1
ATOM 4861 C C . SER A 1 678 ? 49.73300 18.21700 12.20900 1.000 31.49325 680 SER A C 1
ATOM 4862 O O . SER A 1 678 ? 48.57800 18.56600 11.95200 1.000 28.13495 680 SER A O 1
ATOM 4865 N N . PRO A 1 679 ? 50.20900 18.28000 13.45400 1.000 26.48739 681 PRO A N 1
ATOM 4866 C CA . PRO A 1 679 ? 49.35600 18.83200 14.51400 1.000 25.05827 681 PRO A CA 1
ATOM 4867 C C . PRO A 1 679 ? 48.90900 20.25800 14.23500 1.000 31.14058 681 PRO A C 1
ATOM 4868 O O . PRO A 1 679 ? 47.77900 20.61900 14.57400 1.000 29.22982 681 PRO A O 1
ATOM 4872 N N . GLY A 1 680 ? 49.76000 21.07500 13.61300 1.000 28.42709 682 GLY A N 1
ATOM 4873 C CA . GLY A 1 680 ? 49.39200 22.45600 13.35600 1.000 28.94821 682 GLY A CA 1
ATOM 4874 C C . GLY A 1 680 ? 48.17700 22.58200 12.45500 1.000 29.96412 682 GLY A C 1
ATOM 4875 O O . GLY A 1 680 ? 47.35300 23.47600 12.64600 1.000 27.72438 682 GLY A O 1
ATOM 4876 N N . GLU A 1 681 ? 48.04300 21.67700 11.47000 1.000 28.04810 683 GLU A N 1
ATOM 4877 C CA . GLU A 1 681 ? 46.88700 21.71300 10.57200 1.000 30.55103 683 GLU A CA 1
ATOM 4878 C C . GLU A 1 681 ? 45.58500 21.52600 11.33600 1.000 30.61420 683 GLU A C 1
ATOM 4879 O O . GLU A 1 681 ? 44.56100 22.13700 11.00300 1.000 27.41645 683 GLU A O 1
ATOM 4885 N N . GLU A 1 682 ? 45.60100 20.66700 12.35100 1.000 28.05600 684 GLU A N 1
ATOM 4886 C CA . GLU A 1 682 ? 44.42700 20.49100 13.20100 1.000 27.78491 684 GLU A CA 1
ATOM 4887 C C . GLU A 1 682 ? 44.25800 21.66700 14.15800 1.000 29.18771 684 GLU A C 1
ATOM 4888 O O . GLU A 1 682 ? 43.12600 22.11600 14.40500 1.000 28.07705 684 GLU A O 1
ATOM 4894 N N . PHE A 1 683 ? 45.36600 22.19200 14.70900 1.000 31.59853 685 PHE A N 1
ATOM 4895 C CA . PHE A 1 683 ? 45.25000 23.37200 15.57200 1.000 29.15613 685 PHE A CA 1
ATOM 4896 C C . PHE A 1 683 ? 44.59900 24.53600 14.83200 1.000 28.66659 685 PHE A C 1
ATOM 4897 O O . PHE A 1 683 ? 43.83500 25.30300 15.42700 1.000 29.03769 685 PHE A O 1
ATOM 4905 N N . GLU A 1 684 ? 44.91300 24.70400 13.54300 1.000 30.07203 686 GLU A N 1
ATOM 4906 C CA . GLU A 1 684 ? 44.35500 25.81700 12.77600 1.000 28.47973 686 GLU A CA 1
ATOM 4907 C C . GLU A 1 684 ? 42.83600 25.81600 12.84500 1.000 29.02190 686 GLU A C 1
ATOM 4908 O O . GLU A 1 684 ? 42.20500 26.86300 13.04600 1.000 33.38558 686 GLU A O 1
ATOM 4914 N N . LYS A 1 685 ? 42.23500 24.63900 12.64500 1.000 29.20350 687 LYS A N 1
ATOM 4915 C CA . LYS A 1 685 ? 40.77700 24.53700 12.62100 1.000 28.05600 687 LYS A CA 1
ATOM 4916 C C . LYS A 1 685 ? 40.17100 25.03500 13.92300 1.000 30.57735 687 LYS A C 1
ATOM 4917 O O . LYS A 1 685 ? 39.18800 25.79200 13.91300 1.000 28.85609 687 LYS A O 1
ATOM 4923 N N . VAL A 1 686 ? 40.76100 24.64300 15.05400 1.000 26.24262 688 VAL A N 1
ATOM 4924 C CA . VAL A 1 686 ? 40.20700 25.02900 16.34700 1.000 29.44300 688 VAL A CA 1
ATOM 4925 C C . VAL A 1 686 ? 40.50100 26.49000 16.65400 1.000 25.97417 688 VAL A C 1
ATOM 4926 O O . VAL A 1 686 ? 39.63700 27.21000 17.18200 1.000 26.41633 688 VAL A O 1
ATOM 4930 N N . PHE A 1 687 ? 41.71800 26.95600 16.34300 1.000 28.47710 689 PHE A N 1
ATOM 4931 C CA . PHE A 1 687 ? 42.06900 28.34900 16.62300 1.000 29.16139 689 PHE A CA 1
ATOM 4932 C C . PHE A 1 687 ? 41.18600 29.31400 15.84100 1.000 27.68490 689 PHE A C 1
ATOM 4933 O O . PHE A 1 687 ? 40.74000 30.33300 16.37900 1.000 26.49002 689 PHE A O 1
ATOM 4941 N N . ILE A 1 688 ? 40.93800 29.02200 14.56500 1.000 24.23975 690 ILE A N 1
ATOM 4942 C CA . ILE A 1 688 ? 40.10800 29.90900 13.76000 1.000 27.47698 690 ILE A CA 1
ATOM 4943 C C . ILE A 1 688 ? 38.67600 29.90200 14.27700 1.000 31.68011 690 ILE A C 1
ATOM 4944 O O . ILE A 1 688 ? 38.06100 30.96400 14.45000 1.000 30.40101 690 ILE A O 1
ATOM 4949 N N . ALA A 1 689 ? 38.14500 28.71000 14.59200 1.000 29.04032 691 ALA A N 1
ATOM 4950 C CA . ALA A 1 689 ? 36.81100 28.63100 15.18300 1.000 31.55378 691 ALA A CA 1
ATOM 4951 C C . ALA A 1 689 ? 36.76500 29.35900 16.52100 1.000 31.09583 691 ALA A C 1
ATOM 4952 O O . ALA A 1 689 ? 35.82000 30.10700 16.79800 1.000 35.21475 691 ALA A O 1
ATOM 4954 N N . MET A 1 690 ? 37.78300 29.16500 17.36100 1.000 29.86148 692 MET A N 1
ATOM 4955 C CA . MET A 1 690 ? 37.81600 29.86200 18.64400 1.000 30.01412 692 MET A CA 1
ATOM 4956 C C . MET A 1 690 ? 37.76500 31.37200 18.44100 1.000 32.90921 692 MET A C 1
ATOM 4957 O O . MET A 1 690 ? 36.97900 32.07300 19.08700 1.000 39.14680 692 MET A O 1
ATOM 4962 N N . SER A 1 691 ? 38.56100 31.88500 17.50700 1.000 33.22504 693 SER A N 1
ATOM 4963 C CA . SER A 1 691 ? 38.59000 33.32500 17.28200 1.000 33.58561 693 SER A CA 1
ATOM 4964 C C . SER A 1 691 ? 37.29200 33.84800 16.68100 1.000 36.47806 693 SER A C 1
ATOM 4965 O O . SER A 1 691 ? 37.03400 35.04900 16.76800 1.000 43.90000 693 SER A O 1
ATOM 4968 N N . LYS A 1 692 ? 36.46100 32.98700 16.09400 1.000 37.68347 694 LYS A N 1
ATOM 4969 C CA . LYS A 1 692 ? 35.15400 33.41500 15.61400 1.000 36.88074 694 LYS A CA 1
ATOM 4970 C C . LYS A 1 692 ? 34.06400 33.21300 16.65400 1.000 39.89426 694 LYS A C 1
ATOM 4971 O O . LYS A 1 692 ? 32.88900 33.41900 16.34400 1.000 39.35209 694 LYS A O 1
ATOM 4977 N N . GLY A 1 693 ? 34.42200 32.81800 17.87600 1.000 32.06437 695 GLY A N 1
ATOM 4978 C CA . GLY A 1 693 ? 33.42300 32.61100 18.90500 1.000 34.95682 695 GLY A CA 1
ATOM 4979 C C . GLY A 1 693 ? 32.66800 31.30700 18.80800 1.000 36.10433 695 GLY A C 1
ATOM 4980 O O . GLY A 1 693 ? 31.67000 31.12800 19.52000 1.000 34.28832 695 GLY A O 1
ATOM 4981 N N . GLU A 1 694 ? 33.10500 30.38300 17.95500 1.000 33.14871 696 GLU A N 1
ATOM 4982 C CA . GLU A 1 694 ? 32.33300 29.17000 17.71700 1.000 31.85908 696 GLU A CA 1
ATOM 4983 C C . GLU A 1 694 ? 32.45500 28.15900 18.84400 1.000 28.90347 696 GLU A C 1
ATOM 4984 O O . GLU A 1 694 ? 31.66600 27.20500 18.88200 1.000 30.25363 696 GLU A O 1
ATOM 4990 N N . ILE A 1 695 ? 33.42300 28.33700 19.74500 1.000 32.52758 697 ILE A N 1
ATOM 4991 C CA . ILE A 1 695 ? 33.58500 27.42900 20.87500 1.000 35.43320 697 ILE A CA 1
ATOM 4992 C C . ILE A 1 695 ? 32.58700 27.74900 21.97700 1.000 35.19106 697 ILE A C 1
ATOM 4993 O O . ILE A 1 695 ? 32.34600 26.90700 22.85100 1.000 38.65200 697 ILE A O 1
ATOM 4998 N N . ILE A 1 696 ? 31.97800 28.93800 21.94500 1.000 29.30088 698 ILE A N 1
ATOM 4999 C CA . ILE A 1 696 ? 31.11700 29.36400 23.04800 1.000 30.53787 698 ILE A CA 1
ATOM 5000 C C . ILE A 1 696 ? 29.96300 28.38600 23.23400 1.000 34.38307 698 ILE A C 1
ATOM 5001 O O . ILE A 1 696 ? 29.68800 27.93100 24.35100 1.000 31.69854 698 ILE A O 1
ATOM 5006 N N . ASP A 1 697 ? 29.27400 28.04400 22.14400 1.000 30.73790 699 ASP A N 1
ATOM 5007 C CA . ASP A 1 697 ? 28.08500 27.20300 22.27300 1.000 32.81972 699 ASP A CA 1
ATOM 5008 C C . ASP A 1 697 ? 28.38300 25.82100 22.85100 1.000 31.45377 699 ASP A C 1
ATOM 5009 O O . ASP A 1 697 ? 27.71000 25.43100 23.82000 1.000 30.39838 699 ASP A O 1
ATOM 5014 N N . PRO A 1 698 ? 29.34600 25.04000 22.34500 1.000 30.55366 700 PRO A N 1
ATOM 5015 C CA . PRO A 1 698 ? 29.59700 23.73600 22.98400 1.000 27.27432 700 PRO A CA 1
ATOM 5016 C C . PRO A 1 698 ? 30.14800 23.87700 24.39100 1.000 27.05061 700 PRO A C 1
ATOM 5017 O O . PRO A 1 698 ? 29.87700 23.02200 25.24300 1.000 31.60642 700 PRO A O 1
ATOM 5021 N N . LEU A 1 699 ? 30.90300 24.94200 24.66700 1.000 28.90347 701 LEU A N 1
ATOM 5022 C CA . LEU A 1 699 ? 31.38100 25.15600 26.02700 1.000 29.78778 701 LEU A CA 1
ATOM 5023 C C . LEU A 1 699 ? 30.21100 25.28500 26.99400 1.000 32.65392 701 LEU A C 1
ATOM 5024 O O . LEU A 1 699 ? 30.12000 24.55100 27.98500 1.000 33.65404 701 LEU A O 1
ATOM 5029 N N . LEU A 1 700 ? 29.28400 26.20000 26.70400 1.000 30.00623 702 LEU A N 1
ATOM 5030 C CA . LEU A 1 700 ? 28.14000 26.39400 27.58800 1.000 33.59613 702 LEU A CA 1
ATOM 5031 C C . LEU A 1 700 ? 27.20700 25.19000 27.57900 1.000 31.58800 702 LEU A C 1
ATOM 5032 O O . LEU A 1 700 ? 26.55500 24.91000 28.59200 1.000 31.85119 702 LEU A O 1
ATOM 5037 N N . GLU A 1 701 ? 27.12900 24.46600 26.45900 1.000 30.40365 703 GLU A N 1
ATOM 5038 C CA . GLU A 1 701 ? 26.29300 23.27100 26.42700 1.000 35.17790 703 GLU A CA 1
ATOM 5039 C C . GLU A 1 701 ? 26.75700 22.23500 27.43700 1.000 36.55438 703 GLU A C 1
ATOM 5040 O O . GLU A 1 701 ? 25.93600 21.50200 27.99900 1.000 36.77546 703 GLU A O 1
ATOM 5046 N N . SER A 1 702 ? 28.06300 22.16400 27.68300 1.000 32.25124 704 SER A N 1
ATOM 5047 C CA . SER A 1 702 ? 28.59200 21.16800 28.59600 1.000 34.32517 704 SER A CA 1
ATOM 5048 C C . SER A 1 702 ? 28.14300 21.41600 30.02900 1.000 31.88540 704 SER A C 1
ATOM 5049 O O . SER A 1 702 ? 28.17500 20.49100 30.84400 1.000 33.86195 704 SER A O 1
ATOM 5052 N N . LEU A 1 703 ? 27.69300 22.63200 30.34400 1.000 33.81458 705 LEU A N 1
ATOM 5053 C CA . LEU A 1 703 ? 27.26700 22.99700 31.68900 1.000 30.61683 705 LEU A CA 1
ATOM 5054 C C . LEU A 1 703 ? 25.77500 23.29600 31.77300 1.000 31.72222 705 LEU A C 1
ATOM 5055 O O . LEU A 1 703 ? 25.29300 23.72900 32.82500 1.000 32.27229 705 LEU A O 1
ATOM 5060 N N . GLU A 1 704 ? 25.02200 23.07500 30.69500 1.000 37.64925 706 GLU A N 1
ATOM 5061 C CA . GLU A 1 704 ? 23.69500 23.67300 30.62300 1.000 39.93900 706 GLU A CA 1
ATOM 5062 C C . GLU A 1 704 ? 22.69200 23.01400 31.56000 1.000 38.37039 706 GLU A C 1
ATOM 5063 O O . GLU A 1 704 ? 21.65100 23.61100 31.84400 1.000 45.83707 706 GLU A O 1
ATOM 5069 N N . SER A 1 705 ? 22.96300 21.81400 32.05500 1.000 37.63346 707 SER A N 1
ATOM 5070 C CA . SER A 1 705 ? 22.07700 21.22700 33.04700 1.000 41.42865 707 SER A CA 1
ATOM 5071 C C . SER A 1 705 ? 22.55800 21.46700 34.47100 1.000 41.62341 707 SER A C 1
ATOM 5072 O O . SER A 1 705 ? 21.94000 20.96400 35.41500 1.000 39.39157 707 SER A O 1
ATOM 5075 N N . TRP A 1 706 ? 23.62500 22.23900 34.65700 1.000 37.70189 708 TRP A N 1
ATOM 5076 C CA . TRP A 1 706 ? 24.07600 22.54700 36.00700 1.000 33.54613 708 TRP A CA 1
ATOM 5077 C C . TRP A 1 706 ? 23.11100 23.53600 36.64200 1.000 34.28306 708 TRP A C 1
ATOM 5078 O O . TRP A 1 706 ? 22.78200 24.56300 36.04400 1.000 37.48607 708 TRP A O 1
ATOM 5089 N N . ASN A 1 707 ? 22.62300 23.21200 37.84100 1.000 31.63537 709 ASN A N 1
ATOM 5090 C CA . ASN A 1 707 ? 21.70900 24.11400 38.52800 1.000 34.11725 709 ASN A CA 1
ATOM 5091 C C . ASN A 1 707 ? 22.42600 25.23600 39.27500 1.000 33.38032 709 ASN A C 1
ATOM 5092 O O . ASN A 1 707 ? 21.77100 26.00000 39.98900 1.000 35.37529 709 ASN A O 1
ATOM 5097 N N . GLY A 1 708 ? 23.74700 25.34700 39.15300 1.000 33.57508 710 GLY A N 1
ATOM 5098 C CA . GLY A 1 708 ? 24.46400 26.43900 39.77800 1.000 34.09883 710 GLY A CA 1
ATOM 5099 C C . GLY A 1 708 ? 24.88500 26.19800 41.21100 1.000 36.34646 710 GLY A C 1
ATOM 5100 O O . GLY A 1 708 ? 25.45400 27.10500 41.83100 1.000 32.59601 710 GLY A O 1
ATOM 5101 N N . ALA A 1 709 ? 24.63100 25.00800 41.75700 1.000 34.91998 711 ALA A N 1
ATOM 5102 C CA . ALA A 1 709 ? 25.01700 24.72300 43.12500 1.000 35.43583 711 ALA A CA 1
ATOM 5103 C C . ALA A 1 709 ? 25.96400 23.53000 43.16600 1.000 37.08339 711 ALA A C 1
ATOM 5104 O O . ALA A 1 709 ? 25.96200 22.70000 42.25300 1.000 38.15194 711 ALA A O 1
ATOM 5106 N N . PRO A 1 710 ? 26.80300 23.42700 44.19200 1.000 35.14632 712 PRO A N 1
ATOM 5107 C CA . PRO A 1 710 ? 27.62600 22.22200 44.33600 1.000 34.13041 712 PRO A CA 1
ATOM 5108 C C . PRO A 1 710 ? 26.77100 21.02300 44.72900 1.000 35.75165 712 PRO A C 1
ATOM 5109 O O . PRO A 1 710 ? 25.63800 21.15200 45.19600 1.000 35.88851 712 PRO A O 1
ATOM 5113 N N . LEU A 1 711 ? 27.32300 19.83500 44.51600 1.000 35.50952 713 LEU A N 1
ATOM 5114 C CA . LEU A 1 711 ? 26.63400 18.64300 44.98500 1.000 33.45401 713 LEU A CA 1
ATOM 5115 C C . LEU A 1 711 ? 26.61600 18.63100 46.51200 1.000 34.49098 713 LEU A C 1
ATOM 5116 O O . LEU A 1 711 ? 27.56400 19.11000 47.14400 1.000 33.73826 713 LEU A O 1
ATOM 5121 N N . PRO A 1 712 ? 25.54100 18.14200 47.12700 1.000 34.67258 714 PRO A N 1
ATOM 5122 C CA . PRO A 1 712 ? 25.48800 18.09500 48.59200 1.000 38.71517 714 PRO A CA 1
ATOM 5123 C C . PRO A 1 712 ? 26.63700 17.29600 49.18300 1.000 40.65751 714 PRO A C 1
ATOM 5124 O O . PRO A 1 712 ? 27.12700 16.33400 48.59200 1.000 42.77881 714 PRO A O 1
ATOM 5128 N N . ILE A 1 713 ? 27.08700 17.74100 50.35400 1.000 38.29143 715 ILE A N 1
ATOM 5129 C CA . ILE A 1 713 ? 27.99300 16.99800 51.21800 1.000 50.99822 715 ILE A CA 1
ATOM 5130 C C . ILE A 1 713 ? 27.28900 16.54400 52.49300 1.000 71.76124 715 ILE A C 1
ATOM 5131 O O . ILE A 1 713 ? 27.93800 16.01800 53.40500 1.000 77.43297 715 ILE A O 1
ATOM 5136 N N . SER A 1 714 ? 25.97800 16.76100 52.58900 1.000 75.63012 716 SER A N 1
ATOM 5137 C CA . SER A 1 714 ? 25.18800 16.34100 53.74200 1.000 81.61505 716 SER A CA 1
ATOM 5138 C C . SER A 1 714 ? 23.88100 15.69700 53.28800 1.000 85.43130 716 SER A C 1
ATOM 5139 O O . SER A 1 714 ? 23.69500 15.41500 52.10300 1.000 83.27841 716 SER A O 1
ATOM 5143 N N . GLU B 1 25 ? 99.12300 31.53600 22.56700 1.000 69.88996 25 GLU B N 1
ATOM 5144 C CA . GLU B 1 25 ? 98.78100 31.81500 23.95600 1.000 65.89737 25 GLU B CA 1
ATOM 5145 C C . GLU B 1 25 ? 97.34300 32.30900 24.11200 1.000 58.32278 25 GLU B C 1
ATOM 5146 O O . GLU B 1 25 ? 97.07800 33.20500 24.91200 1.000 65.43679 25 GLU B O 1
ATOM 5152 N N . ASP B 1 26 ? 96.41400 31.72900 23.35000 1.000 44.95539 26 ASP B N 1
ATOM 5153 C CA . ASP B 1 26 ? 94.99200 32.08000 23.44400 1.000 38.06772 26 ASP B CA 1
ATOM 5154 C C . ASP B 1 26 ? 94.13000 30.82800 23.28400 1.000 35.33845 26 ASP B C 1
ATOM 5155 O O . ASP B 1 26 ? 93.27000 30.75300 22.40200 1.000 36.46227 26 ASP B O 1
ATOM 5160 N N . PRO B 1 27 ? 94.31400 29.82900 24.15600 1.000 32.87499 27 PRO B N 1
ATOM 5161 C CA . PRO B 1 27 ? 93.68700 28.51900 23.92100 1.000 36.38857 27 PRO B CA 1
ATOM 5162 C C . PRO B 1 27 ? 92.18000 28.49500 24.14300 1.000 35.17790 27 PRO B C 1
ATOM 5163 O O . PRO B 1 27 ? 91.52500 27.53400 23.71400 1.000 34.84628 27 PRO B O 1
ATOM 5167 N N . LEU B 1 28 ? 91.61200 29.50400 24.79600 1.000 29.61408 28 LEU B N 1
ATOM 5168 C CA . LEU B 1 28 ? 90.18100 29.55900 25.07400 1.000 26.89533 28 LEU B CA 1
ATOM 5169 C C . LEU B 1 28 ? 89.48200 30.63300 24.25700 1.000 32.16438 28 LEU B C 1
ATOM 5170 O O . LEU B 1 28 ? 88.27000 30.83300 24.42200 1.000 29.33510 28 LEU B O 1
ATOM 5175 N N . TYR B 1 29 ? 90.22800 31.34100 23.40700 1.000 30.54050 29 TYR B N 1
ATOM 5176 C CA . TYR B 1 29 ? 89.72800 32.28200 22.40700 1.000 31.45377 29 TYR B CA 1
ATOM 5177 C C . TYR B 1 29 ? 89.21500 33.58800 23.01100 1.000 29.42984 29 TYR B C 1
ATOM 5178 O O . TYR B 1 29 ? 88.50400 34.34900 22.33800 1.000 31.99331 29 TYR B O 1
ATOM 5187 N N . TRP B 1 30 ? 89.58300 33.88800 24.26300 1.000 30.86686 30 TRP B N 1
ATOM 5188 C CA . TRP B 1 30 ? 89.29900 35.21300 24.81100 1.000 30.66420 30 TRP B CA 1
ATOM 5189 C C . TRP B 1 30 ? 90.05100 36.29300 24.04000 1.000 31.29059 30 TRP B C 1
ATOM 5190 O O . TRP B 1 30 ? 89.54500 37.41100 23.85900 1.000 31.71959 30 TRP B O 1
ATOM 5201 N N . GLY B 1 31 ? 91.27000 35.98100 23.59400 1.000 32.40915 31 GLY B N 1
ATOM 5202 C CA . GLY B 1 31 ? 92.09800 36.99400 22.95800 1.000 32.12490 31 GLY B CA 1
ATOM 5203 C C . GLY B 1 31 ? 91.52900 37.42100 21.62400 1.000 36.41752 31 GLY B C 1
ATOM 5204 O O . GLY B 1 31 ? 91.44500 38.61300 21.32200 1.000 37.50450 31 GLY B O 1
ATOM 5205 N N . ILE B 1 32 ? 91.10400 36.45100 20.81300 1.000 36.54122 32 ILE B N 1
ATOM 5206 C CA . ILE B 1 32 ? 90.53400 36.80600 19.52300 1.000 37.44923 32 ILE B CA 1
ATOM 5207 C C . ILE B 1 32 ? 89.21900 37.54700 19.72100 1.000 33.06186 32 ILE B C 1
ATOM 5208 O O . ILE B 1 32 ? 88.88100 38.44200 18.93600 1.000 39.14417 32 ILE B O 1
ATOM 5213 N N . ALA B 1 33 ? 88.47600 37.22600 20.79100 1.000 30.73263 33 ALA B N 1
ATOM 5214 C CA . ALA B 1 33 ? 87.25000 37.95400 21.08800 1.000 30.36943 33 ALA B CA 1
ATOM 5215 C C . ALA B 1 33 ? 87.55600 39.39400 21.47800 1.000 33.53560 33 ALA B C 1
ATOM 5216 O O . ALA B 1 33 ? 86.90400 40.33100 21.00000 1.000 37.71768 33 ALA B O 1
ATOM 5218 N N . ALA B 1 34 ? 88.56200 39.58600 22.33400 1.000 35.37266 34 ALA B N 1
ATOM 5219 C CA . ALA B 1 34 ? 88.95400 40.92900 22.75200 1.000 35.27791 34 ALA B CA 1
ATOM 5220 C C . ALA B 1 34 ? 89.43600 41.76200 21.56900 1.000 39.30471 34 ALA B C 1
ATOM 5221 O O . ALA B 1 34 ? 89.17700 42.97100 21.50200 1.000 38.48093 34 ALA B O 1
ATOM 5223 N N . GLU B 1 35 ? 90.13700 41.13200 20.62400 1.000 35.58321 35 GLU B N 1
ATOM 5224 C CA . GLU B 1 35 ? 90.62200 41.85200 19.44800 1.000 44.87380 35 GLU B CA 1
ATOM 5225 C C . GLU B 1 35 ? 89.47900 42.49600 18.66600 1.000 41.93398 35 GLU B C 1
ATOM 5226 O O . GLU B 1 35 ? 89.65400 43.56800 18.07900 1.000 38.57568 35 GLU B O 1
ATOM 5232 N N . ALA B 1 36 ? 88.29800 41.87800 18.66600 1.000 34.20147 36 ALA B N 1
ATOM 5233 C CA . ALA B 1 36 ? 87.19600 42.41700 17.88400 1.000 35.39372 36 ALA B CA 1
ATOM 5234 C C . ALA B 1 36 ? 86.61400 43.69300 18.47700 1.000 36.57544 36 ALA B C 1
ATOM 5235 O O . ALA B 1 36 ? 85.82000 44.35300 17.80700 1.000 37.68873 36 ALA B O 1
ATOM 5237 N N . MET B 1 37 ? 86.98500 44.06000 19.70100 1.000 34.55677 37 MET B N 1
ATOM 5238 C CA . MET B 1 37 ? 86.44200 45.23700 20.36200 1.000 37.41764 37 MET B CA 1
ATOM 5239 C C . MET B 1 37 ? 87.41000 46.41200 20.34900 1.000 34.60941 37 MET B C 1
ATOM 5240 O O . MET B 1 37 ? 87.21300 47.37500 21.10200 1.000 36.84126 37 MET B O 1
ATOM 5245 N N . THR B 1 38 ? 88.47100 46.33700 19.54800 1.000 36.31225 38 THR B N 1
ATOM 5246 C CA . THR B 1 38 ? 89.39000 47.44600 19.37700 1.000 37.48871 38 THR B CA 1
ATOM 5247 C C . THR B 1 38 ? 88.89600 48.32800 18.24200 1.000 36.92548 38 THR B C 1
ATOM 5248 O O . THR B 1 38 ? 88.09000 47.91500 17.40400 1.000 43.70524 38 THR B O 1
ATOM 5252 N N . GLY B 1 39 ? 89.39900 49.54500 18.20500 1.000 37.83348 39 GLY B N 1
ATOM 5253 C CA . GLY B 1 39 ? 88.88100 50.48500 17.24100 1.000 37.16761 39 GLY B CA 1
ATOM 5254 C C . GLY B 1 39 ? 87.54400 51.05900 17.67500 1.000 35.67007 39 GLY B C 1
ATOM 5255 O O . GLY B 1 39 ? 86.84700 50.52800 18.54100 1.000 34.33833 39 GLY B O 1
ATOM 5256 N N . SER B 1 40 ? 87.18700 52.18100 17.06100 1.000 30.10887 40 SER B N 1
ATOM 5257 C CA . SER B 1 40 ? 86.03900 52.91600 17.55400 1.000 31.16163 40 SER B CA 1
ATOM 5258 C C . SER B 1 40 ? 84.73400 52.24900 17.13600 1.000 31.11162 40 SER B C 1
ATOM 5259 O O . SER B 1 40 ? 84.67100 51.44200 16.19800 1.000 30.42207 40 SER B O 1
ATOM 5262 N N . HIS B 1 41 ? 83.67300 52.61000 17.85000 1.000 25.41357 41 HIS B N 1
ATOM 5263 C CA . HIS B 1 41 ? 82.35100 52.13700 17.47100 1.000 28.71923 41 HIS B CA 1
ATOM 5264 C C . HIS B 1 41 ? 81.91300 52.75900 16.15200 1.000 28.63764 41 HIS B C 1
ATOM 5265 O O . HIS B 1 41 ? 81.29700 52.08500 15.32000 1.000 29.83779 41 HIS B O 1
ATOM 5272 N N . LEU B 1 42 ? 82.23900 54.03800 15.93100 1.000 27.52698 42 LEU B N 1
ATOM 5273 C CA . LEU B 1 42 ? 81.84100 54.68400 14.68200 1.000 30.46418 42 LEU B CA 1
ATOM 5274 C C . LEU B 1 42 ? 82.44200 53.97400 13.48100 1.000 30.30890 42 LEU B C 1
ATOM 5275 O O . LEU B 1 42 ? 81.76200 53.77100 12.46500 1.000 29.85358 42 LEU B O 1
ATOM 5280 N N . ASP B 1 43 ? 83.72200 53.59800 13.57500 1.000 28.42972 43 ASP B N 1
ATOM 5281 C CA . ASP B 1 43 ? 84.37100 52.88700 12.47600 1.000 31.68275 43 ASP B CA 1
ATOM 5282 C C . ASP B 1 43 ? 83.74800 51.52100 12.25400 1.000 30.70895 43 ASP B C 1
ATOM 5283 O O . ASP B 1 43 ? 83.65200 51.05300 11.11100 1.000 28.77977 43 ASP B O 1
ATOM 5288 N N . GLU B 1 44 ? 83.35700 50.84900 13.33900 1.000 26.82953 44 GLU B N 1
ATOM 5289 C CA . GLU B 1 44 ? 82.59100 49.61500 13.21800 1.000 28.56395 44 GLU B CA 1
ATOM 5290 C C . GLU B 1 44 ? 81.29000 49.84100 12.44300 1.000 30.95634 44 GLU B C 1
ATOM 5291 O O . GLU B 1 44 ? 80.94500 49.07500 11.53500 1.000 27.15589 44 GLU B O 1
ATOM 5297 N N . VAL B 1 45 ? 80.55700 50.90200 12.78500 1.000 27.29275 45 VAL B N 1
ATOM 5298 C CA . VAL B 1 45 ? 79.30900 51.20500 12.08900 1.000 26.14787 45 VAL B CA 1
ATOM 5299 C C . VAL B 1 45 ? 79.58200 51.54400 10.62500 1.000 24.02393 45 VAL B C 1
ATOM 5300 O O . VAL B 1 45 ? 78.84500 51.11900 9.72600 1.000 30.73000 45 VAL B O 1
ATOM 5304 N N . LYS B 1 46 ? 80.64500 52.30700 10.36000 1.000 24.27923 46 LYS B N 1
ATOM 5305 C CA . LYS B 1 46 ? 80.97300 52.62500 8.97100 1.000 33.88564 46 LYS B CA 1
ATOM 5306 C C . LYS B 1 46 ? 81.26300 51.35800 8.17400 1.000 29.32720 46 LYS B C 1
ATOM 5307 O O . LYS B 1 46 ? 80.80400 51.22300 7.03300 1.000 32.13543 46 LYS B O 1
ATOM 5313 N N . LYS B 1 47 ? 81.99000 50.40500 8.77100 1.000 32.57759 47 LYS B N 1
ATOM 5314 C CA . LYS B 1 47 ? 82.22100 49.12300 8.10800 1.000 36.64913 47 LYS B CA 1
ATOM 5315 C C . LYS B 1 47 ? 80.91600 48.36800 7.89700 1.000 31.48535 47 LYS B C 1
ATOM 5316 O O . LYS B 1 47 ? 80.71400 47.74700 6.84500 1.000 30.13519 47 LYS B O 1
ATOM 5322 N N . MET B 1 48 ? 80.01800 48.39800 8.88600 1.000 30.83528 48 MET B N 1
ATOM 5323 C CA . MET B 1 48 ? 78.76600 47.65600 8.75700 1.000 30.04308 48 MET B CA 1
ATOM 5324 C C . MET B 1 48 ? 77.93600 48.20200 7.61000 1.000 33.08818 48 MET B C 1
ATOM 5325 O O . MET B 1 48 ? 77.30100 47.44000 6.87100 1.000 30.27468 48 MET B O 1
ATOM 5330 N N . VAL B 1 49 ? 77.91300 49.52600 7.45900 1.000 25.00037 49 VAL B N 1
ATOM 5331 C CA . VAL B 1 49 ? 77.13800 50.13600 6.38500 1.000 31.45904 49 VAL B CA 1
ATOM 5332 C C . VAL B 1 49 ? 77.74000 49.77400 5.03300 1.000 28.21917 49 VAL B C 1
ATOM 5333 O O . VAL B 1 49 ? 77.02400 49.40000 4.09400 1.000 30.84580 49 VAL B O 1
ATOM 5337 N N . ALA B 1 50 ? 79.06700 49.87700 4.91500 1.000 25.76625 50 ALA B N 1
ATOM 5338 C CA . ALA B 1 50 ? 79.73500 49.47900 3.67400 1.000 32.44073 50 ALA B CA 1
ATOM 5339 C C . ALA B 1 50 ? 79.43600 48.02600 3.31900 1.000 35.44636 50 ALA B C 1
ATOM 5340 O O . ALA B 1 50 ? 79.16900 47.71300 2.15200 1.000 31.10110 50 ALA B O 1
ATOM 5342 N N . GLU B 1 51 ? 79.46600 47.12600 4.31500 1.000 31.10899 51 GLU B N 1
ATOM 5343 C CA . GLU B 1 51 ? 79.16100 45.71500 4.06700 1.000 31.56957 51 GLU B CA 1
ATOM 5344 C C . GLU B 1 51 ? 77.71500 45.52600 3.63700 1.000 34.91998 51 GLU B C 1
ATOM 5345 O O . GLU B 1 51 ? 77.42600 44.73400 2.73000 1.000 35.21212 51 GLU B O 1
ATOM 5351 N N . TYR B 1 52 ? 76.79300 46.22200 4.30600 1.000 25.77941 52 TYR B N 1
ATOM 5352 C CA . TYR B 1 52 ? 75.38100 46.13100 3.96200 1.000 28.22970 52 TYR B CA 1
ATOM 5353 C C . TYR B 1 52 ? 75.16300 46.35800 2.47500 1.000 34.45150 52 TYR B C 1
ATOM 5354 O O . TYR B 1 52 ? 74.34200 45.67900 1.84500 1.000 32.48547 52 TYR B O 1
ATOM 5363 N N . ARG B 1 53 ? 75.89100 47.30600 1.89800 1.000 27.93756 53 ARG B N 1
ATOM 5364 C CA . ARG B 1 53 ? 75.63700 47.76900 0.53900 1.000 32.38020 53 ARG B CA 1
ATOM 5365 C C . ARG B 1 53 ? 76.36600 46.97300 -0.54000 1.000 34.33570 53 ARG B C 1
ATOM 5366 O O . ARG B 1 53 ? 76.18000 47.26500 -1.72700 1.000 32.82499 53 ARG B O 1
ATOM 5374 N N . LYS B 1 54 ? 77.17300 45.97600 -0.17800 1.000 36.31488 54 LYS B N 1
ATOM 5375 C CA . LYS B 1 54 ? 77.83100 45.16100 -1.19500 1.000 32.27229 54 LYS B CA 1
ATOM 5376 C C . LYS B 1 54 ? 76.79100 44.33400 -1.95500 1.000 34.23832 54 LYS B C 1
ATOM 5377 O O . LYS B 1 54 ? 75.74600 43.98000 -1.40700 1.000 32.32230 54 LYS B O 1
ATOM 5383 N N . PRO B 1 55 ? 77.03900 44.03800 -3.23400 1.000 31.25112 55 PRO B N 1
ATOM 5384 C CA . PRO B 1 55 ? 76.00800 43.35800 -4.03000 1.000 33.78826 55 PRO B CA 1
ATOM 5385 C C . PRO B 1 55 ? 75.92700 41.85300 -3.82000 1.000 37.57293 55 PRO B C 1
ATOM 5386 O O . PRO B 1 55 ? 74.92200 41.25800 -4.22400 1.000 36.80968 55 PRO B O 1
ATOM 5390 N N . VAL B 1 56 ? 76.94400 41.21200 -3.24100 1.000 32.03016 56 VAL B N 1
ATOM 5391 C CA . VAL B 1 56 ? 76.96400 39.76200 -3.07600 1.000 33.93038 56 VAL B CA 1
ATOM 5392 C C . VAL B 1 56 ? 77.32200 39.41700 -1.63700 1.000 31.15374 56 VAL B C 1
ATOM 5393 O O . VAL B 1 56 ? 78.29200 39.94900 -1.08800 1.000 36.46753 56 VAL B O 1
ATOM 5397 N N . VAL B 1 57 ? 76.55600 38.51000 -1.04000 1.000 32.65655 57 VAL B N 1
ATOM 5398 C CA . VAL B 1 57 ? 76.90200 37.90100 0.23600 1.000 29.80621 57 VAL B CA 1
ATOM 5399 C C . VAL B 1 57 ? 77.39400 36.49400 -0.06400 1.000 30.46944 57 VAL B C 1
ATOM 5400 O O . VAL B 1 57 ? 76.60300 35.61200 -0.42400 1.000 32.27229 57 VAL B O 1
ATOM 5404 N N . LYS B 1 58 ? 78.70400 36.28500 0.06300 1.000 31.04320 58 LYS B N 1
ATOM 5405 C CA . LYS B 1 58 ? 79.29700 34.96500 -0.11000 1.000 32.00910 58 LYS B CA 1
ATOM 5406 C C . LYS B 1 58 ? 79.38200 34.26300 1.23800 1.000 33.99881 58 LYS B C 1
ATOM 5407 O O . LYS B 1 58 ? 80.09200 34.72400 2.14000 1.000 34.15410 58 LYS B O 1
ATOM 5413 N N . LEU B 1 59 ? 78.68200 33.13600 1.36100 1.000 30.49313 59 LEU B N 1
ATOM 5414 C CA . LEU B 1 59 ? 78.68100 32.35200 2.58800 1.000 35.01209 59 LEU B CA 1
ATOM 5415 C C . LEU B 1 59 ? 79.73100 31.25200 2.50700 1.000 35.71481 59 LEU B C 1
ATOM 5416 O O . LEU B 1 59 ? 79.76700 30.49500 1.53400 1.000 32.90131 59 LEU B O 1
ATOM 5421 N N . GLY B 1 60 ? 80.57400 31.16400 3.53300 1.000 32.06174 60 GLY B N 1
ATOM 5422 C CA . GLY B 1 60 ? 81.55900 30.10200 3.61600 1.000 31.49325 60 GLY B CA 1
ATOM 5423 C C . GLY B 1 60 ? 81.51800 29.43600 4.97500 1.000 34.31201 60 GLY B C 1
ATOM 5424 O O . GLY B 1 60 ? 82.35000 28.57900 5.28700 1.000 38.81781 60 GLY B O 1
ATOM 5425 N N . GLY B 1 61 ? 80.54600 29.83100 5.79400 1.000 34.23832 61 GLY B N 1
ATOM 5426 C CA . GLY B 1 61 ? 80.36400 29.25700 7.11000 1.000 38.17037 61 GLY B CA 1
ATOM 5427 C C . GLY B 1 61 ? 81.06800 29.98700 8.23200 1.000 42.54457 61 GLY B C 1
ATOM 5428 O O . GLY B 1 61 ? 80.92000 29.58900 9.39600 1.000 44.31058 61 GLY B O 1
ATOM 5429 N N . GLU B 1 62 ? 81.81800 31.04800 7.93200 1.000 36.27014 62 GLU B N 1
ATOM 5430 C CA . GLU B 1 62 ? 82.71100 31.63200 8.92700 1.000 38.11510 62 GLU B CA 1
ATOM 5431 C C . GLU B 1 62 ? 82.83200 33.14800 8.87700 1.000 38.08088 62 GLU B C 1
ATOM 5432 O O . GLU B 1 62 ? 83.38800 33.72000 9.81900 1.000 37.36764 62 GLU B O 1
ATOM 5438 N N . THR B 1 63 ? 82.31700 33.82600 7.85100 1.000 31.08531 63 THR B N 1
ATOM 5439 C CA . THR B 1 63 ? 82.51700 35.26700 7.71500 1.000 38.98099 63 THR B CA 1
ATOM 5440 C C . THR B 1 63 ? 81.20900 36.05400 7.70800 1.000 37.25973 63 THR B C 1
ATOM 5441 O O . THR B 1 63 ? 81.19600 37.21400 7.29400 1.000 34.16989 63 THR B O 1
ATOM 5445 N N . LEU B 1 64 ? 80.11500 35.46300 8.17200 1.000 33.09871 64 LEU B N 1
ATOM 5446 C CA . LEU B 1 64 ? 78.82400 36.13500 8.09600 1.000 30.49839 64 LEU B CA 1
ATOM 5447 C C . LEU B 1 64 ? 78.77000 37.27600 9.10400 1.000 32.29071 64 LEU B C 1
ATOM 5448 O O . LEU B 1 64 ? 79.12800 37.10300 10.27100 1.000 29.48248 64 LEU B O 1
ATOM 5453 N N . THR B 1 65 ? 78.34500 38.44900 8.65400 1.000 29.26404 65 THR B N 1
ATOM 5454 C CA . THR B 1 65 ? 78.20500 39.60800 9.53100 1.000 25.46884 65 THR B CA 1
ATOM 5455 C C . THR B 1 65 ? 76.73900 39.97800 9.68000 1.000 27.69543 65 THR B C 1
ATOM 5456 O O . THR B 1 65 ? 75.90300 39.62300 8.84500 1.000 28.26128 65 THR B O 1
ATOM 5460 N N . ILE B 1 66 ? 76.42300 40.71500 10.75600 1.000 24.35029 66 ILE B N 1
ATOM 5461 C CA . ILE B 1 66 ? 75.03800 41.13600 10.93500 1.000 23.27121 66 ILE B CA 1
ATOM 5462 C C . ILE B 1 66 ? 74.62000 42.06300 9.81100 1.000 27.71122 66 ILE B C 1
ATOM 5463 O O . ILE B 1 66 ? 73.43500 42.13400 9.47400 1.000 28.12969 66 ILE B O 1
ATOM 5468 N N . SER B 1 67 ? 75.58200 42.75500 9.18900 1.000 24.39503 67 SER B N 1
ATOM 5469 C CA . SER B 1 67 ? 75.25900 43.61600 8.05400 1.000 27.04008 67 SER B CA 1
ATOM 5470 C C . SER B 1 67 ? 74.77500 42.79100 6.87600 1.000 31.65116 67 SER B C 1
ATOM 5471 O O . SER B 1 67 ? 73.83700 43.18500 6.17000 1.000 28.89294 67 SER B O 1
ATOM 5474 N N . GLN B 1 68 ? 75.43000 41.65700 6.63300 1.000 25.90574 68 GLN B N 1
ATOM 5475 C CA . GLN B 1 68 ? 75.00000 40.77100 5.55800 1.000 27.82176 68 GLN B CA 1
ATOM 5476 C C . GLN B 1 68 ? 73.63900 40.15000 5.85300 1.000 30.32469 68 GLN B C 1
ATOM 5477 O O . GLN B 1 68 ? 72.81300 39.99800 4.94400 1.000 28.36130 68 GLN B O 1
ATOM 5483 N N . VAL B 1 69 ? 73.38300 39.75900 7.10600 1.000 26.04260 69 VAL B N 1
ATOM 5484 C CA . VAL B 1 69 ? 72.05400 39.23500 7.41800 1.000 25.71361 69 VAL B CA 1
ATOM 5485 C C . VAL B 1 69 ? 71.00300 40.30600 7.17300 1.000 27.46645 69 VAL B C 1
ATOM 5486 O O . VAL B 1 69 ? 69.94000 40.04000 6.59500 1.000 27.37170 69 VAL B O 1
ATOM 5490 N N . ALA B 1 70 ? 71.28600 41.53700 7.59400 1.000 26.75847 70 ALA B N 1
ATOM 5491 C CA . ALA B 1 70 ? 70.31600 42.60700 7.41500 1.000 26.38474 70 ALA B CA 1
ATOM 5492 C C . ALA B 1 70 ? 70.10000 42.90300 5.93300 1.000 33.04607 70 ALA B C 1
ATOM 5493 O O . ALA B 1 70 ? 68.96300 43.14200 5.50100 1.000 33.06712 70 ALA B O 1
ATOM 5495 N N . ALA B 1 71 ? 71.17400 42.86500 5.13700 1.000 27.59541 71 ALA B N 1
ATOM 5496 C CA . ALA B 1 71 ? 71.03500 43.09500 3.69600 1.000 25.45568 71 ALA B CA 1
ATOM 5497 C C . ALA B 1 71 ? 70.16700 42.02400 3.04000 1.000 29.28772 71 ALA B C 1
ATOM 5498 O O . ALA B 1 71 ? 69.28200 42.33400 2.23100 1.000 29.53249 71 ALA B O 1
ATOM 5500 N N . ILE B 1 72 ? 70.42700 40.75400 3.35400 1.000 28.65607 72 ILE B N 1
ATOM 5501 C CA . ILE B 1 72 ? 69.63200 39.67000 2.77700 1.000 31.75381 72 ILE B CA 1
ATOM 5502 C C . ILE B 1 72 ? 68.20400 39.72200 3.30000 1.000 33.72246 72 ILE B C 1
ATOM 5503 O O . ILE B 1 72 ? 67.24500 39.49200 2.55200 1.000 35.39635 72 ILE B O 1
ATOM 5508 N N . SER B 1 73 ? 68.03500 40.04900 4.58700 1.000 33.21188 73 SER B N 1
ATOM 5509 C CA . SER B 1 73 ? 66.70000 40.05000 5.17500 1.000 34.84892 73 SER B CA 1
ATOM 5510 C C . SER B 1 73 ? 65.77300 41.03500 4.47700 1.000 34.56204 73 SER B C 1
ATOM 5511 O O . SER B 1 73 ? 64.56900 40.78400 4.39300 1.000 35.58585 73 SER B O 1
ATOM 5514 N N . ALA B 1 74 ? 66.30700 42.14200 3.95600 1.000 32.21702 74 ALA B N 1
ATOM 5515 C CA . ALA B 1 74 ? 65.47000 43.12500 3.27900 1.000 38.94941 74 ALA B CA 1
ATOM 5516 C C . ALA B 1 74 ? 64.72100 42.49700 2.10200 1.000 48.29790 74 ALA B C 1
ATOM 5517 O O . ALA B 1 74 ? 65.23800 41.61900 1.40400 1.000 56.67258 74 ALA B O 1
ATOM 5519 N N . ARG B 1 75 ? 63.48300 42.94400 1.89800 1.000 48.03734 75 ARG B N 1
ATOM 5520 C CA . ARG B 1 75 ? 62.69200 42.56500 0.73200 1.000 46.04499 75 ARG B CA 1
ATOM 5521 C C . ARG B 1 75 ? 62.28800 43.83700 -0.00200 1.000 45.28964 75 ARG B C 1
ATOM 5522 O O . ARG B 1 75 ? 61.09700 44.13500 -0.14000 1.000 46.94510 75 ARG B O 1
ATOM 5530 N N . ASP B 1 76 ? 63.27900 44.60000 -0.47000 1.000 43.43416 76 ASP B N 1
ATOM 5531 C CA . ASP B 1 76 ? 63.02800 45.93000 -1.01300 1.000 51.38511 76 ASP B CA 1
ATOM 5532 C C . ASP B 1 76 ? 63.75900 46.15300 -2.33500 1.000 55.13029 76 ASP B C 1
ATOM 5533 O O . ASP B 1 76 ? 64.07100 47.29400 -2.69100 1.000 54.71445 76 ASP B O 1
ATOM 5538 N N . GLY B 1 77 ? 64.04400 45.07700 -3.06600 1.000 52.20889 77 GLY B N 1
ATOM 5539 C CA . GLY B 1 77 ? 64.60100 45.20500 -4.40200 1.000 50.87452 77 GLY B CA 1
ATOM 5540 C C . GLY B 1 77 ? 65.99200 45.79700 -4.46300 1.000 54.09333 77 GLY B C 1
ATOM 5541 O O . GLY B 1 77 ? 66.32100 46.49000 -5.43300 1.000 57.54111 77 GLY B O 1
ATOM 5542 N N . SER B 1 78 ? 66.82600 45.54400 -3.45300 1.000 48.28737 78 SER B N 1
ATOM 5543 C CA . SER B 1 78 ? 68.20300 46.02300 -3.51400 1.000 45.32649 78 SER B CA 1
ATOM 5544 C C . SER B 1 78 ? 69.04200 45.22400 -4.50100 1.000 50.07442 78 SER B C 1
ATOM 5545 O O . SER B 1 78 ? 70.07500 45.72000 -4.96100 1.000 51.87201 78 SER B O 1
ATOM 5548 N N . GLY B 1 79 ? 68.62500 44.00100 -4.82700 1.000 46.71086 79 GLY B N 1
ATOM 5549 C CA . GLY B 1 79 ? 69.33800 43.16300 -5.76000 1.000 47.02143 79 GLY B CA 1
ATOM 5550 C C . GLY B 1 79 ? 70.42800 42.31900 -5.14400 1.000 44.40796 79 GLY B C 1
ATOM 5551 O O . GLY B 1 79 ? 71.12700 41.60500 -5.87600 1.000 46.52137 79 GLY B O 1
ATOM 5552 N N . VAL B 1 80 ? 70.59500 42.37300 -3.82300 1.000 37.71242 80 VAL B N 1
ATOM 5553 C CA . VAL B 1 80 ? 71.67600 41.63500 -3.18900 1.000 32.68813 80 VAL B CA 1
ATOM 5554 C C . VAL B 1 80 ? 71.46300 40.14000 -3.41000 1.000 38.25459 80 VAL B C 1
ATOM 5555 O O . VAL B 1 80 ? 70.33200 39.63600 -3.38900 1.000 41.81817 80 VAL B O 1
ATOM 5559 N N . THR B 1 81 ? 72.55000 39.42900 -3.67200 1.000 40.49170 81 THR B N 1
ATOM 5560 C CA . THR B 1 81 ? 72.45900 38.02100 -4.00800 1.000 37.56503 81 THR B CA 1
ATOM 5561 C C . THR B 1 81 ? 73.34400 37.21800 -3.07200 1.000 31.62748 81 THR B C 1
ATOM 5562 O O . THR B 1 81 ? 74.37000 37.70300 -2.58900 1.000 35.40688 81 THR B O 1
ATOM 5566 N N . VAL B 1 82 ? 72.91300 35.99000 -2.79500 1.000 28.87188 82 VAL B N 1
ATOM 5567 C CA . VAL B 1 82 ? 73.65000 35.05600 -1.95100 1.000 29.04559 82 VAL B CA 1
ATOM 5568 C C . VAL B 1 82 ? 74.37900 34.07800 -2.85400 1.000 30.98266 82 VAL B C 1
ATOM 5569 O O . VAL B 1 82 ? 73.78500 33.54000 -3.79400 1.000 29.52459 82 VAL B O 1
ATOM 5573 N N . GLU B 1 83 ? 75.66000 33.84300 -2.58200 1.000 34.12514 83 GLU B N 1
ATOM 5574 C CA . GLU B 1 83 ? 76.37500 32.76600 -3.24800 1.000 40.13639 83 GLU B CA 1
ATOM 5575 C C . GLU B 1 83 ? 77.09800 31.91900 -2.21000 1.000 35.79377 83 GLU B C 1
ATOM 5576 O O . GLU B 1 83 ? 77.50200 32.40400 -1.15100 1.000 35.06999 83 GLU B O 1
ATOM 5582 N N . LEU B 1 84 ? 77.21600 30.63300 -2.51400 1.000 30.95898 84 LEU B N 1
ATOM 5583 C CA . LEU B 1 84 ? 77.78400 29.64700 -1.60200 1.000 29.46143 84 LEU B CA 1
ATOM 5584 C C . LEU B 1 84 ? 79.22800 29.36300 -1.99000 1.000 33.65404 84 LEU B C 1
ATOM 5585 O O . LEU B 1 84 ? 79.52600 29.14800 -3.17100 1.000 33.92512 84 LEU B O 1
ATOM 5590 N N . SER B 1 85 ? 80.11000 29.34100 -0.99600 1.000 28.03494 85 SER B N 1
ATOM 5591 C CA . SER B 1 85 ? 81.52100 29.05300 -1.22900 1.000 36.58070 85 SER B CA 1
ATOM 5592 C C . SER B 1 85 ? 81.71500 27.60700 -1.67400 1.000 34.54625 85 SER B C 1
ATOM 5593 O O . SER B 1 85 ? 81.33900 26.67200 -0.95700 1.000 29.48775 85 SER B O 1
ATOM 5596 N N . GLU B 1 86 ? 82.33400 27.42000 -2.83800 1.000 32.19333 86 GLU B N 1
ATOM 5597 C CA . GLU B 1 86 ? 82.65800 26.07100 -3.28100 1.000 31.70643 86 GLU B CA 1
ATOM 5598 C C . GLU B 1 86 ? 83.69300 25.40500 -2.38000 1.000 33.46717 86 GLU B C 1
ATOM 5599 O O . GLU B 1 86 ? 83.77300 24.17400 -2.36200 1.000 34.52519 86 GLU B O 1
ATOM 5605 N N . ALA B 1 87 ? 84.46000 26.18400 -1.60500 1.000 31.13268 87 ALA B N 1
ATOM 5606 C CA . ALA B 1 87 ? 85.42400 25.60800 -0.66500 1.000 35.53321 87 ALA B CA 1
ATOM 5607 C C . ALA B 1 87 ? 84.76500 24.79600 0.45000 1.000 35.91483 87 ALA B C 1
ATOM 5608 O O . ALA B 1 87 ? 85.45000 24.02100 1.12400 1.000 39.07837 87 ALA B O 1
ATOM 5610 N N . ALA B 1 88 ? 83.46200 24.95600 0.66800 1.000 33.63298 88 ALA B N 1
ATOM 5611 C CA . ALA B 1 88 ? 82.75800 24.20600 1.70400 1.000 34.63310 88 ALA B CA 1
ATOM 5612 C C . ALA B 1 88 ? 82.21700 22.87800 1.20300 1.000 33.25399 88 ALA B C 1
ATOM 5613 O O . ALA B 1 88 ? 81.81000 22.03700 2.01100 1.000 32.79077 88 ALA B O 1
ATOM 5615 N N . ARG B 1 89 ? 82.19400 22.68300 -0.11000 1.000 30.83791 89 ARG B N 1
ATOM 5616 C CA . ARG B 1 89 ? 81.50500 21.54000 -0.69200 1.000 32.59338 89 ARG B CA 1
ATOM 5617 C C . ARG B 1 89 ? 82.10300 20.22500 -0.21800 1.000 31.43535 89 ARG B C 1
ATOM 5618 O O . ARG B 1 89 ? 81.36900 19.28300 0.10400 1.000 35.74376 89 ARG B O 1
ATOM 5626 N N . ALA B 1 90 ? 83.43300 20.14600 -0.14000 1.000 32.83025 90 ALA B N 1
ATOM 5627 C CA . ALA B 1 90 ? 84.06600 18.88200 0.22200 1.000 36.38857 90 ALA B CA 1
ATOM 5628 C C . ALA B 1 90 ? 83.69900 18.46200 1.64300 1.000 34.59625 90 ALA B C 1
ATOM 5629 O O . ALA B 1 90 ? 83.39800 17.29000 1.89100 1.000 32.54074 90 ALA B O 1
ATOM 5631 N N . GLY B 1 91 ? 83.71000 19.40400 2.58500 1.000 32.65655 91 GLY B N 1
ATOM 5632 C CA . GLY B 1 91 ? 83.37300 19.06100 3.95800 1.000 29.68251 91 GLY B CA 1
ATOM 5633 C C . GLY B 1 91 ? 81.91400 18.67900 4.13100 1.000 34.60152 91 GLY B C 1
ATOM 5634 O O . GLY B 1 91 ? 81.58100 17.76500 4.89200 1.000 32.66444 91 GLY B O 1
ATOM 5635 N N . VAL B 1 92 ? 81.02600 19.35800 3.41100 1.000 32.31440 92 VAL B N 1
ATOM 5636 C CA . VAL B 1 92 ? 79.61200 19.01000 3.45300 1.000 28.60343 92 VAL B CA 1
ATOM 5637 C C . VAL B 1 92 ? 79.39100 17.60000 2.90600 1.000 34.29095 92 VAL B C 1
ATOM 5638 O O . VAL B 1 92 ? 78.64700 16.80200 3.49000 1.000 31.66959 92 VAL B O 1
ATOM 5642 N N . LYS B 1 93 ? 80.05600 17.25700 1.79700 1.000 27.77965 93 LYS B N 1
ATOM 5643 C CA . LYS B 1 93 ? 79.89700 15.92300 1.22200 1.000 30.32995 93 LYS B CA 1
ATOM 5644 C C . LYS B 1 93 ? 80.44300 14.84300 2.14800 1.000 35.27528 93 LYS B C 1
ATOM 5645 O O . LYS B 1 93 ? 79.86200 13.75400 2.25300 1.000 36.72019 93 LYS B O 1
ATOM 5651 N N . ALA B 1 94 ? 81.56700 15.12000 2.81200 1.000 33.40137 94 ALA B N 1
ATOM 5652 C CA . ALA B 1 94 ? 82.20000 14.12000 3.66300 1.000 32.93290 94 ALA B CA 1
ATOM 5653 C C . ALA B 1 94 ? 81.29300 13.71700 4.82400 1.000 35.36740 94 ALA B C 1
ATOM 5654 O O . ALA B 1 94 ? 81.14700 12.53000 5.12000 1.000 33.96986 94 ALA B O 1
ATOM 5656 N N . SER B 1 95 ? 80.68200 14.69000 5.50600 1.000 35.37793 95 SER B N 1
ATOM 5657 C CA . SER B 1 95 ? 79.80100 14.32900 6.61500 1.000 35.60690 95 SER B CA 1
ATOM 5658 C C . SER B 1 95 ? 78.49000 13.72900 6.11500 1.000 30.68526 95 SER B C 1
ATOM 5659 O O . SER B 1 95 ? 77.93700 12.83000 6.75500 1.000 32.08279 95 SER B O 1
ATOM 5662 N N . SER B 1 96 ? 77.97000 14.22000 4.99000 1.000 30.21678 96 SER B N 1
ATOM 5663 C CA . SER B 1 96 ? 76.80300 13.59500 4.38000 1.000 30.71158 96 SER B CA 1
ATOM 5664 C C . SER B 1 96 ? 77.08000 12.12800 4.05100 1.000 34.33570 96 SER B C 1
ATOM 5665 O O . SER B 1 96 ? 76.30000 11.23200 4.40900 1.000 32.69603 96 SER B O 1
ATOM 5668 N N . ASP B 1 97 ? 78.19600 11.86400 3.37300 1.000 35.16737 97 ASP B N 1
ATOM 5669 C CA . ASP B 1 97 ? 78.56000 10.48500 3.03600 1.000 35.59111 97 ASP B CA 1
ATOM 5670 C C . ASP B 1 97 ? 78.78400 9.64300 4.28700 1.000 35.19896 97 ASP B C 1
ATOM 5671 O O . ASP B 1 97 ? 78.44300 8.45300 4.32300 1.000 38.20195 97 ASP B O 1
ATOM 5676 N N . TRP B 1 98 ? 79.40500 10.23100 5.30500 1.000 33.02501 98 TRP B N 1
ATOM 5677 C CA . TRP B 1 98 ? 79.64100 9.50400 6.54500 1.000 37.53082 98 TRP B CA 1
ATOM 5678 C C . TRP B 1 98 ? 78.33500 8.99500 7.14700 1.000 35.03052 98 TRP B C 1
ATOM 5679 O O . TRP B 1 98 ? 78.26000 7.84200 7.59300 1.000 36.86758 98 TRP B O 1
ATOM 5690 N N . VAL B 1 99 ? 77.29200 9.83600 7.16700 1.000 36.58333 99 VAL B N 1
ATOM 5691 C CA . VAL B 1 99 ? 76.02400 9.40900 7.75900 1.000 35.20159 99 VAL B CA 1
ATOM 5692 C C . VAL B 1 99 ? 75.40400 8.28700 6.93800 1.000 37.30184 99 VAL B C 1
ATOM 5693 O O . VAL B 1 99 ? 74.92000 7.29000 7.48800 1.000 36.83336 99 VAL B O 1
ATOM 5697 N N . MET B 1 100 ? 75.42500 8.41900 5.60800 1.000 38.82044 100 MET B N 1
ATOM 5698 C CA . MET B 1 100 ? 74.83600 7.38500 4.76700 1.000 39.90478 100 MET B CA 1
ATOM 5699 C C . MET B 1 100 ? 75.58600 6.06900 4.92100 1.000 40.37589 100 MET B C 1
ATOM 5700 O O . MET B 1 100 ? 74.97000 4.99800 4.98800 1.000 46.85299 100 MET B O 1
ATOM 5705 N N . ASP B 1 101 ? 76.91700 6.13100 5.00500 1.000 38.81255 101 ASP B N 1
ATOM 5706 C CA . ASP B 1 101 ? 77.69800 4.91200 5.20100 1.000 47.09249 101 ASP B CA 1
ATOM 5707 C C . ASP B 1 101 ? 77.43200 4.30600 6.57200 1.000 47.28462 101 ASP B C 1
ATOM 5708 O O . ASP B 1 101 ? 77.37600 3.07900 6.71600 1.000 50.82451 101 ASP B O 1
ATOM 5713 N N . SER B 1 102 ? 77.26200 5.15200 7.58800 1.000 44.92381 102 SER B N 1
ATOM 5714 C CA . SER B 1 102 ? 76.95100 4.66500 8.92800 1.000 49.21380 102 SER B CA 1
ATOM 5715 C C . SER B 1 102 ? 75.60900 3.94600 8.95100 1.000 55.99619 102 SER B C 1
ATOM 5716 O O . SER B 1 102 ? 75.44100 2.94900 9.66400 1.000 50.62975 102 SER B O 1
ATOM 5719 N N . MET B 1 103 ? 74.64000 4.44100 8.17300 1.000 60.76518 103 MET B N 1
ATOM 5720 C CA . MET B 1 103 ? 73.33600 3.79000 8.07900 1.000 68.15291 103 MET B CA 1
ATOM 5721 C C . MET B 1 103 ? 73.46000 2.38600 7.50600 1.000 74.86424 103 MET B C 1
ATOM 5722 O O . MET B 1 103 ? 72.91400 1.42600 8.06100 1.000 78.94104 103 MET B O 1
ATOM 5727 N N . ASN B 1 104 ? 74.18100 2.24800 6.39200 1.000 77.52772 104 ASN B N 1
ATOM 5728 C CA . ASN B 1 104 ? 74.30100 0.96800 5.70300 1.000 77.88829 104 ASN B CA 1
ATOM 5729 C C . ASN B 1 104 ? 75.12700 -0.05700 6.46800 1.000 74.59579 104 ASN B C 1
ATOM 5730 O O . ASN B 1 104 ? 75.15500 -1.22200 6.06200 1.000 74.22206 104 ASN B O 1
ATOM 5735 N N . LYS B 1 105 ? 75.79800 0.33600 7.54800 1.000 77.43823 105 LYS B N 1
ATOM 5736 C CA . LYS B 1 105 ? 76.56100 -0.59700 8.36700 1.000 78.95947 105 LYS B CA 1
ATOM 5737 C C . LYS B 1 105 ? 75.75600 -1.16000 9.53000 1.000 82.59148 105 LYS B C 1
ATOM 5738 O O . LYS B 1 105 ? 76.19600 -2.13300 10.15400 1.000 85.03651 105 LYS B O 1
ATOM 5744 N N . GLY B 1 106 ? 74.59200 -0.58800 9.82700 1.000 84.52856 106 GLY B N 1
ATOM 5745 C CA . GLY B 1 106 ? 73.81200 -0.99300 10.97700 1.000 89.61864 106 GLY B CA 1
ATOM 5746 C C . GLY B 1 106 ? 74.09200 -0.21800 12.24400 1.000 94.76926 106 GLY B C 1
ATOM 5747 O O . GLY B 1 106 ? 73.69100 -0.66300 13.32600 1.000 98.01702 106 GLY B O 1
ATOM 5748 N N . THR B 1 107 ? 74.76100 0.92900 12.14800 1.000 92.81902 107 THR B N 1
ATOM 5749 C CA . THR B 1 107 ? 75.14800 1.67900 13.33500 1.000 90.71351 107 THR B CA 1
ATOM 5750 C C . THR B 1 107 ? 73.94200 2.37600 13.95500 1.000 92.55847 107 THR B C 1
ATOM 5751 O O . THR B 1 107 ? 73.08900 2.92600 13.25400 1.000 90.62402 107 THR B O 1
ATOM 5753 N N . ASP B 1 108 ? 73.88300 2.35300 15.28600 1.000 93.48489 108 ASP B N 1
ATOM 5754 C CA . ASP B 1 108 ? 72.81500 2.99200 16.04900 1.000 88.90803 108 ASP B CA 1
ATOM 5755 C C . ASP B 1 108 ? 73.24800 4.41900 16.39100 1.000 77.19347 108 ASP B C 1
ATOM 5756 O O . ASP B 1 108 ? 74.19300 4.61900 17.16100 1.000 71.05326 108 ASP B O 1
ATOM 5761 N N . SER B 1 109 ? 72.55800 5.41100 15.82200 1.000 69.38463 109 SER B N 1
ATOM 5762 C CA . SER B 1 109 ? 72.93500 6.81200 15.96500 1.000 63.99715 109 SER B CA 1
ATOM 5763 C C . SER B 1 109 ? 71.71500 7.65600 16.30900 1.000 57.76482 109 SER B C 1
ATOM 5764 O O . SER B 1 109 ? 70.63700 7.46200 15.73900 1.000 48.17420 109 SER B O 1
ATOM 5767 N N . TYR B 1 110 ? 71.89700 8.60800 17.22600 1.000 56.99631 110 TYR B N 1
ATOM 5768 C CA . TYR B 1 110 ? 70.79200 9.46500 17.63900 1.000 54.55917 110 TYR B CA 1
ATOM 5769 C C . TYR B 1 110 ? 70.31400 10.33800 16.48400 1.000 57.54111 110 TYR B C 1
ATOM 5770 O O . TYR B 1 110 ? 71.11600 10.87200 15.71300 1.000 55.77774 110 TYR B O 1
ATOM 5779 N N . GLY B 1 111 ? 68.99400 10.50000 16.38300 1.000 62.68646 111 GLY B N 1
ATOM 5780 C CA . GLY B 1 111 ? 68.39900 11.27800 15.31600 1.000 65.15781 111 GLY B CA 1
ATOM 5781 C C . GLY B 1 111 ? 68.50600 10.65600 13.94500 1.000 67.52125 111 GLY B C 1
ATOM 5782 O O . GLY B 1 111 ? 68.03200 11.25400 12.97100 1.000 70.83218 111 GLY B O 1
ATOM 5783 N N . VAL B 1 112 ? 69.11700 9.48000 13.84100 1.000 59.87560 112 VAL B N 1
ATOM 5784 C CA . VAL B 1 112 ? 69.26800 8.75800 12.58600 1.000 56.55152 112 VAL B CA 1
ATOM 5785 C C . VAL B 1 112 ? 68.50100 7.44000 12.62100 1.000 48.58740 112 VAL B C 1
ATOM 5786 O O . VAL B 1 112 ? 67.78500 7.09900 11.67700 1.000 50.66134 112 VAL B O 1
ATOM 5790 N N . THR B 1 113 ? 68.63600 6.69100 13.71200 1.000 41.08914 113 THR B N 1
ATOM 5791 C CA . THR B 1 113 ? 67.86000 5.48000 13.93100 1.000 51.52460 113 THR B CA 1
ATOM 5792 C C . THR B 1 113 ? 67.07600 5.49700 15.24000 1.000 59.58083 113 THR B C 1
ATOM 5793 O O . THR B 1 113 ? 66.40600 4.50300 15.55200 1.000 62.62593 113 THR B O 1
ATOM 5797 N N . THR B 1 114 ? 67.13400 6.58200 16.01500 1.000 53.09058 114 THR B N 1
ATOM 5798 C CA . THR B 1 114 ? 66.48300 6.64100 17.31900 1.000 61.19944 114 THR B CA 1
ATOM 5799 C C . THR B 1 114 ? 65.49000 7.79700 17.37600 1.000 57.18580 114 THR B C 1
ATOM 5800 O O . THR B 1 114 ? 65.49100 8.69700 16.53100 1.000 55.90934 114 THR B O 1
ATOM 5804 N N . GLY B 1 115 ? 64.65500 7.76200 18.41900 1.000 52.42471 115 GLY B N 1
ATOM 5805 C CA . GLY B 1 115 ? 63.68900 8.80700 18.70400 1.000 43.16570 115 GLY B CA 1
ATOM 5806 C C . GLY B 1 115 ? 64.31900 10.15700 18.96400 1.000 37.39396 115 GLY B C 1
ATOM 5807 O O . GLY B 1 115 ? 65.53000 10.32700 18.78300 1.000 50.00336 115 GLY B O 1
ATOM 5808 N N . PHE B 1 116 ? 63.51700 11.13200 19.38800 1.000 35.41740 116 PHE B N 1
ATOM 5809 C CA . PHE B 1 116 ? 64.01100 12.49100 19.57700 1.000 31.12742 116 PHE B CA 1
ATOM 5810 C C . PHE B 1 116 ? 63.73200 12.96200 20.99600 1.000 36.68335 116 PHE B C 1
ATOM 5811 O O . PHE B 1 116 ? 62.69900 12.61900 21.58400 1.000 35.19633 116 PHE B O 1
ATOM 5819 N N . GLY B 1 117 ? 64.68700 13.70300 21.55400 1.000 34.50677 117 GLY B N 1
ATOM 5820 C CA . GLY B 1 117 ? 64.46300 14.35800 22.84100 1.000 34.64626 117 GLY B CA 1
ATOM 5821 C C . GLY B 1 117 ? 64.28100 13.35600 23.95900 1.000 33.19345 117 GLY B C 1
ATOM 5822 O O . GLY B 1 117 ? 65.06100 12.41000 24.11500 1.000 40.57329 117 GLY B O 1
ATOM 5823 N N . ALA B 1 118 ? 63.22200 13.55600 24.74600 1.000 32.88026 118 ALA B N 1
ATOM 5824 C CA . ALA B 1 118 ? 62.92500 12.65100 25.85100 1.000 33.23293 118 ALA B CA 1
ATOM 5825 C C . ALA B 1 118 ? 62.53400 11.25400 25.37800 1.000 34.47519 118 ALA B C 1
ATOM 5826 O O . ALA B 1 118 ? 62.62300 10.29800 26.15900 1.000 35.09368 118 ALA B O 1
ATOM 5828 N N . THR B 1 119 ? 62.12000 11.10300 24.11800 1.000 32.54864 119 THR B N 1
ATOM 5829 C CA . THR B 1 119 ? 61.64900 9.82400 23.60000 1.000 41.85765 119 THR B CA 1
ATOM 5830 C C . THR B 1 119 ? 62.71800 9.11900 22.76100 1.000 50.54027 119 THR B C 1
ATOM 5831 O O . THR B 1 119 ? 62.39700 8.33700 21.86100 1.000 59.60451 119 THR B O 1
ATOM 5835 N N . SER B 1 120 ? 63.99500 9.37000 23.05400 1.000 52.85897 120 SER B N 1
ATOM 5836 C CA . SER B 1 120 ? 65.08900 8.81200 22.26000 1.000 57.42004 120 SER B CA 1
ATOM 5837 C C . SER B 1 120 ? 65.30500 7.31400 22.49200 1.000 54.65129 120 SER B C 1
ATOM 5838 O O . SER B 1 120 ? 66.17300 6.72600 21.83400 1.000 57.48847 120 SER B O 1
ATOM 5841 N N . HIS B 1 121 ? 64.54200 6.67700 23.38200 1.000 54.84868 121 HIS B N 1
ATOM 5842 C CA . HIS B 1 121 ? 64.68500 5.23800 23.57200 1.000 58.98602 121 HIS B CA 1
ATOM 5843 C C . HIS B 1 121 ? 64.08600 4.43700 22.41800 1.000 63.62079 121 HIS B C 1
ATOM 5844 O O . HIS B 1 121 ? 64.45800 3.27200 22.23400 1.000 67.11331 121 HIS B O 1
ATOM 5851 N N . ARG B 1 122 ? 63.17500 5.02500 21.64200 1.000 55.73300 122 ARG B N 1
ATOM 5852 C CA . ARG B 1 122 ? 62.60200 4.32900 20.49500 1.000 63.51288 122 ARG B CA 1
ATOM 5853 C C . ARG B 1 122 ? 63.65600 4.13200 19.40600 1.000 68.93721 122 ARG B C 1
ATOM 5854 O O . ARG B 1 122 ? 64.48100 5.01600 19.15300 1.000 72.69556 122 ARG B O 1
ATOM 5862 N N . ARG B 1 123 ? 63.61800 2.96800 18.75200 1.000 60.71254 123 ARG B N 1
ATOM 5863 C CA . ARG B 1 123 ? 64.56600 2.60300 17.70400 1.000 55.07766 123 ARG B CA 1
ATOM 5864 C C . ARG B 1 123 ? 63.83100 2.30900 16.40300 1.000 55.83301 123 ARG B C 1
ATOM 5865 O O . ARG B 1 123 ? 62.69600 1.82200 16.41400 1.000 47.08196 123 ARG B O 1
ATOM 5873 N N . THR B 1 124 ? 64.49800 2.58400 15.27900 1.000 57.22002 124 THR B N 1
ATOM 5874 C CA . THR B 1 124 ? 63.94100 2.28700 13.96300 1.000 58.19119 124 THR B CA 1
ATOM 5875 C C . THR B 1 124 ? 65.06400 2.18600 12.93800 1.000 62.71278 124 THR B C 1
ATOM 5876 O O . THR B 1 124 ? 66.12100 2.80400 13.08800 1.000 59.64663 124 THR B O 1
ATOM 5880 N N . LYS B 1 125 ? 64.81300 1.40500 11.88600 1.000 61.68371 125 LYS B N 1
ATOM 5881 C CA . LYS B 1 125 ? 65.73100 1.28600 10.76000 1.000 60.16248 125 LYS B CA 1
ATOM 5882 C C . LYS B 1 125 ? 65.23000 2.00000 9.51000 1.000 60.30723 125 LYS B C 1
ATOM 5883 O O . LYS B 1 125 ? 65.94900 2.04000 8.50300 1.000 62.07850 125 LYS B O 1
ATOM 5886 N N . GLN B 1 126 ? 64.02200 2.56900 9.54900 1.000 53.29323 126 GLN B N 1
ATOM 5887 C CA . GLN B 1 126 ? 63.47800 3.35000 8.43800 1.000 47.23461 126 GLN B CA 1
ATOM 5888 C C . GLN B 1 126 ? 63.95700 4.79300 8.58200 1.000 46.56611 126 GLN B C 1
ATOM 5889 O O . GLN B 1 126 ? 63.24000 5.68400 9.05500 1.000 39.26787 126 GLN B O 1
ATOM 5895 N N . GLY B 1 127 ? 65.20600 5.01800 8.16600 1.000 43.17097 127 GLY B N 1
ATOM 5896 C CA . GLY B 1 127 ? 65.81000 6.33000 8.34000 1.000 41.80238 127 GLY B CA 1
ATOM 5897 C C . GLY B 1 127 ? 65.05800 7.43000 7.61300 1.000 44.52902 127 GLY B C 1
ATOM 5898 O O . GLY B 1 127 ? 64.86500 8.52500 8.15300 1.000 41.49971 127 GLY B O 1
ATOM 5899 N N . GLY B 1 128 ? 64.62200 7.15600 6.38000 1.000 46.18448 128 GLY B N 1
ATOM 5900 C CA . GLY B 1 128 ? 63.85100 8.14900 5.64300 1.000 41.78659 128 GLY B CA 1
ATOM 5901 C C . GLY B 1 128 ? 62.54400 8.49400 6.33400 1.000 41.92345 128 GLY B C 1
ATOM 5902 O O . GLY B 1 128 ? 62.23000 9.67000 6.54300 1.000 38.33881 128 GLY B O 1
ATOM 5903 N N . ALA B 1 129 ? 61.77100 7.47100 6.72000 1.000 38.70201 129 ALA B N 1
ATOM 5904 C CA . ALA B 1 129 ? 60.50200 7.73700 7.39600 1.000 34.14620 129 ALA B CA 1
ATOM 5905 C C . ALA B 1 129 ? 60.71100 8.49300 8.69700 1.000 33.70141 129 ALA B C 1
ATOM 5906 O O . ALA B 1 129 ? 59.84700 9.28100 9.09600 1.000 33.61456 129 ALA B O 1
ATOM 5908 N N . LEU B 1 130 ? 61.84700 8.27900 9.36700 1.000 33.02764 130 LEU B N 1
ATOM 5909 C CA . LEU B 1 130 ? 62.10400 8.99600 10.61300 1.000 33.77247 130 LEU B CA 1
ATOM 5910 C C . LEU B 1 130 ? 62.22300 10.50100 10.37600 1.000 29.82726 130 LEU B C 1
ATOM 5911 O O . LEU B 1 130 ? 61.67300 11.29500 11.14000 1.000 29.80884 130 LEU B O 1
ATOM 5916 N N . GLN B 1 131 ? 62.93800 10.91800 9.32400 1.000 29.57197 131 GLN B N 1
ATOM 5917 C CA . GLN B 1 131 ? 63.05900 12.35200 9.05200 1.000 29.36142 131 GLN B CA 1
ATOM 5918 C C . GLN B 1 131 ? 61.74800 12.94300 8.54600 1.000 32.85131 131 GLN B C 1
ATOM 5919 O O . GLN B 1 131 ? 61.43100 14.10200 8.84300 1.000 31.11162 131 GLN B O 1
ATOM 5925 N N . LYS B 1 132 ? 60.98200 12.17100 7.77900 1.000 31.11689 132 LYS B N 1
ATOM 5926 C CA . LYS B 1 132 ? 59.64400 12.60400 7.39400 1.000 35.05947 132 LYS B CA 1
ATOM 5927 C C . LYS B 1 132 ? 58.77100 12.82700 8.62300 1.000 31.50115 132 LYS B C 1
ATOM 5928 O O . LYS B 1 132 ? 58.04500 13.82500 8.71300 1.000 29.31930 132 LYS B O 1
ATOM 5934 N N . GLU B 1 133 ? 58.84400 11.91100 9.59000 1.000 30.15098 133 GLU B N 1
ATOM 5935 C CA . GLU B 1 133 ? 58.04800 12.05800 10.80200 1.000 30.12203 133 GLU B CA 1
ATOM 5936 C C . GLU B 1 133 ? 58.48400 13.27300 11.61200 1.000 29.36405 133 GLU B C 1
ATOM 5937 O O . GLU B 1 133 ? 57.64300 13.99500 12.16300 1.000 27.17431 133 GLU B O 1
ATOM 5943 N N . LEU B 1 134 ? 59.79600 13.50300 11.70500 1.000 24.41082 134 LEU B N 1
ATOM 5944 C CA . LEU B 1 134 ? 60.32900 14.65800 12.42900 1.000 26.03733 134 LEU B CA 1
ATOM 5945 C C . LEU B 1 134 ? 59.70600 15.96200 11.94800 1.000 27.01903 134 LEU B C 1
ATOM 5946 O O . LEU B 1 134 ? 59.25700 16.79800 12.75000 1.000 26.81637 134 LEU B O 1
ATOM 5951 N N . ILE B 1 135 ? 59.70400 16.17400 10.63100 1.000 28.42183 135 ILE B N 1
ATOM 5952 C CA . ILE B 1 135 ? 59.17000 17.42500 10.10600 1.000 26.60582 135 ILE B CA 1
ATOM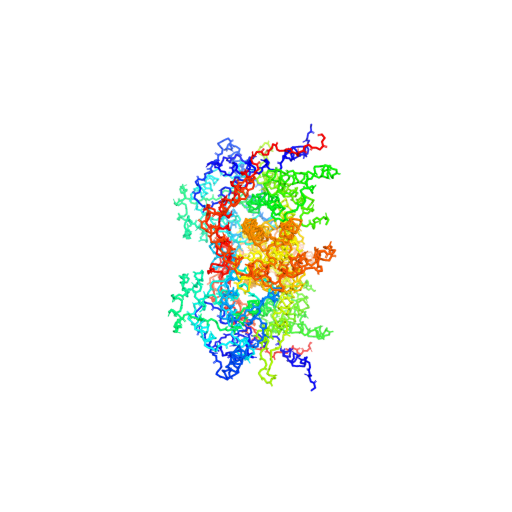 5953 C C . ILE B 1 135 ? 57.66300 17.48500 10.33000 1.000 29.92727 135 ILE B C 1
ATOM 5954 O O . ILE B 1 135 ? 57.11600 18.56000 10.60400 1.000 30.28521 135 ILE B O 1
ATOM 5959 N N . ARG B 1 136 ? 56.97400 16.33500 10.26800 1.000 25.66097 136 ARG B N 1
ATOM 5960 C CA . ARG B 1 136 ? 55.52800 16.33200 10.46200 1.000 27.40065 136 ARG B CA 1
ATOM 5961 C C . ARG B 1 136 ? 55.15500 16.79000 11.86600 1.000 28.61922 136 ARG B C 1
ATOM 5962 O O . ARG B 1 136 ? 54.30700 17.67600 12.02800 1.000 25.22934 136 ARG B O 1
ATOM 5970 N N . PHE B 1 137 ? 55.77300 16.19700 12.90300 1.000 26.31368 137 PHE B N 1
ATOM 5971 C CA . PHE B 1 137 ? 55.33100 16.53400 14.25200 1.000 26.79795 137 PHE B CA 1
ATOM 5972 C C . PHE B 1 137 ? 55.87600 17.87400 14.71900 1.000 26.92691 137 PHE B C 1
ATOM 5973 O O . PHE B 1 137 ? 55.28200 18.49300 15.61400 1.000 25.29777 137 PHE B O 1
ATOM 5981 N N . LEU B 1 138 ? 56.95900 18.35700 14.12100 1.000 23.17120 138 LEU B N 1
ATOM 5982 C CA . LEU B 1 138 ? 57.41200 19.69700 14.45600 1.000 26.16630 138 LEU B CA 1
ATOM 5983 C C . LEU B 1 138 ? 56.57100 20.79100 13.79400 1.000 28.66923 138 LEU B C 1
ATOM 5984 O O . LEU B 1 138 ? 56.64200 21.95100 14.22600 1.000 27.38749 138 LEU B O 1
ATOM 5989 N N . ASN B 1 139 ? 55.79700 20.46000 12.75100 1.000 25.04511 139 ASN B N 1
ATOM 5990 C CA . ASN B 1 139 ? 54.83300 21.40300 12.18300 1.000 24.81087 139 ASN B CA 1
ATOM 5991 C C . ASN B 1 139 ? 53.67600 21.56700 13.17100 1.000 26.69531 139 ASN B C 1
ATOM 5992 O O . ASN B 1 139 ? 52.55000 21.12900 12.90600 1.000 26.40053 139 ASN B O 1
ATOM 5997 N N . ALA B 1 140 ? 53.94600 22.17300 14.32900 1.000 24.94246 140 ALA B N 1
ATOM 5998 C CA . ALA B 1 140 ? 52.95700 22.27900 15.39600 1.000 24.91878 140 ALA B CA 1
ATOM 5999 C C . ALA B 1 140 ? 52.59000 23.72900 15.68200 1.000 27.80333 140 ALA B C 1
ATOM 6000 O O . ALA B 1 140 ? 52.00600 24.02300 16.73600 1.000 26.50581 140 ALA B O 1
ATOM 6002 N N . GLY B 1 141 ? 52.93100 24.65100 14.75200 1.000 28.86136 141 GLY B N 1
ATOM 6003 C CA . GLY B 1 141 ? 52.61500 26.05600 14.91400 1.000 31.21427 141 GLY B CA 1
ATOM 6004 C C . GLY B 1 141 ? 51.20800 26.40700 14.45500 1.000 32.28545 141 GLY B C 1
ATOM 6005 O O . GLY B 1 141 ? 50.50900 25.62800 13.80400 1.000 27.90335 141 GLY B O 1
ATOM 6006 N N . ILE B 1 142 ? 50.78800 27.62000 14.80800 1.000 28.11653 142 ILE B N 1
ATOM 6007 C CA . ILE B 1 142 ? 49.44400 28.10600 14.51300 1.000 20.58931 142 ILE B CA 1
ATOM 6008 C C . ILE B 1 142 ? 49.58900 29.43500 13.79100 1.000 27.11378 142 ILE B C 1
ATOM 6009 O O . ILE B 1 142 ? 50.27200 30.33700 14.28800 1.000 27.20853 142 ILE B O 1
ATOM 6014 N N . PHE B 1 143 ? 48.97600 29.54300 12.61000 1.000 28.26128 143 PHE B N 1
ATOM 6015 C CA . PHE B 1 143 ? 48.95600 30.78300 11.84200 1.000 30.33258 143 PHE B CA 1
ATOM 6016 C C . PHE B 1 143 ? 47.64500 31.54400 11.98000 1.000 30.58261 143 PHE B C 1
ATOM 6017 O O . PHE B 1 143 ? 47.65600 32.78200 12.01200 1.000 33.05396 143 PHE B O 1
ATOM 6025 N N . GLY B 1 144 ? 46.51500 30.83700 12.07500 1.000 29.23245 144 GLY B N 1
ATOM 6026 C CA . GLY B 1 144 ? 45.21400 31.49600 11.98700 1.000 28.40604 144 GLY B CA 1
ATOM 6027 C C . GLY B 1 144 ? 45.08900 32.21500 10.64600 1.000 36.83863 144 GLY B C 1
ATOM 6028 O O . GLY B 1 144 ? 45.82300 31.94600 9.69100 1.000 33.05133 144 GLY B O 1
ATOM 6029 N N . ASN B 1 145 ? 44.13500 33.14100 10.59000 1.000 39.82056 145 ASN B N 1
ATOM 6030 C CA . ASN B 1 145 ? 43.95800 33.99500 9.42100 1.000 43.74472 145 ASN B CA 1
ATOM 6031 C C . ASN B 1 145 ? 44.74300 35.29600 9.57300 1.000 40.62329 145 ASN B C 1
ATOM 6032 O O . ASN B 1 145 ? 44.99900 35.76800 10.68500 1.000 39.58633 145 ASN B O 1
ATOM 6037 N N . GLY B 1 146 ? 45.10400 35.88800 8.44000 1.000 40.00216 146 GLY B N 1
ATOM 6038 C CA . GLY B 1 146 ? 45.88200 37.10600 8.48900 1.000 42.56037 146 GLY B CA 1
ATOM 6039 C C . GLY B 1 146 ? 47.32200 36.81700 8.87500 1.000 41.58657 146 GLY B C 1
ATOM 6040 O O . GLY B 1 146 ? 47.80400 35.68000 8.79000 1.000 42.67091 146 GLY B O 1
ATOM 6041 N N . SER B 1 147 ? 48.01400 37.86300 9.32300 1.000 40.46275 147 SER B N 1
ATOM 6042 C CA . SER B 1 147 ? 49.45900 37.79800 9.50900 1.000 39.77056 147 SER B CA 1
ATOM 6043 C C . SER B 1 147 ? 49.92700 37.95100 10.95400 1.000 36.37015 147 SER B C 1
ATOM 6044 O O . SER B 1 147 ? 51.13400 37.86900 11.19800 1.000 36.93338 147 SER B O 1
ATOM 6047 N N . ASP B 1 148 ? 49.02300 38.15600 11.92000 1.000 37.07023 148 ASP B N 1
ATOM 6048 C CA . ASP B 1 148 ? 49.44600 38.46300 13.28800 1.000 37.30710 148 ASP B CA 1
ATOM 6049 C C . ASP B 1 148 ? 50.20000 37.32200 13.96600 1.000 37.20972 148 ASP B C 1
ATOM 6050 O O . ASP B 1 148 ? 50.94100 37.57500 14.92200 1.000 36.09907 148 ASP B O 1
ATOM 6055 N N . ASN B 1 149 ? 50.02000 36.07600 13.52200 1.000 29.39563 149 ASN B N 1
ATOM 6056 C CA . ASN B 1 149 ? 50.75000 34.95700 14.10400 1.000 28.64028 149 ASN B CA 1
ATOM 6057 C C . ASN B 1 149 ? 51.78500 34.37400 13.14800 1.000 28.74555 149 ASN B C 1
ATOM 6058 O O . ASN B 1 149 ? 52.20800 33.22700 13.32300 1.000 26.84269 149 ASN B O 1
ATOM 6063 N N . THR B 1 150 ? 52.23000 35.15700 12.16600 1.000 27.96125 150 THR B N 1
ATOM 6064 C CA . THR B 1 150 ? 53.21400 34.72300 11.18700 1.000 27.40855 150 THR B CA 1
ATOM 6065 C C . THR B 1 150 ? 54.52100 35.48800 11.38300 1.000 27.00061 150 THR B C 1
ATOM 6066 O O . THR B 1 150 ? 54.51300 36.70500 11.61100 1.000 28.57448 150 THR B O 1
ATOM 6070 N N . LEU B 1 151 ? 55.63300 34.75800 11.32200 1.000 27.04272 151 LEU B N 1
ATOM 6071 C CA . LEU B 1 151 ? 56.95300 35.37200 11.33800 1.000 25.55043 151 LEU B CA 1
ATOM 6072 C C . LEU B 1 151 ? 57.08700 36.33600 10.16400 1.000 32.05121 151 LEU B C 1
ATOM 6073 O O . LEU B 1 151 ? 56.78000 35.95600 9.02600 1.000 29.01137 151 LEU B O 1
ATOM 6078 N N . PRO B 1 152 ? 57.52600 37.57800 10.38800 1.000 29.57197 152 PRO B N 1
ATOM 6079 C CA . PRO B 1 152 ? 57.72300 38.49900 9.25900 1.000 30.27205 152 PRO B CA 1
ATOM 6080 C C . PRO B 1 152 ? 58.62400 37.87600 8.20200 1.000 28.55869 152 PRO B C 1
ATOM 6081 O O . PRO B 1 152 ? 59.53700 37.11400 8.50900 1.000 27.23221 152 PRO B O 1
ATOM 6085 N N . HIS B 1 153 ? 58.36700 38.21200 6.94100 1.000 34.24621 153 HIS B N 1
ATOM 6086 C CA . HIS B 1 153 ? 59.10700 37.54200 5.87700 1.000 37.50186 153 HIS B CA 1
ATOM 6087 C C . HIS B 1 153 ? 60.58400 37.92500 5.87600 1.000 33.02501 153 HIS B C 1
ATOM 6088 O O . HIS B 1 153 ? 61.42800 37.09900 5.51100 1.000 32.05121 153 HIS B O 1
ATOM 6095 N N . SER B 1 154 ? 60.92700 39.14300 6.30600 1.000 27.46908 154 SER B N 1
ATOM 6096 C CA A SER B 1 154 ? 62.34100 39.49400 6.39500 0.520 31.32218 154 SER B CA 1
ATOM 6097 C CA B SER B 1 154 ? 62.33600 39.52000 6.42200 0.480 31.37481 154 SER B CA 1
ATOM 6098 C C . SER B 1 154 ? 63.06500 38.64300 7.43200 1.000 28.54290 154 SER B C 1
ATOM 6099 O O . SER B 1 154 ? 64.21600 38.25300 7.21300 1.000 31.22743 154 SER B O 1
ATOM 6104 N N . ALA B 1 155 ? 62.41000 38.34400 8.55900 1.000 26.71373 155 ALA B N 1
ATOM 6105 C CA . ALA B 1 155 ? 63.00900 37.48200 9.58000 1.000 27.22695 155 ALA B CA 1
ATOM 6106 C C . ALA B 1 155 ? 63.16200 36.05400 9.08000 1.000 28.60606 155 ALA B C 1
ATOM 6107 O O . ALA B 1 155 ? 64.10800 35.35100 9.45100 1.000 26.61109 155 ALA B O 1
ATOM 6109 N N . THR B 1 156 ? 62.21400 35.58600 8.27300 1.000 28.22970 156 THR B N 1
ATOM 6110 C CA . THR B 1 156 ? 62.33700 34.24600 7.70900 1.000 28.35603 156 THR B CA 1
ATOM 6111 C C . THR B 1 156 ? 63.53100 34.17500 6.77500 1.000 29.70619 156 THR B C 1
ATOM 6112 O O . THR B 1 156 ? 64.27300 33.19000 6.78300 1.000 28.81135 156 THR B O 1
ATOM 6116 N N . ARG B 1 157 ? 63.74100 35.22400 5.97700 1.000 32.05911 157 ARG B N 1
ATOM 6117 C CA . ARG B 1 157 ? 64.91600 35.26100 5.11400 1.000 31.05636 157 ARG B CA 1
ATOM 6118 C C . ARG B 1 157 ? 66.20000 35.27300 5.93200 1.000 29.63250 157 ARG B C 1
ATOM 6119 O O . ARG B 1 157 ? 67.15500 34.55600 5.61100 1.000 22.95802 157 ARG B O 1
ATOM 6127 N N . ALA B 1 158 ? 66.23600 36.06700 7.00500 1.000 24.04499 158 ALA B N 1
ATOM 6128 C CA . ALA B 1 158 ? 67.41700 36.07900 7.85500 1.000 27.32696 158 ALA B CA 1
ATOM 6129 C C . ALA B 1 158 ? 67.71400 34.68700 8.38300 1.000 28.27444 158 ALA B C 1
ATOM 6130 O O . ALA B 1 158 ? 68.87100 34.25500 8.40400 1.000 24.56347 158 ALA B O 1
ATOM 6132 N N . ALA B 1 159 ? 66.67000 33.96900 8.80700 1.000 32.53811 159 ALA B N 1
ATOM 6133 C CA . ALA B 1 159 ? 66.84300 32.63100 9.36000 1.000 32.21702 159 ALA B CA 1
ATOM 6134 C C . ALA B 1 159 ? 67.35400 31.65100 8.30800 1.000 31.91435 159 ALA B C 1
ATOM 6135 O O . ALA B 1 159 ? 68.20400 30.80600 8.60600 1.000 26.08471 159 ALA B O 1
ATOM 6137 N N . MET B 1 160 ? 66.85600 31.75200 7.07300 1.000 27.27695 160 MET B N 1
ATOM 6138 C CA . MET B 1 160 ? 67.32900 30.86300 6.01300 1.000 26.14524 160 MET B CA 1
ATOM 6139 C C . MET B 1 160 ? 68.81400 31.07800 5.73800 1.000 28.44552 160 MET B C 1
ATOM 6140 O O . MET B 1 160 ? 69.57700 30.11300 5.58400 1.000 31.39324 160 MET B O 1
ATOM 6145 N N . LEU B 1 161 ? 69.23700 32.33900 5.66200 1.000 25.57412 161 LEU B N 1
ATOM 6146 C CA . LEU B 1 161 ? 70.64600 32.65400 5.44200 1.000 23.03697 161 LEU B CA 1
ATOM 6147 C C . LEU B 1 161 ? 71.51300 32.08100 6.55700 1.000 28.34814 161 LEU B C 1
ATOM 6148 O O . LEU B 1 161 ? 72.55500 31.45800 6.30700 1.000 26.17945 161 LEU B O 1
ATOM 6153 N N . VAL B 1 162 ? 71.09800 32.29600 7.80600 1.000 26.36106 162 VAL B N 1
ATOM 6154 C CA . VAL B 1 162 ? 71.91000 31.84800 8.92200 1.000 29.10612 162 VAL B CA 1
ATOM 6155 C C . VAL B 1 162 ? 71.93600 30.32300 8.99100 1.000 28.59817 162 VAL B C 1
ATOM 6156 O O . VAL B 1 162 ? 72.96400 29.72600 9.34200 1.000 29.30615 162 VAL B O 1
ATOM 6160 N N . ARG B 1 163 ? 70.81800 29.66300 8.65800 1.000 29.07980 163 ARG B N 1
ATOM 6161 C CA . ARG B 1 163 ? 70.83200 28.19900 8.67700 1.000 28.91926 163 ARG B CA 1
ATOM 6162 C C . ARG B 1 163 ? 71.78600 27.64900 7.63000 1.000 31.79329 163 ARG B C 1
ATOM 6163 O O . ARG B 1 163 ? 72.52100 26.69400 7.90500 1.000 30.67473 163 ARG B O 1
ATOM 6171 N N . ILE B 1 164 ? 71.76900 28.21300 6.41500 1.000 28.99558 164 ILE B N 1
ATOM 6172 C CA . ILE B 1 164 ? 72.75000 27.81200 5.40700 1.000 29.72725 164 ILE B CA 1
ATOM 6173 C C . ILE B 1 164 ? 74.15700 27.94700 5.96400 1.000 30.49576 164 ILE B C 1
ATOM 6174 O O . ILE B 1 164 ? 74.99700 27.04800 5.82200 1.000 29.94833 164 ILE B O 1
ATOM 6179 N N . ASN B 1 165 ? 74.44200 29.09200 6.59200 1.000 29.91938 165 ASN B N 1
ATOM 6180 C CA . ASN B 1 165 ? 75.80300 29.36900 7.02000 1.000 32.41178 165 ASN B CA 1
ATOM 6181 C C . ASN B 1 165 ? 76.27600 28.34600 8.03800 1.000 31.26427 165 ASN B C 1
ATOM 6182 O O . ASN B 1 165 ? 77.45100 27.96700 8.04100 1.000 31.44324 165 ASN B O 1
ATOM 6187 N N . THR B 1 166 ? 75.37700 27.90100 8.92000 1.000 31.41166 166 THR B N 1
ATOM 6188 C CA . THR B 1 166 ? 75.73300 26.87000 9.89500 1.000 36.09380 166 THR B CA 1
ATOM 6189 C C . THR B 1 166 ? 76.03700 25.54500 9.21800 1.000 41.88923 166 THR B C 1
ATOM 6190 O O . THR B 1 166 ? 77.00900 24.86100 9.56200 1.000 49.77965 166 THR B O 1
ATOM 6194 N N . LEU B 1 167 ? 75.21700 25.16600 8.24900 1.000 31.29586 167 LEU B N 1
ATOM 6195 C CA . LEU B 1 167 ? 75.37100 23.86900 7.61800 1.000 29.06138 167 LEU B CA 1
ATOM 6196 C C . LEU B 1 167 ? 76.58900 23.80300 6.69800 1.000 31.28270 167 LEU B C 1
ATOM 6197 O O . LEU B 1 167 ? 77.08600 22.70900 6.43300 1.000 31.00635 167 LEU B O 1
ATOM 6202 N N . LEU B 1 168 ? 77.10900 24.94200 6.23100 1.000 32.51706 168 LEU B N 1
ATOM 6203 C CA . LEU B 1 168 ? 78.26000 24.91100 5.32800 1.000 34.66468 168 LEU B CA 1
ATOM 6204 C C . LEU B 1 168 ? 79.54800 24.47000 6.01400 1.000 33.63298 168 LEU B C 1
ATOM 6205 O O . LEU B 1 168 ? 80.51700 24.14000 5.32800 1.000 30.13519 168 LEU B O 1
ATOM 6210 N N . GLN B 1 169 ? 79.60200 24.46400 7.34600 1.000 31.22480 169 GLN B N 1
ATOM 6211 C CA . GLN B 1 169 ? 80.87600 24.14100 7.97700 1.000 32.21439 169 GLN B CA 1
ATOM 6212 C C . GLN B 1 169 ? 81.25000 22.66900 7.82900 1.000 25.50832 169 GLN B C 1
ATOM 6213 O O . GLN B 1 169 ? 82.42200 22.31800 8.02700 1.000 31.68011 169 GLN B O 1
ATOM 6219 N N . GLY B 1 170 ? 80.30600 21.82000 7.43400 1.000 35.46478 170 GLY B N 1
ATOM 6220 C CA . GLY B 1 170 ? 80.60800 20.43900 7.13100 1.000 36.43858 170 GLY B CA 1
ATOM 6221 C C . GLY B 1 170 ? 80.39800 19.45800 8.26000 1.000 33.96723 170 GLY B C 1
ATOM 6222 O O . GLY B 1 170 ? 80.78800 18.29500 8.12300 1.000 32.67760 170 GLY B O 1
ATOM 6223 N N . TYR B 1 171 ? 79.79600 19.87400 9.37200 1.000 28.96663 171 TYR B N 1
ATOM 6224 C CA . TYR B 1 171 ? 79.63500 18.98000 10.51300 1.000 29.71672 171 TYR B CA 1
ATOM 6225 C C . TYR B 1 171 ? 78.22400 18.44600 10.68400 1.000 33.55929 171 TYR B C 1
ATOM 6226 O O . TYR B 1 171 ? 77.96400 17.76300 11.67700 1.000 37.21236 171 TYR B O 1
ATOM 6235 N N . SER B 1 172 ? 77.30800 18.72200 9.75100 1.000 29.74567 172 SER B N 1
ATOM 6236 C CA . SER B 1 172 ? 75.90100 18.43100 9.98300 1.000 30.75895 172 SER B CA 1
ATOM 6237 C C . SER B 1 172 ? 75.36900 17.20500 9.24900 1.000 34.83839 172 SER B C 1
ATOM 6238 O O . SER B 1 172 ? 74.33200 16.66900 9.65800 1.000 36.04906 172 SER B O 1
ATOM 6241 N N . GLY B 1 173 ? 76.02200 16.75200 8.18500 1.000 33.05133 173 GLY B N 1
ATOM 6242 C CA . GLY B 1 173 ? 75.53400 15.57500 7.48100 1.000 32.06700 173 GLY B CA 1
ATOM 6243 C C . GLY B 1 173 ? 74.34500 15.81500 6.57300 1.000 37.50186 173 GLY B C 1
ATOM 6244 O O . GLY B 1 173 ? 73.43000 14.98600 6.52400 1.000 45.36070 173 GLY B O 1
ATOM 6245 N N . ILE B 1 174 ? 74.32600 16.93300 5.85800 1.000 35.68059 174 ILE B N 1
ATOM 6246 C CA . ILE B 1 174 ? 73.24100 17.26900 4.94400 1.000 28.52447 174 ILE B CA 1
ATOM 6247 C C . ILE B 1 174 ? 73.82400 17.48400 3.54900 1.000 31.00109 174 ILE B C 1
ATOM 6248 O O . ILE B 1 174 ? 74.99200 17.85500 3.40000 1.000 36.68335 174 ILE B O 1
ATOM 6253 N N . ARG B 1 175 ? 73.00700 17.23600 2.52400 1.000 35.58321 175 ARG B N 1
ATOM 6254 C CA . ARG B 1 175 ? 73.45100 17.38700 1.14200 1.000 31.65380 175 ARG B CA 1
ATOM 6255 C C . ARG B 1 175 ? 73.60800 18.86300 0.76500 1.000 34.13304 175 ARG B C 1
ATOM 6256 O O . ARG B 1 175 ? 72.73400 19.69000 1.04700 1.000 30.98266 175 ARG B O 1
ATOM 6264 N N . PHE B 1 176 ? 74.72100 19.18600 0.08700 1.000 32.90658 176 PHE B N 1
ATOM 6265 C CA . PHE B 1 176 ? 74.93400 20.54400 -0.42300 1.000 35.41214 176 PHE B CA 1
ATOM 6266 C C . PHE B 1 176 ? 73.76700 21.00500 -1.29500 1.000 31.69854 176 PHE B C 1
ATOM 6267 O O . PHE B 1 176 ? 73.40000 22.18500 -1.27200 1.000 34.96998 176 PHE B O 1
ATOM 6275 N N . GLU B 1 177 ? 73.15600 20.07800 -2.04500 1.000 31.84856 177 GLU B N 1
ATOM 6276 C CA . GLU B 1 177 ? 72.02200 20.40100 -2.91300 1.000 27.30854 177 GLU B CA 1
ATOM 6277 C C . GLU B 1 177 ? 70.87400 21.06600 -2.15900 1.000 33.17503 177 GLU B C 1
ATOM 6278 O O . GLU B 1 177 ? 70.17400 21.92300 -2.71100 1.000 38.78623 177 GLU B O 1
ATOM 6284 N N . ILE B 1 178 ? 70.65400 20.68300 -0.90100 1.000 27.71122 178 ILE B N 1
ATOM 6285 C CA . ILE B 1 178 ? 69.58800 21.32200 -0.14300 1.000 28.34550 178 ILE B CA 1
ATOM 6286 C C . ILE B 1 178 ? 69.96000 22.76200 0.17100 1.000 29.64040 178 ILE B C 1
ATOM 6287 O O . ILE B 1 178 ? 69.11800 23.66400 0.09700 1.000 30.27468 178 ILE B O 1
ATOM 6292 N N . LEU B 1 179 ? 71.23000 23.00200 0.51600 1.000 31.53799 179 LEU B N 1
ATOM 6293 C CA . LEU B 1 179 ? 71.68400 24.37000 0.74100 1.000 32.90395 179 LEU B CA 1
ATOM 6294 C C . LEU B 1 179 ? 71.54200 25.20800 -0.52100 1.000 30.57209 179 LEU B C 1
ATOM 6295 O O . LEU B 1 179 ? 71.17500 26.39000 -0.45400 1.000 31.74591 179 LEU B O 1
ATOM 6300 N N . GLU B 1 180 ? 71.83800 24.61900 -1.68400 1.000 28.71660 180 GLU B N 1
ATOM 6301 C CA . GLU B 1 180 ? 71.68700 25.35500 -2.93700 1.000 32.58812 180 GLU B CA 1
ATOM 6302 C C . GLU B 1 180 ? 70.22800 25.70800 -3.19300 1.000 37.14919 180 GLU B C 1
ATOM 6303 O O . GLU B 1 180 ? 69.92900 26.77100 -3.74800 1.000 32.80920 180 GLU B O 1
ATOM 6309 N N . ALA B 1 181 ? 69.31100 24.83900 -2.77300 1.000 31.30902 181 ALA B N 1
ATOM 6310 C CA . ALA B 1 181 ? 67.88900 25.09700 -2.96100 1.000 24.18185 181 ALA B CA 1
ATOM 6311 C C . ALA B 1 181 ? 67.43500 26.27000 -2.10900 1.000 32.57759 181 ALA B C 1
ATOM 6312 O O . ALA B 1 181 ? 66.72700 27.16000 -2.59200 1.000 28.27707 181 ALA B O 1
ATOM 6314 N N . ILE B 1 182 ? 67.82000 26.28300 -0.83100 1.000 30.39838 182 ILE B N 1
ATOM 6315 C CA . ILE B 1 182 ? 67.47300 27.42000 0.02100 1.000 33.96460 182 ILE B CA 1
ATOM 6316 C C . ILE B 1 182 ? 68.05000 28.70400 -0.55800 1.000 29.36405 182 ILE B C 1
ATOM 6317 O O . ILE B 1 182 ? 67.42700 29.76700 -0.49000 1.000 29.29299 182 ILE B O 1
ATOM 6322 N N . THR B 1 183 ? 69.23000 28.61500 -1.17500 1.000 27.06114 183 THR B N 1
ATOM 6323 C CA . THR B 1 183 ? 69.84500 29.79300 -1.77200 1.000 33.73299 183 THR B CA 1
ATOM 6324 C C . THR B 1 183 ? 68.99300 30.33400 -2.91300 1.000 35.82535 183 THR B C 1
ATOM 6325 O O . THR B 1 183 ? 68.82500 31.54900 -3.04700 1.000 28.64291 183 THR B O 1
ATOM 6329 N N . LYS B 1 184 ? 68.42200 29.44600 -3.73100 1.000 32.67497 184 LYS B N 1
ATOM 6330 C CA . LYS B 1 184 ? 67.54300 29.89400 -4.80400 1.000 33.03028 184 LYS B CA 1
ATOM 6331 C C . LYS B 1 184 ? 66.29100 30.56700 -4.26300 1.000 28.51395 184 LYS B C 1
ATOM 6332 O O . LYS B 1 184 ? 65.79900 31.53500 -4.85500 1.000 32.93290 184 LYS B O 1
ATOM 6338 N N . PHE B 1 185 ? 65.73800 30.05500 -3.15800 1.000 25.16618 185 PHE B N 1
ATOM 6339 C CA . PHE B 1 185 ? 64.58100 30.71300 -2.56200 1.000 28.49026 185 PHE B CA 1
ATOM 6340 C C . PHE B 1 185 ? 64.93800 32.12600 -2.11200 1.000 30.82212 185 PHE B C 1
ATOM 6341 O O . PHE B 1 185 ? 64.18900 33.07800 -2.36700 1.000 29.43511 185 PHE B O 1
ATOM 6349 N N . LEU B 1 186 ? 66.10300 32.29000 -1.48300 1.000 27.46908 186 LEU B N 1
ATOM 6350 C CA . LEU B 1 186 ? 66.56900 33.62500 -1.12000 1.000 24.90562 186 LEU B CA 1
ATOM 6351 C C . LEU B 1 186 ? 66.74600 34.50100 -2.35400 1.000 29.86148 186 LEU B C 1
ATOM 6352 O O . LEU B 1 186 ? 66.25500 35.63600 -2.40000 1.000 30.62736 186 LEU B O 1
ATOM 6357 N N . ASN B 1 187 ? 67.43300 33.98800 -3.37400 1.000 28.82451 187 ASN B N 1
ATOM 6358 C CA . ASN B 1 187 ? 67.76500 34.85100 -4.50200 1.000 31.74328 187 ASN B CA 1
ATOM 6359 C C . ASN B 1 187 ? 66.55500 35.18200 -5.36600 1.000 33.89617 187 ASN B C 1
ATOM 6360 O O . ASN B 1 187 ? 66.56800 36.21100 -6.04700 1.000 36.71493 187 ASN B O 1
ATOM 6365 N N . GLN B 1 188 ? 65.50900 34.36000 -5.35000 1.000 33.28294 188 GLN B N 1
ATOM 6366 C CA . GLN B 1 188 ? 64.28600 34.68000 -6.07600 1.000 32.23808 188 GLN B CA 1
ATOM 6367 C C . GLN B 1 188 ? 63.21100 35.28200 -5.18000 1.000 32.77498 188 GLN B C 1
ATOM 6368 O O . GLN B 1 188 ? 62.10400 35.53700 -5.65700 1.000 31.81434 188 GLN B O 1
ATOM 6374 N N . ASN B 1 189 ? 63.50300 35.49000 -3.89300 1.000 32.38546 189 ASN B N 1
ATOM 6375 C CA . ASN B 1 189 ? 62.56400 36.09900 -2.95200 1.000 30.91160 189 ASN B CA 1
ATOM 6376 C C . ASN B 1 189 ? 61.25900 35.29600 -2.89600 1.000 33.81458 189 ASN B C 1
ATOM 6377 O O . ASN B 1 189 ? 60.15400 35.83500 -3.01400 1.000 29.60355 189 ASN B O 1
ATOM 6382 N N . ILE B 1 190 ? 61.41800 33.97900 -2.76900 1.000 30.15362 190 ILE B N 1
ATOM 6383 C CA . ILE B 1 190 ? 60.35100 33.03100 -2.51600 1.000 26.53213 190 ILE B CA 1
ATOM 6384 C C . ILE B 1 190 ? 60.55200 32.58100 -1.07700 1.000 27.06640 190 ILE B C 1
ATOM 6385 O O . ILE B 1 190 ? 61.56600 31.95000 -0.76000 1.000 33.54350 190 ILE B O 1
ATOM 6390 N N . THR B 1 191 ? 59.60900 32.91000 -0.20000 1.000 28.38498 191 THR B N 1
ATOM 6391 C CA . THR B 1 191 ? 59.82700 32.80400 1.24700 1.000 26.91112 191 THR B CA 1
ATOM 6392 C C . THR B 1 191 ? 58.79200 31.88500 1.88000 1.000 26.51107 191 THR B C 1
ATOM 6393 O O . THR B 1 191 ? 57.58800 32.18000 1.80200 1.000 27.20326 191 THR B O 1
ATOM 6397 N N . PRO B 1 192 ? 59.18300 30.80600 2.55000 1.000 28.13758 192 PRO B N 1
ATOM 6398 C CA . PRO B 1 192 ? 58.17700 29.95100 3.20000 1.000 26.95586 192 PRO B CA 1
ATOM 6399 C C . PRO B 1 192 ? 57.50300 30.68000 4.35100 1.000 31.44324 192 PRO B C 1
ATOM 6400 O O . PRO B 1 192 ? 58.08400 31.57200 4.97200 1.000 29.94570 192 PRO B O 1
ATOM 6404 N N . CYS B 1 193 ? 56.26900 30.27400 4.64800 1.000 29.05612 193 CYS B N 1
ATOM 6405 C CA . CYS B 1 193 ? 55.50600 30.86800 5.74300 1.000 27.25853 193 CYS B CA 1
ATOM 6406 C C . CYS B 1 193 ? 55.83300 30.14000 7.03900 1.000 26.72426 193 CYS B C 1
ATOM 6407 O O . CYS B 1 193 ? 55.66700 28.92000 7.12800 1.000 28.57711 193 CYS B O 1
ATOM 6410 N N . LEU B 1 194 ? 56.29000 30.89200 8.04000 1.000 25.68466 194 LEU B N 1
ATOM 6411 C CA . LEU B 1 194 ? 56.69600 30.35700 9.33400 1.000 21.97369 194 LEU B CA 1
ATOM 6412 C C . LEU B 1 194 ? 55.81300 30.92700 10.44000 1.000 29.30351 194 LEU B C 1
ATOM 6413 O O . LEU B 1 194 ? 55.44800 32.10700 10.39300 1.000 30.82738 194 LEU B O 1
ATOM 6418 N N . PRO B 1 195 ? 55.48400 30.13100 11.45600 1.000 28.21391 195 PRO B N 1
ATOM 6419 C CA . PRO B 1 195 ? 54.70400 30.65500 12.58000 1.000 25.62676 195 PRO B CA 1
ATOM 6420 C C . PRO B 1 195 ? 55.54500 31.61300 13.41300 1.000 24.15290 195 PRO B C 1
ATOM 6421 O O . PRO B 1 195 ? 56.76500 31.46800 13.52100 1.000 29.00611 195 PRO B O 1
ATOM 6425 N N . LEU B 1 196 ? 54.86800 32.60400 14.00700 1.000 25.01353 196 LEU B N 1
ATOM 6426 C CA . LEU B 1 196 ? 55.55900 33.58700 14.83700 1.000 24.46609 196 LEU B CA 1
ATOM 6427 C C . LEU B 1 196 ? 56.11200 32.95700 16.11000 1.000 25.37936 196 LEU B C 1
ATOM 6428 O O . LEU B 1 196 ? 57.25400 33.22700 16.50400 1.000 26.21104 196 LEU B O 1
ATOM 6433 N N . ARG B 1 197 ? 55.30600 32.13900 16.77200 1.000 24.95299 197 ARG B N 1
ATOM 6434 C CA . ARG B 1 197 ? 55.61400 31.59200 18.07600 1.000 25.34778 197 ARG B CA 1
ATOM 6435 C C . ARG B 1 197 ? 55.67900 30.07400 17.99100 1.000 29.56933 197 ARG B C 1
ATOM 6436 O O . ARG B 1 197 ? 55.27700 29.45800 16.99900 1.000 24.84508 197 ARG B O 1
ATOM 6444 N N . GLY B 1 198 ? 56.18400 29.47400 19.06200 1.000 23.91603 198 GLY B N 1
ATOM 6445 C CA . GLY B 1 198 ? 56.25400 28.03600 19.14400 1.000 25.95311 198 GLY B CA 1
ATOM 6446 C C . GLY B 1 198 ? 57.65600 27.54300 19.42500 1.000 25.22934 198 GLY B C 1
ATOM 6447 O O . GLY B 1 198 ? 57.86700 26.33700 19.43800 1.000 27.89282 198 GLY B O 1
ATOM 6448 N N . THR B 1 199 ? 58.62600 28.45100 19.65600 1.000 25.07932 199 THR B N 1
ATOM 6449 C CA . THR B 1 199 ? 60.01000 28.04300 19.89300 1.000 19.82343 199 THR B CA 1
ATOM 6450 C C . THR B 1 199 ? 60.55400 28.61700 21.19000 1.000 26.86375 199 THR B C 1
ATOM 6451 O O . THR B 1 199 ? 60.32300 29.78900 21.51300 1.000 26.88217 199 THR B O 1
ATOM 6455 N N . ILE B 1 200 ? 61.29700 27.78400 21.92400 1.000 25.57938 200 ILE B N 1
ATOM 6456 C CA . ILE B 1 200 ? 62.07200 28.23900 23.07100 1.000 28.82451 200 ILE B CA 1
ATOM 6457 C C . ILE B 1 200 ? 63.56000 28.34500 22.73900 1.000 25.47411 200 ILE B C 1
ATOM 6458 O O . ILE B 1 200 ? 64.38700 28.48500 23.65000 1.000 25.68992 200 ILE B O 1
ATOM 6463 N N . THR B 1 201 ? 63.91800 28.26300 21.45300 1.000 20.69722 201 THR B N 1
ATOM 6464 C CA . THR B 1 201 ? 65.29300 28.41200 20.95700 1.000 23.22647 201 THR B CA 1
ATOM 6465 C C . THR B 1 201 ? 66.29900 27.57400 21.76000 1.000 25.63202 201 THR B C 1
ATOM 6466 O O . THR B 1 201 ? 67.30100 28.03100 22.30500 1.000 25.16618 201 THR B O 1
ATOM 6483 N N . ASP B 1 203 ? 65.40400 26.35400 17.47700 1.000 22.79221 205 ASP B N 1
ATOM 6484 C CA . ASP B 1 203 ? 64.16100 26.82800 16.88000 1.000 24.59769 205 ASP B CA 1
ATOM 6485 C C . ASP B 1 203 ? 63.44000 25.74100 16.05700 1.000 29.06664 205 ASP B C 1
ATOM 6486 O O . ASP B 1 203 ? 63.13300 25.96300 14.88800 1.000 26.54266 205 ASP B O 1
ATOM 6491 N N . LEU B 1 204 ? 63.13300 24.60700 16.70200 1.000 23.77917 206 LEU B N 1
ATOM 6492 C CA . LEU B 1 204 ? 62.62900 23.41800 16.01000 1.000 27.00850 206 LEU B CA 1
ATOM 6493 C C . LEU B 1 204 ? 61.37600 23.70100 15.18600 1.000 28.78240 206 LEU B C 1
ATOM 6494 O O . LEU B 1 204 ? 61.31800 23.39200 13.98600 1.000 27.67963 206 LEU B O 1
ATOM 6499 N N . VAL B 1 205 ? 60.34000 24.24200 15.82500 1.000 24.70033 207 VAL B N 1
ATOM 6500 C CA . VAL B 1 205 ? 59.03500 24.34800 15.15700 1.000 23.88444 207 VAL B CA 1
ATOM 6501 C C . VAL B 1 205 ? 59.09300 25.28100 13.95600 1.000 24.88719 207 VAL B C 1
ATOM 6502 O O . VAL B 1 205 ? 58.72200 24.84900 12.85100 1.000 27.65068 207 VAL B O 1
ATOM 6506 N N . PRO B 1 206 ? 59.56500 26.52700 14.06600 1.000 28.27181 208 PRO B N 1
ATOM 6507 C CA . PRO B 1 206 ? 59.60400 27.36900 12.85400 1.000 25.94522 208 PRO B CA 1
ATOM 6508 C C . PRO B 1 206 ? 60.55500 26.84000 11.79200 1.000 21.93421 208 PRO B C 1
ATOM 6509 O O . PRO B 1 206 ? 60.21700 26.87900 10.60500 1.000 27.64279 208 PRO B O 1
ATOM 6513 N N . LEU B 1 207 ? 61.72300 26.31100 12.16900 1.000 22.37900 209 LEU B N 1
ATOM 6514 C CA . LEU B 1 207 ? 62.62400 25.79200 11.14900 1.000 25.12143 209 LEU B CA 1
ATOM 6515 C C . LEU B 1 207 ? 62.02000 24.59500 10.42400 1.000 27.26380 209 LEU B C 1
ATOM 6516 O O . LEU B 1 207 ? 62.35900 24.34400 9.25900 1.000 26.31368 209 LEU B O 1
ATOM 6521 N N . SER B 1 208 ? 61.12100 23.85000 11.07900 1.000 25.20565 210 SER B N 1
ATOM 6522 C CA . SER B 1 208 ? 60.48300 22.72200 10.39600 1.000 23.39754 210 SER B CA 1
ATOM 6523 C C . SER B 1 208 ? 59.60700 23.15800 9.22600 1.000 25.81362 210 SER B C 1
ATOM 6524 O O . SER B 1 208 ? 59.33300 22.33800 8.34000 1.000 28.21917 210 SER B O 1
ATOM 6527 N N . TYR B 1 209 ? 59.18300 24.42400 9.18000 1.000 25.57938 211 TYR B N 1
ATOM 6528 C CA . TYR B 1 209 ? 58.41900 24.90700 8.03300 1.000 26.22156 211 TYR B CA 1
ATOM 6529 C C . TYR B 1 209 ? 59.29900 25.28300 6.84900 1.000 33.17766 211 TYR B C 1
ATOM 6530 O O . TYR B 1 209 ? 58.79900 25.36700 5.71800 1.000 31.44851 211 TYR B O 1
ATOM 6539 N N . ILE B 1 210 ? 60.59100 25.51000 7.07300 1.000 28.54026 212 ILE B N 1
ATOM 6540 C CA . ILE B 1 210 ? 61.51900 25.55700 5.94800 1.000 24.83982 212 ILE B CA 1
ATOM 6541 C C . ILE B 1 210 ? 61.69500 24.16400 5.36500 1.000 25.56096 212 ILE B C 1
ATOM 6542 O O . ILE B 1 210 ? 61.63300 23.96900 4.14300 1.000 30.72737 212 ILE B O 1
ATOM 6547 N N . ALA B 1 211 ? 61.91000 23.17000 6.23600 1.000 26.01101 213 ALA B N 1
ATOM 6548 C CA . ALA B 1 211 ? 62.05600 21.79500 5.77400 1.000 30.44839 213 ALA B CA 1
ATOM 6549 C C . ALA B 1 211 ? 60.78200 21.30400 5.08600 1.000 32.86710 213 ALA B C 1
ATOM 6550 O O . ALA B 1 211 ? 60.84900 20.56900 4.09300 1.000 31.25375 213 ALA B O 1
ATOM 6552 N N . GLY B 1 212 ? 59.61400 21.72100 5.58700 1.000 27.73754 214 GLY B N 1
ATOM 6553 C CA . GLY B 1 212 ? 58.35900 21.31600 4.96800 1.000 31.70380 214 GLY B CA 1
ATOM 6554 C C . GLY B 1 212 ? 58.19700 21.84900 3.55900 1.000 33.03554 214 GLY B C 1
ATOM 6555 O O . GLY B 1 212 ? 57.64500 21.17100 2.69100 1.000 27.63489 214 GLY B O 1
ATOM 6556 N N . LEU B 1 213 ? 58.66800 23.07300 3.31000 1.000 31.41956 215 LEU B N 1
ATOM 6557 C CA . LEU B 1 213 ? 58.69000 23.56500 1.93500 1.000 30.99845 215 LEU B CA 1
ATOM 6558 C C . LEU B 1 213 ? 59.60100 22.70000 1.07300 1.000 26.13734 215 LEU B C 1
ATOM 6559 O O . LEU B 1 213 ? 59.21100 22.26100 -0.01900 1.000 32.25913 215 LEU B O 1
ATOM 6564 N N . LEU B 1 214 ? 60.81100 22.41700 1.57500 1.000 28.62185 216 LEU B N 1
ATOM 6565 C CA . LEU B 1 214 ? 61.80000 21.65000 0.82500 1.000 27.11904 216 LEU B CA 1
ATOM 6566 C C . LEU B 1 214 ? 61.31400 20.24400 0.51700 1.000 33.49875 216 LEU B C 1
ATOM 6567 O O . LEU B 1 214 ? 61.67900 19.67700 -0.52200 1.000 30.82475 216 LEU B O 1
ATOM 6572 N N . THR B 1 215 ? 60.51700 19.65400 1.41100 1.000 31.71959 217 THR B N 1
ATOM 6573 C CA . THR B 1 215 ? 59.97600 18.32000 1.18200 1.000 30.85896 217 THR B CA 1
ATOM 6574 C C . THR B 1 215 ? 58.58000 18.35000 0.58400 1.000 33.23820 217 THR B C 1
ATOM 6575 O O . THR B 1 215 ? 58.00700 17.28900 0.33900 1.000 34.61731 217 THR B O 1
ATOM 6579 N N . GLY B 1 216 ? 58.01900 19.53000 0.34600 1.000 32.66181 218 GLY B N 1
ATOM 6580 C CA . GLY B 1 216 ? 56.71800 19.61300 -0.29700 1.000 35.04894 218 GLY B CA 1
ATOM 6581 C C . GLY B 1 216 ? 55.54600 19.13100 0.53800 1.000 35.84114 218 GLY B C 1
ATOM 6582 O O . GLY B 1 216 ? 54.60700 18.55000 -0.00900 1.000 32.00910 218 GLY B O 1
ATOM 6583 N N . ARG B 1 217 ? 55.57600 19.36700 1.85100 1.000 30.73790 219 ARG B N 1
ATOM 6584 C CA . ARG B 1 217 ? 54.48700 18.95700 2.72800 1.000 27.70332 219 ARG B CA 1
ATOM 6585 C C . ARG B 1 217 ? 53.17700 19.58500 2.25400 1.000 30.79317 219 ARG B C 1
ATOM 6586 O O . ARG B 1 217 ? 53.18300 20.68400 1.68000 1.000 28.71397 219 ARG B O 1
ATOM 6594 N N . PRO B 1 218 ? 52.03700 18.92900 2.50900 1.000 28.61133 220 PRO B N 1
ATOM 6595 C CA . PRO B 1 218 ? 50.77100 19.42100 1.94600 1.000 34.94630 220 PRO B CA 1
ATOM 6596 C C . PRO B 1 218 ? 50.30500 20.73200 2.55300 1.000 35.91746 220 PRO B C 1
ATOM 6597 O O . PRO B 1 218 ? 49.59900 21.49400 1.88800 1.000 32.98817 220 PRO B O 1
ATOM 6601 N N . ASN B 1 219 ? 50.68700 21.03600 3.78500 1.000 32.67497 221 ASN B N 1
ATOM 6602 C CA . ASN B 1 219 ? 50.28700 22.28800 4.41000 1.000 28.77187 221 ASN B CA 1
ATOM 6603 C C . ASN B 1 219 ? 51.27400 23.41600 4.16700 1.000 31.29849 221 ASN B C 1
ATOM 6604 O O . ASN B 1 219 ? 51.00500 24.55600 4.56800 1.000 34.47782 221 ASN B O 1
ATOM 6609 N N . SER B 1 220 ? 52.40300 23.12700 3.52800 1.000 30.19836 222 SER B N 1
ATOM 6610 C CA . SER B 1 220 ? 53.44400 24.12400 3.34800 1.000 30.96161 222 SER B CA 1
ATOM 6611 C C . SER B 1 220 ? 52.97900 25.21600 2.39400 1.000 26.76110 222 SER B C 1
ATOM 6612 O O . SER B 1 220 ? 52.36300 24.93900 1.36700 1.000 29.85884 222 SER B O 1
ATOM 6615 N N . LYS B 1 221 ? 53.27400 26.46900 2.74500 1.000 29.47195 223 LYS B N 1
ATOM 6616 C CA . LYS B 1 221 ? 52.96900 27.59600 1.88000 1.000 34.90418 223 LYS B CA 1
ATOM 6617 C C . LYS B 1 221 ? 54.20900 28.46000 1.76800 1.000 33.96986 223 LYS B C 1
ATOM 6618 O O . LYS B 1 221 ? 55.05600 28.45800 2.66100 1.000 32.36441 223 LYS B O 1
ATOM 6624 N N . ALA B 1 222 ? 54.31100 29.19900 0.66800 1.000 30.39312 224 ALA B N 1
ATOM 6625 C CA . ALA B 1 222 ? 55.31900 30.23700 0.53400 1.000 32.83288 224 ALA B CA 1
ATOM 6626 C C . ALA B 1 222 ? 54.67100 31.47300 -0.06100 1.000 36.17802 224 ALA B C 1
ATOM 6627 O O . ALA B 1 222 ? 53.56800 31.41300 -0.61900 1.000 32.77235 224 ALA B O 1
ATOM 6629 N N . VAL B 1 223 ? 55.37800 32.59600 0.06600 1.000 34.35412 225 VAL B N 1
ATOM 6630 C CA . VAL B 1 223 ? 54.94200 33.87700 -0.47100 1.000 35.50163 225 VAL B CA 1
ATOM 6631 C C . VAL B 1 223 ? 55.95700 34.36100 -1.50400 1.000 29.45616 225 VAL B C 1
ATOM 6632 O O . VAL B 1 223 ? 57.17500 34.28100 -1.29000 1.000 32.51442 225 VAL B O 1
ATOM 6636 N N . GLY B 1 224 ? 55.44800 34.86400 -2.62900 1.000 37.78874 226 GLY B N 1
ATOM 6637 C CA . GLY B 1 224 ? 56.29200 35.41600 -3.65900 1.000 30.65368 226 GLY B CA 1
ATOM 6638 C C . GLY B 1 224 ? 56.67000 36.86200 -3.38600 1.000 32.97237 226 GLY B C 1
ATOM 6639 O O . GLY B 1 224 ? 56.27500 37.47000 -2.38100 1.000 36.47806 226 GLY B O 1
ATOM 6640 N N . PRO B 1 225 ? 57.45700 37.43200 -4.30800 1.000 34.34622 227 PRO B N 1
ATOM 6641 C CA . PRO B 1 225 ? 57.96000 38.80500 -4.11200 1.000 42.12347 227 PRO B CA 1
ATOM 6642 C C . PRO B 1 225 ? 56.87100 39.84400 -3.95500 1.000 48.27947 227 PRO B C 1
ATOM 6643 O O . PRO B 1 225 ? 57.08500 40.84900 -3.26600 1.000 53.54589 227 PRO B O 1
ATOM 6647 N N . THR B 1 226 ? 55.71300 39.64400 -4.57400 1.000 46.33450 228 THR B N 1
ATOM 6648 C CA . THR B 1 226 ? 54.61400 40.59200 -4.47500 1.000 47.39516 228 THR B CA 1
ATOM 6649 C C . THR B 1 226 ? 53.52000 40.13800 -3.52000 1.000 48.52950 228 THR B C 1
ATOM 6650 O O . THR B 1 226 ? 52.42800 40.70600 -3.54500 1.000 51.43511 228 THR B O 1
ATOM 6654 N N . GLY B 1 227 ? 53.77300 39.12700 -2.69100 1.000 44.45533 229 GLY B N 1
ATOM 6655 C CA . GLY B 1 227 ? 52.80700 38.72700 -1.68900 1.000 43.28414 229 GLY B CA 1
ATOM 6656 C C . GLY B 1 227 ? 51.88700 37.58100 -2.06200 1.000 39.78898 229 GLY B C 1
ATOM 6657 O O . GLY B 1 227 ? 51.05000 37.19400 -1.23700 1.000 41.09966 229 GLY B O 1
ATOM 6658 N N . VAL B 1 228 ? 52.00800 37.02800 -3.27000 1.000 36.90179 230 VAL B N 1
ATOM 6659 C CA . VAL B 1 228 ? 51.14000 35.93200 -3.69100 1.000 39.19154 230 VAL B CA 1
ATOM 6660 C C . VAL B 1 228 ? 51.49000 34.66800 -2.91600 1.000 38.97046 230 VAL B C 1
ATOM 6661 O O . VAL B 1 228 ? 52.66900 34.31300 -2.77400 1.000 37.80980 230 VAL B O 1
ATOM 6665 N N . ILE B 1 229 ? 50.46300 33.97900 -2.41900 1.000 39.78372 231 ILE B N 1
ATOM 6666 C CA . ILE B 1 229 ? 50.64000 32.72100 -1.69700 1.000 37.73347 231 ILE B CA 1
ATOM 6667 C C . ILE B 1 229 ? 50.87500 31.60400 -2.70300 1.000 40.46801 231 ILE B C 1
ATOM 6668 O O . ILE B 1 229 ? 50.08300 31.41400 -3.63300 1.000 43.31309 231 ILE B O 1
ATOM 6673 N N . LEU B 1 230 ? 51.95800 30.85900 -2.51100 1.000 37.19130 232 LEU B N 1
ATOM 6674 C CA . LEU B 1 230 ? 52.39000 29.81700 -3.42700 1.000 36.73335 232 LEU B CA 1
ATOM 6675 C C . LEU B 1 230 ? 52.27200 28.45300 -2.76100 1.000 32.72498 232 LEU B C 1
ATOM 6676 O O . LEU B 1 230 ? 52.53500 28.31300 -1.56200 1.000 33.99881 232 LEU B O 1
ATOM 6681 N N . SER B 1 231 ? 51.88200 27.45000 -3.54400 1.000 34.69100 233 SER B N 1
ATOM 6682 C CA . SER B 1 231 ? 52.02900 26.07000 -3.12500 1.000 34.53046 233 SER B CA 1
ATOM 6683 C C . SER B 1 231 ? 53.50200 25.68400 -3.21000 1.000 36.60439 233 SER B C 1
ATOM 6684 O O . SER B 1 231 ? 54.28600 26.36100 -3.88300 1.000 36.30962 233 SER B O 1
ATOM 6687 N N . PRO B 1 232 ? 53.91100 24.59600 -2.54300 1.000 38.94941 234 PRO B N 1
ATOM 6688 C CA . PRO B 1 232 ? 55.31300 24.16100 -2.68300 1.000 35.59637 234 PRO B CA 1
ATOM 6689 C C . PRO B 1 232 ? 55.72100 23.92300 -4.12600 1.000 32.74866 234 PRO B C 1
ATOM 6690 O O . PRO B 1 232 ? 56.83500 24.29900 -4.51800 1.000 36.41489 234 PRO B O 1
ATOM 6694 N N . GLU B 1 233 ? 54.83100 23.34200 -4.93900 1.000 38.42303 235 GLU B N 1
ATOM 6695 C CA . GLU B 1 233 ? 55.13500 23.12500 -6.35300 1.000 37.50713 235 GLU B CA 1
ATOM 6696 C C . GLU B 1 233 ? 55.40300 24.44400 -7.07000 1.000 40.96544 235 GLU B C 1
ATOM 6697 O O . GLU B 1 233 ? 56.39900 24.58400 -7.79200 1.000 42.75249 235 GLU B O 1
ATOM 6703 N N . GLU B 1 234 ? 54.51000 25.42200 -6.89800 1.000 35.12790 236 GLU B N 1
ATOM 6704 C CA . GLU B 1 234 ? 54.70100 26.72000 -7.54100 1.000 38.26775 236 GLU B CA 1
ATOM 6705 C C . GLU B 1 234 ? 55.97700 27.39600 -7.05200 1.000 37.36501 236 GLU B C 1
ATOM 6706 O O . GLU B 1 234 ? 56.67000 28.06600 -7.82600 1.000 38.27564 236 GLU B O 1
ATOM 6712 N N . ALA B 1 235 ? 56.31100 27.22000 -5.76900 1.000 37.75453 237 ALA B N 1
ATOM 6713 C CA . ALA B 1 235 ? 57.49100 27.87700 -5.21300 1.000 37.54398 237 ALA B CA 1
ATOM 6714 C C . ALA B 1 235 ? 58.77900 27.29600 -5.78600 1.000 36.29383 237 ALA B C 1
ATOM 6715 O O . ALA B 1 235 ? 59.71900 28.04100 -6.08300 1.000 38.84413 237 ALA B O 1
ATOM 6717 N N . PHE B 1 236 ? 58.84600 25.97100 -5.94100 1.000 32.66444 238 PHE B N 1
ATOM 6718 C CA . PHE B 1 236 ? 60.00000 25.36700 -6.60000 1.000 37.86243 238 PHE B CA 1
ATOM 6719 C C . PHE B 1 236 ? 60.13500 25.86800 -8.02600 1.000 38.16247 238 PHE B C 1
ATOM 6720 O O . PHE B 1 236 ? 61.25100 26.08800 -8.51200 1.000 40.64171 238 PHE B O 1
ATOM 6728 N N . LYS B 1 237 ? 59.00700 26.03900 -8.71700 1.000 34.65152 239 LYS B N 1
ATOM 6729 C CA . LYS B 1 237 ? 59.03800 26.48200 -10.10900 1.000 41.07598 239 LYS B CA 1
ATOM 6730 C C . LYS B 1 237 ? 59.56400 27.90800 -10.21600 1.000 38.25985 239 LYS B C 1
ATOM 6731 O O . LYS B 1 237 ? 60.49500 28.18600 -10.98300 1.000 38.76781 239 LYS B O 1
ATOM 6737 N N . LEU B 1 238 ? 58.97400 28.82500 -9.45000 1.000 40.77857 240 LEU B N 1
ATOM 6738 C CA . LEU B 1 238 ? 59.39900 30.21800 -9.48600 1.000 44.36058 240 LEU B CA 1
ATOM 6739 C C . LEU B 1 238 ? 60.84000 30.38400 -9.02400 1.000 45.72127 240 LEU B C 1
ATOM 6740 O O . LEU B 1 238 ? 61.54900 31.26400 -9.52600 1.000 41.21020 240 LEU B O 1
ATOM 6745 N N . ALA B 1 239 ? 61.29100 29.56200 -8.06900 1.000 42.03136 241 ALA B N 1
ATOM 6746 C CA . ALA B 1 239 ? 62.66300 29.65600 -7.58200 1.000 42.30244 241 ALA B CA 1
ATOM 6747 C C . ALA B 1 239 ? 63.67700 28.97600 -8.49600 1.000 44.61324 241 ALA B C 1
ATOM 6748 O O . ALA B 1 239 ? 64.88500 29.15000 -8.29500 1.000 44.18161 241 ALA B O 1
ATOM 6750 N N . GLY B 1 240 ? 63.22800 28.20700 -9.48200 1.000 41.59446 242 GLY B N 1
ATOM 6751 C CA . GLY B 1 240 ? 64.15800 27.51200 -10.35000 1.000 43.57365 242 GLY B CA 1
ATOM 6752 C C . GLY B 1 240 ? 64.80900 26.29100 -9.74500 1.000 44.17635 242 GLY B C 1
ATOM 6753 O O . GLY B 1 240 ? 65.86100 25.86000 -10.23000 1.000 42.33929 242 GLY B O 1
ATOM 6754 N N . VAL B 1 241 ? 64.22300 25.72300 -8.69500 1.000 39.27576 243 VAL B N 1
ATOM 6755 C CA . VAL B 1 241 ? 64.73200 24.48900 -8.10600 1.000 31.74328 243 VAL B CA 1
ATOM 6756 C C . VAL B 1 241 ? 64.20600 23.31000 -8.91000 1.000 35.45425 243 VAL B C 1
ATOM 6757 O O . VAL B 1 241 ? 62.99100 23.09400 -8.98600 1.000 39.54158 243 VAL B O 1
ATOM 6761 N N . GLU B 1 242 ? 65.12000 22.54500 -9.50600 1.000 37.28868 244 GLU B N 1
ATOM 6762 C CA . GLU B 1 242 ? 64.79400 21.39700 -10.34000 1.000 46.56874 244 GLU B CA 1
ATOM 6763 C C . GLU B 1 242 ? 65.00800 20.08900 -9.58600 1.000 43.37362 244 GLU B C 1
ATOM 6764 O O . GLU B 1 242 ? 65.69100 20.03600 -8.55900 1.000 44.20004 244 GLU B O 1
ATOM 6770 N N . GLY B 1 243 ? 64.41700 19.02300 -10.12400 1.000 41.40760 245 GLY B N 1
ATOM 6771 C CA . GLY B 1 243 ? 64.55100 17.69400 -9.56300 1.000 44.80274 245 GLY B CA 1
ATOM 6772 C C . GLY B 1 243 ? 63.43800 17.26300 -8.63000 1.000 43.25519 245 GLY B C 1
ATOM 6773 O O . GLY B 1 243 ? 63.46900 16.12600 -8.14800 1.000 47.35041 245 GLY B O 1
ATOM 6774 N N . GLY B 1 244 ? 62.46300 18.13000 -8.35600 1.000 41.82080 246 GLY B N 1
ATOM 6775 C CA . GLY B 1 244 ? 61.35100 17.77000 -7.50300 1.000 40.37326 246 GLY B CA 1
ATOM 6776 C C . GLY B 1 244 ? 61.66700 17.98100 -6.03500 1.000 39.42841 246 GLY B C 1
ATOM 6777 O O . GLY B 1 244 ? 62.75700 18.40000 -5.64700 1.000 36.05959 246 GLY B O 1
ATOM 6778 N N . PHE B 1 245 ? 60.67700 17.67300 -5.19900 1.000 38.76517 247 PHE B N 1
ATOM 6779 C CA . PHE B 1 245 ? 60.84000 17.84300 -3.76100 1.000 35.48057 247 PHE B CA 1
ATOM 6780 C C . PHE B 1 245 ? 61.94700 16.94200 -3.23100 1.000 37.53871 247 PHE B C 1
ATOM 6781 O O . PHE B 1 245 ? 62.19700 15.84800 -3.74900 1.000 35.36477 247 PHE B O 1
ATOM 6789 N N . PHE B 1 246 ? 62.61400 17.42300 -2.18600 1.000 34.10146 248 PHE B N 1
ATOM 6790 C CA . PHE B 1 246 ? 63.62800 16.63400 -1.51400 1.000 32.62233 248 PHE B CA 1
ATOM 6791 C C . PHE B 1 246 ? 62.97400 15.55500 -0.66700 1.000 38.67043 248 PHE B C 1
ATOM 6792 O O . PHE B 1 246 ? 61.92800 15.77000 -0.04300 1.000 37.08866 248 PHE B O 1
ATOM 6800 N N . GLU B 1 247 ? 63.57700 14.38000 -0.69400 1.000 35.22001 249 GLU B N 1
ATOM 6801 C CA . GLU B 1 247 ? 63.27300 13.29500 0.22500 1.000 34.00145 249 GLU B CA 1
ATOM 6802 C C . GLU B 1 247 ? 64.44600 13.26400 1.18900 1.000 36.98075 249 GLU B C 1
ATOM 6803 O O . GLU B 1 247 ? 65.58000 12.98800 0.78700 1.000 42.84198 249 GLU B O 1
ATOM 6809 N N . LEU B 1 248 ? 64.18200 13.60500 2.44300 1.000 34.33833 250 LEU B N 1
ATOM 6810 C CA . LEU B 1 248 ? 65.25600 13.78700 3.39900 1.000 32.85920 250 LEU B CA 1
ATOM 6811 C C . LEU B 1 248 ? 65.93800 12.45600 3.70300 1.000 34.27253 250 LEU B C 1
ATOM 6812 O O . LEU B 1 248 ? 65.27900 11.44100 3.95900 1.000 38.64674 250 LEU B O 1
ATOM 6817 N N . GLN B 1 249 ? 67.26300 12.46000 3.61100 1.000 30.13782 251 GLN B N 1
ATOM 6818 C CA . GLN B 1 249 ? 68.09600 11.33700 3.99500 1.000 33.66719 251 GLN B CA 1
ATOM 6819 C C . GLN B 1 249 ? 68.29000 11.37100 5.50400 1.000 31.94857 251 GLN B C 1
ATOM 6820 O O . GLN B 1 249 ? 67.93100 12.35500 6.16200 1.000 34.69890 251 GLN B O 1
ATOM 6826 N N . PRO B 1 250 ? 68.81300 10.29800 6.09500 1.000 39.17575 252 PRO B N 1
ATOM 6827 C CA . PRO B 1 250 ? 68.97700 10.27600 7.55300 1.000 39.58369 252 PRO B CA 1
ATOM 6828 C C . PRO B 1 250 ? 69.75200 11.48700 8.05100 1.000 39.75477 252 PRO B C 1
ATOM 6829 O O . PRO B 1 250 ? 70.70700 11.93400 7.41400 1.000 39.61528 252 PRO B O 1
ATOM 6833 N N . LYS B 1 251 ? 69.30300 12.02600 9.19000 1.000 33.39348 253 LYS B N 1
ATOM 6834 C CA . LYS B 1 251 ? 69.85600 13.21200 9.85100 1.000 30.16414 253 LYS B CA 1
ATOM 6835 C C . LYS B 1 251 ? 69.56700 14.53400 9.13600 1.000 35.63059 253 LYS B C 1
ATOM 6836 O O . LYS B 1 251 ? 69.77900 15.60200 9.72100 1.000 37.54661 253 LYS B O 1
ATOM 6842 N N . GLU B 1 252 ? 69.06600 14.51100 7.89600 1.000 29.56407 254 GLU B N 1
ATOM 6843 C CA . GLU B 1 252 ? 68.91800 15.78200 7.17800 1.000 31.12742 254 GLU B CA 1
ATOM 6844 C C . GLU B 1 252 ? 67.80900 16.64200 7.77200 1.000 32.34335 254 GLU B C 1
ATOM 6845 O O . GLU B 1 252 ? 67.94900 17.87300 7.86100 1.000 29.92201 254 GLU B O 1
ATOM 6851 N N . GLY B 1 253 ? 66.69800 16.02000 8.17100 1.000 31.28796 255 GLY B N 1
ATOM 6852 C CA . GLY B 1 253 ? 65.65300 16.76900 8.85300 1.000 29.21140 255 GLY B CA 1
ATOM 6853 C C . GLY B 1 253 ? 66.16000 17.41300 10.12700 1.000 29.44827 255 GLY B C 1
ATOM 6854 O O . GLY B 1 253 ? 65.94900 18.60600 10.36500 1.000 27.13746 255 GLY B O 1
ATOM 6855 N N . LEU B 1 254 ? 66.88000 16.63800 10.94000 1.000 28.93242 256 LEU B N 1
ATOM 6856 C CA . LEU B 1 254 ? 67.43900 17.17000 12.17900 1.000 33.34347 256 LEU B CA 1
ATOM 6857 C C . LEU B 1 254 ? 68.47200 18.26300 11.91100 1.000 34.12778 256 LEU B C 1
ATOM 6858 O O . LEU B 1 254 ? 68.52700 19.25500 12.64200 1.000 32.90921 256 LEU B O 1
ATOM 6863 N N . ALA B 1 255 ? 69.30000 18.10600 10.87500 1.000 30.34574 257 ALA B N 1
ATOM 6864 C CA . ALA B 1 255 ? 70.24600 19.16800 10.53400 1.000 29.97201 257 ALA B CA 1
ATOM 6865 C C . ALA B 1 255 ? 69.51900 20.46000 10.18400 1.000 32.04858 257 ALA B C 1
ATOM 6866 O O . ALA B 1 255 ? 69.97200 21.55800 10.54000 1.000 30.22994 257 ALA B O 1
ATOM 6868 N N . LEU B 1 256 ? 68.38000 20.35100 9.49400 1.000 26.64004 258 LEU B N 1
ATOM 6869 C CA . LEU B 1 256 ? 67.64500 21.55100 9.10000 1.000 26.17156 258 LEU B CA 1
ATOM 6870 C C . LEU B 1 256 ? 67.02500 22.25400 10.30500 1.000 29.98517 258 LEU B C 1
ATOM 6871 O O . LEU B 1 256 ? 66.97600 23.48900 10.34600 1.000 29.86411 258 LEU B O 1
ATOM 6876 N N . VAL B 1 257 ? 66.55900 21.49900 11.30600 1.000 24.25291 259 VAL B N 1
ATOM 6877 C CA . VAL B 1 257 ? 65.72200 22.09900 12.34400 1.000 22.03685 259 VAL B CA 1
ATOM 6878 C C . VAL B 1 257 ? 66.42700 22.32300 13.67900 1.000 27.43487 259 VAL B C 1
ATOM 6879 O O . VAL B 1 257 ? 65.90100 23.09300 14.49800 1.000 26.94270 259 VAL B O 1
ATOM 6883 N N . ASN B 1 258 ? 67.59100 21.71500 13.91700 1.000 27.55857 260 ASN B N 1
ATOM 6884 C CA . ASN B 1 258 ? 68.20500 21.66800 15.26000 1.000 29.30088 260 ASN B CA 1
ATOM 6885 C C . ASN B 1 258 ? 69.16800 22.83600 15.51700 1.000 30.84844 260 ASN B C 1
ATOM 6886 O O . ASN B 1 258 ? 70.29800 22.63200 15.96600 1.000 35.84640 260 ASN B O 1
ATOM 6891 N N . GLY B 1 259 ? 68.75100 24.07300 15.25000 1.000 27.83228 261 GLY B N 1
ATOM 6892 C CA . GLY B 1 259 ? 69.67000 25.18800 15.34800 1.000 32.75919 261 GLY B CA 1
ATOM 6893 C C . GLY B 1 259 ? 68.98900 26.44400 15.85600 1.000 27.24537 261 GLY B C 1
ATOM 6894 O O . GLY B 1 259 ? 67.78200 26.45700 16.09500 1.000 32.12754 261 GLY B O 1
ATOM 6895 N N . THR B 1 260 ? 69.77500 27.52100 15.99000 1.000 30.90371 262 THR B N 1
ATOM 6896 C CA . THR B 1 260 ? 69.29600 28.77700 16.56700 1.000 30.36943 262 THR B CA 1
ATOM 6897 C C . THR B 1 260 ? 69.08600 29.86900 15.51900 1.000 28.22180 262 THR B C 1
ATOM 6898 O O . THR B 1 260 ? 69.07300 31.05600 15.86300 1.000 26.10313 262 THR B O 1
ATOM 6902 N N . ALA B 1 261 ? 68.86800 29.48300 14.25900 1.000 30.39575 263 ALA B N 1
ATOM 6903 C CA . ALA B 1 261 ? 68.90000 30.43300 13.14900 1.000 26.18209 263 ALA B CA 1
ATOM 6904 C C . ALA B 1 261 ? 67.78200 31.46700 13.20000 1.000 27.65332 263 ALA B C 1
ATOM 6905 O O . ALA B 1 261 ? 67.97200 32.59200 12.71300 1.000 27.48224 263 ALA B O 1
ATOM 6907 N N . VAL B 1 262 ? 66.59800 31.11900 13.71300 1.000 25.84784 264 VAL B N 1
ATOM 6908 C CA . VAL B 1 262 ? 65.53100 32.11700 13.72600 1.000 25.79257 264 VAL B CA 1
ATOM 6909 C C . VAL B 1 262 ? 65.83000 33.19100 14.76500 1.000 28.92189 264 VAL B C 1
ATOM 6910 O O . VAL B 1 262 ? 65.76700 34.38900 14.47100 1.000 24.89509 264 VAL B O 1
ATOM 6914 N N . GLY B 1 263 ? 66.19100 32.78100 15.98500 1.000 27.17957 265 GLY B N 1
ATOM 6915 C CA . GLY B 1 263 ? 66.53500 33.75900 17.01000 1.000 24.06868 265 GLY B CA 1
ATOM 6916 C C . GLY B 1 263 ? 67.73000 34.62200 16.64500 1.000 26.04260 265 GLY B C 1
ATOM 6917 O O . GLY B 1 263 ? 67.70800 35.84400 16.83600 1.000 26.90059 265 GLY B O 1
ATOM 6918 N N . SER B 1 264 ? 68.79900 34.00300 16.13500 1.000 24.37134 266 SER B N 1
ATOM 6919 C CA . SER B 1 264 ? 70.00600 34.76900 15.82300 1.000 26.94270 266 SER B CA 1
ATOM 6920 C C . SER B 1 264 ? 69.84200 35.57500 14.54300 1.000 27.54278 266 SER B C 1
ATOM 6921 O O . SER B 1 264 ? 70.45900 36.64000 14.40800 1.000 24.57663 266 SER B O 1
ATOM 6924 N N . GLY B 1 265 ? 69.03900 35.07400 13.60200 1.000 22.18161 267 GLY B N 1
ATOM 6925 C CA . GLY B 1 265 ? 68.74000 35.85300 12.40900 1.000 23.23173 267 GLY B CA 1
ATOM 6926 C C . GLY B 1 265 ? 68.06700 37.16500 12.75400 1.000 29.35878 267 GLY B C 1
ATOM 6927 O O . GLY B 1 265 ? 68.47500 38.23400 12.28700 1.000 26.00838 267 GLY B O 1
ATOM 6928 N N . MET B 1 266 ? 67.04800 37.11000 13.61600 1.000 23.36070 268 MET B N 1
ATOM 6929 C CA . MET B 1 266 ? 66.34600 38.33400 13.97900 1.000 24.66875 268 MET B CA 1
ATOM 6930 C C . MET B 1 266 ? 67.22000 39.22700 14.84100 1.000 24.70033 268 MET B C 1
ATOM 6931 O O . MET B 1 266 ? 67.19200 40.45500 14.68900 1.000 26.96902 268 MET B O 1
ATOM 6936 N N . ALA B 1 267 ? 68.02400 38.63200 15.73300 1.000 22.73957 269 ALA B N 1
ATOM 6937 C CA . ALA B 1 267 ? 68.90600 39.44400 16.56400 1.000 24.45820 269 ALA B CA 1
ATOM 6938 C C . ALA B 1 267 ? 69.90300 40.22200 15.70900 1.000 26.68741 269 ALA B C 1
ATOM 6939 O O . ALA B 1 267 ? 70.28800 41.34000 16.06500 1.000 24.76876 269 ALA B O 1
ATOM 6941 N N . SER B 1 268 ? 70.30900 39.65600 14.56800 1.000 22.32636 270 SER B N 1
ATOM 6942 C CA . SER B 1 268 ? 71.22300 40.35600 13.66900 1.000 24.41082 270 SER B CA 1
ATOM 6943 C C . SER B 1 268 ? 70.56400 41.59200 13.06900 1.000 27.39013 270 SER B C 1
ATOM 6944 O O . SER B 1 268 ? 71.18200 42.66400 12.99300 1.000 27.77701 270 SER B O 1
ATOM 6947 N N . MET B 1 269 ? 69.31300 41.45100 12.60300 1.000 24.92141 271 MET B N 1
ATOM 6948 C CA . MET B 1 269 ? 68.58500 42.59500 12.05300 1.000 27.95072 271 MET B CA 1
ATOM 6949 C C . MET B 1 269 ? 68.41200 43.67200 13.10400 1.000 30.48787 271 MET B C 1
ATOM 6950 O O . MET B 1 269 ? 68.57700 44.86600 12.82500 1.000 28.46920 271 MET B O 1
ATOM 6955 N N . VAL B 1 270 ? 68.07300 43.25500 14.32000 1.000 23.87392 272 VAL B N 1
ATOM 6956 C CA . VAL B 1 270 ? 67.87300 44.18400 15.42600 1.000 30.12993 272 VAL B CA 1
ATOM 6957 C C . VAL B 1 270 ? 69.15400 44.96400 15.70700 1.000 31.19848 272 VAL B C 1
ATOM 6958 O O . VAL B 1 270 ? 69.13300 46.19000 15.88000 1.000 25.50043 272 VAL B O 1
ATOM 6962 N N . LEU B 1 271 ? 70.28600 44.25400 15.78500 1.000 22.66324 273 LEU B N 1
ATOM 6963 C CA . LEU B 1 271 ? 71.55300 44.87800 16.16200 1.000 27.26380 273 LEU B CA 1
ATOM 6964 C C . LEU B 1 271 ? 72.09300 45.78000 15.06200 1.000 25.84784 273 LEU B C 1
ATOM 6965 O O . LEU B 1 271 ? 72.76600 46.77800 15.35300 1.000 26.18209 273 LEU B O 1
ATOM 6970 N N . PHE B 1 272 ? 71.80000 45.46800 13.80200 1.000 25.24776 274 PHE B N 1
ATOM 6971 C CA . PHE B 1 272 ? 72.19600 46.38200 12.74200 1.000 23.68705 274 PHE B CA 1
ATOM 6972 C C . PHE B 1 272 ? 71.56100 47.74700 12.96200 1.000 30.59051 274 PHE B C 1
ATOM 6973 O O . PHE B 1 272 ? 72.24700 48.77800 12.94900 1.000 31.18269 274 PHE B O 1
ATOM 6981 N N . GLU B 1 273 ? 70.25400 47.76900 13.21900 1.000 27.77965 275 GLU B N 1
ATOM 6982 C CA . GLU B 1 273 ? 69.58000 49.04600 13.41500 1.000 30.59841 275 GLU B CA 1
ATOM 6983 C C . GLU B 1 273 ? 69.95500 49.66900 14.75600 1.000 28.17443 275 GLU B C 1
ATOM 6984 O O . GLU B 1 273 ? 70.10300 50.89000 14.84900 1.000 29.22192 275 GLU B O 1
ATOM 6990 N N . ALA B 1 274 ? 70.14900 48.85000 15.80200 1.000 26.76637 276 ALA B N 1
ATOM 6991 C CA . ALA B 1 274 ? 70.51800 49.40800 17.10700 1.000 27.62436 276 ALA B CA 1
ATOM 6992 C C . ALA B 1 274 ? 71.86500 50.11600 17.05700 1.000 29.38773 276 ALA B C 1
ATOM 6993 O O . ALA B 1 274 ? 72.04900 51.15500 17.69900 1.000 24.96878 276 ALA B O 1
ATOM 6995 N N . ASN B 1 275 ? 72.82900 49.55000 16.33500 1.000 23.88971 277 ASN B N 1
ATOM 6996 C CA . ASN B 1 275 ? 74.13500 50.19100 16.20400 1.000 28.32182 277 ASN B CA 1
ATOM 6997 C C . ASN B 1 275 ? 74.01500 51.55800 15.53100 1.000 29.46406 277 ASN B C 1
ATOM 6998 O O . ASN B 1 275 ? 74.63300 52.53500 15.97400 1.000 27.79807 277 ASN B O 1
ATOM 7003 N N . ILE B 1 276 ? 73.20900 51.65300 14.47000 1.000 23.55809 278 ILE B N 1
ATOM 7004 C CA . ILE B 1 276 ? 73.02900 52.93300 13.78900 1.000 24.44504 278 ILE B CA 1
ATOM 7005 C C . ILE B 1 276 ? 72.24700 53.91500 14.65900 1.000 29.40353 278 ILE B C 1
ATOM 7006 O O . ILE B 1 276 ? 72.59000 55.10400 14.73900 1.000 26.84269 278 ILE B O 1
ATOM 7011 N N . LEU B 1 277 ? 71.21000 53.43900 15.35000 1.000 25.71098 279 LEU B N 1
ATOM 7012 C CA . LEU B 1 277 ? 70.43800 54.31900 16.22900 1.000 23.09487 279 LEU B CA 1
ATOM 7013 C C . LEU B 1 277 ? 71.27600 54.85200 17.38500 1.000 25.75046 279 LEU B C 1
ATOM 7014 O O . LEU B 1 277 ? 71.01600 55.95700 17.88000 1.000 25.09248 279 LEU B O 1
ATOM 7019 N N . ALA B 1 278 ? 72.27900 54.09400 17.83300 1.000 26.40843 280 ALA B N 1
ATOM 7020 C CA . ALA B 1 278 ? 73.16000 54.60400 18.88700 1.000 26.44791 280 ALA B CA 1
ATOM 7021 C C . ALA B 1 278 ? 74.01500 55.77200 18.39200 1.000 28.36130 280 ALA B C 1
ATOM 7022 O O . ALA B 1 278 ? 74.19300 56.77100 19.10600 1.000 25.58465 280 ALA B O 1
ATOM 7024 N N . VAL B 1 279 ? 74.54600 55.67800 17.17200 1.000 25.30303 281 VAL B N 1
ATOM 7025 C CA . VAL B 1 279 ? 75.26800 56.81300 16.60700 1.000 23.45281 281 VAL B CA 1
ATOM 7026 C C . VAL B 1 279 ? 74.33200 58.00200 16.42800 1.000 25.65044 281 VAL B C 1
ATOM 7027 O O . VAL B 1 279 ? 74.69500 59.14600 16.73300 1.000 25.44252 281 VAL B O 1
ATOM 7031 N N . LEU B 1 280 ? 73.11000 57.75500 15.93400 1.000 27.80860 282 LEU B N 1
ATOM 7032 C CA . LEU B 1 280 ? 72.14700 58.84400 15.79200 1.000 25.13459 282 LEU B CA 1
ATOM 7033 C C . LEU B 1 280 ? 71.87100 59.51000 17.13200 1.000 27.44013 282 LEU B C 1
ATOM 7034 O O . LEU B 1 280 ? 71.73300 60.74000 17.20900 1.000 25.32146 282 LEU B O 1
ATOM 7039 N N . ALA B 1 281 ? 71.79800 58.72100 18.20600 1.000 22.74746 283 ALA B N 1
ATOM 7040 C CA . ALA B 1 281 ? 71.51800 59.32300 19.50900 1.000 24.83456 283 ALA B CA 1
ATOM 7041 C C . ALA B 1 281 ? 72.67000 60.21100 19.96800 1.000 27.52962 283 ALA B C 1
ATOM 7042 O O . ALA B 1 281 ? 72.45200 61.25300 20.61400 1.000 27.36381 283 ALA B O 1
ATOM 7044 N N . GLU B 1 282 ? 73.90200 59.79600 19.66900 1.000 20.98409 284 GLU B N 1
ATOM 7045 C CA . GLU B 1 282 ? 75.07600 60.60500 19.99500 1.000 26.82690 284 GLU B CA 1
ATOM 7046 C C . GLU B 1 282 ? 75.06300 61.91000 19.21600 1.000 26.09523 284 GLU B C 1
ATOM 7047 O O . GLU B 1 282 ? 75.28500 62.98900 19.77600 1.000 26.16630 284 GLU B O 1
ATOM 7053 N N . VAL B 1 283 ? 74.80100 61.82800 17.91100 1.000 24.70823 285 VAL B N 1
ATOM 7054 C CA . VAL B 1 283 ? 74.80900 63.03600 17.09000 1.000 26.50055 285 VAL B CA 1
ATOM 7055 C C . VAL B 1 283 ? 73.63500 63.94100 17.44100 1.000 29.13770 285 VAL B C 1
ATOM 7056 O O . VAL B 1 283 ? 73.79100 65.17100 17.53500 1.000 28.30866 285 VAL B O 1
ATOM 7060 N N . MET B 1 284 ? 72.45000 63.35900 17.66700 1.000 24.08183 286 MET B N 1
ATOM 7061 C CA . MET B 1 284 ? 71.30400 64.16600 18.07300 1.000 27.04272 286 MET B CA 1
ATOM 7062 C C . MET B 1 284 ? 71.53100 64.83200 19.42400 1.000 25.15038 286 MET B C 1
ATOM 7063 O O . MET B 1 284 ? 71.00200 65.92200 19.66600 1.000 25.21881 286 MET B O 1
ATOM 7068 N N . SER B 1 285 ? 72.29300 64.19900 20.32000 1.000 23.69495 287 SER B N 1
ATOM 7069 C CA . SER B 1 285 ? 72.63200 64.86400 21.58400 1.000 26.93744 287 SER B CA 1
ATOM 7070 C C . SER B 1 285 ? 73.44200 66.13300 21.34000 1.000 27.85597 287 SER B C 1
ATOM 7071 O O . SER B 1 285 ? 73.26700 67.14700 22.03800 1.000 24.60821 287 SER B O 1
ATOM 7074 N N . ALA B 1 286 ? 74.34500 66.09100 20.35600 1.000 27.43750 288 ALA B N 1
ATOM 7075 C CA . ALA B 1 286 ? 75.13400 67.26800 20.02200 1.000 30.19573 288 ALA B CA 1
ATOM 7076 C C . ALA B 1 286 ? 74.27700 68.34700 19.37300 1.000 29.14297 288 ALA B C 1
ATOM 7077 O O . ALA B 1 286 ? 74.42800 69.53400 19.68500 1.000 24.87667 288 ALA B O 1
ATOM 7079 N N . ILE B 1 287 ? 73.38500 67.96400 18.45500 1.000 22.69483 289 ILE B N 1
ATOM 7080 C CA . ILE B 1 287 ? 72.50700 68.96000 17.83300 1.000 28.59553 289 ILE B CA 1
ATOM 7081 C C . ILE B 1 287 ? 71.57900 69.57000 18.87300 1.000 31.61695 289 ILE B C 1
ATOM 7082 O O . ILE B 1 287 ? 71.27500 70.77200 18.83600 1.000 27.69543 289 ILE B O 1
ATOM 7087 N N . PHE B 1 288 ? 71.09300 68.73600 19.79700 1.000 25.78993 290 PHE B N 1
ATOM 7088 C CA . PHE B 1 288 ? 70.32700 69.20200 20.95000 1.000 25.33725 290 PHE B CA 1
ATOM 7089 C C . PHE B 1 288 ? 71.10800 70.24800 21.74000 1.000 24.20553 290 PHE B C 1
ATOM 7090 O O . PHE B 1 288 ? 70.60700 71.34800 22.00500 1.000 24.65822 290 PHE B O 1
ATOM 7098 N N . ALA B 1 289 ? 72.35400 69.93200 22.10200 1.000 26.73478 291 ALA B N 1
ATOM 7099 C CA . ALA B 1 289 ? 73.17700 70.89800 22.82300 1.000 28.36130 291 ALA B CA 1
ATOM 7100 C C . ALA B 1 289 ? 73.36800 72.17000 22.00800 1.000 28.47183 291 ALA B C 1
ATOM 7101 O O . ALA B 1 289 ? 73.35800 73.27900 22.55300 1.000 27.71122 291 ALA B O 1
ATOM 7103 N N . GLU B 1 290 ? 73.54800 72.01900 20.69600 1.000 24.72665 292 GLU B N 1
ATOM 7104 C CA . GLU B 1 290 ? 73.70500 73.16400 19.80500 1.000 28.88767 292 GLU B CA 1
ATOM 7105 C C . GLU B 1 290 ? 72.48400 74.08700 19.85200 1.000 27.25064 292 GLU B C 1
ATOM 7106 O O . GLU B 1 290 ? 72.61900 75.29900 20.07800 1.000 30.95634 292 GLU B O 1
ATOM 7112 N N . VAL B 1 291 ? 71.27600 73.53600 19.65200 1.000 28.90610 293 VAL B N 1
ATOM 7113 C CA . VAL B 1 291 ? 70.08300 74.38900 19.60300 1.000 27.67700 293 VAL B CA 1
ATOM 7114 C C . VAL B 1 291 ? 69.65700 74.86500 20.98600 1.000 30.08782 293 VAL B C 1
ATOM 7115 O O . VAL B 1 291 ? 68.99100 75.90700 21.09300 1.000 29.34299 293 VAL B O 1
ATOM 7119 N N . MET B 1 292 ? 70.01700 74.13100 22.04400 1.000 24.29239 294 MET B N 1
ATOM 7120 C CA . MET B 1 292 ? 69.74600 74.55300 23.41700 1.000 26.60582 294 MET B CA 1
ATOM 7121 C C . MET B 1 292 ? 70.68500 75.63700 23.91300 1.000 27.86650 294 MET B C 1
ATOM 7122 O O . MET B 1 292 ? 70.47400 76.14700 25.02200 1.000 28.95084 294 MET B O 1
ATOM 7127 N N . GLN B 1 293 ? 71.72300 75.97400 23.14300 1.000 27.33749 295 GLN B N 1
ATOM 7128 C CA . GLN B 1 293 ? 72.77700 76.88300 23.59000 1.000 29.53249 295 GLN B CA 1
ATOM 7129 C C . GLN B 1 293 ? 73.45400 76.33300 24.83900 1.000 37.05181 295 GLN B C 1
ATOM 7130 O O . GLN B 1 293 ? 73.76300 77.06900 25.77500 1.000 31.67222 295 GLN B O 1
ATOM 7136 N N . GLY B 1 294 ? 73.65800 75.01400 24.86500 1.000 33.78300 296 GLY B N 1
ATOM 7137 C CA . GLY B 1 294 ? 74.36900 74.40700 25.97100 1.000 35.64375 296 GLY B CA 1
ATOM 7138 C C . GLY B 1 294 ? 75.84400 74.76300 25.96200 1.000 39.00468 296 GLY B C 1
ATOM 7139 O O . GLY B 1 294 ? 76.40800 75.18300 24.94800 1.000 30.34838 296 GLY B O 1
ATOM 7140 N N . LYS B 1 295 ? 76.47500 74.59000 27.12500 1.000 29.65092 297 LYS B N 1
ATOM 7141 C CA . LYS B 1 295 ? 77.90800 74.82000 27.27300 1.000 28.14285 297 LYS B CA 1
ATOM 7142 C C . LYS B 1 295 ? 78.67100 73.62500 26.72900 1.000 36.98075 297 LYS B C 1
ATOM 7143 O O . LYS B 1 295 ? 78.56100 72.53200 27.29200 1.000 35.09631 297 LYS B O 1
ATOM 7149 N N . PRO B 1 296 ? 79.45200 73.77800 25.65800 1.000 34.26727 298 PRO B N 1
ATOM 7150 C CA . PRO B 1 296 ? 80.13400 72.60200 25.08500 1.000 35.27528 298 PRO B CA 1
ATOM 7151 C C . PRO B 1 296 ? 81.22200 72.03300 25.98400 1.000 35.27265 298 PRO B C 1
ATOM 7152 O O . PRO B 1 296 ? 81.73200 70.93900 25.69700 1.000 34.80944 298 PRO B O 1
ATOM 7156 N N . GLU B 1 297 ? 81.57300 72.73400 27.07000 1.000 31.12742 299 GLU B N 1
ATOM 7157 C CA . GLU B 1 297 ? 82.49200 72.20800 28.07200 1.000 27.22168 299 GLU B CA 1
ATOM 7158 C C . GLU B 1 297 ? 82.12700 70.79700 28.52900 1.000 26.65056 299 GLU B C 1
ATOM 7159 O O . GLU B 1 297 ? 83.01100 70.04600 28.95600 1.000 29.11665 299 GLU B O 1
ATOM 7165 N N . PHE B 1 298 ? 80.84500 70.42000 28.45300 1.000 26.49791 300 PHE B N 1
ATOM 7166 C CA . PHE B 1 298 ? 80.44700 69.11100 28.96300 1.000 29.18245 300 PHE B CA 1
ATOM 7167 C C . PHE B 1 298 ? 81.08800 67.97400 28.16900 1.000 28.62712 300 PHE B C 1
ATOM 7168 O O . PHE B 1 298 ? 81.14000 66.84400 28.66900 1.000 26.20577 300 PHE B O 1
ATOM 7176 N N . THR B 1 299 ? 81.60900 68.25400 26.96800 1.000 25.27145 301 THR B N 1
ATOM 7177 C CA . THR B 1 299 ? 82.29100 67.26100 26.14300 1.000 28.00073 301 THR B CA 1
ATOM 7178 C C . THR B 1 299 ? 83.80200 67.26800 26.32500 1.000 30.35627 301 THR B C 1
ATOM 7179 O O . THR B 1 299 ? 84.49000 66.48800 25.66100 1.000 29.94833 301 THR B O 1
ATOM 7183 N N . ASP B 1 300 ? 84.33200 68.14700 27.17700 1.000 29.81147 302 ASP B N 1
ATOM 7184 C CA . ASP B 1 300 ? 85.77300 68.27100 27.37500 1.000 28.58501 302 ASP B CA 1
ATOM 7185 C C . ASP B 1 300 ? 86.41200 66.90900 27.64300 1.000 29.59565 302 ASP B C 1
ATOM 7186 O O . ASP B 1 300 ? 85.92800 66.14000 28.47700 1.000 29.28246 302 ASP B O 1
ATOM 7191 N N . HIS B 1 301 ? 87.50200 66.61100 26.91900 1.000 28.18496 303 HIS B N 1
ATOM 7192 C CA . HIS B 1 301 ? 88.05900 65.25600 26.97100 1.000 27.99809 303 HIS B CA 1
ATOM 7193 C C . HIS B 1 301 ? 88.64300 64.92200 28.34100 1.000 27.02956 303 HIS B C 1
ATOM 7194 O O . HIS B 1 301 ? 88.63900 63.74600 28.73300 1.000 31.97489 303 HIS B O 1
ATOM 7201 N N . LEU B 1 302 ? 89.12400 65.91900 29.09400 1.000 27.59278 304 LEU B N 1
ATOM 7202 C CA . LEU B 1 302 ? 89.65300 65.62200 30.42500 1.000 31.29323 304 LEU B CA 1
ATOM 7203 C C . LEU B 1 302 ? 88.60400 64.92700 31.28600 1.000 26.59003 304 LEU B C 1
ATOM 7204 O O . LEU B 1 302 ? 88.89200 63.90700 31.92700 1.000 33.00659 304 LEU B O 1
ATOM 7209 N N . THR B 1 303 ? 87.38900 65.48400 31.32200 1.000 26.99271 305 THR B N 1
ATOM 7210 C CA . THR B 1 303 ? 86.28000 64.90400 32.07700 1.000 27.71385 305 THR B CA 1
ATOM 7211 C C . THR B 1 303 ? 86.13300 63.41700 31.77800 1.000 26.39001 305 THR B C 1
ATOM 7212 O O . THR B 1 303 ? 86.09400 62.58100 32.68900 1.000 28.65607 305 THR B O 1
ATOM 7216 N N . HIS B 1 304 ? 86.06700 63.07500 30.49400 1.000 26.48212 306 HIS B N 1
ATOM 7217 C CA . HIS B 1 304 ? 85.74300 61.71400 30.09100 1.000 26.76900 306 HIS B CA 1
ATOM 7218 C C . HIS B 1 304 ? 86.95900 60.79900 30.14500 1.000 27.41908 306 HIS B C 1
ATOM 7219 O O . HIS B 1 304 ? 86.83300 59.63500 30.53700 1.000 28.30339 306 HIS B O 1
ATOM 7226 N N . LYS B 1 305 ? 88.14200 61.31900 29.80100 1.000 25.18986 307 LYS B N 1
ATOM 7227 C CA . LYS B 1 305 ? 89.37800 60.55900 29.97400 1.000 31.33534 307 LYS B CA 1
ATOM 7228 C C . LYS B 1 305 ? 89.50800 60.06000 31.40700 1.000 29.82200 307 LYS B C 1
ATOM 7229 O O . LYS B 1 305 ? 89.91000 58.91400 31.64600 1.000 28.30866 307 LYS B O 1
ATOM 7235 N N . LEU B 1 306 ? 89.12100 60.89400 32.37300 1.000 27.87966 308 LEU B N 1
ATOM 7236 C CA . LEU B 1 306 ? 89.29800 60.52600 33.76600 1.000 27.12167 308 LEU B CA 1
ATOM 7237 C C . LEU B 1 306 ? 88.30400 59.47100 34.25500 1.000 24.42398 308 LEU B C 1
ATOM 7238 O O . LEU B 1 306 ? 88.45200 59.05600 35.40800 1.000 31.87751 308 LEU B O 1
ATOM 7243 N N . LYS B 1 307 ? 87.32600 59.01000 33.44800 1.000 27.31117 309 LYS B N 1
ATOM 7244 C CA . LYS B 1 307 ? 86.49700 57.85700 33.83300 1.000 30.87212 309 LYS B CA 1
ATOM 7245 C C . LYS B 1 307 ? 86.88400 56.56600 33.12500 1.000 36.81231 309 LYS B C 1
ATOM 7246 O O . LYS B 1 307 ? 86.36300 55.50800 33.49200 1.000 34.29095 309 LYS B O 1
ATOM 7252 N N . HIS B 1 308 ? 87.72300 56.63900 32.08800 1.000 26.21630 310 HIS B N 1
ATOM 7253 C CA . HIS B 1 308 ? 88.26100 55.47400 31.38300 1.000 30.76421 310 HIS B CA 1
ATOM 7254 C C . HIS B 1 308 ? 87.24400 54.74500 30.50100 1.000 31.04320 310 HIS B C 1
ATOM 7255 O O . HIS B 1 308 ? 87.64900 53.98600 29.61800 1.000 36.98601 310 HIS B O 1
ATOM 7262 N N . HIS B 1 309 ? 85.94100 54.93100 30.72500 1.000 26.50844 311 HIS B N 1
ATOM 7263 C CA . HIS B 1 309 ? 84.92800 54.17400 29.97200 1.000 25.63728 311 HIS B CA 1
ATOM 7264 C C . HIS B 1 309 ? 84.99000 54.54000 28.49500 1.000 28.87188 311 HIS B C 1
ATOM 7265 O O . HIS B 1 309 ? 84.74500 55.70500 28.14800 1.000 25.95838 311 HIS B O 1
ATOM 7272 N N . PRO B 1 310 ? 85.30200 53.60200 27.59700 1.000 27.32170 312 PRO B N 1
ATOM 7273 C CA . PRO B 1 310 ? 85.49700 54.00600 26.19700 1.000 22.65798 312 PRO B CA 1
ATOM 7274 C C . PRO B 1 310 ? 84.21600 54.41600 25.49500 1.000 27.50067 312 PRO B C 1
ATOM 7275 O O . PRO B 1 310 ? 84.27800 55.29500 24.62700 1.000 27.24537 312 PRO B O 1
ATOM 7279 N N . GLY B 1 311 ? 83.05800 53.83500 25.83600 1.000 25.71098 313 GLY B N 1
ATOM 7280 C CA . GLY B 1 311 ? 81.81900 54.30300 25.22600 1.000 25.13459 313 GLY B CA 1
ATOM 7281 C C . GLY B 1 311 ? 81.57800 55.77400 25.50700 1.000 29.76673 313 GLY B C 1
ATOM 7282 O O . GLY B 1 311 ? 81.19700 56.53800 24.61300 1.000 23.62652 313 GLY B O 1
ATOM 7283 N N . GLN B 1 312 ? 81.83700 56.19200 26.75000 1.000 22.75010 314 GLN B N 1
ATOM 7284 C CA . GLN B 1 312 ? 81.64100 57.58200 27.15600 1.000 24.74244 314 GLN B CA 1
ATOM 7285 C C . GLN B 1 312 ? 82.66400 58.49900 26.48700 1.000 26.41106 314 GLN B C 1
ATOM 7286 O O . GLN B 1 312 ? 82.32300 59.61200 26.05100 1.000 25.98469 314 GLN B O 1
ATOM 7292 N N . ILE B 1 313 ? 83.92100 58.05200 26.39400 1.000 26.02417 315 ILE B N 1
ATOM 7293 C CA . ILE B 1 313 ? 84.94800 58.87500 25.75200 1.000 27.33486 315 ILE B CA 1
ATOM 7294 C C . ILE B 1 313 ? 84.60700 59.08200 24.28400 1.000 28.76398 315 ILE B C 1
ATOM 7295 O O . ILE B 1 313 ? 84.70500 60.20300 23.76000 1.000 25.99785 315 ILE B O 1
ATOM 7300 N N . GLU B 1 314 ? 84.16400 58.01500 23.60500 1.000 24.83192 316 GLU B N 1
ATOM 7301 C CA . GLU B 1 314 ? 83.81300 58.15000 22.19300 1.000 27.60331 316 GLU B CA 1
ATOM 7302 C C . GLU B 1 314 ? 82.58000 59.03200 22.01700 1.000 24.10289 316 GLU B C 1
ATOM 7303 O O . GLU B 1 314 ? 82.54400 59.88900 21.12500 1.000 26.40317 316 GLU B O 1
ATOM 7309 N N . ALA B 1 315 ? 81.56200 58.85000 22.86700 1.000 27.82439 317 ALA B N 1
ATOM 7310 C CA . ALA B 1 315 ? 80.35400 59.66000 22.74800 1.000 28.01915 317 ALA B CA 1
ATOM 7311 C C . ALA B 1 315 ? 80.67400 61.13300 22.94000 1.000 27.54278 317 ALA B C 1
ATOM 7312 O O . ALA B 1 315 ? 80.16800 61.99100 22.20600 1.000 24.28712 317 ALA B O 1
ATOM 7314 N N . ALA B 1 316 ? 81.52000 61.44300 23.91700 1.000 25.13196 318 ALA B N 1
ATOM 7315 C CA . ALA B 1 316 ? 81.87900 62.83900 24.14200 1.000 28.31918 318 ALA B CA 1
ATOM 7316 C C . ALA B 1 316 ? 82.68000 63.40300 22.96900 1.000 25.92153 318 ALA B C 1
ATOM 7317 O O . ALA B 1 316 ? 82.46600 64.54700 22.55400 1.000 30.59051 318 ALA B O 1
ATOM 7319 N N . ALA B 1 317 ? 83.61800 62.62300 22.43700 1.000 26.99534 319 ALA B N 1
ATOM 7320 C CA . ALA B 1 317 ? 84.41400 63.10000 21.31500 1.000 28.72186 319 ALA B CA 1
ATOM 7321 C C . ALA B 1 317 ? 83.56200 63.30900 20.06700 1.000 30.35101 319 ALA B C 1
ATOM 7322 O O . ALA B 1 317 ? 83.84600 64.21700 19.27200 1.000 29.03506 319 ALA B O 1
ATOM 7324 N N . ILE B 1 318 ? 82.53400 62.47300 19.86500 1.000 26.06365 320 ILE B N 1
ATOM 7325 C CA . ILE B 1 318 ? 81.63500 62.65600 18.72600 1.000 30.42470 320 ILE B CA 1
ATOM 7326 C C . ILE B 1 318 ? 80.84600 63.94600 18.87900 1.000 31.58273 320 ILE B C 1
ATOM 7327 O O . ILE B 1 318 ? 80.75400 64.75300 17.94700 1.000 29.11139 320 ILE B O 1
ATOM 7332 N N . MET B 1 319 ? 80.27100 64.16800 20.05900 1.000 26.34000 321 MET B N 1
ATOM 7333 C CA . MET B 1 319 ? 79.54300 65.41300 20.29100 1.000 25.96890 321 MET B CA 1
ATOM 7334 C C . MET B 1 319 ? 80.47200 66.61900 20.21700 1.000 25.75046 321 MET B C 1
ATOM 7335 O O . MET B 1 319 ? 80.09300 67.67200 19.68700 1.000 26.21893 321 MET B O 1
ATOM 7340 N N . GLU B 1 320 ? 81.69000 66.48400 20.74700 1.000 23.91866 322 GLU B N 1
ATOM 7341 C CA . GLU B 1 320 ? 82.66100 67.57200 20.69000 1.000 33.70404 322 GLU B CA 1
ATOM 7342 C C . GLU B 1 320 ? 82.98100 67.93500 19.24700 1.000 29.10875 322 GLU B C 1
ATOM 7343 O O . GLU B 1 320 ? 83.09100 69.11600 18.90100 1.000 27.25853 322 GLU B O 1
ATOM 7349 N N . HIS B 1 321 ? 83.09600 66.92500 18.38600 1.000 28.50605 323 HIS B N 1
ATOM 7350 C CA . HIS B 1 321 ? 83.34300 67.19100 16.97900 1.000 28.60080 323 HIS B CA 1
ATOM 7351 C C . HIS B 1 321 ? 82.22600 68.03400 16.37300 1.000 29.34826 323 HIS B C 1
ATOM 7352 O O . HIS B 1 321 ? 82.49000 69.01900 15.67200 1.000 33.69088 323 HIS B O 1
ATOM 7359 N N . ILE B 1 322 ? 80.96700 67.66700 16.64100 1.000 26.03733 324 ILE B N 1
ATOM 7360 C CA . ILE B 1 322 ? 79.84000 68.42600 16.09900 1.000 30.10624 324 ILE B CA 1
ATOM 7361 C C . ILE B 1 322 ? 79.85600 69.85800 16.63500 1.000 31.40377 324 ILE B C 1
ATOM 7362 O O . ILE B 1 322 ? 79.68600 70.83100 15.88400 1.000 31.91172 324 ILE B O 1
ATOM 7367 N N . LEU B 1 323 ? 80.08100 70.01200 17.94100 1.000 31.69327 325 LEU B N 1
ATOM 7368 C CA . LEU B 1 323 ? 80.02900 71.35000 18.53300 1.000 26.38211 325 LEU B CA 1
ATOM 7369 C C . LEU B 1 323 ? 81.23900 72.19600 18.15000 1.000 30.97477 325 LEU B C 1
ATOM 7370 O O . LEU B 1 323 ? 81.14400 73.42700 18.09900 1.000 32.97764 325 LEU B O 1
ATOM 7375 N N . ASP B 1 324 ? 82.38200 71.57300 17.88800 1.000 34.14094 326 ASP B N 1
ATOM 7376 C CA . ASP B 1 324 ? 83.54000 72.33800 17.46600 1.000 31.96699 326 ASP B CA 1
ATOM 7377 C C . ASP B 1 324 ? 83.40400 72.85300 16.04100 1.000 36.37015 326 ASP B C 1
ATOM 7378 O O . ASP B 1 324 ? 84.16000 73.74600 15.65000 1.000 40.47854 326 ASP B O 1
ATOM 7383 N N . GLY B 1 325 ? 82.45900 72.33700 15.26500 1.000 35.09631 327 GLY B N 1
ATOM 7384 C CA . GLY B 1 325 ? 82.24800 72.86100 13.93000 1.000 39.88636 327 GLY B CA 1
ATOM 7385 C C . GLY B 1 325 ? 80.95200 73.63600 13.81600 1.000 41.31811 327 GLY B C 1
ATOM 7386 O O . GLY B 1 325 ? 80.39600 73.77700 12.72200 1.000 41.66815 327 GLY B O 1
ATOM 7387 N N . SER B 1 326 ? 80.47000 74.15700 14.94200 1.000 39.71002 328 SER B N 1
ATOM 7388 C CA . SER B 1 326 ? 79.17000 74.80900 15.00600 1.000 36.34646 328 SER B CA 1
ATOM 7389 C C . SER B 1 326 ? 79.29300 76.31700 14.82700 1.000 36.77283 328 SER B C 1
ATOM 7390 O O . SER B 1 326 ? 80.05700 76.97200 15.54300 1.000 37.15709 328 SER B O 1
ATOM 7393 N N . ALA B 1 327 ? 78.50400 76.87200 13.89600 1.000 35.29107 329 ALA B N 1
ATOM 7394 C CA . ALA B 1 327 ? 78.49400 78.31900 13.69000 1.000 35.07789 329 ALA B CA 1
ATOM 7395 C C . ALA B 1 327 ? 77.84200 79.05200 14.86000 1.000 35.49373 329 ALA B C 1
ATOM 7396 O O . ALA B 1 327 ? 78.20100 80.20000 15.15100 1.000 42.15769 329 ALA B O 1
ATOM 7398 N N . TYR B 1 328 ? 76.88000 78.41200 15.53100 1.000 33.47770 330 TYR B N 1
ATOM 7399 C CA . TYR B 1 328 ? 76.26200 79.00100 16.71600 1.000 41.68131 330 TYR B CA 1
ATOM 7400 C C . TYR B 1 328 ? 77.27800 79.17200 17.83300 1.000 47.47675 330 TYR B C 1
ATOM 7401 O O . TYR B 1 328 ? 77.40200 80.25600 18.41800 1.000 45.85550 330 TYR B O 1
ATOM 7410 N N . VAL B 1 329 ? 77.98500 78.08800 18.17300 1.000 44.22109 331 VAL B N 1
ATOM 7411 C CA . VAL B 1 329 ? 79.00200 78.15000 19.21900 1.000 46.97405 331 VAL B CA 1
ATOM 7412 C C . VAL B 1 329 ? 80.04500 79.20800 18.88000 1.000 49.09799 331 VAL B C 1
ATOM 7413 O O . VAL B 1 329 ? 80.39500 80.04800 19.71600 1.000 52.33785 331 VAL B O 1
ATOM 7417 N N . LYS B 1 330 ? 80.54400 79.19400 17.63900 1.000 48.46371 332 LYS B N 1
ATOM 7418 C CA . LYS B 1 330 ? 81.56200 80.16700 17.24900 1.000 55.60667 332 LYS B CA 1
ATOM 7419 C C . LYS B 1 330 ? 81.02100 81.59000 17.30000 1.000 56.04883 332 LYS B C 1
ATOM 7420 O O . LYS B 1 330 ? 81.73200 82.51200 17.72000 1.000 54.48811 332 LYS B O 1
ATOM 7426 N N . ALA B 1 331 ? 79.76600 81.79200 16.88000 1.000 55.37506 333 ALA B N 1
ATOM 7427 C CA . ALA B 1 331 ? 79.17300 83.12400 16.96700 1.000 59.00971 333 ALA B CA 1
ATOM 7428 C C . ALA B 1 331 ? 79.04100 83.56800 18.41700 1.000 55.39612 333 ALA B C 1
ATOM 7429 O O . ALA B 1 331 ? 79.27900 84.73900 18.74200 1.000 54.69340 333 ALA B O 1
ATOM 7431 N N . ALA B 1 332 ? 78.67000 82.64100 19.30400 1.000 49.20327 334 ALA B N 1
ATOM 7432 C CA . ALA B 1 332 ? 78.52100 82.98200 20.71400 1.000 49.25064 334 ALA B CA 1
ATOM 7433 C C . ALA B 1 332 ? 79.85900 83.32700 21.35600 1.000 54.18281 334 ALA B C 1
ATOM 7434 O O . ALA B 1 332 ? 79.90300 84.14900 22.27800 1.000 59.49134 334 ALA B O 1
ATOM 7436 N N . GLN B 1 333 ? 80.95400 82.71700 20.88400 1.000 56.78839 335 GLN B N 1
ATOM 7437 C CA . GLN B 1 333 ? 82.27500 82.99800 21.44700 1.000 58.80968 335 GLN B CA 1
ATOM 7438 C C . GLN B 1 333 ? 82.72500 84.42500 21.14000 1.000 64.08400 335 GLN B C 1
ATOM 7439 O O . GLN B 1 333 ? 83.29200 85.10200 22.00700 1.000 62.24167 335 GLN B O 1
ATOM 7445 N N . LYS B 1 334 ? 82.47000 84.90700 19.92100 1.000 66.56588 336 LYS B N 1
ATOM 7446 C CA . LYS B 1 334 ? 82.86900 86.25700 19.53800 1.000 68.59507 336 LYS B CA 1
ATOM 7447 C C . LYS B 1 334 ? 82.13200 87.34700 20.31300 1.000 72.98507 336 LYS B C 1
ATOM 7448 O O . LYS B 1 334 ? 82.47600 88.52400 20.16400 1.000 74.00624 336 LYS B O 1
ATOM 7452 N N . LEU B 1 335 ? 81.14400 86.99100 21.13100 1.000 74.86161 337 LEU B N 1
ATOM 7453 C CA . LEU B 1 335 ? 80.38700 87.97100 21.90800 1.000 78.76471 337 LEU B CA 1
ATOM 7454 C C . LEU B 1 335 ? 80.77100 87.92600 23.38300 1.000 83.43632 337 LEU B C 1
ATOM 7455 O O . LEU B 1 335 ? 79.98400 87.49000 24.22400 1.000 87.53418 337 LEU B O 1
ATOM 7460 N N . GLN B 1 346 ? 75.70400 75.76700 34.46200 1.000 52.44313 348 GLN B N 1
ATOM 7461 C CA . GLN B 1 346 ? 75.57600 74.34500 34.14900 1.000 47.37673 348 GLN B CA 1
ATOM 7462 C C . GLN B 1 346 ? 74.24800 74.00900 33.49100 1.000 43.92369 348 GLN B C 1
ATOM 7463 O O . GLN B 1 346 ? 73.19700 74.51800 33.89000 1.000 49.10852 348 GLN B O 1
ATOM 7469 N N . ASP B 1 347 ? 74.30700 73.12200 32.50000 1.000 33.04607 349 ASP B N 1
ATOM 7470 C CA . ASP B 1 347 ? 73.12000 72.57400 31.87100 1.000 28.50605 349 ASP B CA 1
ATOM 7471 C C . ASP B 1 347 ? 72.54000 71.43300 32.71500 1.000 31.54852 349 ASP B C 1
ATOM 7472 O O . ASP B 1 347 ? 73.19600 70.90100 33.61400 1.000 28.28234 349 ASP B O 1
ATOM 7477 N N . ARG B 1 348 ? 71.29000 71.06000 32.41400 1.000 30.05624 350 ARG B N 1
ATOM 7478 C CA . ARG B 1 348 ? 70.60600 69.96900 33.11200 1.000 28.91136 350 ARG B CA 1
ATOM 7479 C C . ARG B 1 348 ? 71.11600 68.61300 32.60600 1.000 30.83264 350 ARG B C 1
ATOM 7480 O O . ARG B 1 348 ? 71.83200 68.52600 31.60500 1.000 26.04260 350 ARG B O 1
ATOM 7488 N N . TYR B 1 349 ? 70.75900 67.53400 33.32300 1.000 25.16881 351 TYR B N 1
ATOM 7489 C CA . TYR B 1 349 ? 71.48000 66.27300 33.13700 1.000 25.68466 351 TYR B CA 1
ATOM 7490 C C . TYR B 1 349 ? 71.27200 65.65700 31.75600 1.000 25.58991 351 TYR B C 1
ATOM 7491 O O . TYR B 1 349 ? 72.17000 64.96100 31.26100 1.000 25.44516 351 TYR B O 1
ATOM 7500 N N . ALA B 1 350 ? 70.09600 65.83100 31.14500 1.000 24.10289 352 ALA B N 1
ATOM 7501 C CA . ALA B 1 350 ? 69.88500 65.18800 29.85000 1.000 27.12694 352 ALA B CA 1
ATOM 7502 C C . ALA B 1 350 ? 70.85100 65.72500 28.80700 1.000 22.32373 352 ALA B C 1
ATOM 7503 O O . ALA B 1 350 ? 71.10600 65.06500 27.79000 1.000 27.34802 352 ALA B O 1
ATOM 7505 N N . LEU B 1 351 ? 71.37600 66.92100 29.02800 1.000 23.56862 353 LEU B N 1
ATOM 7506 C CA . LEU B 1 351 ? 72.42000 67.47100 28.17200 1.000 21.20517 353 LEU B CA 1
ATOM 7507 C C . LEU B 1 351 ? 73.80200 67.15800 28.73600 1.000 30.41680 353 LEU B C 1
ATOM 7508 O O . LEU B 1 351 ? 74.59000 66.45700 28.10100 1.000 27.62173 353 LEU B O 1
ATOM 7513 N N . ARG B 1 352 ? 74.08800 67.64800 29.94700 1.000 25.41094 354 ARG B N 1
ATOM 7514 C CA . ARG B 1 352 ? 75.44600 67.62600 30.47700 1.000 27.30327 354 ARG B CA 1
ATOM 7515 C C . ARG B 1 352 ? 75.95100 66.21100 30.76300 1.000 26.25315 354 ARG B C 1
ATOM 7516 O O . ARG B 1 352 ? 77.15300 65.97200 30.66400 1.000 26.88217 354 ARG B O 1
ATOM 7524 N N . THR B 1 353 ? 75.07300 65.26800 31.11200 1.000 24.40293 355 THR B N 1
ATOM 7525 C CA . THR B 1 353 ? 75.50700 63.90400 31.37500 1.000 21.06042 355 THR B CA 1
ATOM 7526 C C . THR B 1 353 ? 75.21200 62.96100 30.22100 1.000 24.17132 355 THR B C 1
ATOM 7527 O O . THR B 1 353 ? 75.30600 61.74300 30.40200 1.000 29.02980 355 THR B O 1
ATOM 7531 N N . SER B 1 354 ? 74.90300 63.47800 29.03100 1.000 23.70284 356 SER B N 1
ATOM 7532 C CA . SER B 1 354 ? 74.58900 62.56000 27.93400 1.000 19.82343 356 SER B CA 1
ATOM 7533 C C . SER B 1 354 ? 75.74900 61.64900 27.52500 1.000 19.69710 356 SER B C 1
ATOM 7534 O O . SER B 1 354 ? 75.46800 60.48100 27.19500 1.000 24.92141 356 SER B O 1
ATOM 7537 N N . PRO B 1 355 ? 77.03200 62.05900 27.53300 1.000 23.96603 357 PRO B N 1
ATOM 7538 C CA . PRO B 1 355 ? 78.07600 61.05900 27.23900 1.000 25.33462 357 PRO B CA 1
ATOM 7539 C C . PRO B 1 355 ? 78.16300 59.97000 28.29400 1.000 26.30315 357 PRO B C 1
ATOM 7540 O O . PRO B 1 355 ? 78.31500 58.79400 27.94400 1.000 20.99989 357 PRO B O 1
ATOM 7544 N N . GLN B 1 356 ? 78.08800 60.33600 29.57700 1.000 24.31344 358 GLN B N 1
ATOM 7545 C CA . GLN B 1 356 ? 78.07300 59.35300 30.66000 1.000 26.28736 358 GLN B CA 1
ATOM 7546 C C . GLN B 1 356 ? 76.90200 58.37700 30.51400 1.000 23.50282 358 GLN B C 1
ATOM 7547 O O . GLN B 1 356 ? 77.02300 57.18900 30.82900 1.000 24.81877 358 GLN B O 1
ATOM 7553 N N . TRP B 1 357 ? 75.75900 58.86500 30.04700 1.000 23.52914 359 TRP B N 1
ATOM 7554 C CA . TRP B 1 357 ? 74.57400 58.03200 29.94300 1.000 24.53189 359 TRP B CA 1
ATOM 7555 C C . TRP B 1 357 ? 74.64100 57.11000 28.74000 1.000 23.21068 359 TRP B C 1
ATOM 7556 O O . TRP B 1 357 ? 74.29500 55.92600 28.83800 1.000 28.10600 359 TRP B O 1
ATOM 7567 N N . LEU B 1 358 ? 75.08200 57.63900 27.60400 1.000 21.49468 360 LEU B N 1
ATOM 7568 C CA . LEU B 1 358 ? 75.09100 56.85400 26.37700 1.000 22.22372 360 LEU B CA 1
ATOM 7569 C C . LEU B 1 358 ? 76.23300 55.85800 26.33000 1.000 24.26870 360 LEU B C 1
ATOM 7570 O O . LEU B 1 358 ? 76.07800 54.77800 25.74100 1.000 24.89246 360 LEU B O 1
ATOM 7575 N N . GLY B 1 359 ? 77.38300 56.20500 26.91400 1.000 26.95060 361 GLY B N 1
ATOM 7576 C CA . GLY B 1 359 ? 78.57400 55.38600 26.85800 1.000 26.10050 361 GLY B CA 1
ATOM 7577 C C . GLY B 1 359 ? 78.36000 53.90900 27.14900 1.000 28.22970 361 GLY B C 1
ATOM 7578 O O . GLY B 1 359 ? 78.72900 53.04400 26.35100 1.000 24.42661 361 GLY B O 1
ATOM 7579 N N . PRO B 1 360 ? 77.77200 53.58200 28.30500 1.000 24.73718 362 PRO B N 1
ATOM 7580 C CA . PRO B 1 360 ? 77.58900 52.16100 28.63600 1.000 25.38199 362 PRO B CA 1
ATOM 7581 C C . PRO B 1 360 ? 76.59100 51.45300 27.74300 1.000 28.53500 362 PRO B C 1
ATOM 7582 O O . PRO B 1 360 ? 76.73000 50.23800 27.53900 1.000 29.70356 362 PRO B O 1
ATOM 7586 N N . GLN B 1 361 ? 75.59200 52.16400 27.20900 1.000 24.53715 363 GLN B N 1
ATOM 7587 C CA . GLN B 1 361 ? 74.65200 51.51400 26.30500 1.000 25.00826 363 GLN B CA 1
ATOM 7588 C C . GLN B 1 361 ? 75.34700 51.13000 25.00900 1.000 23.23436 363 GLN B C 1
ATOM 7589 O O . GLN B 1 361 ? 75.08800 50.05900 24.45200 1.000 26.92691 363 GLN B O 1
ATOM 7595 N N . ILE B 1 362 ? 76.22800 51.99400 24.51700 1.000 22.96591 364 ILE B N 1
ATOM 7596 C CA . ILE B 1 362 ? 76.99100 51.66600 23.31000 1.000 28.99821 364 ILE B CA 1
ATOM 7597 C C . ILE B 1 362 ? 77.88700 50.46000 23.55400 1.000 27.17431 364 ILE B C 1
ATOM 7598 O O . ILE B 1 362 ? 77.99100 49.56400 22.70800 1.000 27.97967 364 ILE B O 1
ATOM 7603 N N . GLU B 1 363 ? 78.56000 50.42200 24.70400 1.000 22.56850 365 GLU B N 1
ATOM 7604 C CA . GLU B 1 363 ? 79.38300 49.26300 25.02600 1.000 24.58716 365 GLU B CA 1
ATOM 7605 C C . GLU B 1 363 ? 78.55100 47.98400 25.05300 1.000 25.40831 365 GLU B C 1
ATOM 7606 O O . GLU B 1 363 ? 78.98400 46.94900 24.53000 1.000 26.35053 365 GLU B O 1
ATOM 7612 N N . VAL B 1 364 ? 77.34600 48.03400 25.63500 1.000 22.50007 366 VAL B N 1
ATOM 7613 C CA . VAL B 1 364 ? 76.50200 46.84100 25.67100 1.000 24.60558 366 VAL B CA 1
ATOM 7614 C C . VAL B 1 364 ? 76.07500 46.44000 24.26100 1.000 25.56359 366 VAL B C 1
ATOM 7615 O O . VAL B 1 364 ? 76.08100 45.25500 23.91400 1.000 26.38474 366 VAL B O 1
ATOM 7619 N N . ILE B 1 365 ? 75.70100 47.41200 23.42800 1.000 25.61623 367 ILE B N 1
ATOM 7620 C CA . ILE B 1 365 ? 75.25400 47.08200 22.07500 1.000 26.88480 367 ILE B CA 1
ATOM 7621 C C . ILE B 1 365 ? 76.39600 46.48900 21.26500 1.000 26.15840 367 ILE B C 1
ATOM 7622 O O . ILE B 1 365 ? 76.21000 45.54500 20.48500 1.000 26.97165 367 ILE B O 1
ATOM 7627 N N . ARG B 1 366 ? 77.59200 47.04200 21.42500 1.000 24.05552 368 ARG B N 1
ATOM 7628 C CA . ARG B 1 366 ? 78.75600 46.53500 20.71600 1.000 26.91639 368 ARG B CA 1
ATOM 7629 C C . ARG B 1 366 ? 79.12300 45.12300 21.17600 1.000 29.29299 368 ARG B C 1
ATOM 7630 O O . ARG B 1 366 ? 79.39100 44.23600 20.35700 1.000 26.32158 368 ARG B O 1
ATOM 7638 N N . SER B 1 367 ? 79.13700 44.89100 22.48300 1.000 25.55306 369 SER B N 1
ATOM 7639 C CA . SER B 1 367 ? 79.46300 43.55700 22.97000 1.000 23.97130 369 SER B CA 1
ATOM 7640 C C . SER B 1 367 ? 78.38900 42.54400 22.57800 1.000 28.82188 369 SER B C 1
ATOM 7641 O O . SER B 1 367 ? 78.71100 41.39200 22.25500 1.000 28.42972 369 SER B O 1
ATOM 7644 N N . SER B 1 368 ? 77.12400 42.96500 22.54800 1.000 25.10827 370 SER B N 1
ATOM 7645 C CA . SER B 1 368 ? 76.05800 42.07700 22.09000 1.000 24.34239 370 SER B CA 1
ATOM 7646 C C . SER B 1 368 ? 76.19900 41.76400 20.60800 1.000 26.99271 370 SER B C 1
ATOM 7647 O O . SER B 1 368 ? 75.91100 40.64400 20.18000 1.000 24.53715 370 SER B O 1
ATOM 7650 N N . THR B 1 369 ? 76.62900 42.74100 19.80800 1.000 22.18950 371 THR B N 1
ATOM 7651 C CA . THR B 1 369 ? 76.84600 42.47800 18.39000 1.000 27.26380 371 THR B CA 1
ATOM 7652 C C . THR B 1 369 ? 77.90700 41.40100 18.18600 1.000 26.90849 371 THR B C 1
ATOM 7653 O O . THR B 1 369 ? 77.74700 40.52200 17.32700 1.000 30.98266 371 THR B O 1
ATOM 7657 N N . LYS B 1 370 ? 78.98700 41.42700 18.98000 1.000 26.11892 372 LYS B N 1
ATOM 7658 C CA . LYS B 1 370 ? 80.02800 40.41400 18.80100 1.000 27.59805 372 LYS B CA 1
ATOM 7659 C C . LYS B 1 370 ? 79.50900 39.03200 19.17000 1.000 26.60056 372 LYS B C 1
ATOM 7660 O O . LYS B 1 370 ? 79.87900 38.03700 18.53600 1.000 27.21116 372 LYS B O 1
ATOM 7666 N N . MET B 1 371 ? 78.67300 38.95800 20.20900 1.000 25.16354 373 MET B N 1
ATOM 7667 C CA . MET B 1 371 ? 78.09200 37.68300 20.62900 1.000 23.20015 373 MET B CA 1
ATOM 7668 C C . MET B 1 371 ? 77.22000 37.09200 19.52500 1.000 29.01137 373 MET B C 1
ATOM 7669 O O . MET B 1 371 ? 77.32500 35.90500 19.19200 1.000 27.95335 373 MET B O 1
ATOM 7674 N N . ILE B 1 372 ? 76.35600 37.91300 18.93800 1.000 21.74998 374 ILE B N 1
ATOM 7675 C CA . ILE B 1 372 ? 75.48400 37.43500 17.87000 1.000 27.24800 374 ILE B CA 1
ATOM 7676 C C . ILE B 1 372 ? 76.29600 37.05500 16.63500 1.000 28.33498 374 ILE B C 1
ATOM 7677 O O . ILE B 1 372 ? 75.98200 36.07100 15.95300 1.000 27.89019 374 ILE B O 1
ATOM 7682 N N . GLU B 1 373 ? 77.36500 37.79900 16.33700 1.000 23.95024 375 GLU B N 1
ATOM 7683 C CA . GLU B 1 373 ? 78.14600 37.45600 15.15100 1.000 28.03757 375 GLU B CA 1
ATOM 7684 C C . GLU B 1 373 ? 78.85200 36.11700 15.32500 1.000 25.19513 375 GLU B C 1
ATOM 7685 O O . GLU B 1 373 ? 78.98500 35.35600 14.36100 1.000 30.37206 375 GLU B O 1
ATOM 7691 N N . ARG B 1 374 ? 79.28000 35.79500 16.54300 1.000 24.98457 376 ARG B N 1
ATOM 7692 C CA A ARG B 1 374 ? 79.77500 34.44700 16.80900 0.490 28.34550 376 ARG B CA 1
ATOM 7693 C CA B ARG B 1 374 ? 79.77500 34.44700 16.80900 0.510 28.39814 376 ARG B CA 1
ATOM 7694 C C . ARG B 1 374 ? 78.66900 33.41300 16.60100 1.000 25.37936 376 ARG B C 1
ATOM 7695 O O . ARG B 1 374 ? 78.88000 32.37500 15.95800 1.000 27.50330 376 ARG B O 1
ATOM 7710 N N . GLU B 1 375 ? 77.47000 33.68800 17.12800 1.000 26.87164 377 GLU B N 1
ATOM 7711 C CA . GLU B 1 375 ? 76.36200 32.73900 17.02500 1.000 27.50856 377 GLU B CA 1
ATOM 7712 C C . GLU B 1 375 ? 75.98000 32.46400 15.57000 1.000 28.07179 377 GLU B C 1
ATOM 7713 O O . GLU B 1 375 ? 75.71400 31.31400 15.20400 1.000 27.76912 377 GLU B O 1
ATOM 7719 N N . ILE B 1 376 ? 75.96100 33.49200 14.71700 1.000 26.55318 378 ILE B N 1
ATOM 7720 C CA . ILE B 1 376 ? 75.53900 33.23100 13.33900 1.000 26.40053 378 ILE B CA 1
ATOM 7721 C C . ILE B 1 376 ? 76.62600 32.55200 12.52100 1.000 24.31607 378 ILE B C 1
ATOM 7722 O O . ILE B 1 376 ? 76.37200 32.17200 11.37200 1.000 28.03494 378 ILE B O 1
ATOM 7727 N N . ASN B 1 377 ? 77.83300 32.39800 13.06900 1.000 23.52387 379 ASN B N 1
ATOM 7728 C CA . ASN B 1 377 ? 78.89800 31.62400 12.43400 1.000 28.27971 379 ASN B CA 1
ATOM 7729 C C . ASN B 1 377 ? 79.23300 30.36200 13.21500 1.000 29.24035 379 ASN B C 1
ATOM 7730 O O . ASN B 1 377 ? 80.28500 29.75500 12.98800 1.000 30.45102 379 ASN B O 1
ATOM 7735 N N . SER B 1 378 ? 78.35800 29.95200 14.12000 1.000 26.80848 380 SER B N 1
ATOM 7736 C CA . SER B 1 378 ? 78.60900 28.75400 14.90200 1.000 29.19561 380 SER B CA 1
ATOM 7737 C C . SER B 1 378 ? 78.02500 27.52800 14.20400 1.000 31.46693 380 SER B C 1
ATOM 7738 O O . SER B 1 378 ? 77.14600 27.62700 13.35300 1.000 34.96735 380 SER B O 1
ATOM 7741 N N . VAL B 1 379 ? 78.52400 26.35500 14.58500 1.000 30.70368 381 VAL B N 1
ATOM 7742 C CA . VAL B 1 379 ? 77.87700 25.10300 14.22100 1.000 29.27456 381 VAL B CA 1
ATOM 7743 C C . VAL B 1 379 ? 76.85100 24.85800 15.32200 1.000 37.52818 381 VAL B C 1
ATOM 7744 O O . VAL B 1 379 ? 77.15700 24.28500 16.36500 1.000 31.12478 381 VAL B O 1
ATOM 7748 N N . ASN B 1 380 ? 75.63100 25.35400 15.11300 1.000 37.34395 382 ASN B N 1
ATOM 7749 C CA . ASN B 1 380 ? 74.54700 25.13600 16.07200 1.000 35.15158 382 ASN B CA 1
ATOM 7750 C C . ASN B 1 380 ? 73.71500 24.00200 15.49300 1.000 36.43858 382 ASN B C 1
ATOM 7751 O O . ASN B 1 380 ? 72.80600 24.20100 14.68800 1.000 38.98625 382 ASN B O 1
ATOM 7756 N N . ASP B 1 381 ? 74.08100 22.79300 15.89300 1.000 34.56730 383 ASP B N 1
ATOM 7757 C CA . ASP B 1 381 ? 73.45700 21.56300 15.44400 1.000 32.51969 383 ASP B CA 1
ATOM 7758 C C . ASP B 1 381 ? 73.88300 20.49100 16.43600 1.000 30.07992 383 ASP B C 1
ATOM 7759 O O . ASP B 1 381 ? 74.80600 20.69700 17.22900 1.000 31.90646 383 ASP B O 1
ATOM 7764 N N . ASN B 1 382 ? 73.20500 19.34300 16.38300 1.000 28.88241 384 ASN B N 1
ATOM 7765 C CA . ASN B 1 382 ? 73.51700 18.21500 17.25300 1.000 30.97213 384 ASN B CA 1
ATOM 7766 C C . ASN B 1 382 ? 72.84500 16.98500 16.67900 1.000 28.28760 384 ASN B C 1
ATOM 7767 O O . ASN B 1 382 ? 71.69000 17.08000 16.24500 1.000 31.89067 384 ASN B O 1
ATOM 7772 N N . PRO B 1 383 ? 73.52300 15.83200 16.63300 1.000 31.78802 385 PRO B N 1
ATOM 7773 C CA . PRO B 1 383 ? 74.95200 15.71500 16.94400 1.000 31.11162 385 PRO B CA 1
ATOM 7774 C C . PRO B 1 383 ? 75.84100 16.26800 15.83200 1.000 35.43320 385 PRO B C 1
ATOM 7775 O O . PRO B 1 383 ? 75.36100 16.51100 14.72000 1.000 37.77558 385 PRO B O 1
ATOM 7779 N N . LEU B 1 384 ? 77.11500 16.48500 16.13600 1.000 28.23233 386 LEU B N 1
ATOM 7780 C CA . LEU B 1 384 ? 78.08400 16.90000 15.13400 1.000 28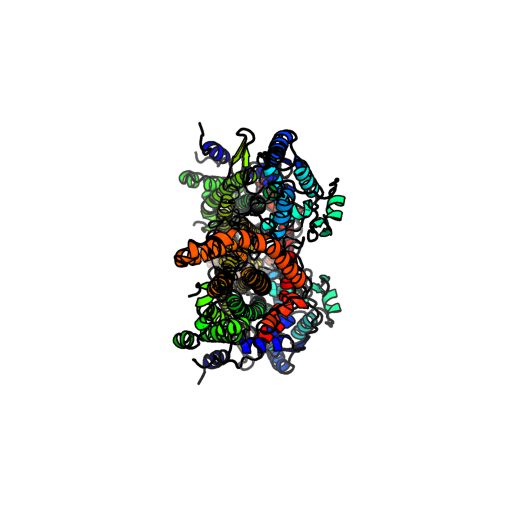.20865 386 LEU B CA 1
ATOM 7781 C C . LEU B 1 384 ? 78.77100 15.67700 14.55000 1.000 30.93266 386 LEU B C 1
ATOM 7782 O O . LEU B 1 384 ? 79.09500 14.73000 15.27100 1.000 35.56742 386 LEU B O 1
ATOM 7787 N N . ILE B 1 385 ? 78.98100 15.69300 13.24100 1.000 27.95335 387 ILE B N 1
ATOM 7788 C CA . ILE B 1 385 ? 79.64200 14.59500 12.54400 1.000 28.80345 387 ILE B CA 1
ATOM 7789 C C . ILE B 1 385 ? 81.10600 14.98500 12.40500 1.000 33.86459 387 ILE B C 1
ATOM 7790 O O . ILE B 1 385 ? 81.44100 15.90400 11.64500 1.000 33.97249 387 ILE B O 1
ATOM 7795 N N . ASP B 1 386 ? 81.98600 14.31600 13.15500 1.000 29.07717 388 ASP B N 1
ATOM 7796 C CA . ASP B 1 386 ? 83.42700 14.57800 13.06500 1.000 30.39575 388 ASP B CA 1
ATOM 7797 C C . ASP B 1 386 ? 84.07100 13.46700 12.24500 1.000 38.47830 388 ASP B C 1
ATOM 7798 O O . ASP B 1 386 ? 84.47300 12.43100 12.77500 1.000 31.25112 388 ASP B O 1
ATOM 7803 N N . VAL B 1 387 ? 84.21500 13.70900 10.93900 1.000 36.32804 389 VAL B N 1
ATOM 7804 C CA . VAL B 1 387 ? 84.77500 12.66100 10.09600 1.000 35.78061 389 VAL B CA 1
ATOM 7805 C C . VAL B 1 387 ? 86.23200 12.39500 10.45500 1.000 33.28294 389 VAL B C 1
ATOM 7806 O O . VAL B 1 387 ? 86.70200 11.26500 10.31300 1.000 40.17587 389 VAL B O 1
ATOM 7810 N N . SER B 1 388 ? 86.96300 13.40000 10.95000 1.000 39.23365 390 SER B N 1
ATOM 7811 C CA . SER B 1 388 ? 88.37000 13.19000 11.28700 1.000 35.81219 390 SER B CA 1
ATOM 7812 C C . SER B 1 388 ? 88.55200 12.21000 12.43600 1.000 38.14405 390 SER B C 1
ATOM 7813 O O . SER B 1 388 ? 89.62800 11.62300 12.56500 1.000 40.21798 390 SER B O 1
ATOM 7816 N N . ARG B 1 389 ? 87.52800 12.00300 13.26400 1.000 34.84365 391 ARG B N 1
ATOM 7817 C CA . ARG B 1 389 ? 87.60300 11.02700 14.34500 1.000 34.12514 391 ARG B CA 1
ATOM 7818 C C . ARG B 1 389 ? 86.60700 9.88900 14.17000 1.000 40.70488 391 ARG B C 1
ATOM 7819 O O . ARG B 1 389 ? 86.46300 9.05800 15.07800 1.000 41.62604 391 ARG B O 1
ATOM 7827 N N . ASN B 1 390 ? 85.91800 9.83300 13.02700 1.000 38.59936 392 ASN B N 1
ATOM 7828 C CA . ASN B 1 390 ? 84.99800 8.74600 12.69700 1.000 35.34634 392 ASN B CA 1
ATOM 7829 C C . ASN B 1 390 ? 83.91100 8.57200 13.75600 1.000 38.59147 392 ASN B C 1
ATOM 7830 O O . ASN B 1 390 ? 83.57800 7.45300 14.14500 1.000 40.99702 392 ASN B O 1
ATOM 7835 N N . LYS B 1 391 ? 83.33600 9.67800 14.22500 1.000 39.22576 393 LYS B N 1
ATOM 7836 C CA . LYS B 1 391 ? 82.32300 9.56700 15.26700 1.000 34.24358 393 LYS B CA 1
ATOM 7837 C C . LYS B 1 391 ? 81.43400 10.80000 15.25900 1.000 36.90706 393 LYS B C 1
ATOM 7838 O O . LYS B 1 391 ? 81.83300 11.87700 14.80500 1.000 32.50390 393 LYS B O 1
ATOM 7844 N N . ALA B 1 392 ? 80.22000 10.62200 15.77800 1.000 33.87775 394 ALA B N 1
ATOM 7845 C CA . ALA B 1 392 ? 79.31800 11.73700 16.02700 1.000 37.37027 394 ALA B CA 1
ATOM 7846 C C . ALA B 1 392 ? 79.55200 12.24600 17.44100 1.000 31.65643 394 ALA B C 1
ATOM 7847 O O . ALA B 1 392 ? 79.77200 11.45600 18.35900 1.000 38.92572 394 ALA B O 1
ATOM 7849 N N . ILE B 1 393 ? 79.51900 13.56400 17.61600 1.000 29.95096 395 ILE B N 1
ATOM 7850 C CA . ILE B 1 393 ? 79.77900 14.18700 18.91100 1.000 30.20889 395 ILE B CA 1
ATOM 7851 C C . ILE B 1 393 ? 78.47400 14.78300 19.41500 1.000 30.96161 395 ILE B C 1
ATOM 7852 O O . ILE B 1 393 ? 77.90200 15.67000 18.76900 1.000 31.20111 395 ILE B O 1
ATOM 7857 N N . HIS B 1 394 ? 77.99700 14.30300 20.56600 1.000 27.05061 396 HIS B N 1
ATOM 7858 C CA . HIS B 1 394 ? 76.73000 14.77200 21.12000 1.000 27.67437 396 HIS B CA 1
ATOM 7859 C C . HIS B 1 394 ? 76.96900 15.95200 22.04700 1.000 27.57173 396 HIS B C 1
ATOM 7860 O O . HIS B 1 394 ? 77.91200 15.94700 22.84100 1.000 30.28258 396 HIS B O 1
ATOM 7867 N N . GLY B 1 395 ? 76.13600 16.96900 21.92700 1.000 27.16378 397 GLY B N 1
ATOM 7868 C CA . GLY B 1 395 ? 76.35000 18.15900 22.71500 1.000 31.64853 397 GLY B CA 1
ATOM 7869 C C . GLY B 1 395 ? 75.13700 19.05900 22.69800 1.000 29.40353 397 GLY B C 1
ATOM 7870 O O . GLY B 1 395 ? 74.02100 18.61800 22.40800 1.000 31.75644 397 GLY B O 1
ATOM 7871 N N . GLY B 1 396 ? 75.37200 20.33800 23.00700 1.000 27.64279 398 GLY B N 1
ATOM 7872 C CA . GLY B 1 396 ? 74.26500 21.25200 23.24100 1.000 27.99020 398 GLY B CA 1
ATOM 7873 C C . GLY B 1 396 ? 74.33600 22.56100 22.48000 1.000 28.81924 398 GLY B C 1
ATOM 7874 O O . GLY B 1 396 ? 73.85900 23.58100 22.97500 1.000 25.32935 398 GLY B O 1
ATOM 7875 N N . ASN B 1 397 ? 74.90600 22.55200 21.26800 1.000 26.90849 399 ASN B N 1
ATOM 7876 C CA . ASN B 1 397 ? 75.13000 23.80400 20.54000 1.000 31.57484 399 ASN B CA 1
ATOM 7877 C C . ASN B 1 397 ? 73.85500 24.46900 20.01800 1.000 28.16654 399 ASN B C 1
ATOM 7878 O O . ASN B 1 397 ? 73.91900 25.62400 19.57300 1.000 30.27205 399 ASN B O 1
ATOM 7883 N N . PHE B 1 398 ? 72.71300 23.78100 20.05300 1.000 27.55330 400 PHE B N 1
ATOM 7884 C CA . PHE B 1 398 ? 71.42000 24.37500 19.73500 1.000 29.40879 400 PHE B CA 1
ATOM 7885 C C . PHE B 1 398 ? 70.90300 25.29000 20.84400 1.000 28.94294 400 PHE B C 1
ATOM 7886 O O . PHE B 1 398 ? 69.82600 25.87400 20.68400 1.000 25.92942 400 PHE B O 1
ATOM 7894 N N . GLN B 1 399 ? 71.59900 25.35500 21.98300 1.000 26.33474 401 GLN B N 1
ATOM 7895 C CA . GLN B 1 399 ? 71.14300 26.09100 23.16600 1.000 24.53189 401 GLN B CA 1
ATOM 7896 C C . GLN B 1 399 ? 71.46600 27.57700 22.98100 1.000 22.32636 401 GLN B C 1
ATOM 7897 O O . GLN B 1 399 ? 72.60300 28.00600 23.18100 1.000 31.89593 401 GLN B O 1
ATOM 7903 N N . GLY B 1 400 ? 70.45900 28.36400 22.60700 1.000 23.52387 402 GLY B N 1
ATOM 7904 C CA . GLY B 1 400 ? 70.65800 29.73200 22.14800 1.000 20.42877 402 GLY B CA 1
ATOM 7905 C C . GLY B 1 400 ? 70.90100 30.78800 23.21100 1.000 27.40592 402 GLY B C 1
ATOM 7906 O O . GLY B 1 400 ? 70.49700 31.94000 23.03700 1.000 28.26392 402 GLY B O 1
ATOM 7907 N N . THR B 1 401 ? 71.54600 30.41700 24.31800 1.000 25.78993 403 THR B N 1
ATOM 7908 C CA . THR B 1 401 ? 71.80100 31.37400 25.39200 1.000 28.15601 403 THR B CA 1
ATOM 7909 C C . THR B 1 401 ? 72.44900 32.67300 24.91400 1.000 31.07741 403 THR B C 1
ATOM 7910 O O . THR B 1 401 ? 72.01200 33.74400 25.37100 1.000 30.90107 403 THR B O 1
ATOM 7914 N N . PRO B 1 402 ? 73.45100 32.67500 24.02100 1.000 26.23736 404 PRO B N 1
ATOM 7915 C CA . PRO B 1 402 ? 73.99700 33.97500 23.57700 1.000 30.01676 404 PRO B CA 1
ATOM 7916 C C . PRO B 1 402 ? 72.94100 34.90300 22.99300 1.000 29.12981 404 PRO B C 1
ATOM 7917 O O . PRO B 1 402 ? 73.08200 36.13200 23.10400 1.000 29.70356 404 PRO B O 1
ATOM 7921 N N . ILE B 1 403 ? 71.89100 34.35000 22.37300 1.000 22.97118 405 ILE B N 1
ATOM 7922 C CA . ILE B 1 403 ? 70.83900 35.17800 21.79300 1.000 23.77917 405 ILE B CA 1
ATOM 7923 C C . ILE B 1 403 ? 69.98000 35.78500 22.89300 1.000 23.48966 405 ILE B C 1
ATOM 7924 O O . ILE B 1 403 ? 69.73100 36.99800 22.91000 1.000 23.96603 405 ILE B O 1
ATOM 7929 N N . GLY B 1 404 ? 69.51600 34.94900 23.82500 1.000 24.41872 406 GLY B N 1
ATOM 7930 C CA . GLY B 1 404 ? 68.68600 35.45400 24.91000 1.000 24.43977 406 GLY B CA 1
ATOM 7931 C C . GLY B 1 404 ? 69.40500 36.52000 25.71300 1.000 27.72174 406 GLY B C 1
ATOM 7932 O O . GLY B 1 404 ? 68.85300 37.59200 25.98800 1.000 25.79520 406 GLY B O 1
ATOM 7933 N N . VAL B 1 405 ? 70.66600 36.25300 26.06700 1.000 26.81111 407 VAL B N 1
ATOM 7934 C CA . VAL B 1 405 ? 71.41800 37.18100 26.91100 1.000 22.76326 407 VAL B CA 1
ATOM 7935 C C . VAL B 1 405 ? 71.66300 38.49900 26.17700 1.000 24.37398 407 VAL B C 1
ATOM 7936 O O . VAL B 1 405 ? 71.34800 39.57800 26.69100 1.000 26.39527 407 VAL B O 1
ATOM 7940 N N . SER B 1 406 ? 72.20200 38.43100 24.95200 1.000 23.81601 408 SER B N 1
ATOM 7941 C CA . SER B 1 406 ? 72.50600 39.65900 24.21800 1.000 22.17108 408 SER B CA 1
ATOM 7942 C C . SER B 1 406 ? 71.25400 40.48100 23.95500 1.000 23.31859 408 SER B C 1
ATOM 7943 O O . SER B 1 406 ? 71.28700 41.71400 24.04600 1.000 27.56120 408 SER B O 1
ATOM 7946 N N . MET B 1 407 ? 70.12900 39.82300 23.66300 1.000 24.39240 409 MET B N 1
ATOM 7947 C CA . MET B 1 407 ? 68.91300 40.57100 23.36000 1.000 26.70847 409 MET B CA 1
ATOM 7948 C C . MET B 1 407 ? 68.30200 41.18900 24.61200 1.000 26.01891 409 MET B C 1
ATOM 7949 O O . MET B 1 407 ? 67.81100 42.32600 24.56800 1.000 23.76601 409 MET B O 1
ATOM 7954 N N . ASP B 1 408 ? 68.31400 40.46600 25.73600 1.000 23.63968 410 ASP B N 1
ATOM 7955 C CA . ASP B 1 408 ? 67.85400 41.06900 26.98300 1.000 25.82415 410 ASP B CA 1
ATOM 7956 C C . ASP B 1 408 ? 68.70200 42.28800 27.33600 1.000 25.68203 410 ASP B C 1
ATOM 7957 O O . ASP B 1 408 ? 68.16900 43.35200 27.66700 1.000 26.21630 410 ASP B O 1
ATOM 7962 N N . ASN B 1 409 ? 70.03100 42.14700 27.26800 1.000 21.68944 411 ASN B N 1
ATOM 7963 C CA . ASN B 1 409 ? 70.91600 43.25700 27.61500 1.000 24.52662 411 ASN B CA 1
ATOM 7964 C C . ASN B 1 409 ? 70.75100 44.40200 26.63300 1.000 25.80046 411 ASN B C 1
ATOM 7965 O O . ASN B 1 409 ? 70.72700 45.57200 27.03100 1.000 22.47901 411 ASN B O 1
ATOM 7970 N N . THR B 1 410 ? 70.60600 44.08600 25.34400 1.000 22.90538 412 THR B N 1
ATOM 7971 C CA . THR B 1 410 ? 70.44900 45.15300 24.35800 1.000 23.86602 412 THR B CA 1
ATOM 7972 C C . THR B 1 410 ? 69.12700 45.88500 24.54300 1.000 25.92679 412 THR B C 1
ATOM 7973 O O . THR B 1 410 ? 69.06500 47.11600 24.39800 1.000 24.90299 412 THR B O 1
ATOM 7977 N N . ARG B 1 411 ? 68.06300 45.15300 24.89500 1.000 22.77905 413 ARG B N 1
ATOM 7978 C CA . ARG B 1 411 ? 66.75300 45.78300 25.07200 1.000 23.11067 413 ARG B CA 1
ATOM 7979 C C . ARG B 1 411 ? 66.78300 46.77700 26.21900 1.000 28.05336 413 ARG B C 1
ATOM 7980 O O . ARG B 1 411 ? 66.22000 47.87100 26.12000 1.000 24.61874 413 ARG B O 1
ATOM 7988 N N . LEU B 1 412 ? 67.45700 46.42200 27.31400 1.000 24.07657 414 LEU B N 1
ATOM 7989 C CA . LEU B 1 412 ? 67.63000 47.37800 28.40800 1.000 24.88983 414 LEU B CA 1
ATOM 7990 C C . LEU B 1 412 ? 68.38400 48.62900 27.95200 1.000 31.61958 414 LEU B C 1
ATOM 7991 O O . LEU B 1 412 ? 68.06100 49.75300 28.37500 1.000 24.26870 414 LEU B O 1
ATOM 7996 N N . ALA B 1 413 ? 69.40400 48.45400 27.10500 1.000 23.98445 415 ALA B N 1
ATOM 7997 C CA . ALA B 1 413 ? 70.18700 49.60000 26.64500 1.000 22.80537 415 ALA B CA 1
ATOM 7998 C C . ALA B 1 413 ? 69.38200 50.47500 25.70200 1.000 24.79508 415 ALA B C 1
ATOM 7999 O O . ALA B 1 413 ? 69.51400 51.70400 25.72900 1.000 22.29478 415 ALA B O 1
ATOM 8001 N N . ILE B 1 414 ? 68.57400 49.85800 24.83600 1.000 23.01855 416 ILE B N 1
ATOM 8002 C CA . ILE B 1 414 ? 67.64100 50.61200 24.00200 1.000 23.26858 416 ILE B CA 1
ATOM 8003 C C . ILE B 1 414 ? 66.70200 51.44900 24.86100 1.000 25.02142 416 ILE B C 1
ATOM 8004 O O . ILE B 1 414 ? 66.45000 52.62400 24.57100 1.000 24.11605 416 ILE B O 1
ATOM 8009 N N . ALA B 1 415 ? 66.16600 50.86100 25.92900 1.000 23.01065 417 ALA B N 1
ATOM 8010 C CA . ALA B 1 415 ? 65.27800 51.61900 26.80000 1.000 25.15038 417 ALA B CA 1
ATOM 8011 C C . ALA B 1 415 ? 65.99600 52.82300 27.39100 1.000 21.97895 417 ALA B C 1
ATOM 8012 O O . ALA B 1 415 ? 65.41500 53.91600 27.48700 1.000 22.79747 417 ALA B O 1
ATOM 8014 N N . ALA B 1 416 ? 67.26300 52.63800 27.79400 1.000 21.98421 418 ALA B N 1
ATOM 8015 C CA . ALA B 1 416 ? 68.05200 53.72600 28.36400 1.000 22.82116 418 ALA B CA 1
ATOM 8016 C C . ALA B 1 416 ? 68.29800 54.82300 27.34300 1.000 21.36046 418 ALA B C 1
ATOM 8017 O O . ALA B 1 416 ? 68.27600 56.01200 27.68400 1.000 21.70523 418 ALA B O 1
ATOM 8019 N N . ILE B 1 417 ? 68.55600 54.44800 26.09100 1.000 19.92607 419 ILE B N 1
ATOM 8020 C CA . ILE B 1 417 ? 68.72900 55.46600 25.05700 1.000 23.05013 419 ILE B CA 1
ATOM 8021 C C . ILE B 1 417 ? 67.43100 56.23200 24.86100 1.000 25.58465 419 ILE B C 1
ATOM 8022 O O . ILE B 1 417 ? 67.43500 57.46100 24.72800 1.000 23.45281 419 ILE B O 1
ATOM 8027 N N . GLY B 1 418 ? 66.30000 55.52300 24.88700 1.000 22.36058 420 GLY B N 1
ATOM 8028 C CA . GLY B 1 418 ? 65.00400 56.17600 24.74400 1.000 22.84221 420 GLY B CA 1
ATOM 8029 C C . GLY B 1 418 ? 64.68600 57.10000 25.90500 1.000 25.72940 420 GLY B C 1
ATOM 8030 O O . GLY B 1 418 ? 64.14700 58.19000 25.70800 1.000 22.22898 420 GLY B O 1
ATOM 8031 N N . LYS B 1 419 ? 65.02000 56.68200 27.12700 1.000 22.54744 421 LYS B N 1
ATOM 8032 C CA . LYS B 1 419 ? 64.78600 57.54300 28.28100 1.000 22.82379 421 LYS B CA 1
ATOM 8033 C C . LYS B 1 419 ? 65.56300 58.85000 28.16500 1.000 26.08734 421 LYS B C 1
ATOM 8034 O O . LYS B 1 419 ? 65.01400 59.92400 28.44700 1.000 24.15290 421 LYS B O 1
ATOM 8040 N N . LEU B 1 420 ? 66.82700 58.78700 27.72200 1.000 26.20577 422 LEU B N 1
ATOM 8041 C CA . LEU B 1 420 ? 67.60800 60.01000 27.52000 1.000 24.61874 422 LEU B CA 1
ATOM 8042 C C . LEU B 1 420 ? 66.95900 60.89700 26.46900 1.000 22.36321 422 LEU B C 1
ATOM 8043 O O . LEU B 1 420 ? 66.83200 62.11600 26.65600 1.000 20.16821 422 LEU B O 1
ATOM 8048 N N . MET B 1 421 ? 66.55200 60.29700 25.35000 1.000 24.13184 423 MET B N 1
ATOM 8049 C CA . MET B 1 421 ? 65.89900 61.05300 24.28700 1.000 23.37912 423 MET B CA 1
ATOM 8050 C C . MET B 1 421 ? 64.59800 61.68100 24.77000 1.000 24.77402 423 MET B C 1
ATOM 8051 O O . MET B 1 421 ? 64.27000 62.81300 24.39900 1.000 27.04272 423 MET B O 1
ATOM 8056 N N . PHE B 1 422 ? 63.85400 60.98000 25.62300 1.000 23.18962 424 PHE B N 1
ATOM 8057 C CA . PHE B 1 422 ? 62.64500 61.58100 26.17800 1.000 23.75548 424 PHE B CA 1
ATOM 8058 C C . PHE B 1 422 ? 62.99200 62.77300 27.06000 1.000 21.97895 424 PHE B C 1
ATOM 8059 O O . PHE B 1 422 ? 62.36400 63.83500 26.96100 1.000 23.40807 424 PHE B O 1
ATOM 8067 N N . ALA B 1 423 ? 63.98100 62.60900 27.94600 1.000 21.40783 425 ALA B N 1
ATOM 8068 C CA . ALA B 1 423 ? 64.39300 63.72900 28.79700 1.000 24.08183 425 ALA B CA 1
ATOM 8069 C C . ALA B 1 423 ? 64.88900 64.91200 27.96300 1.000 25.63202 425 ALA B C 1
ATOM 8070 O O . ALA B 1 423 ? 64.57200 66.06600 28.26300 1.000 24.33713 425 ALA B O 1
ATOM 8072 N N . GLN B 1 424 ? 65.65700 64.64700 26.90500 1.000 22.37110 426 GLN B N 1
ATOM 8073 C CA . GLN B 1 424 ? 66.14700 65.73500 26.05700 1.000 24.73454 426 GLN B CA 1
ATOM 8074 C C . GLN B 1 424 ? 65.00400 66.46600 25.36200 1.000 23.75022 426 GLN B C 1
ATOM 8075 O O . GLN B 1 424 ? 64.95800 67.70000 25.33800 1.000 22.05001 426 GLN B O 1
ATOM 8081 N N . PHE B 1 425 ? 64.10400 65.71300 24.73800 1.000 24.72665 427 PHE B N 1
ATOM 8082 C CA . PHE B 1 425 ? 62.92800 66.29900 24.10100 1.000 23.03434 427 PHE B CA 1
ATOM 8083 C C . PHE B 1 425 ? 62.10500 67.10900 25.09900 1.000 23.92129 427 PHE B C 1
ATOM 8084 O O . PHE B 1 425 ? 61.65600 68.21900 24.79400 1.000 24.62927 427 PHE B O 1
ATOM 8092 N N . SER B 1 426 ? 61.92200 66.58700 26.31100 1.000 23.17120 428 SER B N 1
ATOM 8093 C CA . SER B 1 426 ? 61.16400 67.33200 27.31300 1.000 24.41345 428 SER B CA 1
ATOM 8094 C C . SER B 1 426 ? 61.81000 68.67700 27.62200 1.000 24.20290 428 SER B C 1
ATOM 8095 O O . SER B 1 426 ? 61.10500 69.68000 27.77500 1.000 29.11402 428 SER B O 1
ATOM 8098 N N . GLU B 1 427 ? 63.14500 68.71700 27.75000 1.000 21.57890 429 GLU B N 1
ATOM 8099 C CA . GLU B 1 427 ? 63.82500 69.99400 27.97200 1.000 24.29765 429 GLU B CA 1
ATOM 8100 C C . GLU B 1 427 ? 63.62100 70.93900 26.79200 1.000 25.86889 429 GLU B C 1
ATOM 8101 O O . GLU B 1 427 ? 63.42600 72.14200 26.97400 1.000 23.85286 429 GLU B O 1
ATOM 8107 N N . LEU B 1 428 ? 63.67600 70.40300 25.57600 1.000 24.58716 430 LEU B N 1
ATOM 8108 C CA . LEU B 1 428 ? 63.70300 71.22400 24.37100 1.000 27.75333 430 LEU B CA 1
ATOM 8109 C C . LEU B 1 428 ? 62.40800 72.00600 24.17600 1.000 27.15589 430 LEU B C 1
ATOM 8110 O O . LEU B 1 428 ? 62.44100 73.14500 23.69000 1.000 26.40843 430 LEU B O 1
ATOM 8115 N N . VAL B 1 429 ? 61.26300 71.41100 24.53300 1.000 25.94258 431 VAL B N 1
ATOM 8116 C CA . VAL B 1 429 ? 59.96200 72.04200 24.33200 1.000 24.52926 431 VAL B CA 1
ATOM 8117 C C . VAL B 1 429 ? 59.49200 72.82400 25.55200 1.000 25.77414 431 VAL B C 1
ATOM 8118 O O . VAL B 1 429 ? 58.42700 73.45000 25.50400 1.000 31.50641 431 VAL B O 1
ATOM 8122 N N . ASN B 1 430 ? 60.25200 72.82200 26.63700 1.000 28.64817 432 ASN B N 1
ATOM 8123 C CA . ASN B 1 430 ? 59.87100 73.52200 27.85800 1.000 28.58501 432 ASN B CA 1
ATOM 8124 C C . ASN B 1 430 ? 60.57400 74.87600 27.90000 1.000 27.89282 432 ASN B C 1
ATOM 8125 O O . ASN B 1 430 ? 61.80700 74.93300 27.97200 1.000 27.51646 432 ASN B O 1
ATOM 8130 N N . ASP B 1 431 ? 59.79200 75.96200 27.86300 1.000 31.30112 433 ASP B N 1
ATOM 8131 C CA . ASP B 1 431 ? 60.38200 77.29900 27.84100 1.000 25.64518 433 ASP B CA 1
ATOM 8132 C C . ASP B 1 431 ? 61.05300 77.67300 29.15400 1.000 31.86171 433 ASP B C 1
ATOM 8133 O O . ASP B 1 431 ? 61.82100 78.63500 29.17400 1.000 29.91411 433 ASP B O 1
ATOM 8138 N N . PHE B 1 432 ? 60.80100 76.93900 30.24100 1.000 28.78240 434 PHE B N 1
ATOM 8139 C CA . PHE B 1 432 ? 61.61000 77.13400 31.43900 1.000 28.40077 434 PHE B CA 1
ATOM 8140 C C . PHE B 1 432 ? 63.05400 76.71800 31.20800 1.000 33.20924 434 PHE B C 1
ATOM 8141 O O . PHE B 1 432 ? 63.96000 77.23000 31.87000 1.000 34.65152 434 PHE B O 1
ATOM 8149 N N . TYR B 1 433 ? 63.28700 75.76200 30.31300 1.000 27.65068 435 TYR B N 1
ATOM 8150 C CA . TYR B 1 433 ? 64.58900 75.12400 30.23300 1.000 26.59003 435 TYR B CA 1
ATOM 8151 C C . TYR B 1 433 ? 65.29500 75.28400 28.90000 1.000 28.77977 435 TYR B C 1
ATOM 8152 O O . TYR B 1 433 ? 66.47400 74.91800 28.80900 1.000 31.42745 435 TYR B O 1
ATOM 8161 N N . ASN B 1 434 ? 64.62900 75.79300 27.86400 1.000 28.96663 436 ASN B N 1
ATOM 8162 C CA . ASN B 1 434 ? 65.19500 75.71700 26.52100 1.000 27.40065 436 ASN B CA 1
ATOM 8163 C C . ASN B 1 434 ? 65.83200 77.02800 26.06500 1.000 28.83504 436 ASN B C 1
ATOM 8164 O O . ASN B 1 434 ? 66.03300 77.22200 24.86200 1.000 27.50330 436 ASN B O 1
ATOM 8169 N N . ASN B 1 435 ? 66.15300 77.93500 27.00000 1.000 24.28449 437 ASN B N 1
ATOM 8170 C CA . ASN B 1 435 ? 67.00600 79.08900 26.72200 1.000 29.95886 437 ASN B CA 1
ATOM 8171 C C . ASN B 1 435 ? 66.44900 79.95500 25.59500 1.000 29.85884 437 ASN B C 1
ATOM 8172 O O . ASN B 1 435 ? 67.14800 80.28300 24.63000 1.000 25.90574 437 ASN B O 1
ATOM 8177 N N . GLY B 1 436 ? 65.16800 80.29900 25.70700 1.000 29.90885 438 GLY B N 1
ATOM 8178 C CA . GLY B 1 436 ? 64.56600 81.28100 24.83100 1.000 34.05935 438 GLY B CA 1
ATOM 8179 C C . GLY B 1 436 ? 63.74800 80.73700 23.67600 1.000 28.87188 438 GLY B C 1
ATOM 8180 O O . GLY B 1 436 ? 63.10200 81.52500 22.98100 1.000 33.20661 438 GLY B O 1
ATOM 8181 N N . LEU B 1 437 ? 63.75400 79.43400 23.44000 1.000 24.71875 439 LEU B N 1
ATOM 8182 C CA . LEU B 1 437 ? 62.89300 78.87100 22.41000 1.000 25.33988 439 LEU B CA 1
ATOM 8183 C C . LEU B 1 437 ? 61.43600 78.92200 22.87800 1.000 28.00073 439 LEU B C 1
ATOM 8184 O O . LEU B 1 437 ? 61.16400 78.85100 24.08200 1.000 28.08231 439 LEU B O 1
ATOM 8189 N N . PRO B 1 438 ? 60.48400 79.07700 21.95700 1.000 29.87200 440 PRO B N 1
ATOM 8190 C CA . PRO B 1 438 ? 59.07900 79.16400 22.36800 1.000 26.87691 440 PRO B CA 1
ATOM 8191 C C . PRO B 1 438 ? 58.64200 77.88300 23.06000 1.000 25.72677 440 PRO B C 1
ATOM 8192 O O . PRO B 1 438 ? 59.10400 76.78900 22.73700 1.000 25.87679 440 PRO B O 1
ATOM 8196 N N . SER B 1 439 ? 57.75500 78.03100 24.03300 1.000 26.20577 441 SER B N 1
ATOM 8197 C CA . SER B 1 439 ? 57.08700 76.86400 24.59600 1.000 26.26894 441 SER B CA 1
ATOM 8198 C C . SER B 1 439 ? 56.48000 76.01600 23.47600 1.000 23.93445 441 SER B C 1
ATOM 8199 O O . SER B 1 439 ? 55.90600 76.54200 22.51700 1.000 27.01903 441 SER B O 1
ATOM 8202 N N . ASN B 1 440 ? 56.65700 74.70200 23.57100 1.000 24.83982 442 ASN B N 1
ATOM 8203 C CA . ASN B 1 440 ? 56.15500 73.72600 22.59800 1.000 23.80285 442 ASN B CA 1
ATOM 8204 C C . ASN B 1 440 ? 56.81700 73.84600 21.22900 1.000 27.62436 442 ASN B C 1
ATOM 8205 O O . ASN B 1 440 ? 56.38300 73.16100 20.28800 1.000 27.02166 442 ASN B O 1
ATOM 8210 N N . LEU B 1 441 ? 57.84000 74.69500 21.07600 1.000 24.01341 443 LEU B N 1
ATOM 8211 C CA . LEU B 1 441 ? 58.42600 74.99600 19.76400 1.000 25.97943 443 LEU B CA 1
ATOM 8212 C C . LEU B 1 441 ? 57.36300 75.46900 18.77000 1.000 29.43774 443 LEU B C 1
ATOM 8213 O O . LEU B 1 441 ? 57.44500 75.18600 17.56600 1.000 28.55869 443 LEU B O 1
ATOM 8218 N N . SER B 1 442 ? 56.36500 76.19900 19.27100 1.000 29.07717 444 SER B N 1
ATOM 8219 C CA . SER B 1 442 ? 55.33600 76.75500 18.40000 1.000 29.13244 444 SER B CA 1
ATOM 8220 C C . SER B 1 442 ? 55.97700 77.61300 17.32200 1.000 30.29837 444 SER B C 1
ATOM 8221 O O . SER B 1 442 ? 56.93800 78.33800 17.58300 1.000 29.54302 444 SER B O 1
ATOM 8224 N N . GLY B 1 443 ? 55.43300 77.53900 16.10700 1.000 27.65595 445 GLY B N 1
ATOM 8225 C CA . GLY B 1 443 ? 56.07400 78.18400 14.97800 1.000 33.52244 445 GLY B CA 1
ATOM 8226 C C . GLY B 1 443 ? 55.38100 79.42100 14.43900 1.000 36.47806 445 GLY B C 1
ATOM 8227 O O . GLY B 1 443 ? 56.01600 80.24900 13.77600 1.000 36.38857 445 GLY B O 1
ATOM 8228 N N . GLY B 1 444 ? 54.09000 79.57700 14.74100 1.000 34.16989 446 GLY B N 1
ATOM 8229 C CA . GLY B 1 444 ? 53.28000 80.58600 14.09600 1.000 35.60690 446 GLY B CA 1
ATOM 8230 C C . GLY B 1 444 ? 53.27800 81.92600 14.81000 1.000 38.66516 446 GLY B C 1
ATOM 8231 O O . GLY B 1 444 ? 53.76700 82.07500 15.93400 1.000 33.36979 446 GLY B O 1
ATOM 8232 N N . ARG B 1 445 ? 52.68600 82.91000 14.12700 1.000 36.04116 447 ARG B N 1
ATOM 8233 C CA . ARG B 1 445 ? 52.63700 84.27300 14.64500 1.000 29.94833 447 ARG B CA 1
ATOM 8234 C C . ARG B 1 445 ? 51.79200 84.37800 15.90700 1.000 32.28545 447 ARG B C 1
ATOM 8235 O O . ARG B 1 445 ? 52.02200 85.27000 16.72800 1.000 36.23592 447 ARG B O 1
ATOM 8243 N N . ASN B 1 446 ? 50.81900 83.48800 16.08400 1.000 31.60905 448 ASN B N 1
ATOM 8244 C CA . ASN B 1 446 ? 49.84400 83.60700 17.16900 1.000 31.35639 448 ASN B CA 1
ATOM 8245 C C . ASN B 1 446 ? 49.94900 82.39600 18.08600 1.000 36.42279 448 ASN B C 1
ATOM 8246 O O . ASN B 1 446 ? 49.42300 81.31400 17.76300 1.000 31.28007 448 ASN B O 1
ATOM 8251 N N . PRO B 1 447 ? 50.62200 82.52000 19.23100 1.000 36.56754 449 PRO B N 1
ATOM 8252 C CA . PRO B 1 447 ? 50.81200 81.35000 20.10400 1.000 34.52782 449 PRO B CA 1
ATOM 8253 C C . PRO B 1 447 ? 49.52200 80.81000 20.67900 1.000 35.81745 449 PRO B C 1
ATOM 8254 O O . PRO B 1 447 ? 49.48600 79.63900 21.08400 1.000 37.02549 449 PRO B O 1
ATOM 8258 N N . SER B 1 448 ? 48.46900 81.62500 20.73900 1.000 31.02214 450 SER B N 1
ATOM 8259 C CA . SER B 1 448 ? 47.16500 81.13800 21.17500 1.000 30.92739 450 SER B CA 1
ATOM 8260 C C . SER B 1 448 ? 46.54100 80.16600 20.18500 1.000 26.08207 450 SER B C 1
ATOM 8261 O O . SER B 1 448 ? 45.63700 79.41500 20.56600 1.000 29.55091 450 SER B O 1
ATOM 8264 N N . LEU B 1 449 ? 46.98900 80.17100 18.92900 1.000 26.61635 451 LEU B N 1
ATOM 8265 C CA . LEU B 1 449 ? 46.48500 79.24000 17.92400 1.000 28.14022 451 LEU B CA 1
ATOM 8266 C C . LEU B 1 449 ? 47.60400 78.35200 17.38100 1.000 27.97704 451 LEU B C 1
ATOM 8267 O O . LEU B 1 449 ? 47.56000 77.92900 16.22200 1.000 29.95359 451 LEU B O 1
ATOM 8272 N N . ASP B 1 450 ? 48.60900 78.03800 18.22100 1.000 24.67138 452 ASP B N 1
ATOM 8273 C CA . ASP B 1 450 ? 49.72800 77.18200 17.80200 1.000 25.93732 452 ASP B CA 1
ATOM 8274 C C . ASP B 1 450 ? 50.33500 76.54500 19.05700 1.000 28.57185 452 ASP B C 1
ATOM 8275 O O . ASP B 1 450 ? 51.08000 77.20500 19.78600 1.000 27.13746 452 ASP B O 1
ATOM 8280 N N . TYR B 1 451 ? 50.02200 75.27200 19.29400 1.000 25.72414 453 TYR B N 1
ATOM 8281 C CA . TYR B 1 451 ? 50.59000 74.56000 20.43200 1.000 25.12670 453 TYR B CA 1
ATOM 8282 C C . TYR B 1 451 ? 51.69400 73.60200 20.00300 1.000 27.80597 453 TYR B C 1
ATOM 8283 O O . TYR B 1 451 ? 52.05500 72.69600 20.75600 1.000 27.99546 453 TYR B O 1
ATOM 8292 N N . GLY B 1 452 ? 52.25700 73.82600 18.81900 1.000 26.66109 454 GLY B N 1
ATOM 8293 C CA . GLY B 1 452 ? 53.51100 73.22300 18.41300 1.000 24.58189 454 GLY B CA 1
ATOM 8294 C C . GLY B 1 452 ? 53.58000 71.72200 18.58700 1.000 30.29837 454 GLY B C 1
ATOM 8295 O O . GLY B 1 452 ? 52.82000 70.95800 17.98100 1.000 27.24537 454 GLY B O 1
ATOM 8296 N N . PHE B 1 453 ? 54.49900 71.30000 19.44200 1.000 21.56574 455 PHE B N 1
ATOM 8297 C CA . PHE B 1 453 ? 54.81900 69.89700 19.62900 1.000 23.47650 455 PHE B CA 1
ATOM 8298 C C . PHE B 1 453 ? 54.18100 69.32200 20.88200 1.000 26.30052 455 PHE B C 1
ATOM 8299 O O . PHE B 1 453 ? 54.61900 68.26900 21.35500 1.000 26.76900 455 PHE B O 1
ATOM 8307 N N . LYS B 1 454 ? 53.15500 69.98900 21.42900 1.000 24.31344 456 LYS B N 1
ATOM 8308 C CA . LYS B 1 454 ? 52.54800 69.51200 22.66900 1.000 23.80022 456 LYS B CA 1
ATOM 8309 C C . LYS B 1 454 ? 51.97800 68.11000 22.49600 1.000 29.71146 456 LYS B C 1
ATOM 8310 O O . LYS B 1 454 ? 52.10300 67.26200 23.38700 1.000 26.01891 456 LYS B O 1
ATOM 8316 N N . GLY B 1 455 ? 51.35400 67.84100 21.35200 1.000 26.69531 457 GLY B N 1
ATOM 8317 C CA . GLY B 1 455 ? 50.84000 66.50500 21.11200 1.000 25.12670 457 GLY B CA 1
ATOM 8318 C C . GLY B 1 455 ? 51.95900 65.50000 20.92400 1.000 28.25076 457 GLY B C 1
ATOM 8319 O O . GLY B 1 455 ? 51.90600 64.39200 21.46700 1.000 26.12945 457 GLY B O 1
ATOM 8320 N N . ALA B 1 456 ? 53.00400 65.88400 20.17300 1.000 26.66109 458 ALA B N 1
ATOM 8321 C CA . ALA B 1 456 ? 54.18400 65.03000 20.02900 1.000 25.90311 458 ALA B CA 1
ATOM 8322 C C . ALA B 1 456 ? 54.86400 64.77100 21.37100 1.000 29.51143 458 ALA B C 1
ATOM 8323 O O . ALA B 1 456 ? 55.40600 63.68400 21.58300 1.000 26.01101 458 ALA B O 1
ATOM 8325 N N . GLU B 1 457 ? 54.83500 65.74200 22.29400 1.000 24.75560 459 GLU B N 1
ATOM 8326 C CA . GLU B 1 457 ? 55.47900 65.54200 23.59500 1.000 22.86327 459 GLU B CA 1
ATOM 8327 C C . GLU B 1 457 ? 54.73800 64.49500 24.42600 1.000 26.38474 459 GLU B C 1
ATOM 8328 O O . GLU B 1 457 ? 55.36200 63.67200 25.11400 1.000 22.96591 459 GLU B O 1
ATOM 8334 N N . ILE B 1 458 ? 53.40600 64.51400 24.37700 1.000 21.99737 460 ILE B N 1
ATOM 8335 C CA . ILE B 1 458 ? 52.62200 63.46600 25.01900 1.000 19.88923 460 ILE B CA 1
ATOM 8336 C C . ILE B 1 458 ? 52.92800 62.11300 24.38100 1.000 24.51083 460 ILE B C 1
ATOM 8337 O O . ILE B 1 458 ? 53.12600 61.11000 25.08000 1.000 23.86076 460 ILE B O 1
ATOM 8342 N N . ALA B 1 459 ? 53.01800 62.06700 23.04500 1.000 23.10014 461 ALA B N 1
ATOM 8343 C CA . ALA B 1 459 ? 53.34600 60.80800 22.37600 1.000 24.57926 461 ALA B CA 1
ATOM 8344 C C . ALA B 1 459 ? 54.71900 60.29500 22.79700 1.000 26.96902 461 ALA B C 1
ATOM 8345 O O . ALA B 1 459 ? 54.90800 59.08500 22.97900 1.000 25.94785 461 ALA B O 1
ATOM 8347 N N . MET B 1 460 ? 55.69300 61.20100 22.96400 1.000 21.24992 462 MET B N 1
ATOM 8348 C CA . MET B 1 460 ? 57.02400 60.78000 23.40500 1.000 22.12371 462 MET B CA 1
ATOM 8349 C C . MET B 1 460 ? 56.97700 60.12600 24.78200 1.000 19.66815 462 MET B C 1
ATOM 8350 O O . MET B 1 460 ? 57.72500 59.17500 25.05000 1.000 24.06604 462 MET B O 1
ATOM 8355 N N . ALA B 1 461 ? 56.17100 60.67100 25.68800 1.000 21.51837 463 ALA B N 1
ATOM 8356 C CA . ALA B 1 461 ? 55.99600 60.02200 26.98200 1.000 25.33462 463 ALA B CA 1
ATOM 8357 C C . ALA B 1 461 ? 55.42800 58.62200 26.80700 1.000 23.51598 463 ALA B C 1
ATOM 8358 O O . ALA B 1 461 ? 55.85500 57.69000 27.49100 1.000 25.63728 463 ALA B O 1
ATOM 8360 N N . SER B 1 462 ? 54.47300 58.45100 25.88300 1.000 24.86614 464 SER B N 1
ATOM 8361 C CA . SER B 1 462 ? 53.89700 57.12500 25.68800 1.000 24.56084 464 SER B CA 1
ATOM 8362 C C . SER B 1 462 ? 54.91700 56.16800 25.08000 1.000 23.96077 464 SER B C 1
ATOM 8363 O O . SER B 1 462 ? 54.95500 54.98400 25.44500 1.000 24.38977 464 SER B O 1
ATOM 8366 N N . TYR B 1 463 ? 55.75600 56.65500 24.16200 1.000 21.45520 465 TYR B N 1
ATOM 8367 C CA . TYR B 1 463 ? 56.80600 55.80400 23.61000 1.000 23.59757 465 TYR B CA 1
ATOM 8368 C C . TYR B 1 463 ? 57.77100 55.37700 24.70400 1.000 24.41609 465 TYR B C 1
ATOM 8369 O O . TYR B 1 463 ? 58.12200 54.19200 24.82600 1.000 26.08734 465 TYR B O 1
ATOM 8378 N N . CYS B 1 464 ? 58.19700 56.34500 25.52200 1.000 27.35065 466 CYS B N 1
ATOM 8379 C CA . CYS B 1 464 ? 59.16100 56.06900 26.57600 1.000 25.30040 466 CYS B CA 1
ATOM 8380 C C . CYS B 1 464 ? 58.61400 55.08700 27.60800 1.000 25.92679 466 CYS B C 1
ATOM 8381 O O . CYS B 1 464 ? 59.33500 54.18000 28.04400 1.000 26.02154 466 CYS B O 1
ATOM 8384 N N . SER B 1 465 ? 57.35500 55.26400 28.03300 1.000 22.80800 467 SER B N 1
ATOM 8385 C CA . SER B 1 465 ? 56.76600 54.34700 29.01200 1.000 21.28413 467 SER B CA 1
ATOM 8386 C C . SER B 1 465 ? 56.74900 52.92300 28.48600 1.000 25.98996 467 SER B C 1
ATOM 8387 O O . SER B 1 465 ? 57.10500 51.97500 29.19700 1.000 26.94270 467 SER B O 1
ATOM 8390 N N . GLU B 1 466 ? 56.29700 52.74600 27.24900 1.000 23.58441 468 GLU B N 1
ATOM 8391 C CA . GLU B 1 466 ? 56.25500 51.39700 26.70300 1.000 27.54278 468 GLU B CA 1
ATOM 8392 C C . GLU B 1 466 ? 57.65700 50.82100 26.56200 1.000 24.64243 468 GLU B C 1
ATOM 8393 O O . GLU B 1 466 ? 57.86400 49.62600 26.79000 1.000 22.60797 468 GLU B O 1
ATOM 8399 N N . LEU B 1 467 ? 58.63700 51.65700 26.20000 1.000 22.16318 469 LEU B N 1
ATOM 8400 C CA . LEU B 1 467 ? 60.02400 51.20600 26.12000 1.000 24.09763 469 LEU B CA 1
ATOM 8401 C C . LEU B 1 467 ? 60.53400 50.70800 27.47100 1.000 26.14524 469 LEU B C 1
ATOM 8402 O O . LEU B 1 467 ? 61.23800 49.69100 27.54000 1.000 21.88947 469 LEU B O 1
ATOM 8407 N N . GLN B 1 468 ? 60.17600 51.39400 28.55900 1.000 24.81877 470 GLN B N 1
ATOM 8408 C CA . GLN B 1 468 ? 60.63300 50.93300 29.86800 1.000 25.17670 470 GLN B CA 1
ATOM 8409 C C . GLN B 1 468 ? 59.94700 49.62900 30.26800 1.000 24.93194 470 GLN B C 1
ATOM 8410 O O . GLN B 1 468 ? 60.55800 48.80700 30.95800 1.000 26.21630 470 GLN B O 1
ATOM 8416 N N . PHE B 1 469 ? 58.67900 49.43700 29.88000 1.000 26.72689 471 PHE B N 1
ATOM 8417 C CA . PHE B 1 469 ? 58.03400 48.12800 30.02900 1.000 23.55019 471 PHE B CA 1
ATOM 8418 C C . PHE B 1 469 ? 58.80300 47.05800 29.26900 1.000 20.28664 471 PHE B C 1
ATOM 8419 O O . PHE B 1 469 ? 59.03000 45.95000 29.77200 1.000 23.48703 471 PHE B O 1
ATOM 8427 N N . LEU B 1 470 ? 59.18500 47.36200 28.02900 1.000 22.42111 472 LEU B N 1
ATOM 8428 C CA . LEU B 1 470 ? 59.83900 46.34400 27.21700 1.000 23.31595 472 LEU B CA 1
ATOM 8429 C C . LEU B 1 470 ? 61.22600 45.99300 27.73000 1.000 26.82690 472 LEU B C 1
ATOM 8430 O O . LEU B 1 470 ? 61.72900 44.91800 27.40200 1.000 23.66073 472 LEU B O 1
ATOM 8435 N N . ALA B 1 471 ? 61.83100 46.85400 28.55600 1.000 23.42912 473 ALA B N 1
ATOM 8436 C CA . ALA B 1 471 ? 63.18400 46.62800 29.05900 1.000 26.47686 473 ALA B CA 1
ATOM 8437 C C . ALA B 1 471 ? 63.27800 45.40900 29.96000 1.000 28.10074 473 ALA B C 1
ATOM 8438 O O . ALA B 1 471 ? 64.38400 44.94600 30.23800 1.000 27.36644 473 ALA B O 1
ATOM 8440 N N . ASN B 1 472 ? 62.15600 44.91100 30.45900 1.000 24.45820 474 ASN B N 1
ATOM 8441 C CA . ASN B 1 472 ? 62.18900 43.72900 31.31100 1.000 27.66121 474 ASN B CA 1
ATOM 8442 C C . ASN B 1 472 ? 62.73900 42.53900 30.53700 1.000 22.99749 474 ASN B C 1
ATOM 8443 O O . ASN B 1 472 ? 62.50100 42.40900 29.33300 1.000 25.92153 474 ASN B O 1
ATOM 8448 N N . PRO B 1 473 ? 63.45000 41.64000 31.20800 1.000 26.49528 475 PRO B N 1
ATOM 8449 C CA . PRO B 1 473 ? 64.05500 40.50900 30.50600 1.000 21.12622 475 PRO B CA 1
ATOM 8450 C C . PRO B 1 473 ? 63.04300 39.42500 30.17700 1.000 21.32624 475 PRO B C 1
ATOM 8451 O O . PRO B 1 473 ? 61.99100 39.28300 30.80900 1.000 21.69471 475 PRO B O 1
ATOM 8455 N N . VAL B 1 474 ? 63.40300 38.63200 29.16600 1.000 22.72641 476 VAL B N 1
ATOM 8456 C CA . VAL B 1 474 ? 62.66100 37.43300 28.78600 1.000 25.17670 476 VAL B CA 1
ATOM 8457 C C . VAL B 1 474 ? 63.28800 36.19100 29.41300 1.000 23.45018 476 VAL B C 1
ATOM 8458 O O . VAL B 1 474 ? 62.57500 35.24300 29.78300 1.000 23.91603 476 VAL B O 1
ATOM 8462 N N . THR B 1 475 ? 64.62400 36.17700 29.54800 1.000 24.08973 477 THR B N 1
ATOM 8463 C CA . THR B 1 475 ? 65.32300 34.92100 29.85600 1.000 22.45006 477 THR B CA 1
ATOM 8464 C C . THR B 1 475 ? 65.18000 34.48300 31.30600 1.000 27.88492 477 THR B C 1
ATOM 8465 O O . THR B 1 475 ? 65.69900 33.42600 31.66400 1.000 27.93230 477 THR B O 1
ATOM 8469 N N . ASN B 1 476 ? 64.47000 35.23500 32.14300 1.000 24.80297 478 ASN B N 1
ATOM 8470 C CA . ASN B 1 476 ? 64.16800 34.75900 33.48300 1.000 26.10839 478 ASN B CA 1
ATOM 8471 C C . ASN B 1 476 ? 62.77900 34.13500 33.55600 1.000 28.06652 478 ASN B C 1
ATOM 8472 O O . ASN B 1 476 ? 62.19400 34.06400 34.64000 1.000 30.46944 478 ASN B O 1
ATOM 8477 N N . HIS B 1 477 ? 62.24100 33.67400 32.42500 1.000 21.73155 479 HIS B N 1
ATOM 8478 C CA . HIS B 1 477 ? 60.93200 33.02300 32.37600 1.000 22.43953 479 HIS B CA 1
ATOM 8479 C C . HIS B 1 477 ? 61.02800 31.62800 31.74700 1.000 27.23748 479 HIS B C 1
ATOM 8480 O O . HIS B 1 477 ? 60.11800 31.16100 31.05900 1.000 29.19561 479 HIS B O 1
ATOM 8487 N N . VAL B 1 478 ? 62.12500 30.93100 32.03000 1.000 28.13232 480 VAL B N 1
ATOM 8488 C CA . VAL B 1 478 ? 62.38200 29.61600 31.45100 1.000 24.13447 480 VAL B CA 1
ATOM 8489 C C . VAL B 1 478 ? 61.46500 28.58400 32.09200 1.000 31.28007 480 VAL B C 1
ATOM 8490 O O . VAL B 1 478 ? 61.38300 28.48200 33.32200 1.000 30.11677 480 VAL B O 1
ATOM 8494 N N . GLN B 1 479 ? 60.79100 27.79100 31.26400 1.000 27.16378 481 GLN B N 1
ATOM 8495 C CA . GLN B 1 479 ? 60.00200 26.66400 31.74500 1.000 31.04320 481 GLN B CA 1
ATOM 8496 C C . GLN B 1 479 ? 60.77100 25.36600 31.53600 1.000 30.56156 481 GLN B C 1
ATOM 8497 O O . GLN B 1 479 ? 61.45200 25.19100 30.52200 1.000 32.71445 481 GLN B O 1
ATOM 8503 N N . SER B 1 480 ? 60.63700 24.43700 32.48100 1.000 24.84245 482 SER B N 1
ATOM 8504 C CA . SER B 1 480 ? 61.17400 23.09300 32.25900 1.000 28.31655 482 SER B CA 1
ATOM 8505 C C . SER B 1 480 ? 60.31600 22.40300 31.20200 1.000 27.46645 482 SER B C 1
ATOM 8506 O O . SER B 1 480 ? 59.13300 22.14700 31.42900 1.000 30.64315 482 SER B O 1
ATOM 8509 N N . ALA B 1 481 ? 60.88400 22.12500 30.03500 1.000 26.68741 483 ALA B N 1
ATOM 8510 C CA . ALA B 1 481 ? 60.07100 21.80800 28.87000 1.000 21.31571 483 ALA B CA 1
ATOM 8511 C C . ALA B 1 481 ? 60.38600 20.41800 28.33300 1.000 26.41369 483 ALA B C 1
ATOM 8512 O O . ALA B 1 481 ? 61.39800 19.80000 28.67200 1.000 26.57161 483 ALA B O 1
ATOM 8514 N N . GLU B 1 482 ? 59.48900 19.95400 27.46600 1.000 23.80549 484 GLU B N 1
ATOM 8515 C CA . GLU B 1 482 ? 59.61600 18.71700 26.69700 1.000 27.36907 484 GLU B CA 1
ATOM 8516 C C . GLU B 1 482 ? 59.91100 17.52800 27.61100 1.000 28.60343 484 GLU B C 1
ATOM 8517 O O . GLU B 1 482 ? 60.99500 16.94900 27.59500 1.000 30.06939 484 GLU B O 1
ATOM 8523 N N . GLN B 1 483 ? 58.89300 17.19200 28.41600 1.000 29.61408 485 GLN B N 1
ATOM 8524 C CA . GLN B 1 483 ? 58.98500 16.10600 29.39400 1.000 29.97991 485 GLN B CA 1
ATOM 8525 C C . GLN B 1 483 ? 60.24600 16.26900 30.24600 1.000 28.83504 485 GLN B C 1
ATOM 8526 O O . GLN B 1 483 ? 60.91700 15.29900 30.61600 1.000 28.72976 485 GLN B O 1
ATOM 8532 N N . HIS B 1 484 ? 60.57000 17.52600 30.53400 1.000 29.57197 486 HIS B N 1
ATOM 8533 C CA . HIS B 1 484 ? 61.68700 17.94300 31.37600 1.000 26.44001 486 HIS B CA 1
ATOM 8534 C C . HIS B 1 484 ? 63.04700 17.54600 30.82500 1.000 30.67473 486 HIS B C 1
ATOM 8535 O O . HIS B 1 484 ? 64.04400 17.59700 31.55500 1.000 31.03793 486 HIS B O 1
ATOM 8542 N N . ASN B 1 485 ? 63.12400 17.16800 29.54800 1.000 25.24776 487 ASN B N 1
ATOM 8543 C CA . ASN B 1 485 ? 64.42300 17.03700 28.90200 1.000 27.72174 487 ASN B CA 1
ATOM 8544 C C . ASN B 1 485 ? 65.06000 18.40400 28.68300 1.000 31.44324 487 ASN B C 1
ATOM 8545 O O . ASN B 1 485 ? 66.27100 18.57400 28.86500 1.000 27.20063 487 ASN B O 1
ATOM 8550 N N . GLN B 1 486 ? 64.26000 19.38300 28.28900 1.000 24.53452 488 GLN B N 1
ATOM 8551 C CA . GLN B 1 486 ? 64.75300 20.72800 28.00800 1.000 20.51035 488 GLN B CA 1
ATOM 8552 C C . GLN B 1 486 ? 64.56900 21.60800 29.24300 1.000 20.53404 488 GLN B C 1
ATOM 8553 O O . GLN B 1 486 ? 63.85100 22.62000 29.23600 1.000 27.25064 488 GLN B O 1
ATOM 8559 N N . ASP B 1 487 ? 65.21100 21.18100 30.33900 1.000 24.72402 489 ASP B N 1
ATOM 8560 C CA . ASP B 1 487 ? 64.93100 21.82000 31.61700 1.000 27.23748 489 ASP B CA 1
ATOM 8561 C C . ASP B 1 487 ? 65.61800 23.17300 31.77600 1.000 27.89019 489 ASP B C 1
ATOM 8562 O O . ASP B 1 487 ? 65.29800 23.89700 32.72400 1.000 29.70356 489 ASP B O 1
ATOM 8567 N N . VAL B 1 488 ? 66.53000 23.54000 30.87700 1.000 26.18209 490 VAL B N 1
ATOM 8568 C CA . VAL B 1 488 ? 66.90500 24.93200 30.65000 1.000 21.38941 490 VAL B CA 1
ATOM 8569 C C . VAL B 1 488 ? 66.78500 25.16400 29.15500 1.000 25.75046 490 VAL B C 1
ATOM 8570 O O . VAL B 1 488 ? 67.04100 24.25100 28.36400 1.000 24.88456 490 VAL B O 1
ATOM 8574 N N . ASN B 1 489 ? 66.34500 26.36200 28.77400 1.000 24.11342 491 ASN B N 1
ATOM 8575 C CA . ASN B 1 489 ? 66.19300 26.69200 27.36300 1.000 22.50533 491 ASN B CA 1
ATOM 8576 C C . ASN B 1 489 ? 66.27400 28.20100 27.25600 1.000 24.21606 491 ASN B C 1
ATOM 8577 O O . ASN B 1 489 ? 65.97300 28.91800 28.21300 1.000 25.17933 491 ASN B O 1
ATOM 8582 N N . SER B 1 490 ? 66.71800 28.68200 26.10400 1.000 24.84772 492 SER B N 1
ATOM 8583 C CA . SER B 1 490 ? 67.26700 30.03400 26.06600 1.000 24.85561 492 SER B CA 1
ATOM 8584 C C . SER B 1 490 ? 66.23800 31.12400 25.81500 1.000 26.27420 492 SER B C 1
ATOM 8585 O O . SER B 1 490 ? 66.51100 32.27700 26.16200 1.000 25.93995 492 SER B O 1
ATOM 8588 N N . LEU B 1 491 ? 65.11100 30.80300 25.16700 1.000 21.39467 493 LEU B N 1
ATOM 8589 C CA . LEU B 1 491 ? 64.08800 31.77900 24.78200 1.000 21.81841 493 LEU B CA 1
ATOM 8590 C C . LEU B 1 491 ? 64.67000 32.87900 23.88800 1.000 27.08483 493 LEU B C 1
ATOM 8591 O O . LEU B 1 491 ? 64.19600 34.01500 23.88900 1.000 25.07932 493 LEU B O 1
ATOM 8596 N N . GLY B 1 492 ? 65.66900 32.52800 23.08000 1.000 24.53189 494 GLY B N 1
ATOM 8597 C CA . GLY B 1 492 ? 66.36200 33.52800 22.27400 1.000 22.00264 494 GLY B CA 1
ATOM 8598 C C . GLY B 1 492 ? 65.43900 34.30800 21.34500 1.000 20.44456 494 GLY B C 1
ATOM 8599 O O . GLY B 1 492 ? 65.46600 35.53800 21.32700 1.000 23.55019 494 GLY B O 1
ATOM 8600 N N . LEU B 1 493 ? 64.64000 33.60300 20.53300 1.000 22.33689 495 LEU B N 1
ATOM 8601 C CA . LEU B 1 493 ? 63.77700 34.29400 19.56600 1.000 20.94988 495 LEU B CA 1
ATOM 8602 C C . LEU B 1 493 ? 62.73500 35.17300 20.24500 1.000 23.84760 495 LEU B C 1
ATOM 8603 O O . LEU B 1 493 ? 62.44100 36.27600 19.77000 1.000 23.22121 495 LEU B O 1
ATOM 8608 N N . ILE B 1 494 ? 62.11800 34.68800 21.32100 1.000 21.14990 496 ILE B N 1
ATOM 8609 C CA . ILE B 1 494 ? 61.16100 35.54600 22.01000 1.000 23.86076 496 ILE B CA 1
ATOM 8610 C C . ILE B 1 494 ? 61.83800 36.84700 22.42100 1.000 21.56838 496 ILE B C 1
ATOM 8611 O O . ILE B 1 494 ? 61.28700 37.93900 22.22500 1.000 26.40580 496 ILE B O 1
ATOM 8616 N N . SER B 1 495 ? 63.05900 36.75400 22.95100 1.000 21.74471 497 SER B N 1
ATOM 8617 C CA . SER B 1 495 ? 63.78900 37.95800 23.34600 1.000 21.08937 497 SER B CA 1
ATOM 8618 C C . SER B 1 495 ? 64.10600 38.83900 22.13600 1.000 22.97644 497 SER B C 1
ATOM 8619 O O . SER B 1 495 ? 63.86700 40.04800 22.16700 1.000 23.34490 497 SER B O 1
ATOM 8622 N N . SER B 1 496 ? 64.62300 38.25000 21.05200 1.000 22.86327 498 SER B N 1
ATOM 8623 C CA . SER B 1 496 ? 64.86400 39.01900 19.82700 1.000 25.02142 498 SER B CA 1
ATOM 8624 C C . SER B 1 496 ? 63.62500 39.78100 19.37400 1.000 28.73502 498 SER B C 1
ATOM 8625 O O . SER B 1 496 ? 63.72300 40.92900 18.91200 1.000 24.65822 498 SER B O 1
ATOM 8628 N N . ARG B 1 497 ? 62.45000 39.14700 19.47700 1.000 24.30028 499 ARG B N 1
ATOM 8629 C CA . ARG B 1 497 ? 61.20100 39.78600 19.06800 1.000 26.08997 499 ARG B CA 1
ATOM 8630 C C . ARG B 1 497 ? 60.88600 41.00400 19.93200 1.000 24.59769 499 ARG B C 1
ATOM 8631 O O . ARG B 1 497 ? 60.47100 42.04600 19.41500 1.000 22.35268 499 ARG B O 1
ATOM 8639 N N . LYS B 1 498 ? 61.11600 40.91900 21.24100 1.000 22.10528 500 LYS B N 1
ATOM 8640 C CA . LYS B 1 498 ? 60.84800 42.08800 22.08200 1.000 26.30579 500 LYS B CA 1
ATOM 8641 C C . LYS B 1 498 ? 61.86500 43.19600 21.83300 1.000 21.18675 500 LYS B C 1
ATOM 8642 O O . LYS B 1 498 ? 61.52200 44.38100 21.89600 1.000 24.46609 500 LYS B O 1
ATOM 8648 N N . THR B 1 499 ? 63.12600 42.83600 21.56500 1.000 21.64207 501 THR B N 1
ATOM 8649 C CA . THR B 1 499 ? 64.10700 43.87400 21.28900 1.000 23.28963 501 THR B CA 1
ATOM 8650 C C . THR B 1 499 ? 63.81200 44.52900 19.95500 1.000 22.72904 501 THR B C 1
ATOM 8651 O O . THR B 1 499 ? 64.01500 45.74100 19.80300 1.000 22.74220 501 THR B O 1
ATOM 8655 N N . SER B 1 500 ? 63.27600 43.75400 19.00600 1.000 22.44743 502 SER B N 1
ATOM 8656 C CA . SER B 1 500 ? 62.84500 44.32900 17.73500 1.000 23.16857 502 SER B CA 1
ATOM 8657 C C . SER B 1 500 ? 61.73900 45.35600 17.94700 1.000 27.79807 502 SER B C 1
ATOM 8658 O O . SER B 1 500 ? 61.77400 46.45100 17.37500 1.000 24.46872 502 SER B O 1
ATOM 8661 N N . GLU B 1 501 ? 60.76200 45.02800 18.79500 1.000 21.81314 503 GLU B N 1
ATOM 8662 C CA . GLU B 1 501 ? 59.71100 45.98900 19.12500 1.000 22.42637 503 GLU B CA 1
ATOM 8663 C C . GLU B 1 501 ? 60.30300 47.23400 19.78100 1.000 24.06868 503 GLU B C 1
ATOM 8664 O O . GLU B 1 501 ? 59.90600 48.36300 19.46000 1.000 23.78180 503 GLU B O 1
ATOM 8670 N N . ALA B 1 502 ? 61.26800 47.05000 20.69400 1.000 22.82905 504 ALA B N 1
ATOM 8671 C CA . ALA B 1 502 ? 61.92100 48.19500 21.33300 1.000 25.11354 504 ALA B CA 1
ATOM 8672 C C . ALA B 1 502 ? 62.61700 49.08900 20.30900 1.000 30.27731 504 ALA B C 1
ATOM 8673 O O . ALA B 1 502 ? 62.56900 50.32500 20.41300 1.000 25.33988 504 ALA B O 1
ATOM 8675 N N . VAL B 1 503 ? 63.28600 48.47900 19.32800 1.000 23.65284 505 VAL B N 1
ATOM 8676 C CA . VAL B 1 503 ? 63.97200 49.24000 18.28900 1.000 29.24561 505 VAL B CA 1
ATOM 8677 C C . VAL B 1 503 ? 62.97900 50.04900 17.46700 1.000 27.32433 505 VAL B C 1
ATOM 8678 O O . VAL B 1 503 ? 63.23600 51.21700 17.14400 1.000 26.42422 505 VAL B O 1
ATOM 8682 N N . GLU B 1 504 ? 61.82800 49.45300 17.12300 1.000 24.43188 506 GLU B N 1
ATOM 8683 C CA . GLU B 1 504 ? 60.81200 50.21400 16.39300 1.000 24.12395 506 GLU B CA 1
ATOM 8684 C C . GLU B 1 504 ? 60.34300 51.41300 17.20500 1.000 22.45796 506 GLU B C 1
ATOM 8685 O O . GLU B 1 504 ? 60.14300 52.50500 16.66200 1.000 24.18711 506 GLU B O 1
ATOM 8691 N N . ILE B 1 505 ? 60.13500 51.23500 18.50800 1.000 24.15553 507 ILE B N 1
ATOM 8692 C CA . ILE B 1 505 ? 59.69500 52.38400 19.29200 1.000 23.44755 507 ILE B CA 1
ATOM 8693 C C . ILE B 1 505 ? 60.79000 53.45400 19.34500 1.000 23.88971 507 ILE B C 1
ATOM 8694 O O . ILE B 1 505 ? 60.50300 54.66200 19.26600 1.000 26.15050 507 ILE B O 1
ATOM 8699 N N . LEU B 1 506 ? 62.06000 53.04200 19.47500 1.000 23.98709 508 LEU B N 1
ATOM 8700 C CA . LEU B 1 506 ? 63.14700 54.01700 19.45500 1.000 25.74519 508 LEU B CA 1
ATOM 8701 C C . LEU B 1 506 ? 63.16800 54.79200 18.13800 1.000 26.38737 508 LEU B C 1
ATOM 8702 O O . LEU B 1 506 ? 63.50900 55.97900 18.12500 1.000 23.09487 508 LEU B O 1
ATOM 8707 N N . LYS B 1 507 ? 62.75200 54.16300 17.03500 1.000 24.05815 509 LYS B N 1
ATOM 8708 C CA . LYS B 1 507 ? 62.67000 54.89300 15.77200 1.000 25.27145 509 LYS B CA 1
ATOM 8709 C C . LYS B 1 507 ? 61.52700 55.89400 15.76600 1.000 22.21056 509 LYS B C 1
ATOM 8710 O O . LYS B 1 507 ? 61.65300 56.96000 15.14900 1.000 23.61336 509 LYS B O 1
ATOM 8716 N N . LEU B 1 508 ? 60.40400 55.57200 16.41900 1.000 23.84496 510 LEU B N 1
ATOM 8717 C CA . LEU B 1 508 ? 59.34100 56.56700 16.58200 1.000 25.80836 510 LEU B CA 1
ATOM 8718 C C . LEU B 1 508 ? 59.84800 57.75800 17.37600 1.000 28.20075 510 LEU B C 1
ATOM 8719 O O . LEU B 1 508 ? 59.61200 58.91200 16.99600 1.000 22.72115 510 LEU B O 1
ATOM 8724 N N . MET B 1 509 ? 60.57400 57.49900 18.47200 1.000 21.16833 511 MET B N 1
ATOM 8725 C CA . MET B 1 509 ? 61.12200 58.59600 19.27400 1.000 24.30555 511 MET B CA 1
ATOM 8726 C C . MET B 1 509 ? 62.17000 59.38700 18.50900 1.000 25.39515 511 MET B C 1
ATOM 8727 O O . MET B 1 509 ? 62.19200 60.62500 18.57800 1.000 22.90801 511 MET B O 1
ATOM 8732 N N . SER B 1 510 ? 63.06100 58.69300 17.79200 1.000 22.85800 512 SER B N 1
ATOM 8733 C CA . SER B 1 510 ? 64.13300 59.37600 17.07100 1.000 28.71660 512 SER B CA 1
ATOM 8734 C C . SER B 1 510 ? 63.56900 60.27800 15.98600 1.000 27.47961 512 SER B C 1
ATOM 8735 O O . SER B 1 510 ? 64.06200 61.39900 15.77500 1.000 29.64566 512 SER B O 1
ATOM 8738 N N . THR B 1 511 ? 62.54900 59.78800 15.27900 1.000 25.26092 513 THR B N 1
ATOM 8739 C CA . THR B 1 511 ? 61.85900 60.57000 14.25200 1.000 21.36046 513 THR B CA 1
ATOM 8740 C C . THR B 1 511 ? 61.26200 61.83900 14.84600 1.000 24.51347 513 THR B C 1
ATOM 8741 O O . THR B 1 511 ? 61.45600 62.94500 14.32500 1.000 26.15577 513 THR B O 1
ATOM 8745 N N . THR B 1 512 ? 60.52600 61.69100 15.94600 1.000 23.43176 514 THR B N 1
ATOM 8746 C CA . THR B 1 512 ? 59.86000 62.83700 16.55300 1.000 26.45580 514 THR B CA 1
ATOM 8747 C C . THR B 1 512 ? 60.87500 63.85300 17.08000 1.000 27.75333 514 THR B C 1
ATOM 8748 O O . THR B 1 512 ? 60.71600 65.06500 16.88700 1.000 24.91878 514 THR B O 1
ATOM 8752 N N . PHE B 1 513 ? 61.91900 63.37200 17.75500 1.000 23.40807 515 PHE B N 1
ATOM 8753 C CA . PHE B 1 513 ? 62.98300 64.24100 18.25200 1.000 23.15541 515 PHE B CA 1
ATOM 8754 C C . PHE B 1 513 ? 63.69700 64.96000 17.11000 1.000 26.87954 515 PHE B C 1
ATOM 8755 O O . PHE B 1 513 ? 63.90400 66.18000 17.15600 1.000 26.12945 515 PHE B O 1
ATOM 8763 N N . LEU B 1 514 ? 64.07100 64.22400 16.06400 1.000 24.53452 516 LEU B N 1
ATOM 8764 C CA . LEU B 1 514 ? 64.81600 64.84700 14.97200 1.000 26.05839 516 LEU B CA 1
ATOM 8765 C C . LEU B 1 514 ? 63.99800 65.95300 14.30100 1.000 29.80621 516 LEU B C 1
ATOM 8766 O O . LEU B 1 514 ? 64.53100 67.02900 13.99200 1.000 30.14572 516 LEU B O 1
ATOM 8771 N N . VAL B 1 515 ? 62.70400 65.71600 14.06500 1.000 23.44228 517 VAL B N 1
ATOM 8772 C CA . VAL B 1 515 ? 61.87100 66.76500 13.47700 1.000 26.20577 517 VAL B CA 1
ATOM 8773 C C . VAL B 1 515 ? 61.75600 67.93500 14.43700 1.000 30.39312 517 VAL B C 1
ATOM 8774 O O . VAL B 1 515 ? 61.79800 69.10200 14.02900 1.000 28.75082 517 VAL B O 1
ATOM 8778 N N . GLY B 1 516 ? 61.65700 67.64400 15.73200 1.000 27.84544 518 GLY B N 1
ATOM 8779 C CA . GLY B 1 516 ? 61.67500 68.70800 16.71600 1.000 26.28210 518 GLY B CA 1
ATOM 8780 C C . GLY B 1 516 ? 62.95100 69.52700 16.67200 1.000 25.71098 518 GLY B C 1
ATOM 8781 O O . GLY B 1 516 ? 62.91100 70.75500 16.78000 1.000 25.23987 518 GLY B O 1
ATOM 8782 N N . LEU B 1 517 ? 64.10500 68.85900 16.51600 1.000 22.50796 519 LEU B N 1
ATOM 8783 C CA . LEU B 1 517 ? 65.37200 69.57700 16.46900 1.000 24.36608 519 LEU B CA 1
ATOM 8784 C C . LEU B 1 517 ? 65.41900 70.51700 15.27600 1.000 26.45844 519 LEU B C 1
ATOM 8785 O O . LEU B 1 517 ? 65.89500 71.65300 15.39100 1.000 25.97153 519 LEU B O 1
ATOM 8790 N N . CYS B 1 518 ? 64.91200 70.06500 14.12500 1.000 26.59793 520 CYS B N 1
ATOM 8791 C CA . CYS B 1 518 ? 64.90900 70.92200 12.94500 1.000 24.68191 520 CYS B CA 1
ATOM 8792 C C . CYS B 1 518 ? 63.97400 72.11000 13.12300 1.000 26.84006 520 CYS B C 1
ATOM 8793 O O . CYS B 1 518 ? 64.29300 73.22300 12.69000 1.000 31.60642 520 CYS B O 1
ATOM 8796 N N . GLN B 1 519 ? 62.82200 71.90300 13.76600 1.000 28.44025 521 GLN B N 1
ATOM 8797 C CA . GLN B 1 519 ? 61.96200 73.03600 14.09700 1.000 27.46382 521 GLN B CA 1
ATOM 8798 C C . GLN B 1 519 ? 62.70500 74.04400 14.97100 1.000 28.22180 521 GLN B C 1
ATOM 8799 O O . GLN B 1 519 ? 62.61700 75.25700 14.74100 1.000 27.05324 521 GLN B O 1
ATOM 8805 N N . ALA B 1 520 ? 63.44600 73.56200 15.98000 1.000 27.76649 522 ALA B N 1
ATOM 8806 C CA . ALA B 1 520 ? 64.17000 74.47200 16.86600 1.000 30.81685 522 ALA B CA 1
ATOM 8807 C C . ALA B 1 520 ? 65.25900 75.22500 16.11800 1.000 26.42159 522 ALA B C 1
ATOM 8808 O O . ALA B 1 520 ? 65.48000 76.41500 16.37100 1.000 26.82953 522 ALA B O 1
ATOM 8810 N N . ILE B 1 521 ? 65.95300 74.54500 15.19900 1.000 25.31883 523 ILE B N 1
ATOM 8811 C CA . ILE B 1 521 ? 66.95000 75.20600 14.35600 1.000 27.28222 523 ILE B CA 1
ATOM 8812 C C . ILE B 1 521 ? 66.32500 76.38100 13.61300 1.000 25.32672 523 ILE B C 1
ATOM 8813 O O . ILE B 1 521 ? 66.89700 77.47800 13.56300 1.000 26.86112 523 ILE B O 1
ATOM 8818 N N . ASP B 1 522 ? 65.15600 76.16400 12.99900 1.000 23.99498 524 ASP B N 1
ATOM 8819 C CA . ASP B 1 522 ? 64.48000 77.24900 12.28600 1.000 27.64542 524 ASP B CA 1
ATOM 8820 C C . ASP B 1 522 ? 64.01000 78.34700 13.23100 1.000 28.80345 524 ASP B C 1
ATOM 8821 O O . ASP B 1 522 ? 64.00500 79.52900 12.86300 1.000 28.96926 524 ASP B O 1
ATOM 8826 N N . LEU B 1 523 ? 63.58900 77.98200 14.44400 1.000 25.21618 525 LEU B N 1
ATOM 8827 C CA . LEU B 1 523 ? 63.21300 79.00200 15.41300 1.000 23.38965 525 LEU B CA 1
ATOM 8828 C C . LEU B 1 523 ? 64.40100 79.89200 15.79000 1.000 29.09823 525 LEU B C 1
ATOM 8829 O O . LEU B 1 523 ? 64.24200 81.10800 15.94000 1.000 31.05372 525 LEU B O 1
ATOM 8834 N N . ARG B 1 524 ? 65.59600 79.30700 15.96200 1.000 26.61635 526 ARG B N 1
ATOM 8835 C CA . ARG B 1 524 ? 66.78100 80.12600 16.21800 1.000 23.61336 526 ARG B CA 1
ATOM 8836 C C . ARG B 1 524 ? 67.09700 81.03700 15.03900 1.000 28.81924 526 ARG B C 1
ATOM 8837 O O . ARG B 1 524 ? 67.55900 82.16500 15.23500 1.000 28.64291 526 ARG B O 1
ATOM 8845 N N . HIS B 1 525 ? 66.85900 80.56500 13.81800 1.000 28.46657 527 HIS B N 1
ATOM 8846 C CA . HIS B 1 525 ? 67.02400 81.40400 12.63100 1.000 28.03231 527 HIS B CA 1
ATOM 8847 C C . HIS B 1 525 ? 66.04500 82.57300 12.65800 1.000 28.05073 527 HIS B C 1
ATOM 8848 O O . HIS B 1 525 ? 66.42800 83.72700 12.43200 1.000 33.65140 527 HIS B O 1
ATOM 8855 N N . LEU B 1 526 ? 64.77900 82.29700 12.98900 1.000 29.15350 528 LEU B N 1
ATOM 8856 C CA . LEU B 1 526 ? 63.79200 83.36800 13.12800 1.000 31.27480 528 LEU B CA 1
ATOM 8857 C C . LEU B 1 526 ? 64.17200 84.31400 14.25900 1.000 32.80920 528 LEU B C 1
ATOM 8858 O O . LEU B 1 526 ? 64.05600 85.53800 14.12200 1.000 30.71158 528 LEU B O 1
ATOM 8863 N N . GLU B 1 527 ? 64.64500 83.75500 15.37500 1.000 29.43248 529 GLU B N 1
ATOM 8864 C CA . GLU B 1 527 ? 64.99600 84.55900 16.53900 1.000 26.18998 529 GLU B CA 1
ATOM 8865 C C . GLU B 1 527 ? 66.10300 85.55300 16.20900 1.000 29.06664 529 GLU B C 1
ATOM 8866 O O . GLU B 1 527 ? 66.01100 86.73500 16.55400 1.000 34.74627 529 GLU B O 1
ATOM 8872 N N . GLU B 1 528 ? 67.15900 85.09800 15.52200 1.000 26.24788 530 GLU B N 1
ATOM 8873 C CA . GLU B 1 528 ? 68.26300 86.00800 15.22600 1.000 29.35352 530 GLU B CA 1
ATOM 8874 C C . GLU B 1 528 ? 67.82500 87.10900 14.27300 1.000 29.80094 530 GLU B C 1
ATOM 8875 O O . GLU B 1 528 ? 68.25900 88.26500 14.40000 1.000 30.65104 530 GLU B O 1
ATOM 8881 N N . ASN B 1 529 ? 66.95600 86.77700 13.31700 1.000 33.04870 531 ASN B N 1
ATOM 8882 C CA . ASN B 1 529 ? 66.52500 87.77900 12.34300 1.000 30.64841 531 ASN B CA 1
ATOM 8883 C C . ASN B 1 529 ? 65.60100 88.813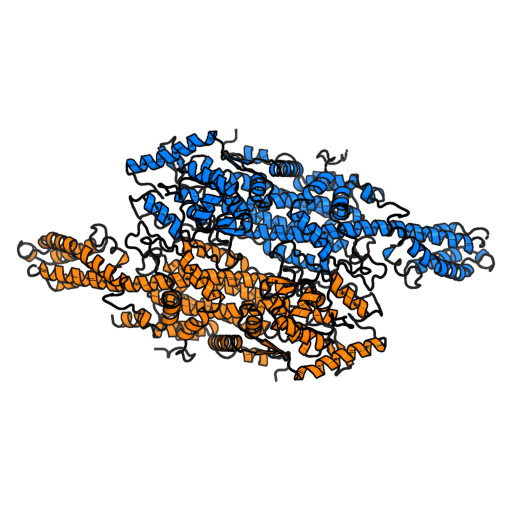00 12.97700 1.000 32.68023 531 ASN B C 1
ATOM 8884 O O . ASN B 1 529 ? 65.74300 90.01500 12.72700 1.000 32.93816 531 ASN B O 1
ATOM 8889 N N . LEU B 1 530 ? 64.65200 88.37500 13.80700 1.000 31.57747 532 LEU B N 1
ATOM 8890 C CA . LEU B 1 530 ? 63.75900 89.35100 14.42000 1.000 34.47255 532 LEU B CA 1
ATOM 8891 C C . LEU B 1 530 ? 64.47200 90.16600 15.49600 1.000 33.68035 532 LEU B C 1
ATOM 8892 O O . LEU B 1 530 ? 64.16300 91.34900 15.67300 1.000 31.39850 532 LEU B O 1
ATOM 8897 N N . LYS B 1 531 ? 65.42800 89.57000 16.21500 1.000 39.01257 533 LYS B N 1
ATOM 8898 C CA . LYS B 1 531 ? 66.17100 90.35200 17.19500 1.000 37.29395 533 LYS B CA 1
ATOM 8899 C C . LYS B 1 531 ? 66.91700 91.49700 16.51800 1.000 36.62808 533 LYS B C 1
ATOM 8900 O O . LYS B 1 531 ? 66.91800 92.63100 17.01600 1.000 33.39611 533 LYS B O 1
ATOM 8906 N N . SER B 1 532 ? 67.52700 91.22300 15.35900 1.000 34.32517 534 SER B N 1
ATOM 8907 C CA . SER B 1 532 ? 68.19400 92.27000 14.58800 1.000 33.74878 534 SER B CA 1
ATOM 8908 C C . SER B 1 532 ? 67.21500 93.36600 14.17400 1.000 33.16450 534 SER B C 1
ATOM 8909 O O . SER B 1 532 ? 67.54700 94.55800 14.22800 1.000 32.40125 534 SER B O 1
ATOM 8912 N N . THR B 1 533 ? 66.00200 92.98700 13.75900 1.000 34.59362 535 THR B N 1
ATOM 8913 C CA . THR B 1 533 ? 65.00500 93.98600 13.37800 1.000 33.01712 535 THR B CA 1
ATOM 8914 C C . THR B 1 533 ? 64.59900 94.84700 14.57300 1.000 34.08567 535 THR B C 1
ATOM 8915 O O . THR B 1 533 ? 64.48300 96.07300 14.45900 1.000 34.73048 535 THR B O 1
ATOM 8919 N N . VAL B 1 534 ? 64.36200 94.21800 15.72800 1.000 33.34874 536 VAL B N 1
ATOM 8920 C CA . VAL B 1 534 ? 63.97800 94.97300 16.92000 1.000 33.58561 536 VAL B CA 1
ATOM 8921 C C . VAL B 1 534 ? 65.07800 95.95900 17.30300 1.000 37.80453 536 VAL B C 1
ATOM 8922 O O . VAL B 1 534 ? 64.81700 97.13500 17.59000 1.000 38.96257 536 VAL B O 1
ATOM 8926 N N . LYS B 1 535 ? 66.32800 95.48900 17.31500 1.000 34.25411 537 LYS B N 1
ATOM 8927 C CA . LYS B 1 535 ? 67.45400 96.33800 17.70400 1.000 35.18053 537 LYS B CA 1
ATOM 8928 C C . LYS B 1 535 ? 67.61300 97.52400 16.75800 1.000 35.40688 537 LYS B C 1
ATOM 8929 O O . LYS B 1 535 ? 67.86100 98.65200 17.20100 1.000 36.83073 537 LYS B O 1
ATOM 8935 N N . ASN B 1 536 ? 67.46900 97.28600 15.45200 1.000 33.58824 538 ASN B N 1
ATOM 8936 C CA . ASN B 1 536 ? 67.53800 98.37300 14.48100 1.000 32.40915 538 ASN B CA 1
ATOM 8937 C C . ASN B 1 536 ? 66.44000 99.40000 14.71800 1.000 39.31261 538 ASN B C 1
ATOM 8938 O O . ASN B 1 536 ? 66.68500 100.60900 14.65000 1.000 37.26499 538 ASN B O 1
ATOM 8943 N N . THR B 1 537 ? 65.22300 98.93800 14.99500 1.000 37.88612 539 THR B N 1
ATOM 8944 C CA . THR B 1 537 ? 64.10200 99.85200 15.16200 1.000 40.70751 539 THR B CA 1
ATOM 8945 C C . THR B 1 537 ? 64.22400 100.63700 16.46100 1.000 41.33127 539 THR B C 1
ATOM 8946 O O . THR B 1 537 ? 64.03000 101.85700 16.47900 1.000 40.63908 539 THR B O 1
ATOM 8950 N N . VAL B 1 538 ? 64.52000 99.94800 17.56700 1.000 38.02035 540 VAL B N 1
ATOM 8951 C CA . VAL B 1 538 ? 64.74700 100.65200 18.82800 1.000 41.77869 540 VAL B CA 1
ATOM 8952 C C . VAL B 1 538 ? 65.85900 101.68500 18.67000 1.000 47.23987 540 VAL B C 1
ATOM 8953 O O . VAL B 1 538 ? 65.75100 102.82100 19.16200 1.000 41.95766 540 VAL B O 1
ATOM 8957 N N . SER B 1 539 ? 66.93300 101.32300 17.96100 1.000 42.62616 541 SER B N 1
ATOM 8958 C CA . SER B 1 539 ? 68.05400 102.24600 17.79700 1.000 39.55474 541 SER B CA 1
ATOM 8959 C C . SER B 1 539 ? 67.64000 103.49200 17.02000 1.000 37.66767 541 SER B C 1
ATOM 8960 O O . SER B 1 539 ? 67.91000 104.62100 17.44700 1.000 38.39671 541 SER B O 1
ATOM 8963 N N . SER B 1 540 ? 66.96800 103.30900 15.87800 1.000 39.44683 542 SER B N 1
ATOM 8964 C CA . SER B 1 540 ? 66.59800 104.46700 15.06500 1.000 39.81793 542 SER B CA 1
ATOM 8965 C C . SER B 1 540 ? 65.61100 105.37100 15.79800 1.000 40.61803 542 SER B C 1
ATOM 8966 O O . SER B 1 540 ? 65.72300 106.59900 15.73100 1.000 44.83432 542 SER B O 1
ATOM 8969 N N . VAL B 1 541 ? 64.64500 104.78600 16.50900 1.000 42.66301 543 VAL B N 1
ATOM 8970 C CA . VAL B 1 541 ? 63.68800 105.59100 17.26000 1.000 42.72618 543 VAL B CA 1
ATOM 8971 C C . VAL B 1 541 ? 64.38800 106.33000 18.39200 1.000 42.68407 543 VAL B C 1
ATOM 8972 O O . VAL B 1 541 ? 64.14500 107.52200 18.61800 1.000 45.58441 543 VAL B O 1
ATOM 8976 N N . ALA B 1 542 ? 65.27700 105.63900 19.11200 1.000 40.14955 544 ALA B N 1
ATOM 8977 C CA . ALA B 1 542 ? 66.06300 106.28500 20.15900 1.000 45.00013 544 ALA B CA 1
ATOM 8978 C C . ALA B 1 542 ? 66.83700 107.48000 19.61400 1.000 49.07167 544 ALA B C 1
ATOM 8979 O O . ALA B 1 542 ? 66.83100 108.56500 20.21000 1.000 50.95348 544 ALA B O 1
ATOM 8981 N N . LYS B 1 543 ? 67.50800 107.30600 18.47500 1.000 47.45306 545 LYS B N 1
ATOM 8982 C CA . LYS B 1 543 ? 68.25300 108.41900 17.89700 1.000 53.64327 545 LYS B CA 1
ATOM 8983 C C . LYS B 1 543 ? 67.34400 109.55200 17.44600 1.000 57.48321 545 LYS B C 1
ATOM 8984 O O . LYS B 1 543 ? 67.78400 110.70300 17.40500 1.000 57.44636 545 LYS B O 1
ATOM 8990 N N . ARG B 1 544 ? 66.08900 109.25800 17.11600 1.000 55.00396 546 ARG B N 1
ATOM 8991 C CA . ARG B 1 544 ? 65.20000 110.30200 16.62700 1.000 54.50654 546 ARG B CA 1
ATOM 8992 C C . ARG B 1 544 ? 64.61300 111.12200 17.77100 1.000 57.89115 546 ARG B C 1
ATOM 8993 O O . ARG B 1 544 ? 64.67100 112.35400 17.74600 1.000 60.39145 546 ARG B O 1
ATOM 9001 N N . VAL B 1 545 ? 64.04600 110.46900 18.78900 1.000 50.11390 547 VAL B N 1
ATOM 9002 C CA . VAL B 1 545 ? 63.27900 111.20500 19.79000 1.000 53.65643 547 VAL B CA 1
ATOM 9003 C C . VAL B 1 545 ? 64.09400 111.59000 21.01800 1.000 52.59315 547 VAL B C 1
ATOM 9004 O O . VAL B 1 545 ? 63.65900 112.47200 21.77700 1.000 54.52759 547 VAL B O 1
ATOM 9008 N N . LEU B 1 546 ? 65.26500 110.98800 21.23300 1.000 45.87392 548 LEU B N 1
ATOM 9009 C CA . LEU B 1 546 ? 66.03100 111.23300 22.45000 1.000 51.57724 548 LEU B CA 1
ATOM 9010 C C . LEU B 1 546 ? 67.28100 112.07900 22.21800 1.000 66.39743 548 LEU B C 1
ATOM 9011 O O . LEU B 1 546 ? 68.14900 112.13200 23.09400 1.000 68.16080 548 LEU B O 1
ATOM 9016 N N . THR B 1 547 ? 67.40000 112.74600 21.06900 1.000 74.15626 549 THR B N 1
ATOM 9017 C CA . THR B 1 547 ? 68.58300 113.56300 20.81100 1.000 88.12899 549 THR B CA 1
ATOM 9018 C C . THR B 1 547 ? 68.44700 114.91200 21.51000 1.000 94.13234 549 THR B C 1
ATOM 9019 O O . THR B 1 547 ? 67.49000 115.65900 21.26600 1.000 90.57402 549 THR B O 1
ATOM 9023 N N . MET B 1 548 ? 69.43500 115.22100 22.35800 1.000 99.18294 550 MET B N 1
ATOM 9024 C CA . MET B 1 548 ? 69.38200 116.27800 23.36500 1.000 99.76723 550 MET B CA 1
ATOM 9025 C C . MET B 1 548 ? 68.22300 116.04400 24.32900 1.000 95.47987 550 MET B C 1
ATOM 9026 O O . MET B 1 548 ? 67.05700 116.24500 23.97500 1.000 96.90109 550 MET B O 1
ATOM 9031 N N . GLY B 1 549 ? 68.54900 115.59900 25.54100 1.000 88.01055 551 GLY B N 1
ATOM 9032 C CA . GLY B 1 549 ? 67.58400 115.43300 26.61300 1.000 80.34121 551 GLY B CA 1
ATOM 9033 C C . GLY B 1 549 ? 66.34500 114.63400 26.28000 1.000 75.97490 551 GLY B C 1
ATOM 9034 O O . GLY B 1 549 ? 65.23800 115.15700 26.37900 1.000 77.58035 551 GLY B O 1
ATOM 9035 N N . SER B 1 557 ? 71.45600 111.34900 23.75000 1.000 66.78696 559 SER B N 1
ATOM 9036 C CA . SER B 1 557 ? 71.56000 110.51300 24.94200 1.000 68.36346 559 SER B CA 1
ATOM 9037 C C . SER B 1 557 ? 72.23000 109.18400 24.60400 1.000 67.71865 559 SER B C 1
ATOM 9038 O O . SER B 1 557 ? 71.59200 108.13200 24.64300 1.000 70.41634 559 SER B O 1
ATOM 9041 N N . ARG B 1 558 ? 73.52800 109.25500 24.28800 1.000 73.40354 560 ARG B N 1
ATOM 9042 C CA . ARG B 1 558 ? 74.24800 108.10500 23.73800 1.000 73.05613 560 ARG B CA 1
ATOM 9043 C C . ARG B 1 558 ? 74.20700 106.90700 24.68000 1.000 74.93793 560 ARG B C 1
ATOM 9044 O O . ARG B 1 558 ? 74.07000 105.76100 24.23200 1.000 72.79294 560 ARG B O 1
ATOM 9046 N N . PHE B 1 559 ? 74.32300 107.14800 25.98800 1.000 75.53800 561 PHE B N 1
ATOM 9047 C CA . PHE B 1 559 ? 74.32100 106.04100 26.93700 1.000 73.69305 561 PHE B CA 1
ATOM 9048 C C . PHE B 1 559 ? 72.91700 105.51600 27.19400 1.000 65.50522 561 PHE B C 1
ATOM 9049 O O . PHE B 1 559 ? 72.75600 104.33700 27.53800 1.000 56.48046 561 PHE B O 1
ATOM 9057 N N . CYS B 1 560 ? 71.90100 106.36300 27.02300 1.000 56.59363 562 CYS B N 1
ATOM 9058 C CA . CYS B 1 560 ? 70.52800 105.87400 27.03600 1.000 57.41741 562 CYS B CA 1
ATOM 9059 C C . CYS B 1 560 ? 70.30600 104.86000 25.92100 1.000 48.14525 562 CYS B C 1
ATOM 9060 O O . CYS B 1 560 ? 69.81000 103.75200 26.16000 1.000 45.78707 562 CYS B O 1
ATOM 9063 N N . GLU B 1 561 ? 70.68200 105.22300 24.69100 1.000 46.17659 563 GLU B N 1
ATOM 9064 C CA . GLU B 1 561 ? 70.52500 104.30700 23.56700 1.000 42.59458 563 GLU B CA 1
ATOM 9065 C C . GLU B 1 561 ? 71.32900 103.02900 23.78400 1.000 38.38092 563 GLU B C 1
ATOM 9066 O O . GLU B 1 561 ? 70.88700 101.93300 23.41800 1.000 42.81829 563 GLU B O 1
ATOM 9072 N N . LYS B 1 562 ? 72.49900 103.14200 24.41100 1.000 41.36022 564 LYS B N 1
ATOM 9073 C CA . LYS B 1 562 ? 73.30900 101.95600 24.65800 1.000 45.05014 564 LYS B CA 1
ATOM 9074 C C . LYS B 1 562 ? 72.58600 100.98200 25.58200 1.000 47.79257 564 LYS B C 1
ATOM 9075 O O . LYS B 1 562 ? 72.54500 99.77300 25.31600 1.000 42.12610 564 LYS B O 1
ATOM 9081 N N . ASP B 1 563 ? 71.97800 101.49100 26.65700 1.000 45.68179 565 ASP B N 1
ATOM 9082 C CA . ASP B 1 563 ? 71.25300 100.61400 27.57100 1.000 40.83384 565 ASP B CA 1
ATOM 9083 C C . ASP B 1 563 ? 69.96000 100.09200 26.95500 1.000 40.17061 565 ASP B C 1
ATOM 9084 O O . ASP B 1 563 ? 69.53300 98.97800 27.27800 1.000 41.91292 565 ASP B O 1
ATOM 9089 N N . LEU B 1 564 ? 69.32000 100.87400 26.08100 1.000 36.95180 566 LEU B N 1
ATOM 9090 C CA . LEU B 1 564 ? 68.11400 100.39100 25.41100 1.000 36.12802 566 LEU B CA 1
ATOM 9091 C C . LEU B 1 564 ? 68.43600 99.22500 24.48600 1.000 39.23892 566 LEU B C 1
ATOM 9092 O O . LEU B 1 564 ? 67.70500 98.22700 24.45300 1.000 40.37326 566 LEU B O 1
ATOM 9097 N N . LEU B 1 565 ? 69.52400 99.33100 23.72000 1.000 41.84975 567 LEU B N 1
ATOM 9098 C CA . LEU B 1 565 ? 69.91700 98.20600 22.88200 1.000 39.05995 567 LEU B CA 1
ATOM 9099 C C . LEU B 1 565 ? 70.36400 97.01900 23.72500 1.000 39.57317 567 LEU B C 1
ATOM 9100 O O . LEU B 1 565 ? 70.21700 95.87400 23.29600 1.000 35.25423 567 LEU B O 1
ATOM 9105 N N . ARG B 1 566 ? 70.90700 97.26300 24.92200 1.000 38.96520 568 ARG B N 1
ATOM 9106 C CA . ARG B 1 566 ? 71.28000 96.14500 25.78200 1.000 39.24155 568 ARG B CA 1
ATOM 9107 C C . ARG B 1 566 ? 70.05400 95.38400 26.26700 1.000 40.22851 568 ARG B C 1
ATOM 9108 O O . ARG B 1 566 ? 70.11300 94.15600 26.41500 1.000 37.40448 568 ARG B O 1
ATOM 9113 N N . VAL B 1 567 ? 68.94300 96.09000 26.51300 1.000 38.26775 569 VAL B N 1
ATOM 9114 C CA . VAL B 1 567 ? 67.67300 95.42200 26.80200 1.000 36.30172 569 VAL B CA 1
ATOM 9115 C C . VAL B 1 567 ? 67.31000 94.46500 25.67500 1.000 32.84341 569 VAL B C 1
ATOM 9116 O O . VAL B 1 567 ? 66.89400 93.32300 25.91100 1.000 36.83600 569 VAL B O 1
ATOM 9120 N N . VAL B 1 568 ? 67.43100 94.93200 24.42800 1.000 36.70703 570 VAL B N 1
ATOM 9121 C CA . VAL B 1 568 ? 67.09400 94.08000 23.29200 1.000 36.52806 570 VAL B CA 1
ATOM 9122 C C . VAL B 1 568 ? 68.04200 92.89200 23.22200 1.000 40.37853 570 VAL B C 1
ATOM 9123 O O . VAL B 1 568 ? 67.61800 91.76300 22.95500 1.000 41.44444 570 VAL B O 1
ATOM 9127 N N . ASP B 1 569 ? 69.33700 93.11700 23.48000 1.000 40.10218 571 ASP B N 1
ATOM 9128 C CA . ASP B 1 569 ? 70.30500 92.02500 23.35200 1.000 38.70990 571 ASP B CA 1
ATOM 9129 C C . ASP B 1 569 ? 70.01900 90.91000 24.34700 1.000 41.41549 571 ASP B C 1
ATOM 9130 O O . ASP B 1 569 ? 70.22400 89.73000 24.04000 1.000 41.43128 571 ASP B O 1
ATOM 9135 N N . ARG B 1 570 ? 69.52600 91.25800 25.53500 1.000 39.08363 572 ARG B N 1
ATOM 9136 C CA . ARG B 1 570 ? 69.38200 90.28400 26.61100 1.000 42.68143 572 ARG B CA 1
ATOM 9137 C C . ARG B 1 570 ? 67.99500 89.66300 26.67700 1.000 43.24203 572 ARG B C 1
ATOM 9138 O O . ARG B 1 570 ? 67.86100 88.52500 27.13800 1.000 50.75345 572 ARG B O 1
ATOM 9140 N N . GLU B 1 571 ? 66.96600 90.36600 26.21300 1.000 35.74639 573 GLU B N 1
ATOM 9141 C CA . GLU B 1 571 ? 65.60300 89.86700 26.33300 1.000 35.65427 573 GLU B CA 1
ATOM 9142 C C . GLU B 1 571 ? 65.33400 88.74900 25.32800 1.000 37.31500 573 GLU B C 1
ATOM 9143 O O . GLU B 1 571 ? 65.78800 88.79900 24.18100 1.000 40.03901 573 GLU B O 1
ATOM 9149 N N . TYR B 1 572 ? 64.59100 87.73100 25.77100 1.000 34.98314 574 TYR B N 1
ATOM 9150 C CA . TYR B 1 572 ? 64.20300 86.61700 24.90700 1.000 37.69399 574 TYR B CA 1
ATOM 9151 C C . TYR B 1 572 ? 63.16300 87.07800 23.88600 1.000 37.08339 574 TYR B C 1
ATOM 9152 O O . TYR B 1 572 ? 62.05300 87.47300 24.25600 1.000 36.22013 574 TYR B O 1
ATOM 9161 N N . ILE B 1 573 ? 63.52100 87.01700 22.60100 1.000 33.05133 575 ILE B N 1
ATOM 9162 C CA . ILE B 1 573 ? 62.62400 87.46400 21.53300 1.000 30.75895 575 ILE B CA 1
ATOM 9163 C C . ILE B 1 573 ? 61.23800 86.84400 21.68400 1.000 29.15350 575 ILE B C 1
ATOM 9164 O O . ILE B 1 573 ? 60.22000 87.53700 21.60900 1.000 30.07992 575 ILE B O 1
ATOM 9169 N N . PHE B 1 574 ? 61.17500 85.53500 21.93200 1.000 30.25889 576 PHE B N 1
ATOM 9170 C CA . PHE B 1 574 ? 59.88300 84.85500 21.92500 1.000 34.46203 576 PHE B CA 1
ATOM 9171 C C . PHE B 1 574 ? 59.06100 85.12600 23.17900 1.000 37.97034 576 PHE B C 1
ATOM 9172 O O . PHE B 1 574 ? 57.92400 84.65600 23.27300 1.000 39.77319 576 PHE B O 1
ATOM 9180 N N . ALA B 1 575 ? 59.59100 85.88900 24.12700 1.000 35.94378 577 ALA B N 1
ATOM 9181 C CA . ALA B 1 575 ? 58.77600 86.35900 25.23200 1.000 34.54888 577 ALA B CA 1
ATOM 9182 C C . ALA B 1 575 ? 57.93800 87.57500 24.86200 1.000 34.40939 577 ALA B C 1
ATOM 9183 O O . ALA B 1 575 ? 57.11100 88.00300 25.68000 1.000 37.96508 577 ALA B O 1
ATOM 9185 N N . TYR B 1 576 ? 58.10700 88.14000 23.65700 1.000 29.64040 578 TYR B N 1
ATOM 9186 C CA . TYR B 1 576 ? 57.33700 89.34300 23.33100 1.000 34.55677 578 TYR B CA 1
ATOM 9187 C C . TYR B 1 576 ? 57.02600 89.53200 21.84600 1.000 37.33342 578 TYR B C 1
ATOM 9188 O O . TYR B 1 576 ? 56.18000 90.36200 21.50000 1.000 35.58848 578 TYR B O 1
ATOM 9197 N N . ILE B 1 577 ? 57.66300 88.76200 20.96000 1.000 36.37015 579 ILE B N 1
ATOM 9198 C CA . ILE B 1 577 ? 57.64000 89.13700 19.54600 1.000 33.22240 579 ILE B CA 1
ATOM 9199 C C . ILE B 1 577 ? 56.27000 88.94400 18.89500 1.000 40.83648 579 ILE B C 1
ATOM 9200 O O . ILE B 1 577 ? 56.00900 89.53500 17.84000 1.000 38.82308 579 ILE B O 1
ATOM 9205 N N . ASP B 1 578 ? 55.37700 88.14600 19.48900 1.000 34.38570 580 ASP B N 1
ATOM 9206 C CA . ASP B 1 578 ? 54.04600 87.98600 18.91300 1.000 40.69698 580 ASP B CA 1
ATOM 9207 C C . ASP B 1 578 ? 53.18300 89.22800 19.08400 1.000 44.20530 580 ASP B C 1
ATOM 9208 O O . ASP B 1 578 ? 52.15800 89.34600 18.40800 1.000 48.26895 580 ASP B O 1
ATOM 9213 N N . ASP B 1 579 ? 53.57400 90.15000 19.95600 1.000 44.14740 581 ASP B N 1
ATOM 9214 C CA . ASP B 1 579 ? 52.89500 91.42700 20.15200 1.000 42.24717 581 ASP B CA 1
ATOM 9215 C C . ASP B 1 579 ? 53.92200 92.37900 20.74900 1.000 37.62820 581 ASP B C 1
ATOM 9216 O O . ASP B 1 579 ? 53.84700 92.70700 21.94100 1.000 40.05743 581 ASP B O 1
ATOM 9221 N N . PRO B 1 580 ? 54.90300 92.82600 19.96000 1.000 34.39097 582 PRO B N 1
ATOM 9222 C CA . PRO B 1 580 ? 56.12600 93.38700 20.56000 1.000 39.17312 582 PRO B CA 1
ATOM 9223 C C . PRO B 1 580 ? 55.90200 94.65600 21.34700 1.000 36.91232 582 PRO B C 1
ATOM 9224 O O . PRO B 1 580 ? 56.66300 94.92500 22.28300 1.000 39.50737 582 PRO B O 1
ATOM 9228 N N . CYS B 1 581 ? 54.89200 95.45100 21.00000 1.000 35.00946 583 CYS B N 1
ATOM 9229 C CA . CYS B 1 581 ? 54.62900 96.70300 21.69500 1.000 34.29359 583 CYS B CA 1
ATOM 9230 C C . CYS B 1 581 ? 53.56800 96.58400 22.77900 1.000 41.85239 583 CYS B C 1
ATOM 9231 O O . CYS B 1 581 ? 53.11600 97.60800 23.29700 1.000 48.39528 583 CYS B O 1
ATOM 9234 N N . SER B 1 582 ? 53.17100 95.36800 23.14800 1.000 41.24705 584 SER B N 1
ATOM 9235 C CA . SER B 1 582 ? 52.23900 95.21300 24.25400 1.000 37.14393 584 SER B CA 1
ATOM 9236 C C . SER B 1 582 ? 52.85800 95.73200 25.54300 1.000 42.97357 584 SER B C 1
ATOM 9237 O O . SER B 1 582 ? 54.01400 95.43000 25.85900 1.000 39.89426 584 SER B O 1
ATOM 9240 N N . ALA B 1 583 ? 52.07500 96.50800 26.29300 1.000 46.04763 585 ALA B N 1
ATOM 9241 C CA . ALA B 1 583 ? 52.55100 97.10600 27.53300 1.000 46.66875 585 ALA B CA 1
ATOM 9242 C C . ALA B 1 583 ? 52.72400 96.09500 28.65600 1.000 50.03231 585 ALA B C 1
ATOM 9243 O O . ALA B 1 583 ? 53.33600 96.43000 29.67500 1.000 51.00348 585 ALA B O 1
ATOM 9245 N N . THR B 1 584 ? 52.19500 94.88300 28.50800 1.000 44.67378 586 THR B N 1
ATOM 9246 C CA . THR B 1 584 ? 52.34300 93.84000 29.51300 1.000 49.78228 586 THR B CA 1
ATOM 9247 C C . THR B 1 584 ? 53.38400 92.79800 29.12100 1.000 46.83456 586 THR B C 1
ATOM 9248 O O . THR B 1 584 ? 53.51100 91.77600 29.80000 1.000 44.51850 586 THR B O 1
ATOM 9252 N N . TYR B 1 585 ? 54.11900 93.03200 28.04100 1.000 45.16331 587 TYR B N 1
ATOM 9253 C CA . TYR B 1 585 ? 55.23600 92.20300 27.62800 1.000 44.60008 587 TYR B CA 1
ATOM 9254 C C . TYR B 1 585 ? 56.54600 92.85200 28.04900 1.000 41.75501 587 TYR B C 1
ATOM 9255 O O . TYR B 1 585 ? 56.60400 94.06400 28.28300 1.000 42.47351 587 TYR B O 1
ATOM 9264 N N . PRO B 1 586 ? 57.62500 92.07500 28.17400 1.000 38.97836 588 PRO B N 1
ATOM 9265 C CA . PRO B 1 586 ? 58.84200 92.61900 28.80000 1.000 37.68873 588 PRO B CA 1
ATOM 9266 C C . PRO B 1 586 ? 59.60000 93.64200 27.96700 1.000 42.22085 588 PRO B C 1
ATOM 9267 O O . PRO B 1 586 ? 60.37600 94.40500 28.55200 1.000 39.18628 588 PRO B O 1
ATOM 9271 N N . LEU B 1 587 ? 59.42700 93.69900 26.64200 1.000 39.37314 589 LEU B N 1
ATOM 9272 C CA . LEU B 1 587 ? 60.20100 94.66800 25.86300 1.000 33.80142 589 LEU B CA 1
ATOM 9273 C C . LEU B 1 587 ? 59.82400 96.09800 26.24400 1.000 35.93852 589 LEU B C 1
ATOM 9274 O O . LEU B 1 587 ? 60.66800 96.87100 26.71900 1.000 35.10158 589 LEU B O 1
ATOM 9279 N N . MET B 1 588 ? 58.54800 96.45700 26.06400 1.000 34.60941 590 MET B N 1
ATOM 9280 C CA . MET B 1 588 ? 58.08300 97.79200 26.43300 1.000 34.31727 590 MET B CA 1
ATOM 9281 C C . MET B 1 588 ? 58.33600 98.08300 27.90800 1.000 33.97249 590 MET B C 1
ATOM 9282 O O . MET B 1 588 ? 58.74500 99.19400 28.26700 1.000 39.62844 590 MET B O 1
ATOM 9287 N N . GLN B 1 589 ? 58.10000 97.09900 28.78000 1.000 31.80645 591 GLN B N 1
ATOM 9288 C CA . GLN B 1 589 ? 58.31400 97.32700 30.20700 1.000 34.24621 591 GLN B CA 1
ATOM 9289 C C . GLN B 1 589 ? 59.77600 97.64900 30.50300 1.000 36.84389 591 GLN B C 1
ATOM 9290 O O . GLN B 1 589 ? 60.07800 98.60200 31.23300 1.000 33.19345 591 GLN B O 1
ATOM 9296 N N . LYS B 1 590 ? 60.70500 96.87200 29.93600 1.000 33.61192 592 LYS B N 1
ATOM 9297 C CA . LYS B 1 590 ? 62.10600 97.06200 30.28600 1.000 34.75943 592 LYS B CA 1
ATOM 9298 C C . LYS B 1 590 ? 62.73300 98.24400 29.55400 1.000 38.09404 592 LYS B C 1
ATOM 9299 O O . LYS B 1 590 ? 63.63400 98.88900 30.10300 1.000 41.35759 592 LYS B O 1
ATOM 9305 N N . LEU B 1 591 ? 62.28900 98.55100 28.33000 1.000 35.12790 593 LEU B N 1
ATOM 9306 C CA . LEU B 1 591 ? 62.70500 99.81100 27.71300 1.000 35.47004 593 LEU B CA 1
ATOM 9307 C C . LEU B 1 591 ? 62.29500 100.99300 28.58200 1.000 38.79939 593 LEU B C 1
ATOM 9308 O O . LEU B 1 591 ? 63.11200 101.87400 28.88300 1.000 34.66731 593 LEU B O 1
ATOM 9313 N N . ARG B 1 592 ? 61.02800 101.01700 29.00700 1.000 34.84365 594 ARG B N 1
ATOM 9314 C CA . ARG B 1 592 ? 60.54900 102.09500 29.86700 1.000 36.63334 594 ARG B CA 1
ATOM 9315 C C . ARG B 1 592 ? 61.31600 102.13700 31.18400 1.000 37.11761 594 ARG B C 1
ATOM 9316 O O . ARG B 1 592 ? 61.67700 103.21800 31.65900 1.000 36.52017 594 ARG B O 1
ATOM 9324 N N . GLN B 1 593 ? 61.57600 100.96900 31.78700 1.000 34.99104 595 GLN B N 1
ATOM 9325 C CA . GLN B 1 593 ? 62.37400 100.92000 33.01400 1.000 35.25686 595 GLN B CA 1
ATOM 9326 C C . GLN B 1 593 ? 63.74100 101.55100 32.81000 1.000 35.34634 595 GLN B C 1
ATOM 9327 O O . GLN B 1 593 ? 64.26600 102.22200 33.70600 1.000 36.57017 595 GLN B O 1
ATOM 9333 N N . THR B 1 594 ? 64.32100 101.35800 31.62500 1.000 31.54062 596 THR B N 1
ATOM 9334 C CA . THR B 1 594 ? 65.62100 101.93200 31.31000 1.000 31.65643 596 THR B CA 1
ATOM 9335 C C . THR B 1 594 ? 65.55200 103.45400 31.26100 1.000 37.03339 596 THR B C 1
ATOM 9336 O O . THR B 1 594 ? 66.34700 104.14300 31.91200 1.000 38.65200 596 THR B O 1
ATOM 9340 N N . LEU B 1 595 ? 64.61000 103.99500 30.48500 1.000 39.86794 597 LEU B N 1
ATOM 9341 C CA . LEU B 1 595 ? 64.45800 105.44400 30.41100 1.000 40.09428 597 LEU B CA 1
ATOM 9342 C C . LEU B 1 595 ? 64.19200 106.03700 31.78500 1.000 37.10182 597 LEU B C 1
ATOM 9343 O O . LEU B 1 595 ? 64.66100 107.13700 32.09600 1.000 37.07813 597 LEU B O 1
ATOM 9348 N N . VAL B 1 596 ? 63.43000 105.32700 32.62000 1.000 33.44085 598 VAL B N 1
ATOM 9349 C CA . VAL B 1 596 ? 63.13100 105.83900 33.95400 1.000 37.42554 598 VAL B CA 1
ATOM 9350 C C . VAL B 1 596 ? 64.39100 105.86600 34.81200 1.000 40.12060 598 VAL B C 1
ATOM 9351 O O . VAL B 1 596 ? 64.64300 106.83700 35.53700 1.000 40.14429 598 VAL B O 1
ATOM 9355 N N . GLU B 1 597 ? 65.19600 104.80200 34.75400 1.000 43.32098 599 GLU B N 1
ATOM 9356 C CA . GLU B 1 597 ? 66.44800 104.78600 35.50500 1.000 48.10840 599 GLU B CA 1
ATOM 9357 C C . GLU B 1 597 ? 67.37400 105.90600 35.04700 1.000 48.54003 599 GLU B C 1
ATOM 9358 O O . GLU B 1 597 ? 68.02000 106.56500 35.87000 1.000 49.10589 599 GLU B O 1
ATOM 9364 N N . HIS B 1 598 ? 67.43300 106.15700 33.73900 1.000 43.53943 600 HIS B N 1
ATOM 9365 C CA . HIS B 1 598 ? 68.26500 107.25200 33.25300 1.000 44.43427 600 HIS B CA 1
ATOM 9366 C C . HIS B 1 598 ? 67.72300 108.60600 33.70500 1.000 43.07359 600 HIS B C 1
ATOM 9367 O O . HIS B 1 598 ? 68.50200 109.49800 34.06300 1.000 39.75477 600 HIS B O 1
ATOM 9374 N N . ALA B 1 599 ? 66.39700 108.77800 33.70500 1.000 35.85956 601 ALA B N 1
ATOM 9375 C CA . ALA B 1 599 ? 65.82100 110.02800 34.19500 1.000 36.78336 601 ALA B CA 1
ATOM 9376 C C . ALA B 1 599 ? 66.14900 110.24100 35.66600 1.000 41.47603 601 ALA B C 1
ATOM 9377 O O . ALA B 1 599 ? 66.51900 111.34900 36.07400 1.000 43.46311 601 ALA B O 1
ATOM 9379 N N . LEU B 1 600 ? 66.02900 109.18500 36.47700 1.000 40.79436 602 LEU B N 1
ATOM 9380 C CA . LEU B 1 600 ? 66.31100 109.32000 37.90100 1.000 42.66301 602 LEU B CA 1
ATOM 9381 C C . LEU B 1 600 ? 67.76500 109.68100 38.15800 1.000 46.40556 602 LEU B C 1
ATOM 9382 O O . LEU B 1 600 ? 68.07800 110.27600 39.19400 1.000 49.61648 602 LEU B O 1
ATOM 9387 N N . LYS B 1 601 ? 68.66200 109.33700 37.23800 1.000 46.30555 603 LYS B N 1
ATOM 9388 C CA . LYS B 1 601 ? 70.07100 109.68300 37.36300 1.000 54.09596 603 LYS B CA 1
ATOM 9389 C C . LYS B 1 601 ? 70.43300 110.95400 36.60400 1.000 53.52484 603 LYS B C 1
ATOM 9390 O O . LYS B 1 601 ? 71.60300 111.34900 36.60800 1.000 52.24311 603 LYS B O 1
ATOM 9396 N N . ASN B 1 602 ? 69.45800 111.60300 35.96800 1.000 53.47483 604 ASN B N 1
ATOM 9397 C CA . ASN B 1 602 ? 69.69900 112.75800 35.11000 1.000 53.46694 604 ASN B CA 1
ATOM 9398 C C . ASN B 1 602 ? 69.84000 114.06700 35.88200 1.000 55.08555 604 ASN B C 1
ATOM 9399 O O . ASN B 1 602 ? 70.20900 115.08300 35.28400 1.000 55.82775 604 ASN B O 1
ATOM 9404 N N . GLY B 1 603 ? 69.54100 114.07800 37.17800 1.000 54.24598 605 GLY B N 1
ATOM 9405 C CA . GLY B 1 603 ? 69.85100 115.24600 37.98800 1.000 53.48536 605 GLY B CA 1
ATOM 9406 C C . GLY B 1 603 ? 69.00200 116.45600 37.64200 1.000 54.43547 605 GLY B C 1
ATOM 9407 O O . GLY B 1 603 ? 67.82500 116.34800 37.28500 1.000 59.79664 605 GLY B O 1
ATOM 9408 N N . ASP B 1 604 ? 69.62100 117.63400 37.74500 1.000 59.42028 606 ASP B N 1
ATOM 9409 C CA . ASP B 1 604 ? 68.91400 118.89600 37.54400 1.000 59.88086 606 ASP B CA 1
ATOM 9410 C C . ASP B 1 604 ? 68.45300 119.08300 36.10300 1.000 63.33917 606 ASP B C 1
ATOM 9411 O O . ASP B 1 604 ? 67.51100 119.84700 35.86200 1.000 61.31788 606 ASP B O 1
ATOM 9414 N N . ASN B 1 605 ? 69.09200 118.41100 35.14100 1.000 63.55499 607 ASN B N 1
ATOM 9415 C CA . ASN B 1 605 ? 68.60200 118.45300 33.76800 1.000 63.49182 607 ASN B CA 1
ATOM 9416 C C . ASN B 1 605 ? 67.20900 117.84900 33.64800 1.000 62.92070 607 ASN B C 1
ATOM 9417 O O . ASN B 1 605 ? 66.49100 118.15400 32.68900 1.000 61.18365 607 ASN B O 1
ATOM 9422 N N . GLU B 1 606 ? 66.81200 117.00600 34.60400 1.000 61.23366 608 GLU B N 1
ATOM 9423 C CA . GLU B 1 606 ? 65.46300 116.45700 34.61200 1.000 59.94403 608 GLU B CA 1
ATOM 9424 C C . GLU B 1 606 ? 64.42600 117.49400 35.02200 1.000 61.08101 608 GLU B C 1
ATOM 9425 O O . GLU B 1 606 ? 63.23400 117.29400 34.76500 1.000 57.84641 608 GLU B O 1
ATOM 9431 N N . ARG B 1 607 ? 64.85500 118.59600 35.64600 1.000 59.49134 609 ARG B N 1
ATOM 9432 C CA . ARG B 1 607 ? 63.94000 119.64500 36.08400 1.000 66.31321 609 ARG B CA 1
ATOM 9433 C C . ARG B 1 607 ? 63.58600 120.62000 34.96800 1.000 66.62378 609 ARG B C 1
ATOM 9434 O O . ARG B 1 607 ? 62.63600 121.39700 35.11700 1.000 67.23175 609 ARG B O 1
ATOM 9442 N N . ASN B 1 608 ? 64.32900 120.60600 33.86700 1.000 63.28654 610 ASN B N 1
ATOM 9443 C CA . ASN B 1 608 ? 64.02600 121.42100 32.69900 1.000 60.59148 610 ASN B CA 1
ATOM 9444 C C . ASN B 1 608 ? 63.28500 120.54600 31.69700 1.000 57.43583 610 ASN B C 1
ATOM 9445 O O . ASN B 1 608 ? 63.78700 119.48600 31.30500 1.000 54.92237 610 ASN B O 1
ATOM 9450 N N . LEU B 1 609 ? 62.08700 120.98300 31.29700 1.000 58.39648 611 LEU B N 1
ATOM 9451 C CA . LEU B 1 609 ? 61.29300 120.20700 30.34800 1.000 62.45486 611 LEU B CA 1
ATOM 9452 C C . LEU B 1 609 ? 62.06300 119.93000 29.06500 1.000 60.52831 611 LEU B C 1
ATOM 9453 O O . LEU B 1 609 ? 61.82000 118.91500 28.40300 1.000 59.61241 611 LEU B O 1
ATOM 9457 N N . SER B 1 610 ? 63.00400 120.80600 28.70900 1.000 63.21021 612 SER B N 1
ATOM 9458 C CA . SER B 1 610 ? 63.75400 120.64200 27.46900 1.000 59.52819 612 SER B CA 1
ATOM 9459 C C . SER B 1 610 ? 64.71900 119.46500 27.53500 1.000 57.01736 612 SER B C 1
ATOM 9460 O O . SER B 1 610 ? 64.95800 118.80700 26.51500 1.000 49.72175 612 SER B O 1
ATOM 9463 N N . THR B 1 611 ? 65.28500 119.18700 28.71200 1.000 54.96185 613 THR B N 1
ATOM 9464 C CA . THR B 1 611 ? 66.28800 118.13900 28.87800 1.000 57.89115 613 THR B CA 1
ATOM 9465 C C . THR B 1 611 ? 65.77200 116.95800 29.70000 1.000 53.33797 613 THR B C 1
ATOM 9466 O O . THR B 1 611 ? 66.56900 116.14700 30.18000 1.000 52.79580 613 THR B O 1
ATOM 9470 N N . SER B 1 612 ? 64.45400 116.83900 29.85900 1.000 53.44588 614 SER B N 1
ATOM 9471 C CA . SER B 1 612 ? 63.86600 115.82100 30.72500 1.000 47.45043 614 SER B CA 1
ATOM 9472 C C . SER B 1 612 ? 63.73100 114.50100 29.97400 1.000 48.76111 614 SER B C 1
ATOM 9473 O O . SER B 1 612 ? 63.04000 114.42800 28.95300 1.000 48.47160 614 SER B O 1
ATOM 9476 N N . ILE B 1 613 ? 64.37700 113.45500 30.49000 1.000 43.71314 615 ILE B N 1
ATOM 9477 C CA . ILE B 1 613 ? 64.23700 112.13200 29.89000 1.000 46.37661 615 ILE B CA 1
ATOM 9478 C C . ILE B 1 613 ? 62.83400 111.58600 30.12400 1.000 44.63167 615 ILE B C 1
ATOM 9479 O O . ILE B 1 613 ? 62.23600 110.97100 29.23300 1.000 45.62126 615 ILE B O 1
ATOM 9484 N N . PHE B 1 614 ? 62.27700 111.81300 31.32000 1.000 43.24992 616 PHE B N 1
ATOM 9485 C CA . PHE B 1 614 ? 60.93800 111.31600 31.61900 1.000 46.26871 616 PHE B CA 1
ATOM 9486 C C . PHE B 1 614 ? 59.90100 111.89700 30.66400 1.000 48.74795 616 PHE B C 1
ATOM 9487 O O . PHE B 1 614 ? 58.94400 111.21200 30.28300 1.000 46.17133 616 PHE B O 1
ATOM 9495 N N . GLN B 1 615 ? 60.06900 113.16200 30.27200 1.000 51.08507 617 GLN B N 1
ATOM 9496 C CA . GLN B 1 615 ? 59.14200 113.79800 29.34100 1.000 50.90347 617 GLN B CA 1
ATOM 9497 C C . GLN B 1 615 ? 59.28600 113.29100 27.91000 1.000 47.80836 617 GLN B C 1
ATOM 9498 O O . GLN B 1 615 ? 58.49200 113.69900 27.05300 1.000 43.07095 617 GLN B O 1
ATOM 9504 N N . LYS B 1 616 ? 60.25400 112.41400 27.63300 1.000 46.08447 618 LYS B N 1
ATOM 9505 C CA . LYS B 1 616 ? 60.41000 111.81400 26.31300 1.000 43.41573 618 LYS B CA 1
ATOM 9506 C C . LYS B 1 616 ? 59.83000 110.40600 26.22100 1.000 44.04212 618 LYS B C 1
ATOM 9507 O O . LYS B 1 616 ? 59.74300 109.86100 25.11500 1.000 44.76853 618 LYS B O 1
ATOM 9513 N N . ILE B 1 617 ? 59.41800 109.81500 27.34400 1.000 41.50498 619 ILE B N 1
ATOM 9514 C CA . ILE B 1 617 ? 58.97900 108.42000 27.33900 1.000 36.43332 619 ILE B CA 1
ATOM 9515 C C . ILE B 1 617 ? 57.74800 108.24500 26.45700 1.000 41.77343 619 ILE B C 1
ATOM 9516 O O . ILE B 1 617 ? 57.70700 107.36600 25.58700 1.000 42.21032 619 ILE B O 1
ATOM 9521 N N . ALA B 1 618 ? 56.72400 109.07800 26.66600 1.000 39.49421 620 ALA B N 1
ATOM 9522 C CA . ALA B 1 618 ? 55.49400 108.93300 25.89200 1.000 43.87105 620 ALA B CA 1
ATOM 9523 C C . ALA B 1 618 ? 55.76800 109.04100 24.39700 1.000 44.37111 620 ALA B C 1
ATOM 9524 O O . ALA B 1 618 ? 55.24900 108.24600 23.60500 1.000 44.05265 620 ALA B O 1
ATOM 9526 N N . THR B 1 619 ? 56.59100 110.01200 23.99600 1.000 37.84401 621 THR B N 1
ATOM 9527 C CA . THR B 1 619 ? 56.95000 110.15200 22.58900 1.000 40.41274 621 THR B CA 1
ATOM 9528 C C . THR B 1 619 ? 57.67700 108.91500 22.08100 1.000 42.20769 621 THR B C 1
ATOM 9529 O O . THR B 1 619 ? 57.36500 108.39800 21.00000 1.000 42.34718 621 THR B O 1
ATOM 9533 N N . PHE B 1 620 ? 58.66000 108.43300 22.85100 1.000 37.36501 622 PHE B N 1
ATOM 9534 C CA . PHE B 1 620 ? 59.43200 107.26200 22.44400 1.000 38.44408 622 PHE B CA 1
ATOM 9535 C C . PHE B 1 620 ? 58.52500 106.05500 22.25900 1.000 39.70476 622 PHE B C 1
ATOM 9536 O O . PHE B 1 620 ? 58.60600 105.35400 21.24400 1.000 40.64435 622 PHE B O 1
ATOM 9544 N N . GLU B 1 621 ? 57.64000 105.80900 23.23200 1.000 35.18053 623 GLU B N 1
ATOM 9545 C CA . GLU B 1 621 ? 56.72000 104.67900 23.13800 1.000 39.12574 623 GLU B CA 1
ATOM 9546 C C . GLU B 1 621 ? 55.75900 104.83500 21.96200 1.000 38.69674 623 GLU B C 1
ATOM 9547 O O . GLU B 1 621 ? 55.50100 103.86800 21.23300 1.000 41.93924 623 GLU B O 1
ATOM 9553 N N . ASP B 1 622 ? 55.23800 106.04300 21.74300 1.000 38.32302 624 ASP B N 1
ATOM 9554 C CA . ASP B 1 622 ? 54.33100 106.24900 20.61700 1.000 44.08686 624 ASP B CA 1
ATOM 9555 C C . ASP B 1 622 ? 55.03400 105.99300 19.29000 1.000 42.52089 624 ASP B C 1
ATOM 9556 O O . ASP B 1 622 ? 54.45600 105.37600 18.38500 1.000 45.27122 624 ASP B O 1
ATOM 9561 N N . GLU B 1 623 ? 56.28000 106.45800 19.15500 1.000 39.39683 625 GLU B N 1
ATOM 9562 C CA . GLU B 1 623 ? 57.01300 106.24500 17.91100 1.000 45.05540 625 GLU B CA 1
ATOM 9563 C C . GLU B 1 623 ? 57.33100 104.77300 17.71700 1.000 40.32062 625 GLU B C 1
ATOM 9564 O O . GLU B 1 623 ? 57.27300 104.25900 16.59600 1.000 43.39204 625 GLU B O 1
ATOM 9570 N N . LEU B 1 624 ? 57.68200 104.08000 18.79700 1.000 42.82882 626 LEU B N 1
ATOM 9571 C CA . LEU B 1 624 ? 57.98600 102.66000 18.67300 1.000 40.38642 626 LEU B CA 1
ATOM 9572 C C . LEU B 1 624 ? 56.74100 101.86900 18.28200 1.000 37.17025 626 LEU B C 1
ATOM 9573 O O . LEU B 1 624 ? 56.80500 101.00700 17.40000 1.000 39.03100 626 LEU B O 1
ATOM 9578 N N . LYS B 1 625 ? 55.59200 102.18200 18.89400 1.000 38.15721 627 LYS B N 1
ATOM 9579 C CA . LYS B 1 625 ? 54.34100 101.50900 18.54500 1.000 41.78396 627 LYS B CA 1
ATOM 9580 C C . LYS B 1 625 ? 53.96800 101.72800 17.08400 1.000 45.57389 627 LYS B C 1
ATOM 9581 O O . LYS B 1 625 ? 53.38200 100.84500 16.44700 1.000 47.62150 627 LYS B O 1
ATOM 9587 N N . ALA B 1 626 ? 54.26500 102.91200 16.54200 1.000 40.97070 628 ALA B N 1
ATOM 9588 C CA . ALA B 1 626 ? 53.89700 103.19400 15.15700 1.000 42.58932 628 ALA B CA 1
ATOM 9589 C C . ALA B 1 626 ? 54.75400 102.41500 14.17200 1.000 43.82104 628 ALA B C 1
ATOM 9590 O O . ALA B 1 626 ? 54.31600 102.14400 13.04900 1.000 48.72689 628 ALA B O 1
ATOM 9592 N N . LEU B 1 627 ? 55.96600 102.04100 14.56500 1.000 43.34730 629 LEU B N 1
ATOM 9593 C CA . LEU B 1 627 ? 56.94500 101.51900 13.62100 1.000 44.80274 629 LEU B CA 1
ATOM 9594 C C . LEU B 1 627 ? 57.30000 100.05800 13.84100 1.000 41.07861 629 LEU B C 1
ATOM 9595 O O . LEU B 1 627 ? 57.40800 99.30700 12.86900 1.000 40.13639 629 LEU B O 1
ATOM 9600 N N . LEU B 1 628 ? 57.46600 99.62800 15.09700 1.000 38.49146 630 LEU B N 1
ATOM 9601 C CA . LEU B 1 628 ? 58.05100 98.31100 15.34300 1.000 39.48895 630 LEU B CA 1
ATOM 9602 C C . LEU B 1 628 ? 57.17100 97.16600 14.85600 1.000 39.55211 630 LEU B C 1
ATOM 9603 O O . LEU B 1 628 ? 57.71100 96.23000 14.24000 1.000 37.83348 630 LEU B O 1
ATOM 9608 N N . PRO B 1 629 ? 55.84800 97.14900 15.09300 1.000 44.89749 631 PRO B N 1
ATOM 9609 C CA . PRO B 1 629 ? 55.05100 96.00800 14.60600 1.000 43.20518 631 PRO B CA 1
ATOM 9610 C C . PRO B 1 629 ? 55.17700 95.77000 13.11200 1.000 39.93637 631 PRO B C 1
ATOM 9611 O O . PRO B 1 629 ? 55.32600 94.61800 12.68300 1.000 38.19142 631 PRO B O 1
ATOM 9615 N N . LYS B 1 630 ? 55.15000 96.82800 12.30100 1.000 35.09105 632 LYS B N 1
ATOM 9616 C CA . LYS B 1 630 ? 55.24700 96.62300 10.86000 1.000 43.10517 632 LYS B CA 1
ATOM 9617 C C . LYS B 1 630 ? 56.65800 96.21400 10.44600 1.000 45.51598 632 LYS B C 1
ATOM 9618 O O . LYS B 1 630 ? 56.82100 95.44600 9.48700 1.000 43.38941 632 LYS B O 1
ATOM 9624 N N . GLU B 1 631 ? 57.68300 96.70900 11.14700 1.000 42.02609 633 GLU B N 1
ATOM 9625 C CA . GLU B 1 631 ? 59.05100 96.29900 10.83500 1.000 42.03925 633 GLU B CA 1
ATOM 9626 C C . GLU B 1 631 ? 59.26300 94.82600 11.15300 1.000 36.20171 633 GLU B C 1
ATOM 9627 O O . GLU B 1 631 ? 59.89600 94.09700 10.37800 1.000 34.21463 633 GLU B O 1
ATOM 9633 N N . VAL B 1 632 ? 58.74300 94.37100 12.29200 1.000 36.32541 634 VAL B N 1
ATOM 9634 C CA . VAL B 1 632 ? 58.83500 92.95800 12.64700 1.000 33.47770 634 VAL B CA 1
ATOM 9635 C C . VAL B 1 632 ? 58.06400 92.09800 11.65100 1.000 34.25148 634 VAL B C 1
ATOM 9636 O O . VAL B 1 632 ? 58.53100 91.02400 11.24100 1.000 35.70954 634 VAL B O 1
ATOM 9640 N N . GLU B 1 633 ? 56.87900 92.54900 11.23900 1.000 35.09895 635 GLU B N 1
ATOM 9641 C CA . GLU B 1 633 ? 56.09100 91.74300 10.31200 1.000 40.62592 635 GLU B CA 1
ATOM 9642 C C . GLU B 1 633 ? 56.75600 91.66600 8.94300 1.000 41.14704 635 GLU B C 1
ATOM 9643 O O . GLU B 1 633 ? 56.77700 90.59800 8.32300 1.000 40.55223 635 GLU B O 1
ATOM 9649 N N . SER B 1 634 ? 57.31000 92.77900 8.45600 1.000 41.33127 636 SER B N 1
ATOM 9650 C CA . SER B 1 634 ? 58.01200 92.73200 7.17500 1.000 38.37302 636 SER B CA 1
ATOM 9651 C C . SER B 1 634 ? 59.20100 91.78200 7.23500 1.000 41.32074 636 SER B C 1
ATOM 9652 O O . SER B 1 634 ? 59.41400 90.98800 6.31300 1.000 40.07059 636 SER B O 1
ATOM 9655 N N . ALA B 1 635 ? 59.97800 91.83700 8.32100 1.000 39.09942 637 ALA B N 1
ATOM 9656 C CA . ALA B 1 635 ? 61.13100 90.94900 8.46100 1.000 41.15230 637 ALA B CA 1
ATOM 9657 C C . ALA B 1 635 ? 60.71100 89.48700 8.47200 1.000 40.66540 637 ALA B C 1
ATOM 9658 O O . ALA B 1 635 ? 61.36100 88.64100 7.84900 1.000 41.88397 637 ALA B O 1
ATOM 9660 N N . ARG B 1 636 ? 59.63600 89.16700 9.19100 1.000 38.58357 638 ARG B N 1
ATOM 9661 C CA . ARG B 1 636 ? 59.18000 87.78800 9.23400 1.000 35.64375 638 ARG B CA 1
ATOM 9662 C C . ARG B 1 636 ? 58.66300 87.33800 7.87100 1.000 38.76517 638 ARG B C 1
ATOM 9663 O O . ARG B 1 636 ? 58.97900 86.22900 7.42000 1.000 38.80728 638 ARG B O 1
ATOM 9671 N N . ALA B 1 637 ? 57.89000 88.19100 7.19000 1.000 39.52316 639 ALA B N 1
ATOM 9672 C CA . ALA B 1 637 ? 57.40100 87.84300 5.85800 1.000 36.97285 639 ALA B CA 1
ATOM 9673 C C . ALA B 1 637 ? 58.55700 87.61800 4.89000 1.000 47.46359 639 ALA B C 1
ATOM 9674 O O . ALA B 1 637 ? 58.53600 86.66900 4.08800 1.000 40.95754 639 ALA B O 1
ATOM 9676 N N . ALA B 1 638 ? 59.58200 88.47300 4.95900 1.000 44.21056 640 ALA B N 1
ATOM 9677 C CA . ALA B 1 638 ? 60.76700 88.29100 4.12600 1.000 43.64207 640 ALA B CA 1
ATOM 9678 C C . ALA B 1 638 ? 61.44500 86.96000 4.41800 1.000 48.65847 640 ALA B C 1
ATOM 9679 O O . ALA B 1 638 ? 61.91300 86.27200 3.50100 1.000 46.97669 640 ALA B O 1
ATOM 9681 N N . LEU B 1 639 ? 61.50700 86.57800 5.69100 1.000 45.19226 641 LEU B N 1
ATOM 9682 C CA . LEU B 1 639 ? 62.16100 85.32400 6.03500 1.000 43.74209 641 LEU B CA 1
ATOM 9683 C C . LEU B 1 639 ? 61.37000 84.12700 5.52000 1.000 47.57939 641 LEU B C 1
ATOM 9684 O O . LEU B 1 639 ? 61.95800 83.16700 5.01300 1.000 44.99224 641 LEU B O 1
ATOM 9689 N N . GLU B 1 640 ? 60.03900 84.16400 5.64200 1.000 50.03495 642 GLU B N 1
ATOM 9690 C CA . GLU B 1 640 ? 59.21500 83.09300 5.09000 1.000 50.40868 642 GLU B CA 1
ATOM 9691 C C . GLU B 1 640 ? 59.38500 82.97000 3.58300 1.000 51.39564 642 GLU B C 1
ATOM 9692 O O . GLU B 1 640 ? 59.33000 81.86400 3.03900 1.000 47.85837 642 GLU B O 1
ATOM 9698 N N . SER B 1 641 ? 59.58600 84.08700 2.89500 1.000 48.22683 643 SER B N 1
ATOM 9699 C CA . SER B 1 641 ? 59.71700 84.08600 1.44400 1.000 58.08328 643 SER B CA 1
ATOM 9700 C C . SER B 1 641 ? 61.10300 83.67400 0.97000 1.000 62.16008 643 SER B C 1
ATOM 9701 O O . SER B 1 641 ? 61.36600 83.72500 -0.23700 1.000 63.09178 643 SER B O 1
ATOM 9704 N N . GLY B 1 642 ? 61.98600 83.27100 1.87900 1.000 53.17216 644 GLY B N 1
ATOM 9705 C CA . GLY B 1 642 ? 63.33000 82.88200 1.51600 1.000 47.35831 644 GLY B CA 1
ATOM 9706 C C . GLY B 1 642 ? 64.31900 84.01400 1.39500 1.000 53.03267 644 GLY B C 1
ATOM 9707 O O . GLY B 1 642 ? 65.41600 83.80000 0.86500 1.000 54.90132 644 GLY B O 1
ATOM 9708 N N . ASN B 1 643 ? 63.98000 85.20800 1.88000 1.000 57.68323 645 ASN B N 1
ATOM 9709 C CA . ASN B 1 643 ? 64.86600 86.37100 1.82900 1.000 54.71182 645 ASN B CA 1
ATOM 9710 C C . ASN B 1 643 ? 65.14500 86.91600 3.22700 1.000 50.24023 645 ASN B C 1
ATOM 9711 O O . ASN B 1 643 ? 64.83900 88.07600 3.52100 1.000 49.79281 645 ASN B O 1
ATOM 9716 N N . PRO B 1 644 ? 65.73700 86.12100 4.11200 1.000 48.34790 646 PRO B N 1
ATOM 9717 C CA . PRO B 1 644 ? 66.04900 86.64400 5.44200 1.000 42.04978 646 PRO B CA 1
ATOM 9718 C C . PRO B 1 644 ? 67.23600 87.58700 5.38200 1.000 44.36585 646 PRO B C 1
ATOM 9719 O O . PRO B 1 644 ? 68.14300 87.43400 4.55700 1.000 42.31823 646 PRO B O 1
ATOM 9723 N N . ALA B 1 645 ? 67.21100 88.58800 6.26300 1.000 44.85011 647 ALA B N 1
ATOM 9724 C CA . ALA B 1 645 ? 68.32700 89.52200 6.34200 1.000 42.28402 647 ALA B CA 1
ATOM 9725 C C . ALA B 1 645 ? 69.59600 88.83700 6.83100 1.000 42.67617 647 ALA B C 1
ATOM 9726 O O . ALA B 1 645 ? 70.70300 89.25000 6.46400 1.000 45.91603 647 ALA B O 1
ATOM 9728 N N . ILE B 1 646 ? 69.45800 87.79200 7.64200 1.000 38.87308 648 ILE B N 1
ATOM 9729 C CA . ILE B 1 646 ? 70.59500 87.05700 8.19500 1.000 37.04655 648 ILE B CA 1
ATOM 9730 C C . ILE B 1 646 ? 70.42800 85.59100 7.80800 1.000 35.78850 648 ILE B C 1
ATOM 9731 O O . ILE B 1 646 ? 69.36000 85.01000 8.04100 1.000 39.41788 648 ILE B O 1
ATOM 9736 N N . PRO B 1 647 ? 71.43500 84.95900 7.21900 1.000 37.94139 649 PRO B N 1
ATOM 9737 C CA . PRO B 1 647 ? 71.28200 83.56200 6.80000 1.000 36.64387 649 PRO B CA 1
ATOM 9738 C C . PRO B 1 647 ? 71.16800 82.60100 7.98300 1.000 36.94127 649 PRO B C 1
ATOM 9739 O O . PRO B 1 647 ? 71.61500 82.87400 9.10300 1.000 32.70129 649 PRO B O 1
ATOM 9743 N N . ASN B 1 648 ? 70.54300 81.45700 7.71000 1.000 27.09535 650 ASN B N 1
ATOM 9744 C CA . ASN B 1 648 ? 70.37800 80.40300 8.71000 1.000 34.78575 650 ASN B CA 1
ATOM 9745 C C . ASN B 1 648 ? 71.74000 79.79000 9.02600 1.000 38.89677 650 ASN B C 1
ATOM 9746 O O . ASN B 1 648 ? 72.36800 79.17500 8.15600 1.000 35.92010 650 ASN B O 1
ATOM 9751 N N . ARG B 1 649 ? 72.20800 79.96500 10.26500 1.000 36.40436 651 ARG B N 1
ATOM 9752 C CA . ARG B 1 649 ? 73.57100 79.55200 10.59800 1.000 37.68347 651 ARG B CA 1
ATOM 9753 C C . ARG B 1 649 ? 73.78600 78.04300 10.49800 1.000 33.66456 651 ARG B C 1
ATOM 9754 O O . ARG B 1 649 ? 74.94500 77.60900 10.47400 1.000 33.20924 651 ARG B O 1
ATOM 9762 N N . ILE B 1 650 ? 72.71600 77.24000 10.44600 1.000 28.66923 652 ILE B N 1
ATOM 9763 C CA . ILE B 1 650 ? 72.88300 75.79000 10.33800 1.000 29.12454 652 ILE B CA 1
ATOM 9764 C C . ILE B 1 650 ? 73.67200 75.44500 9.08200 1.000 33.52507 652 ILE B C 1
ATOM 9765 O O . ILE B 1 650 ? 74.35900 74.41600 9.02900 1.000 30.56945 652 ILE B O 1
ATOM 9770 N N . GLU B 1 651 ? 73.61300 76.30700 8.06200 1.000 29.71935 653 GLU B N 1
ATOM 9771 C CA . GLU B 1 651 ? 74.29600 76.02300 6.80800 1.000 35.95694 653 GLU B CA 1
ATOM 9772 C C . GLU B 1 651 ? 75.80400 75.96100 6.98700 1.000 39.83109 653 GLU B C 1
ATOM 9773 O O . GLU B 1 651 ? 76.48600 75.33600 6.17000 1.000 38.76517 653 GLU B O 1
ATOM 9779 N N . GLU B 1 652 ? 76.33700 76.57700 8.04300 1.000 31.24848 654 GLU B N 1
ATOM 9780 C CA . GLU B 1 652 ? 77.76500 76.56800 8.32200 1.000 36.09117 654 GLU B CA 1
ATOM 9781 C C . GLU B 1 652 ? 78.14100 75.60100 9.44100 1.000 40.52854 654 GLU B C 1
ATOM 9782 O O . GLU B 1 652 ? 79.24000 75.71200 9.98900 1.000 40.19956 654 GLU B O 1
ATOM 9788 N N . CYS B 1 653 ? 77.26100 74.66500 9.79200 1.000 33.44085 655 CYS B N 1
ATOM 9789 C CA . CYS B 1 653 ? 77.47700 73.73600 10.89200 1.000 33.62245 655 CYS B CA 1
ATOM 9790 C C . CYS B 1 653 ? 77.82500 72.34800 10.37500 1.000 37.98350 655 CYS B C 1
ATOM 9791 O O . CYS B 1 653 ? 77.35400 71.92300 9.31700 1.000 34.80680 655 CYS B O 1
ATOM 9794 N N . ARG B 1 654 ? 78.62000 71.62100 11.16300 1.000 32.87763 656 ARG B N 1
ATOM 9795 C CA . ARG B 1 654 ? 78.87000 70.22400 10.83100 1.000 29.66408 656 ARG B CA 1
ATOM 9796 C C . ARG B 1 654 ? 77.61100 69.38100 10.92200 1.000 31.89330 656 ARG B C 1
ATOM 9797 O O . ARG B 1 654 ? 77.54200 68.32400 10.28500 1.000 31.61432 656 ARG B O 1
ATOM 9805 N N . SER B 1 655 ? 76.61500 69.82200 11.68900 1.000 32.89868 657 SER B N 1
ATOM 9806 C CA . SER B 1 655 ? 75.33500 69.12100 11.79700 1.000 32.76972 657 SER B CA 1
ATOM 9807 C C . SER B 1 655 ? 74.39400 69.39300 10.63000 1.000 34.05671 657 SER B C 1
ATOM 9808 O O . SER B 1 655 ? 73.28700 68.85200 10.62200 1.000 32.29335 657 SER B O 1
ATOM 9811 N N . TYR B 1 656 ? 74.81000 70.19100 9.64600 1.000 29.87463 658 TYR B N 1
ATOM 9812 C CA . TYR B 1 656 ? 73.92600 70.54300 8.53600 1.000 27.78228 658 TYR B CA 1
ATOM 9813 C C . TYR B 1 656 ? 73.39000 69.35400 7.74500 1.000 35.29897 658 TYR B C 1
ATOM 9814 O O . TYR B 1 656 ? 72.21600 69.40800 7.34000 1.000 30.01676 658 TYR B O 1
ATOM 9823 N N . PRO B 1 657 ? 74.15600 68.28700 7.46600 1.000 34.85155 659 PRO B N 1
ATOM 9824 C CA . PRO B 1 657 ? 73.60100 67.21900 6.61300 1.000 34.82260 659 PRO B CA 1
ATOM 9825 C C . PRO B 1 657 ? 72.27000 66.65900 7.09600 1.000 28.76134 659 PRO B C 1
ATOM 9826 O O . PRO B 1 657 ? 71.39000 66.39300 6.26500 1.000 27.47171 659 PRO B O 1
ATOM 9830 N N . LEU B 1 658 ? 72.08300 66.47900 8.40700 1.000 28.33761 660 LEU B N 1
ATOM 9831 C CA . LEU B 1 658 ? 70.81400 65.93200 8.89000 1.000 28.33498 660 LEU B CA 1
ATOM 9832 C C . LEU B 1 658 ? 69.66700 66.92000 8.69600 1.000 29.76936 660 LEU B C 1
ATOM 9833 O O . LEU B 1 658 ? 68.57800 66.53600 8.25500 1.000 32.19597 660 LEU B O 1
ATOM 9838 N N . TYR B 1 659 ? 69.88800 68.19400 9.02500 1.000 31.38271 661 TYR B N 1
ATOM 9839 C CA . TYR B 1 659 ? 68.86600 69.20900 8.79200 1.000 31.23269 661 TYR B CA 1
ATOM 9840 C C . TYR B 1 659 ? 68.52500 69.31600 7.30800 1.000 26.50055 661 TYR B C 1
ATOM 9841 O O . TYR B 1 659 ? 67.35000 69.38200 6.92800 1.000 30.65104 661 TYR B O 1
ATOM 9850 N N . LYS B 1 660 ? 69.54500 69.35700 6.46200 1.000 29.07191 662 LYS B N 1
ATOM 9851 C CA . LYS B 1 660 ? 69.31600 69.46300 5.02900 1.000 31.18532 662 LYS B CA 1
ATOM 9852 C C . LYS B 1 660 ? 68.53400 68.26300 4.51200 1.000 32.35914 662 LYS B C 1
ATOM 9853 O O . LYS B 1 660 ? 67.61600 68.41200 3.69500 1.000 29.72462 662 LYS B O 1
ATOM 9859 N N . PHE B 1 661 ? 68.89200 67.06300 4.97200 1.000 32.50916 663 PHE B N 1
ATOM 9860 C CA . PHE B 1 661 ? 68.14900 65.86500 4.59500 1.000 32.14333 663 PHE B CA 1
ATOM 9861 C C . PHE B 1 661 ? 66.68700 65.98600 4.99500 1.000 30.92739 663 PHE B C 1
ATOM 9862 O O . PHE B 1 661 ? 65.78200 65.76700 4.17900 1.000 30.85633 663 PHE B O 1
ATOM 9870 N N . VAL B 1 662 ? 66.43900 66.33900 6.25700 1.000 25.69782 664 VAL B N 1
ATOM 9871 C CA . VAL B 1 662 ? 65.07300 66.40200 6.76400 1.000 28.14022 664 VAL B CA 1
ATOM 9872 C C . VAL B 1 662 ? 64.29200 67.51100 6.07500 1.000 28.85346 664 VAL B C 1
ATOM 9873 O O . VAL B 1 662 ? 63.18200 67.29600 5.58000 1.000 31.10373 664 VAL B O 1
ATOM 9877 N N . ARG B 1 663 ? 64.85900 68.70900 6.03400 1.000 27.68753 665 ARG B N 1
ATOM 9878 C CA . ARG B 1 663 ? 64.12500 69.90000 5.63000 1.000 29.97991 665 ARG B CA 1
ATOM 9879 C C . ARG B 1 663 ? 64.09600 70.06600 4.12000 1.000 33.43296 665 ARG B C 1
ATOM 9880 O O . ARG B 1 663 ? 63.05200 70.41200 3.55600 1.000 43.42363 665 ARG B O 1
ATOM 9888 N N . LYS B 1 664 ? 65.19800 69.76300 3.43800 1.000 32.77235 666 LYS B N 1
ATOM 9889 C CA . LYS B 1 664 ? 65.31100 70.04300 2.01400 1.000 36.23592 666 LYS B CA 1
ATOM 9890 C C . LYS B 1 664 ? 65.17600 68.80600 1.13600 1.000 34.78049 666 LYS B C 1
ATOM 9891 O O . LYS B 1 664 ? 64.52600 68.87500 0.09300 1.000 40.74962 666 LYS B O 1
ATOM 9897 N N . GLU B 1 665 ? 65.73300 67.66700 1.53900 1.000 30.31416 667 GLU B N 1
ATOM 9898 C CA . GLU B 1 665 ? 65.62800 66.46800 0.70900 1.000 33.47507 667 GLU B CA 1
ATOM 9899 C C . GLU B 1 665 ? 64.27500 65.78200 0.88900 1.000 38.18353 667 GLU B C 1
ATOM 9900 O O . GLU B 1 665 ? 63.63000 65.39200 -0.09000 1.000 37.31763 667 GLU B O 1
ATOM 9903 N N . LEU B 1 666 ? 63.82400 65.62200 2.13200 1.000 31.69327 668 LEU B N 1
ATOM 9904 C CA . LEU B 1 666 ? 62.51400 65.02900 2.36000 1.000 26.96639 668 LEU B CA 1
ATOM 9905 C C . LEU B 1 666 ? 61.38900 66.04200 2.25600 1.000 28.01915 668 LEU B C 1
ATOM 9906 O O . LEU B 1 666 ? 60.22200 65.64000 2.17900 1.000 32.44336 668 LEU B O 1
ATOM 9911 N N . GLY B 1 667 ? 61.70200 67.33700 2.26200 1.000 29.59565 669 GLY B N 1
ATOM 9912 C CA . GLY B 1 667 ? 60.65100 68.33100 2.23900 1.000 30.75369 669 GLY B CA 1
ATOM 9913 C C . GLY B 1 667 ? 59.83400 68.37000 3.50900 1.000 30.57735 669 GLY B C 1
ATOM 9914 O O . GLY B 1 667 ? 58.64800 68.70300 3.46400 1.000 35.73586 669 GLY B O 1
ATOM 9915 N N . THR B 1 668 ? 60.43200 68.01200 4.64200 1.000 30.10624 670 THR B N 1
ATOM 9916 C CA . THR B 1 668 ? 59.74400 68.15400 5.92000 1.000 29.98517 670 THR B CA 1
ATOM 9917 C C . THR B 1 668 ? 59.58900 69.63600 6.22400 1.000 37.10971 670 THR B C 1
ATOM 9918 O O . THR B 1 668 ? 60.55600 70.39800 6.14900 1.000 39.72055 670 THR B O 1
ATOM 9922 N N . GLU B 1 669 ? 58.37700 70.05400 6.56000 1.000 34.24358 671 GLU B N 1
ATOM 9923 C CA . GLU B 1 669 ? 58.09100 71.47300 6.66100 1.000 34.11988 671 GLU B CA 1
ATOM 9924 C C . GLU B 1 669 ? 58.12800 71.96800 8.10000 1.000 32.10385 671 GLU B C 1
ATOM 9925 O O . GLU B 1 669 ? 57.81200 71.24500 9.04600 1.000 28.48763 671 GLU B O 1
ATOM 9931 N N . TYR B 1 670 ? 58.55700 73.21500 8.24500 1.000 29.05085 672 TYR B N 1
ATOM 9932 C CA . TYR B 1 670 ? 58.37400 73.96500 9.47700 1.000 33.29083 672 TYR B CA 1
ATOM 9933 C C . TYR B 1 670 ? 56.90500 73.97000 9.85700 1.000 33.20924 672 TYR B C 1
ATOM 9934 O O . TYR B 1 670 ? 56.03700 74.25900 9.03100 1.000 29.36931 672 TYR B O 1
ATOM 9943 N N . LEU B 1 671 ? 56.62800 73.64000 11.10900 1.000 27.11378 673 LEU B N 1
ATOM 9944 C CA . LEU B 1 671 ? 55.26200 73.43900 11.57700 1.000 29.59302 673 LEU B CA 1
ATOM 9945 C C . LEU B 1 671 ? 54.70000 74.71700 12.18700 1.000 30.86159 673 LEU B C 1
ATOM 9946 O O . LEU B 1 671 ? 55.30500 75.29600 13.09700 1.000 29.81673 673 LEU B O 1
ATOM 9951 N N . THR B 1 672 ? 53.51300 75.12200 11.73200 1.000 27.61647 674 THR B N 1
ATOM 9952 C CA . THR B 1 672 ? 52.90400 76.35500 12.22100 1.000 30.01676 674 THR B CA 1
ATOM 9953 C C . THR B 1 672 ? 51.37900 76.25100 12.26100 1.000 29.41932 674 THR B C 1
ATOM 9954 O O . THR B 1 672 ? 50.74500 75.70800 11.34700 1.000 31.06162 674 THR B O 1
ATOM 9958 N N . GLY B 1 673 ? 50.79500 76.79300 13.32600 1.000 30.47997 675 GLY B N 1
ATOM 9959 C CA . GLY B 1 673 ? 49.34900 76.86200 13.44500 1.000 30.73000 675 GLY B CA 1
ATOM 9960 C C . GLY B 1 673 ? 48.68000 77.73600 12.40600 1.000 33.53297 675 GLY B C 1
ATOM 9961 O O . GLY B 1 673 ? 47.44900 77.71800 12.30400 1.000 35.05947 675 GLY B O 1
ATOM 9962 N N . GLU B 1 674 ? 49.46000 78.50000 11.64500 1.000 29.01137 676 GLU B N 1
ATOM 9963 C CA . GLU B 1 674 ? 48.94300 79.30100 10.54200 1.000 29.50354 676 GLU B CA 1
ATOM 9964 C C . GLU B 1 674 ? 48.69700 78.46900 9.28400 1.000 32.06174 676 GLU B C 1
ATOM 9965 O O . GLU B 1 674 ? 48.15000 78.99400 8.30400 1.000 30.59841 676 GLU B O 1
ATOM 9971 N N . LYS B 1 675 ? 49.07300 77.19000 9.30000 1.000 30.30627 677 LYS B N 1
ATOM 9972 C CA . LYS B 1 675 ? 48.85300 76.25500 8.20900 1.000 34.59099 677 LYS B CA 1
ATOM 9973 C C . LYS B 1 675 ? 48.14500 75.02800 8.76100 1.000 31.61958 677 LYS B C 1
ATOM 9974 O O . LYS B 1 675 ? 48.09600 74.80500 9.97400 1.000 32.64602 677 LYS B O 1
ATOM 9980 N N . VAL B 1 676 ? 47.60600 74.21000 7.85500 1.000 30.54314 678 VAL B N 1
ATOM 9981 C CA . VAL B 1 676 ? 46.79700 73.06700 8.27800 1.000 28.82451 678 VAL B CA 1
ATOM 998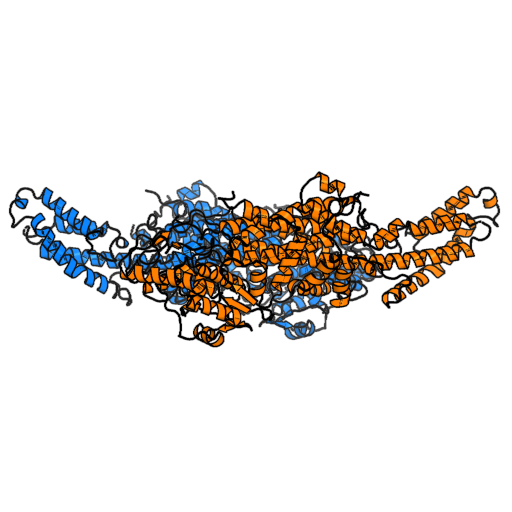2 C C . VAL B 1 676 ? 47.63000 71.83900 8.62900 1.000 30.47471 678 VAL B C 1
ATOM 9983 O O . VAL B 1 676 ? 47.10300 70.91000 9.26100 1.000 31.44588 678 VAL B O 1
ATOM 9987 N N . THR B 1 677 ? 48.90500 71.80400 8.24600 1.000 29.29825 679 THR B N 1
ATOM 9988 C CA . THR B 1 677 ? 49.69500 70.58200 8.34200 1.000 27.12694 679 THR B CA 1
ATOM 9989 C C . THR B 1 677 ? 49.95200 70.20900 9.79600 1.000 28.42972 679 THR B C 1
ATOM 9990 O O . THR B 1 677 ? 50.34500 71.05200 10.61000 1.000 26.75584 679 THR B O 1
ATOM 9994 N N . SER B 1 678 ? 49.71100 68.92700 10.12400 1.000 26.28473 680 SER B N 1
ATOM 9995 C CA . SER B 1 678 ? 49.92100 68.39100 11.46100 1.000 23.21331 680 SER B CA 1
ATOM 9996 C C . SER B 1 678 ? 51.35000 67.89400 11.62700 1.000 31.11952 680 SER B C 1
ATOM 9997 O O . SER B 1 678 ? 52.03600 67.58300 10.64700 1.000 27.49014 680 SER B O 1
ATOM 10000 N N . PRO B 1 679 ? 51.83500 67.79600 12.87100 1.000 25.90574 681 PRO B N 1
ATOM 10001 C CA . PRO B 1 679 ? 53.18300 67.25800 13.07200 1.000 25.73466 681 PRO B CA 1
ATOM 10002 C C . PRO B 1 679 ? 53.34200 65.84300 12.54200 1.000 28.29550 681 PRO B C 1
ATOM 10003 O O . PRO B 1 679 ? 54.38500 65.52600 11.96400 1.000 26.71373 681 PRO B O 1
ATOM 10007 N N . GLY B 1 680 ? 52.32400 64.98700 12.71200 1.000 28.98505 682 GLY B N 1
ATOM 10008 C CA . GLY B 1 680 ? 52.43300 63.60200 12.27500 1.000 24.50031 682 GLY B CA 1
ATOM 10009 C C . GLY B 1 680 ? 52.68300 63.45000 10.78600 1.000 24.75560 682 GLY B C 1
ATOM 10010 O O . GLY B 1 680 ? 53.38100 62.52700 10.36800 1.000 27.07693 682 GLY B O 1
ATOM 10011 N N . GLU B 1 681 ? 52.11400 64.34100 9.96500 1.000 27.15589 683 GLU B N 1
ATOM 10012 C CA . GLU B 1 681 ? 52.39600 64.29600 8.52900 1.000 27.48751 683 GLU B CA 1
ATOM 10013 C C . GLU B 1 681 ? 53.87100 64.50300 8.25600 1.000 29.44037 683 GLU B C 1
ATOM 10014 O O . GLU B 1 681 ? 54.41700 63.93100 7.30800 1.000 29.65882 683 GLU B O 1
ATOM 10020 N N . GLU B 1 682 ? 54.52400 65.34000 9.05700 1.000 28.24549 684 GLU B N 1
ATOM 10021 C CA . GLU B 1 682 ? 55.94800 65.57400 8.86100 1.000 28.30339 684 GLU B CA 1
ATOM 10022 C C . GLU B 1 682 ? 56.76500 64.43300 9.44900 1.000 27.10062 684 GLU B C 1
ATOM 10023 O O . GLU B 1 682 ? 57.72400 63.97500 8.82400 1.000 27.90598 684 GLU B O 1
ATOM 10029 N N . PHE B 1 683 ? 56.37600 63.92700 10.62600 1.000 22.33426 685 PHE B N 1
ATOM 10030 C CA . PHE B 1 683 ? 57.01200 62.72100 11.16200 1.000 27.47961 685 PHE B CA 1
ATOM 10031 C C . PHE B 1 683 ? 56.98900 61.56700 10.15700 1.000 29.76146 685 PHE B C 1
ATOM 10032 O O . PHE B 1 683 ? 57.96800 60.81800 10.04500 1.000 31.72222 685 PHE B O 1
ATOM 10040 N N . GLU B 1 684 ? 55.86700 61.38900 9.44000 1.000 27.45856 686 GLU B N 1
ATOM 10041 C CA . GLU B 1 684 ? 55.75900 60.28600 8.48000 1.000 29.49038 686 GLU B CA 1
ATOM 10042 C C . GLU B 1 684 ? 56.92900 60.28500 7.52000 1.000 31.64327 686 GLU B C 1
ATOM 10043 O O . GLU B 1 684 ? 57.49600 59.23000 7.22000 1.000 34.23568 686 GLU B O 1
ATOM 10049 N N . LYS B 1 685 ? 57.28300 61.46300 7.00200 1.000 27.28485 687 LYS B N 1
ATOM 10050 C CA . LYS B 1 685 ? 58.32600 61.53500 5.98100 1.000 28.63764 687 LYS B CA 1
ATOM 10051 C C . LYS B 1 685 ? 59.66000 61.06400 6.52900 1.000 35.67007 687 LYS B C 1
ATOM 10052 O O . LYS B 1 685 ? 60.40600 60.34900 5.85100 1.000 30.47471 687 LYS B O 1
ATOM 10058 N N . VAL B 1 686 ? 59.96800 61.44200 7.76500 1.000 26.20051 688 VAL B N 1
ATOM 10059 C CA . VAL B 1 686 ? 61.23400 61.05300 8.36900 1.000 25.17933 688 VAL B CA 1
ATOM 10060 C C . VAL B 1 686 ? 61.21100 59.58500 8.78800 1.000 26.30315 688 VAL B C 1
ATOM 10061 O O . VAL B 1 686 ? 62.20600 58.86700 8.62400 1.000 27.68227 688 VAL B O 1
ATOM 10065 N N . PHE B 1 687 ? 60.08300 59.11100 9.33800 1.000 25.88995 689 PHE B N 1
ATOM 10066 C CA . PHE B 1 687 ? 60.02000 57.72400 9.79500 1.000 25.18723 689 PHE B CA 1
ATOM 10067 C C . PHE B 1 687 ? 60.12600 56.75000 8.62900 1.000 29.47985 689 PHE B C 1
ATOM 10068 O O . PHE B 1 687 ? 60.78200 55.70900 8.73500 1.000 28.16127 689 PHE B O 1
ATOM 10076 N N . ILE B 1 688 ? 59.46100 57.05800 7.51900 1.000 27.94019 690 ILE B N 1
ATOM 10077 C CA . ILE B 1 688 ? 59.54500 56.19500 6.34200 1.000 27.41381 690 ILE B CA 1
ATOM 10078 C C . ILE B 1 688 ? 60.96700 56.19600 5.79500 1.000 31.88014 690 ILE B C 1
ATOM 10079 O O . ILE B 1 688 ? 61.52300 55.14100 5.46000 1.000 33.21188 690 ILE B O 1
ATOM 10084 N N . ALA B 1 689 ? 61.59900 57.37300 5.74400 1.000 29.49301 691 ALA B N 1
ATOM 10085 C CA . ALA B 1 689 ? 62.97400 57.45000 5.26400 1.000 29.09296 691 ALA B CA 1
ATOM 10086 C C . ALA B 1 689 ? 63.92800 56.73500 6.21000 1.000 33.64088 691 ALA B C 1
ATOM 10087 O O . ALA B 1 689 ? 64.88500 56.09100 5.76800 1.000 33.18556 691 ALA B O 1
ATOM 10089 N N . MET B 1 690 ? 63.70200 56.85800 7.51600 1.000 30.00097 692 MET B N 1
ATOM 10090 C CA . MET B 1 690 ? 64.55900 56.17200 8.47200 1.000 28.43499 692 MET B CA 1
ATOM 10091 C C . MET B 1 690 ? 64.46500 54.66300 8.30100 1.000 32.25913 692 MET B C 1
ATOM 10092 O O . MET B 1 690 ? 65.48000 53.96000 8.34300 1.000 37.23341 692 MET B O 1
ATOM 10097 N N . SER B 1 691 ? 63.25200 54.15300 8.10600 1.000 37.49397 693 SER B N 1
ATOM 10098 C CA . SER B 1 691 ? 63.03000 52.72300 7.93900 1.000 35.44636 693 SER B CA 1
ATOM 10099 C C . SER B 1 691 ? 63.55300 52.19900 6.61300 1.000 37.57293 693 SER B C 1
ATOM 10100 O O . SER B 1 691 ? 63.67000 50.98200 6.45000 1.000 37.51239 693 SER B O 1
ATOM 10103 N N . LYS B 1 692 ? 63.86400 53.07600 5.66700 1.000 32.88026 694 LYS B N 1
ATOM 10104 C CA . LYS B 1 692 ? 64.52000 52.67900 4.43100 1.000 31.07478 694 LYS B CA 1
ATOM 10105 C C . LYS B 1 692 ? 66.03700 52.82900 4.50100 1.000 32.28545 694 LYS B C 1
ATOM 10106 O O . LYS B 1 692 ? 66.71500 52.57500 3.50400 1.000 33.81458 694 LYS B O 1
ATOM 10112 N N . GLY B 1 693 ? 66.57900 53.24200 5.64200 1.000 33.19609 695 GLY B N 1
ATOM 10113 C CA . GLY B 1 693 ? 68.00000 53.47200 5.76100 1.000 32.48021 695 GLY B CA 1
ATOM 10114 C C . GLY B 1 693 ? 68.50000 54.77000 5.16400 1.000 32.10911 695 GLY B C 1
ATOM 10115 O O . GLY B 1 693 ? 69.71700 54.93600 5.02700 1.000 32.80657 695 GLY B O 1
ATOM 10116 N N . GLU B 1 694 ? 67.60700 55.70500 4.81700 1.000 30.34048 696 GLU B N 1
ATOM 10117 C CA . GLU B 1 694 ? 68.03600 56.92700 4.14300 1.000 31.17742 696 GLU B CA 1
ATOM 10118 C C . GLU B 1 694 ? 68.65500 57.94500 5.09200 1.000 29.13507 696 GLU B C 1
ATOM 10119 O O . GLU B 1 694 ? 69.26000 58.91600 4.61900 1.000 34.09883 696 GLU B O 1
ATOM 10125 N N . ILE B 1 695 ? 68.51600 57.75200 6.40400 1.000 29.12454 697 ILE B N 1
ATOM 10126 C CA . ILE B 1 695 ? 69.16800 58.62600 7.38100 1.000 31.91962 697 ILE B CA 1
ATOM 10127 C C . ILE B 1 695 ? 70.65600 58.31800 7.53500 1.000 33.00659 697 ILE B C 1
ATOM 10128 O O . ILE B 1 695 ? 71.40200 59.15100 8.06500 1.000 28.38235 697 ILE B O 1
ATOM 10133 N N . ILE B 1 696 ? 71.11500 57.16300 7.05600 1.000 29.94306 698 ILE B N 1
ATOM 10134 C CA . ILE B 1 696 ? 72.48100 56.71600 7.32800 1.000 27.17957 698 ILE B CA 1
ATOM 10135 C C . ILE B 1 696 ? 73.50200 57.67700 6.72400 1.000 29.42984 698 ILE B C 1
ATOM 10136 O O . ILE B 1 696 ? 74.44700 58.11500 7.40100 1.000 26.81901 698 ILE B O 1
ATOM 10141 N N . ASP B 1 697 ? 73.35300 57.99300 5.43100 1.000 27.77438 699 ASP B N 1
ATOM 10142 C CA . ASP B 1 697 ? 74.33300 58.85300 4.77000 1.000 29.17981 699 ASP B CA 1
ATOM 10143 C C . ASP B 1 697 ? 74.44100 60.23500 5.41200 1.000 31.44061 699 ASP B C 1
ATOM 10144 O O . ASP B 1 697 ? 75.56800 60.64600 5.73200 1.000 30.60367 699 ASP B O 1
ATOM 10149 N N . PRO B 1 698 ? 73.36000 61.00000 5.62500 1.000 28.51658 700 PRO B N 1
ATOM 10150 C CA . PRO B 1 698 ? 73.54500 62.31200 6.27200 1.000 29.42721 700 PRO B CA 1
ATOM 10151 C C . PRO B 1 698 ? 74.07100 62.19600 7.68600 1.000 30.10624 700 PRO B C 1
ATOM 10152 O O . PRO B 1 698 ? 74.85400 63.04900 8.11600 1.000 29.89569 700 PRO B O 1
ATOM 10156 N N . LEU B 1 699 ? 73.66900 61.15500 8.42000 1.000 29.00348 701 LEU B N 1
ATOM 10157 C CA . LEU B 1 699 ? 74.21200 60.93400 9.76000 1.000 29.56933 701 LEU B CA 1
ATOM 10158 C C . LEU B 1 699 ? 75.73100 60.78200 9.71700 1.000 30.75106 701 LEU B C 1
ATOM 10159 O O . LEU B 1 699 ? 76.46100 61.45800 10.45400 1.000 27.59805 701 LEU B O 1
ATOM 10164 N N . LEU B 1 700 ? 76.23100 59.92700 8.83100 1.000 31.64853 702 LEU B N 1
ATOM 10165 C CA . LEU B 1 700 ? 77.67100 59.70800 8.79100 1.000 30.45102 702 LEU B CA 1
ATOM 10166 C C . LEU B 1 700 ? 78.40000 60.89700 8.18200 1.000 31.76697 702 LEU B C 1
ATOM 10167 O O . LEU B 1 700 ? 79.55900 61.14700 8.52700 1.000 30.20889 702 LEU B O 1
ATOM 10172 N N . GLU B 1 701 ? 77.74200 61.62700 7.27100 1.000 27.41645 703 GLU B N 1
ATOM 10173 C CA . GLU B 1 701 ? 78.35000 62.82200 6.69200 1.000 30.33522 703 GLU B CA 1
ATOM 10174 C C . GLU B 1 701 ? 78.61400 63.88900 7.74500 1.000 27.39539 703 GLU B C 1
ATOM 10175 O O . GLU B 1 701 ? 79.59000 64.64000 7.63500 1.000 33.15398 703 GLU B O 1
ATOM 10181 N N . SER B 1 702 ? 77.77900 63.96700 8.78300 1.000 30.75369 704 SER B N 1
ATOM 10182 C CA . SER B 1 702 ? 78.03000 64.95300 9.82400 1.000 32.96974 704 SER B CA 1
ATOM 10183 C C . SER B 1 702 ? 79.32500 64.67300 10.59000 1.000 30.19836 704 SER B C 1
ATOM 10184 O O . SER B 1 702 ? 79.87000 65.58600 11.21500 1.000 34.67258 704 SER B O 1
ATOM 10187 N N . LEU B 1 703 ? 79.84100 63.44600 10.54100 1.000 33.59877 705 LEU B N 1
ATOM 10188 C CA . LEU B 1 703 ? 81.07700 63.09400 11.22800 1.000 30.45102 705 LEU B CA 1
ATOM 10189 C C . LEU B 1 703 ? 82.23500 62.81400 10.27300 1.000 37.75716 705 LEU B C 1
ATOM 10190 O O . LEU B 1 703 ? 83.30300 62.37600 10.72200 1.000 32.73814 705 LEU B O 1
ATOM 10195 N N . GLU B 1 704 ? 82.06200 63.04900 8.96800 1.000 35.90957 706 GLU B N 1
ATOM 10196 C CA . GLU B 1 704 ? 83.03500 62.52900 8.01200 1.000 40.26799 706 GLU B CA 1
ATOM 10197 C C . GLU B 1 704 ? 84.40500 63.19700 8.10700 1.000 39.37577 706 GLU B C 1
ATOM 10198 O O . GLU B 1 704 ? 85.38500 62.61400 7.63300 1.000 34.95419 706 GLU B O 1
ATOM 10204 N N . SER B 1 705 ? 84.51800 64.38400 8.70100 1.000 36.34646 707 SER B N 1
ATOM 10205 C CA . SER B 1 705 ? 85.82700 65.01400 8.84000 1.000 38.55725 707 SER B CA 1
ATOM 10206 C C . SER B 1 705 ? 86.46400 64.76200 10.20300 1.000 41.42865 707 SER B C 1
ATOM 10207 O O . SER B 1 705 ? 87.54100 65.29200 10.48000 1.000 38.47303 707 SER B O 1
ATOM 10210 N N . TRP B 1 706 ? 85.84100 63.94800 11.04900 1.000 36.84389 708 TRP B N 1
ATOM 10211 C CA . TRP B 1 706 ? 86.40100 63.62400 12.35500 1.000 36.97285 708 TRP B CA 1
ATOM 10212 C C . TRP B 1 706 ? 87.51700 62.59400 12.20600 1.000 36.31488 708 TRP B C 1
ATOM 10213 O O . TRP B 1 706 ? 87.34400 61.57100 11.53800 1.000 33.39085 708 TRP B O 1
ATOM 10224 N N . ASN B 1 707 ? 88.65400 62.85100 12.84700 1.000 32.66181 709 ASN B N 1
ATOM 10225 C CA . ASN B 1 707 ? 89.79000 61.93600 12.75200 1.000 36.04643 709 ASN B CA 1
ATOM 10226 C C . ASN B 1 707 ? 89.71900 60.77800 13.74300 1.000 35.49899 709 ASN B C 1
ATOM 10227 O O . ASN B 1 707 ? 90.66700 59.98900 13.81100 1.000 36.04643 709 ASN B O 1
ATOM 10232 N N . GLY B 1 708 ? 88.63300 60.65000 14.50600 1.000 30.49576 710 GLY B N 1
ATOM 10233 C CA . GLY B 1 708 ? 88.49300 59.55700 15.45000 1.000 32.43547 710 GLY B CA 1
ATOM 10234 C C . GLY B 1 708 ? 89.11600 59.77300 16.81400 1.000 31.19585 710 GLY B C 1
ATOM 10235 O O . GLY B 1 708 ? 89.11900 58.84200 17.62800 1.000 31.76697 710 GLY B O 1
ATOM 10236 N N . ALA B 1 709 ? 89.63800 60.96700 17.09600 1.000 29.72198 711 ALA B N 1
ATOM 10237 C CA . ALA B 1 709 ? 90.27200 61.28400 18.36800 1.000 30.43523 711 ALA B CA 1
ATOM 10238 C C . ALA B 1 709 ? 89.58700 62.48600 19.00700 1.000 30.60630 711 ALA B C 1
ATOM 10239 O O . ALA B 1 709 ? 88.99700 63.31400 18.30400 1.000 33.16713 711 ALA B O 1
ATOM 10241 N N . PRO B 1 710 ? 89.62200 62.60300 20.33000 1.000 31.24585 712 PRO B N 1
ATOM 10242 C CA . PRO B 1 710 ? 89.13600 63.83000 20.96000 1.000 27.30327 712 PRO B CA 1
ATOM 10243 C C . PRO B 1 710 ? 90.06000 64.98800 20.61900 1.000 26.04523 712 PRO B C 1
ATOM 10244 O O . PRO B 1 710 ? 91.20900 64.80300 20.20900 1.000 28.62448 712 PRO B O 1
ATOM 10248 N N . LEU B 1 711 ? 89.54000 66.20100 20.78000 1.000 32.12754 713 LEU B N 1
ATOM 10249 C CA . LEU B 1 711 ? 90.37000 67.37400 20.58300 1.000 29.67461 713 LEU B CA 1
ATOM 10250 C C . LEU B 1 711 ? 91.42000 67.47900 21.68300 1.000 35.73060 713 LEU B C 1
ATOM 10251 O O . LEU B 1 711 ? 91.19000 67.03800 22.81300 1.000 33.18293 713 LEU B O 1
ATOM 10256 N N . PRO B 1 712 ? 92.57100 68.07700 21.37700 1.000 37.90454 714 PRO B N 1
ATOM 10257 C CA . PRO B 1 712 ? 93.53600 68.41400 22.43000 1.000 39.48368 714 PRO B CA 1
ATOM 10258 C C . PRO B 1 712 ? 92.86400 69.17600 23.56100 1.000 38.62568 714 PRO B C 1
ATOM 10259 O O . PRO B 1 712 ? 91.96400 69.98600 23.34800 1.000 40.86016 714 PRO B O 1
ATOM 10263 N N . ILE B 1 713 ? 93.29800 68.88900 24.78000 1.000 38.78886 715 ILE B N 1
ATOM 10264 C CA . ILE B 1 713 ? 92.73400 69.53000 25.95800 1.000 34.51466 715 ILE B CA 1
ATOM 10265 C C . ILE B 1 713 ? 93.23200 70.97500 25.97900 1.000 44.55271 715 ILE B C 1
ATOM 10266 O O . ILE B 1 713 ? 94.43300 71.22200 26.09900 1.000 46.69507 715 ILE B O 1
ATOM 10271 N N . SER B 1 714 ? 92.31200 71.92800 25.81500 1.000 38.18616 716 SER B N 1
ATOM 10272 C CA . SER B 1 714 ? 92.66000 73.34400 25.66300 1.000 47.71362 716 SER B CA 1
ATOM 10273 C C . SER B 1 714 ? 91.90900 74.23700 26.64600 1.000 49.60858 716 SER B C 1
ATOM 10274 O O . SER B 1 714 ? 92.40500 75.30000 27.01800 1.000 52.26679 716 SER B O 1
#

GO terms:
  GO:0045548 phenylalanine ammonia-lyase activity (F, EXP)
  GO:0016597 amino acid binding (F, TAS)
  GO:0032991 protein-containing complex (C, TAS)

Sequence (1344 aa):
EDPLYWGIAAEAMTGSHLDEVKKMVAEYRKPVVKLGGETLTISQVAAISARDGSGVTTVELSEAARAGVKASSDWVMDSMNKGTDSYGVTTGFGATSHRRTKQGGALQKELIRFLNAGIFGNGSDNTLPHSATRAAMLVRINTLLQGYSGIRFEILEAITKFLNQQNITPCLPLRGTITDLVPLSYIAGLLTGRPNSKAVGPTGVILSPEEAFKLAGVEGGFFELQPKEGLALVNGTAVGSGMASMVLFEANILAVLAEVMSAIFAEVMQGKPEFTDHLTHKLKHHPGQIEAAAIMEHILDGSAYVKAAKQDRYALRTSPQWLGPQIEVIRSSTKMIEREINSVNDNPLIDVSRNKAIHGGNFQGTPIGVSMDNTRLAIAAIGKLMFAQFSELVNDFYNNGLPSNLSGGRNPSLDYGFKGAEIAMASYCSELQFLANPVTNHVQSAEQHNQDVNSLGLISSRKTSEAVEILKLMSTTFLVGLCQAIDLRHLEENLKSTVKNTVSSVAKRVLTMGHPSRFCEKDLLRVVDREYIFAYIDDPCSATYPLMQKLRQTLVEHALKNGDNERNLSTSIFQKIATFEDELKALLPKEVESARRAALESSGNPAIPNRIEECRSYPLYKFVRKELGTEYLTGEKVTSPGEEFEKVFIAMSKGEIIDPLLESLESWNGAPLPISEDPLYWGIAAEAMTGSHLDEVKKMVAEYRKPVVKLGGETLTISQVAAISARDGSGVTVELSEAARAGVKASSDWVMDSMNKGTDSYGVTTGFGATSHRRTKQGGALQKELIRFLNAGIFGNGSDNTLPHSSATRAAMLVRINTLLQGYSGIRFEILEAITKFLNQNITPCLPLRGTITDLVPLSYIAGLLTGRPNSKAVGPTGVILSPEEAFKLAGVEGGFFELQPKEGLALVNGTAVGSGMASMVLFEANILAVLAEVMSAIFAEVMQGKPEFTDHLTHKLKHHPGQIEAAAIMEHILDGSAYVKAAQKLQDRYALRTSPQWLGPQIEVIRSSTKMIERREINSVNDNPLIDVSRNKAIHGGNFQGTPIGVSMDNTRLAIAAIGKLMFAQFSELVNDFYNNGLPSNLSGGRNPSLDYGFKGAEIAMASYCSELQFLANPVTNHVQSAEQHNQDVNSLGLISSRKTSEAVEILKLMSTTFLVGLCQAIDLRHLEENLKSTVKNTVSSVAKRVLTMGSRFCEKDLLRVVDREYIFAYIDDPCSATYPLMQKLRQTLVEHALKNGDNERNLSTSIFQKIATFEDELKALLPKEVESARAALESGNPAIPNRIEECRSYPLYKFVRKELGTEYLTGEKVTSPGEEFEKVFIAMSKGEIIDPLLESLESWNGAPLPIS

CATH classification: 1.10.275.10 (+2 more: 1.20.200.10, 1.10.274.20)

Organism: Petroselinum crispum (NCBI:txid4043)

Foldseek 3Di:
DQVPCPVVLVVLPDDDLVVVLVVLVVVLLDQEAEAQLFPDALSVLLNLLDLPPSNRAYDYDPVLQVLQVLLLVLLVVCLVVPDDDFQQQADDFPRRNDGHSPRLVSLVVQLVVLLPADCPPDHPFWDPQSLQSLLLVLLLSLSSNNFQNAHVLLNVQSRLCSSQVKGKIFTLDDDLQWQNRLSLVVCLLQQPVPIWIAGSVGDIDRSVRSCVSSVNDDDRDRGGGRHSQSRRQARRSLLSLLSNLLSLLSLLLLLLLQLLLLLCLLLVADLCLLPQVVVVVVVQSLLNLSSQLSNLQLVQAPSPVVHVHADCLNSVVSVQSRVLNVLSSSLSSLSSCRSSHNRGPQTHDVVVSDTHGDGSSFPQSLQVSLLSNLLSLLSSLVSLLVSLVQCQPPVRRNQQHRLLADALDVVLTNHCPVVNVVSVVLSVVSVVLSHGDLVPAPCDDVNSCHHGRSRNVSSVSSSVSSLSSLLSSLSSLLSSLSSLVRVVLQVQLLVLLLVLLLVLQQVQCCFLVHPPVLNVVLSVQSVPDRCNQAVSPNLDPPTSSLVVNVVSLVVVQVVVPPLCVDCRNNSNVRSVVSSVSSNVPSNVSSVVQVVCVVVVHHPDDRSLVSGLLVLSSCCLCPVQVQDNDHSVDDDDSVVSSVSSSVCVVVVVNSVSSCSSCVPPPSHHDDPD/DQVPCPVVLVVLPDDDLLVVLVVLVVVLLDQEDEFQLFDDALSVLLNLLDLDPSNRAYHYDPVLQVLQVLLLVLLVVCLVVPHDDFQQFADDFPRRVHGHSPRLVSLVVQLVVLLPADCPPDHPFWDPQSLQSLLLVLLLSLSSNNFQNAHVLLSVQSRLCSNQVKGKIFTQDDDLQWQNRLSLVLCLLQQPQPIWIAGSVGDIDRSVRSCVSSVPDDDHDRGGGRHSQSRRQARSSLLSLLSNLLSLLSLLLLLLLCLLLLLCLLLVHDLCLLFQVVVVVVVQSLLNLSSQLSNLQLVQFPSNVVVVVVHADCLRSVVSVQSRVLNVLSSSLSSLSSCRSSHNRGPFTHDVVVSDTHGDGSSFPQSLQVSLLSNLLSLLSSLVSLLVSVVQCQPPVRRNQQHRLLADALDVVLTNHCPVVNVVSVVLSVVSVVLSDGDLVPAPCDDVNSCHHGRSNNVSSVSSSVSSLSSLLSSLSSLLSSLSSLVSVVLQVQLLVLLLVLLLVLCVPQPPALCVVLNVVLSVLSVPDRCNQAVSPNLDCPGVSLVVNLVSLVVCQVVVPCLCVDCRSNSNVRSVVSSVSCVVPSNVSSVVQVVCVVVVRHPDDRSLVSGLLNLSSCCLCPVLVQDNDHSVDDDDVVVSSVSSSVCVVVVVSSVSSVSSCVPPPSHHDPRD

Secondary structure (DSSP, 8-state):
--TTSHHHHHHTT-S-HHHHHHHHHHHHT-SEEEE-SS---HHHHHHHH--S----EEEE-GGGHHHHHHHHHHHHHHHHTT---TTTTB--GGGTT-B-S-HHHHHHHHHHHH------SSSTTB--HHHHHHHHHHHHHHHTTS-S---HHHHHHHHHHHHTT-EE--BSS-----HHHHHHHHHHHTT-TT--EE-TTS-EE-HHHHHHHHT--S-S--PPTTHHHHHHSS-HHHHHHHHHHHHHHHHHHHHHHHHHHHHHHHHT--GGGG-HHHHHTT--HHHHHHHHHHHHHHHT-TTGGG-----HHHHTHHHHHHHHHHHHHHHHHHHHHHHTS---SSEEETTTTEEE---TT--HHHHHHHHHHHHHHHHHHHHHHHHHHHHH-TTTSTTPPGGG--SS-GGG--TTHHHHHHHHHHHHHHHHHTS-STT----BTTTTBSS---HHHHHHHHHHHHHHHHHHHHHHHHHHHHHHHHHHHHHHHHHHHHHHHHHHHHHHHS-----HHHHHHHHHHHHHS-GGGTTTSTT-TTSHHHHHHHHHHHHHHHT-GGGGGSGGG-SGGGHHHHHHHHHHHHHHHHHHHHHHHHTT--SS--GGGGSTTHHHHHIIIIIS------TTSS--HHHHHHHHHHHHHTTTTHHHHHHTTTT--SSPPP--/--TTSHHHHHHTT-S-HHHHHHHHHHHHT-SEEEE-SS---HHHHHHHH--SS---EEEE-GGGHHHHHHHHHHHHHHHHHT---TTTTB--GGGTT-B-S-HHHHHHHHHHHH------SSSTTB--HHHHHHHHHHHHHHHTTS-S---HHHHHHHHHHHHHT-EE--BSS-----HHHHHHHHHHHHT-TT--EE-TTS-EE-HHHHHHHHT--S-S--PPTTHHHHHHSS-HHHHHHHHHHHHHHHHHHHHHHHHHHHHHHHTT--GGGG-HHHHHTT--HHHHHHHHHHHHHHHT-HHHHHHHT----HHHHTHHHHHHHHHHHHHHHHHHHHHHTTS---SSEEEGGGTEEE---TT--HHHHHHHHHHHHHHHHHHHHHHHHHHHHH-TTTSTTPPGGG--SS-GGG--TTHHHHHHHHHHHHHHHHHTS-STT----BTTTTBSS---HHHHHHHHHHHHHHHHHHHHHHHHHHHHHHHHHHHHHHHHHHHHHHHHHHHHHH-S---HHHHHHHHHHHHHS-GGGTTTSTT-TTSHHHHHHHHHHHHHHHTSGGGGGSGGG-SGGGHHHHHHHHHHHHHHHHHHHHHHHHTT--SS--GGGGSTTHHHHIIIIIIS-PPPP-TTSS--HHHHHHHHHHHHHTTTTHHHHHHTTTT--SSPPP--

Radius of gyration: 37.46 Å; Cα contacts (8 Å, |Δi|>4): 2582; chains: 2; bounding box: 83×157×64 Å

InterPro domains:
  IPR001106 Aromatic amino acid lyase [PF00221] (64-539)
  IPR001106 Aromatic amino acid lyase [PTHR10362] (26-716)
  IPR001106 Aromatic amino acid lyase [cd00332] (62-526)
  IPR005922 Phenylalanine ammonia-lyase [TIGR01226] (26-706)
  IPR008948 L-Aspartase-like [SSF48557] (25-716)
  IPR022313 Phenylalanine/histidine ammonia-lyases, active site [PS00488] (198-214)
  IPR023144 Phenylalanine ammonia-lyase, shielding domain superfamily [G3DSA:1.10.274.20] (529-650)
  IPR024083 Fumarase/histidase, N-terminal [G3DSA:1.10.275.10] (18-262)

B-factor: mean 36.13, std 12.82, range [17.52, 108.97]

Nearest PDB structures (foldseek):
  6hqf-assembly1_B  TM=1.001E+00  e=1.374E-96  Petroselinum crispum
  6f6t-assembly1_A-2  TM=1.001E+00  e=2.307E-94  Petroselinum crispum
  6hqf-assembly1_A  TM=9.956E-01  e=3.053E-93  Petroselinum crispum
  6at7-assembly1_B  TM=9.710E-01  e=8.059E-72  Sorghum bicolor
  4v2q-assembly1_B-2  TM=9.502E-01  e=1.598E-48  Taxus chinensis

Solvent-accessible surface area: 50978 Å² total